Protein AF-0000000065917172 (afdb_homodimer)

Radius of gyration: 34.19 Å; Cα contacts (8 Å, |Δi|>4): 2302; chains: 2; bounding box: 91×102×73 Å

Secondary structure (DSSP, 8-state):
--SEEEEEEE----GGG-SSS-GGGSEETTEEHHHHHHHHHHTT-S-EEEEEBTBHHHHHHHHHHH-TT-EEEE--TTTS-SHHHHHHHT-TT---SEEEEEETT-TT--HHHHHHHHH--SSEEEEEEE-SS-TTSPEEEEETTEEEEEE-GGG--TTGGG--EEEEEEEEEEHHHHHHHGGG----STT----TTHHHHHHHHTT--EEEEE--TTTTPPP-SHHHHHHHHHHHHHHHHHHHHHTTEEESSGGG-EE-TT-EEESSEEE-TT-EEESS-EEES-EEPTT-EEES-EEES-EE-SS-EE-TT-EEES-EEEET-EEEEEEEES-EEEES-EEEEEEE-TT-EEPTT-EEE-B-SS-B--EEE-SS-EEPSS-EEESSEEE-TT-EE-TT-EE-S---TT-EEE-PPPP---TTHHHHHHTTT---/--SEEEEEEE----GGG-SSS-GGGSEETTEEHHHHHHHHHHTT-S-EEEEEBTBHHHHHHHHHHH-TT-EEEE--TTTS-SHHHHHHHT-TT---SEEEEEETT-TT--HHHHHHHHH--SSEEEEEEE-SS-TTSPEEEEETTEEEEEE-GGG--TTGGG--EEEEEEEEEEHHHHHHHGGG----STT----TTHHHHHHHHTT--EEEEE--TTTT----SHHHHHHHHHHHHHHHHHHHHHTT-EESSGGG-EE-TT-EEESS-EE-TT-EEESS-EEES-EEPTT-EEES-EEES-EE-SS-EE-TT-EEES-EEEET-EEEEEEEES-EEEES-EEEEEEE-TT-EEPTT-EEE-B-SS-B--EEE-SS-EEPSS-EEESSEEE-TT-EE-TT-EE-S---TT-EE--PPPPEEETTHHHHHHTTTTT-

Nearest PDB structures (foldseek):
  7kr9-assembly1_A  TM=8.505E-01  e=2.255E-40  Streptococcus pneumoniae D39
  4fce-assembly1_A  TM=8.562E-01  e=8.170E-40  Yersinia pestis CO92
  4e1k-assembly1_A  TM=8.279E-01  e=1.849E-40  Haemophilus influenzae Rd KW20
  4ac3-assembly1_A  TM=8.649E-01  e=4.623E-39  Streptococcus pneumoniae
  5vmk-assembly1_C  TM=8.063E-01  e=5.499E-34  Acinetobacter baumannii

Structure (mmCIF, N/CA/C/O backbone):
data_AF-0000000065917172-model_v1
#
loop_
_entity.id
_entity.type
_entity.pdbx_description
1 polymer 'Bifunctional protein GlmU'
#
loop_
_atom_site.group_PDB
_atom_site.id
_atom_site.type_symbol
_atom_site.label_atom_id
_atom_site.label_alt_id
_atom_site.label_comp_id
_atom_site.label_asym_id
_atom_site.label_entity_id
_atom_site.label_seq_id
_atom_site.pdbx_PDB_ins_code
_atom_site.Cartn_x
_atom_site.Cartn_y
_atom_site.Cartn_z
_atom_site.occupancy
_atom_site.B_iso_or_equiv
_atom_site.auth_seq_id
_atom_site.auth_comp_id
_atom_site.auth_asym_id
_atom_site.auth_atom_id
_atom_site.pdbx_PDB_model_num
ATOM 1 N N . MET A 1 1 ? -47.25 -6.488 9.602 1 44.72 1 MET A N 1
ATOM 2 C CA . MET A 1 1 ? -46.625 -5.176 9.523 1 44.72 1 MET A CA 1
ATOM 3 C C . MET A 1 1 ? -45.219 -5.219 10.109 1 44.72 1 MET A C 1
ATOM 5 O O . MET A 1 1 ? -45 -5.723 11.211 1 44.72 1 MET A O 1
ATOM 9 N N . ASN A 1 2 ? -44.188 -5.027 9.266 1 65.88 2 ASN A N 1
ATOM 10 C CA . ASN A 1 2 ? -42.844 -5.055 9.805 1 65.88 2 ASN A CA 1
ATOM 11 C C . ASN A 1 2 ? -42.594 -3.908 10.789 1 65.88 2 ASN A C 1
ATOM 13 O O . ASN A 1 2 ? -43.219 -2.848 10.672 1 65.88 2 ASN A O 1
ATOM 17 N N . GLU A 1 3 ? -41.938 -4.152 11.977 1 86.81 3 GLU A N 1
ATOM 18 C CA . GLU A 1 3 ? -41.719 -3.109 12.969 1 86.81 3 GLU A CA 1
ATOM 19 C C . GLU A 1 3 ? -40.812 -2.012 12.43 1 86.81 3 GLU A C 1
ATOM 21 O O . GLU A 1 3 ? -41.094 -0.824 12.578 1 86.81 3 GLU A O 1
ATOM 26 N N . ILE A 1 4 ? -39.875 -2.455 11.57 1 96.5 4 ILE A N 1
ATOM 27 C CA . ILE A 1 4 ? -38.906 -1.478 11.062 1 96.5 4 ILE A CA 1
ATOM 28 C C . ILE A 1 4 ? -38.594 -1.789 9.602 1 96.5 4 ILE A C 1
ATOM 30 O O . ILE A 1 4 ? -38.375 -2.947 9.242 1 96.5 4 ILE A O 1
ATOM 34 N N . SER A 1 5 ? -38.688 -0.858 8.695 1 97.94 5 SER A N 1
ATOM 35 C CA . SER A 1 5 ? -38.094 -0.914 7.355 1 97.94 5 SER A CA 1
ATOM 36 C C . SER A 1 5 ? -36.812 -0.098 7.27 1 97.94 5 SER A C 1
ATOM 38 O O . SER A 1 5 ? -36.656 0.889 7.988 1 97.94 5 SER A O 1
ATOM 40 N N . ILE A 1 6 ? -35.906 -0.576 6.41 1 98.38 6 ILE A N 1
ATOM 41 C CA . ILE A 1 6 ? -34.656 0.14 6.266 1 98.38 6 ILE A CA 1
ATOM 42 C C . ILE A 1 6 ? -34.5 0.611 4.824 1 98.38 6 ILE A C 1
ATOM 44 O O . ILE A 1 6 ? -34.688 -0.166 3.885 1 98.38 6 ILE A O 1
ATOM 48 N N . ILE A 1 7 ? -34.219 1.876 4.66 1 98.5 7 ILE A N 1
ATOM 49 C CA . ILE A 1 7 ? -33.875 2.451 3.361 1 98.5 7 ILE A CA 1
ATOM 50 C C . ILE A 1 7 ? -32.406 2.836 3.328 1 98.5 7 ILE A C 1
ATOM 52 O O . ILE A 1 7 ? -31.953 3.635 4.148 1 98.5 7 ILE A O 1
ATOM 56 N N . ILE A 1 8 ? -31.688 2.275 2.396 1 98.5 8 ILE A N 1
ATOM 57 C CA . ILE A 1 8 ? -30.281 2.59 2.197 1 98.5 8 ILE A CA 1
ATOM 58 C C . ILE A 1 8 ? -30.125 3.512 0.991 1 98.5 8 ILE A C 1
ATOM 60 O O . ILE A 1 8 ? -30.453 3.135 -0.136 1 98.5 8 ILE A O 1
ATOM 64 N N . LEU A 1 9 ? -29.594 4.68 1.26 1 97.69 9 LEU A N 1
ATOM 65 C CA . LEU A 1 9 ? -29.359 5.652 0.196 1 97.69 9 LEU A CA 1
ATOM 66 C C . LEU A 1 9 ? -28.016 5.414 -0.466 1 97.69 9 LEU A C 1
ATOM 68 O O . LEU A 1 9 ? -26.969 5.699 0.125 1 97.69 9 LEU A O 1
ATOM 72 N N . ALA A 1 10 ? -27.984 4.93 -1.704 1 96.62 10 ALA A N 1
ATOM 73 C CA . ALA A 1 10 ? -26.766 4.602 -2.426 1 96.62 10 ALA A CA 1
ATOM 74 C C . ALA A 1 10 ? -26.812 5.137 -3.854 1 96.62 10 ALA A C 1
ATOM 76 O O . ALA A 1 10 ? -26.328 4.484 -4.781 1 96.62 10 ALA A O 1
ATOM 77 N N . ALA A 1 11 ? -27.375 6.316 -4.023 1 91.94 11 ALA A N 1
ATOM 78 C CA . ALA A 1 11 ? -27.609 6.84 -5.371 1 91.94 11 ALA A CA 1
ATOM 79 C C . ALA A 1 11 ? -26.531 7.852 -5.754 1 91.94 11 ALA A C 1
ATOM 81 O O . ALA A 1 11 ? -26.5 8.328 -6.891 1 91.94 11 ALA A O 1
ATOM 82 N N . GLY A 1 12 ? -25.625 8.133 -4.91 1 86.19 12 GLY A N 1
ATOM 83 C CA . GLY A 1 12 ? -24.641 9.156 -5.188 1 86.19 12 GLY A CA 1
ATOM 84 C C . GLY A 1 12 ? -23.594 8.711 -6.195 1 86.19 12 GLY A C 1
ATOM 85 O O . GLY A 1 12 ? -23.25 7.531 -6.266 1 86.19 12 GLY A O 1
ATOM 86 N N . ASN A 1 13 ? -23 9.719 -6.945 1 82.31 13 ASN A N 1
ATOM 87 C CA . ASN A 1 13 ? -22 9.445 -7.973 1 82.31 13 ASN A CA 1
ATOM 88 C C . ASN A 1 13 ? -20.625 9.172 -7.363 1 82.31 13 ASN A C 1
ATOM 90 O O . ASN A 1 13 ? -19.859 8.359 -7.895 1 82.31 13 ASN A O 1
ATOM 94 N N . GLY A 1 14 ? -20.359 9.797 -6.352 1 87.5 14 GLY A N 1
ATOM 95 C CA . GLY A 1 14 ? -19.094 9.578 -5.691 1 87.5 14 GLY A CA 1
ATOM 96 C C . GLY A 1 14 ? -17.906 10.117 -6.48 1 87.5 14 GLY A C 1
ATOM 97 O O . GLY A 1 14 ? -16.891 9.438 -6.625 1 87.5 14 GLY A O 1
ATOM 98 N N . THR A 1 15 ? -17.938 11.352 -6.98 1 86.81 15 THR A N 1
ATOM 99 C CA . THR A 1 15 ? -16.922 11.945 -7.859 1 86.81 15 THR A CA 1
ATOM 100 C C . THR A 1 15 ? -15.594 12.109 -7.125 1 86.81 15 THR A C 1
ATOM 102 O O . THR A 1 15 ? -14.531 12.016 -7.738 1 86.81 15 THR A O 1
ATOM 105 N N . ARG A 1 16 ? -15.602 12.281 -5.863 1 87.25 16 ARG A N 1
ATOM 106 C CA . ARG A 1 16 ? -14.398 12.492 -5.066 1 87.25 16 ARG A CA 1
ATOM 107 C C . ARG A 1 16 ? -13.586 11.211 -4.945 1 87.25 16 ARG A C 1
ATOM 109 O O . ARG A 1 16 ? -12.422 11.242 -4.539 1 87.25 16 ARG A O 1
ATOM 116 N N . MET A 1 17 ? -14.148 10.117 -5.297 1 91.75 17 MET A N 1
ATOM 117 C CA . MET A 1 17 ? -13.43 8.844 -5.312 1 91.75 17 MET A CA 1
ATOM 118 C C . MET A 1 17 ? -12.461 8.781 -6.488 1 91.75 17 MET A C 1
ATOM 120 O O . MET A 1 17 ? -11.562 7.934 -6.512 1 91.75 17 MET A O 1
ATOM 124 N N . LYS A 1 18 ? -12.664 9.617 -7.48 1 92.25 18 LYS A N 1
ATOM 125 C CA . LYS A 1 18 ? -11.82 9.641 -8.672 1 92.25 18 LYS A CA 1
ATOM 126 C C . LYS A 1 18 ? -11.711 8.242 -9.289 1 92.25 18 LYS A C 1
ATOM 128 O O . LYS A 1 18 ? -10.602 7.762 -9.547 1 92.25 18 LYS A O 1
ATOM 133 N N . SER A 1 19 ? -12.773 7.656 -9.523 1 92.5 19 SER A N 1
ATOM 134 C CA . SER A 1 19 ? -12.867 6.293 -10.039 1 92.5 19 SER A CA 1
ATOM 135 C C . SER A 1 19 ? -14.031 6.152 -11.023 1 92.5 19 SER A C 1
ATOM 137 O O . SER A 1 19 ? -15.023 6.871 -10.922 1 92.5 19 SER A O 1
ATOM 139 N N . ASN A 1 20 ? -13.828 5.188 -11.898 1 89.12 20 ASN A N 1
ATOM 140 C CA . ASN A 1 20 ? -14.938 4.828 -12.781 1 89.12 20 ASN A CA 1
ATOM 141 C C . ASN A 1 20 ? -15.875 3.816 -12.125 1 89.12 20 ASN A C 1
ATOM 143 O O . ASN A 1 20 ? -16.922 3.492 -12.68 1 89.12 20 ASN A O 1
ATOM 147 N N . LYS A 1 21 ? -15.578 3.436 -11.047 1 92.44 21 LYS A N 1
ATOM 148 C CA . LYS A 1 21 ? -16.375 2.479 -10.281 1 92.44 21 LYS A CA 1
ATOM 149 C C . LYS A 1 21 ? -17.266 3.189 -9.273 1 92.44 21 LYS A C 1
ATOM 151 O O . LYS A 1 21 ? -16.844 4.141 -8.617 1 92.44 21 LYS A O 1
ATOM 156 N N . SER A 1 22 ? -18.5 2.701 -9.188 1 95.19 22 SER A N 1
ATOM 157 C CA . SER A 1 22 ? -19.406 3.264 -8.203 1 95.19 22 SER A CA 1
ATOM 158 C C . SER A 1 22 ? -18.797 3.23 -6.805 1 95.19 22 SER A C 1
ATOM 160 O O . SER A 1 22 ? -18.172 2.246 -6.422 1 95.19 22 SER A O 1
ATOM 162 N N . LYS A 1 23 ? -19.094 4.27 -6.066 1 94.94 23 LYS A N 1
ATOM 163 C CA . LYS A 1 23 ? -18.516 4.43 -4.73 1 94.94 23 LYS A CA 1
ATOM 164 C C . LYS A 1 23 ? -18.844 3.23 -3.848 1 94.94 23 LYS A C 1
ATOM 166 O O . LYS A 1 23 ? -17.969 2.711 -3.146 1 94.94 23 LYS A O 1
ATOM 171 N N . VAL A 1 24 ? -20.062 2.766 -3.904 1 96.75 24 VAL A N 1
ATOM 172 C CA . VAL A 1 24 ? -20.531 1.752 -2.973 1 96.75 24 VAL A CA 1
ATOM 173 C C . VAL A 1 24 ? -19.984 0.383 -3.369 1 96.75 24 VAL A C 1
ATOM 175 O O . VAL A 1 24 ? -20.094 -0.581 -2.609 1 96.75 24 VAL A O 1
ATOM 178 N N . LEU A 1 25 ? -19.328 0.312 -4.547 1 96.75 25 LEU A N 1
ATOM 179 C CA . LEU A 1 25 ? -18.75 -0.951 -4.996 1 96.75 25 LEU A CA 1
ATOM 180 C C . LEU A 1 25 ? -17.297 -1.066 -4.574 1 96.75 25 LEU A C 1
ATOM 182 O O . LEU A 1 25 ? -16.688 -2.133 -4.703 1 96.75 25 LEU A O 1
ATOM 186 N N . HIS A 1 26 ? -16.688 0.05 -4.141 1 96.75 26 HIS A N 1
ATOM 187 C CA . HIS A 1 26 ? -15.344 -0.065 -3.588 1 96.75 26 HIS A CA 1
ATOM 188 C C . HIS A 1 26 ? -15.32 -1.003 -2.385 1 96.75 26 HIS A C 1
ATOM 190 O O . HIS A 1 26 ? -16.281 -1.047 -1.608 1 96.75 26 HIS A O 1
ATOM 196 N N . THR A 1 27 ? -14.227 -1.708 -2.213 1 96.75 27 THR A N 1
ATOM 197 C CA . THR A 1 27 ? -14.219 -2.807 -1.254 1 96.75 27 THR A CA 1
ATOM 198 C C . THR A 1 27 ? -13.5 -2.398 0.03 1 96.75 27 THR A C 1
ATOM 200 O O . THR A 1 27 ? -12.594 -1.565 0.002 1 96.75 27 THR A O 1
ATOM 203 N N . LEU A 1 28 ? -13.961 -2.91 1.107 1 96.56 28 LEU A N 1
ATOM 204 C CA . LEU A 1 28 ? -13.344 -2.922 2.43 1 96.56 28 LEU A CA 1
ATOM 205 C C . LEU A 1 28 ? -13.188 -4.348 2.943 1 96.56 28 LEU A C 1
ATOM 207 O O . LEU A 1 28 ? -14.18 -5.074 3.088 1 96.56 28 LEU A O 1
ATOM 211 N N . CYS A 1 29 ? -11.938 -4.688 3.211 1 97.88 29 CYS A N 1
ATOM 212 C CA . CYS A 1 29 ? -11.641 -6.023 3.715 1 97.88 29 CYS A CA 1
ATOM 213 C C . CYS A 1 29 ? -12.242 -7.094 2.814 1 97.88 29 CYS A C 1
ATOM 215 O O . CYS A 1 29 ? -12.875 -8.031 3.297 1 97.88 29 CYS A O 1
ATOM 217 N N . GLY A 1 30 ? -12.195 -6.875 1.557 1 97.12 30 GLY A N 1
ATOM 218 C CA . GLY A 1 30 ? -12.5 -7.914 0.589 1 97.12 30 GLY A CA 1
ATOM 219 C C . GLY A 1 30 ? -13.914 -7.84 0.054 1 97.12 30 GLY A C 1
ATOM 220 O O . GLY A 1 30 ? -14.242 -8.469 -0.955 1 97.12 30 GLY A O 1
ATOM 221 N N . GLU A 1 31 ? -14.805 -7.051 0.643 1 97.38 31 GLU A N 1
ATOM 222 C CA . GLU A 1 31 ? -16.203 -6.969 0.222 1 97.38 31 GLU A CA 1
ATOM 223 C C . GLU A 1 31 ? -16.594 -5.531 -0.107 1 97.38 31 GLU A C 1
ATOM 225 O O . GLU A 1 31 ? -16.078 -4.586 0.495 1 97.38 31 GLU A O 1
ATOM 230 N N . PRO A 1 32 ? -17.562 -5.406 -1.047 1 97.31 32 PRO A N 1
ATOM 231 C CA . PRO A 1 32 ? -18.031 -4.055 -1.359 1 97.31 32 PRO A CA 1
ATOM 232 C C . PRO A 1 32 ? -18.641 -3.346 -0.148 1 97.31 32 PRO A C 1
ATOM 234 O O . PRO A 1 32 ? -19.234 -3.992 0.717 1 97.31 32 PRO A O 1
ATOM 237 N N . MET A 1 33 ? -18.516 -2.01 -0.142 1 97.19 33 MET A N 1
ATOM 238 C CA . MET A 1 33 ? -19.078 -1.184 0.928 1 97.19 33 MET A CA 1
ATOM 239 C C . MET A 1 33 ? -20.547 -1.497 1.156 1 97.19 33 MET A C 1
ATOM 241 O O . MET A 1 33 ? -20.984 -1.658 2.297 1 97.19 33 MET A O 1
ATOM 245 N N . ILE A 1 34 ? -21.266 -1.681 0.133 1 97.19 34 ILE A N 1
ATOM 246 C CA . ILE A 1 34 ? -22.719 -1.873 0.184 1 97.19 34 ILE A CA 1
ATOM 247 C C . ILE A 1 34 ? -23.031 -3.217 0.836 1 97.19 34 ILE A C 1
ATOM 249 O O . ILE A 1 34 ? -24.047 -3.354 1.527 1 97.19 34 ILE A O 1
ATOM 253 N N . SER A 1 35 ? -22.203 -4.195 0.638 1 97.75 35 SER A N 1
ATOM 254 C CA . SER A 1 35 ? -22.422 -5.504 1.243 1 97.75 35 SER A CA 1
ATOM 255 C C . SER A 1 35 ? -22.344 -5.43 2.764 1 97.75 35 SER A C 1
ATOM 257 O O . SER A 1 35 ? -23.141 -6.07 3.461 1 97.75 35 SER A O 1
ATOM 259 N N . HIS A 1 36 ? -21.453 -4.629 3.291 1 98 36 HIS A N 1
ATOM 260 C CA . HIS A 1 36 ? -21.297 -4.469 4.734 1 98 36 HIS A CA 1
ATOM 261 C C . HIS A 1 36 ? -22.547 -3.84 5.344 1 98 36 HIS A C 1
ATOM 263 O O . HIS A 1 36 ? -23.016 -4.281 6.398 1 98 36 HIS A O 1
ATOM 269 N N . ILE A 1 37 ? -23.078 -2.889 4.703 1 97.31 37 ILE A N 1
ATOM 270 C CA . ILE A 1 37 ? -24.25 -2.174 5.191 1 97.31 37 ILE A CA 1
ATOM 271 C C . ILE A 1 37 ? -25.484 -3.086 5.125 1 97.31 37 ILE A C 1
ATOM 273 O O . ILE A 1 37 ? -26.312 -3.092 6.039 1 97.31 37 ILE A O 1
ATOM 277 N N . LEU A 1 38 ? -25.562 -3.828 4.09 1 98 38 LEU A N 1
ATOM 278 C CA . LEU A 1 38 ? -26.688 -4.734 3.904 1 98 38 LEU A CA 1
ATOM 279 C C . LEU A 1 38 ? -26.688 -5.832 4.965 1 98 38 LEU A C 1
ATOM 281 O O . LEU A 1 38 ? -27.734 -6.152 5.539 1 98 38 LEU A O 1
ATOM 285 N N . LYS A 1 39 ? -25.531 -6.387 5.219 1 97.44 39 LYS A N 1
ATOM 286 C CA . LYS A 1 39 ? -25.422 -7.41 6.254 1 97.44 39 LYS A CA 1
ATOM 287 C C . LYS A 1 39 ? -25.938 -6.895 7.594 1 97.44 39 LYS A C 1
ATOM 289 O O . LYS A 1 39 ? -26.734 -7.566 8.258 1 97.44 39 LYS A O 1
ATOM 294 N N . LYS A 1 40 ? -25.578 -5.684 7.988 1 97.19 40 LYS A N 1
ATOM 295 C CA . LYS A 1 40 ? -26.016 -5.074 9.242 1 97.19 40 LYS A CA 1
ATOM 296 C C . LYS A 1 40 ? -27.516 -4.766 9.219 1 97.19 40 LYS A C 1
ATOM 298 O O . LYS A 1 40 ? -28.203 -4.945 10.219 1 97.19 40 LYS A O 1
ATOM 303 N N . SER A 1 41 ? -27.984 -4.336 8.125 1 97.81 41 SER A N 1
ATOM 304 C CA . SER A 1 41 ? -29.391 -4 7.969 1 97.81 41 SER A CA 1
ATOM 305 C C . SER A 1 41 ? -30.281 -5.23 8.141 1 97.81 41 SER A C 1
ATOM 307 O O . SER A 1 41 ? -31.297 -5.18 8.836 1 97.81 41 SER A O 1
ATOM 309 N N . TYR A 1 42 ? -29.844 -6.328 7.602 1 97.56 42 TYR A N 1
ATOM 310 C CA . TYR A 1 42 ? -30.641 -7.555 7.652 1 97.56 42 TYR A CA 1
ATOM 311 C C . TYR A 1 42 ? -30.625 -8.148 9.055 1 97.56 42 TYR A C 1
ATOM 313 O O . TYR A 1 42 ? -31.484 -8.977 9.383 1 97.56 42 TYR A O 1
ATOM 321 N N . GLU A 1 43 ? -29.703 -7.754 9.859 1 96.88 43 GLU A N 1
ATOM 322 C CA . GLU A 1 43 ? -29.75 -8.133 11.273 1 96.88 43 GLU A CA 1
ATOM 323 C C . GLU A 1 43 ? -30.859 -7.402 12.016 1 96.88 43 GLU A C 1
ATOM 325 O O . GLU A 1 43 ? -31.281 -7.832 13.086 1 96.88 43 GLU A O 1
ATOM 330 N N . ILE A 1 44 ? -31.312 -6.34 11.438 1 96.69 44 ILE A N 1
ATOM 331 C CA . ILE A 1 44 ? -32.312 -5.488 12.094 1 96.69 44 ILE A CA 1
ATOM 332 C C . ILE A 1 44 ? -33.688 -5.777 11.531 1 96.69 44 ILE A C 1
ATOM 334 O O . ILE A 1 44 ? -34.656 -5.867 12.281 1 96.69 44 ILE A O 1
ATOM 338 N N . SER A 1 45 ? -33.75 -5.938 10.203 1 96.81 45 SER A N 1
ATOM 339 C CA . SER A 1 45 ? -35.031 -6.094 9.547 1 96.81 45 SER A CA 1
ATOM 340 C C . SER A 1 45 ? -34.906 -6.93 8.273 1 96.81 45 SER A C 1
ATOM 342 O O . SER A 1 45 ? -33.844 -6.953 7.641 1 96.81 45 SER A O 1
ATOM 344 N N . ASN A 1 46 ? -36.031 -7.535 7.906 1 96.19 46 ASN A N 1
ATOM 345 C CA . ASN A 1 46 ? -36.094 -8.273 6.648 1 96.19 46 ASN A CA 1
ATOM 346 C C . ASN A 1 46 ? -36.594 -7.406 5.508 1 96.19 46 ASN A C 1
ATOM 348 O O . ASN A 1 46 ? -36.562 -7.805 4.344 1 96.19 46 ASN A O 1
ATOM 352 N N . ASP A 1 47 ? -37.094 -6.227 5.855 1 97.12 47 ASP A N 1
ATOM 353 C CA . ASP A 1 47 ? -37.5 -5.277 4.832 1 97.12 47 ASP A CA 1
ATOM 354 C C . ASP A 1 47 ? -36.438 -4.227 4.574 1 97.12 47 ASP A C 1
ATOM 356 O O . ASP A 1 47 ? -36.469 -3.135 5.148 1 97.12 47 ASP A O 1
ATOM 360 N N . VAL A 1 48 ? -35.562 -4.594 3.688 1 97.94 48 VAL A N 1
ATOM 361 C CA . VAL A 1 48 ? -34.438 -3.738 3.348 1 97.94 48 VAL A CA 1
ATOM 362 C C . VAL A 1 48 ? -34.562 -3.25 1.907 1 97.94 48 VAL A C 1
ATOM 364 O O . VAL A 1 48 ? -34.781 -4.051 0.99 1 97.94 48 VAL A O 1
ATOM 367 N N . ARG A 1 49 ? -34.469 -1.931 1.781 1 98 49 ARG A N 1
ATOM 368 C CA . ARG A 1 49 ? -34.594 -1.254 0.495 1 98 49 ARG A CA 1
ATOM 369 C C . ARG A 1 49 ? -33.344 -0.454 0.161 1 98 49 ARG A C 1
ATOM 371 O O . ARG A 1 49 ? -32.781 0.22 1.026 1 98 49 ARG A O 1
ATOM 378 N N . ILE A 1 50 ? -32.938 -0.593 -1.06 1 98.12 50 ILE A N 1
ATOM 379 C CA . ILE A 1 50 ? -31.766 0.173 -1.481 1 98.12 50 ILE A CA 1
ATOM 380 C C . ILE A 1 50 ? -32.125 1.044 -2.684 1 98.12 50 ILE A C 1
ATOM 382 O O . ILE A 1 50 ? -32.875 0.609 -3.574 1 98.12 50 ILE A O 1
ATOM 386 N N . VAL A 1 51 ? -31.656 2.268 -2.629 1 98.25 51 VAL A N 1
ATOM 387 C CA . VAL A 1 51 ? -31.891 3.201 -3.725 1 98.25 51 VAL A CA 1
ATOM 388 C C . VAL A 1 51 ? -30.578 3.457 -4.477 1 98.25 51 VAL A C 1
ATOM 390 O O . VAL A 1 51 ? -29.594 3.867 -3.877 1 98.25 51 VAL A O 1
ATOM 393 N N . LEU A 1 52 ? -30.625 3.205 -5.77 1 97.56 52 LEU A N 1
ATOM 394 C CA . LEU A 1 52 ? -29.453 3.322 -6.625 1 97.56 52 LEU A CA 1
ATOM 395 C C . LEU A 1 52 ? -29.672 4.352 -7.723 1 97.56 52 LEU A C 1
ATOM 397 O O . LEU A 1 52 ? -30.797 4.824 -7.918 1 97.56 52 LEU A O 1
ATOM 401 N N . SER A 1 53 ? -28.562 4.73 -8.398 1 95.81 53 SER A N 1
ATOM 402 C CA . SER A 1 53 ? -28.625 5.586 -9.578 1 95.81 53 SER A CA 1
ATOM 403 C C . SER A 1 53 ? -27.453 5.328 -10.516 1 95.81 53 SER A C 1
ATOM 405 O O . SER A 1 53 ? -27.531 4.465 -11.398 1 95.81 53 SER A O 1
ATOM 407 N N . TYR A 1 54 ? -26.312 5.871 -10.148 1 91.81 54 TYR A N 1
ATOM 408 C CA . TYR A 1 54 ? -25.094 5.73 -10.945 1 91.81 54 TYR A CA 1
ATOM 409 C C . TYR A 1 54 ? -24.703 4.266 -11.078 1 91.81 54 TYR A C 1
ATOM 411 O O . TYR A 1 54 ? -24.656 3.535 -10.086 1 91.81 54 TYR A O 1
ATOM 419 N N . GLN A 1 55 ? -24.516 3.762 -12.375 1 95.25 55 GLN A N 1
ATOM 420 C CA . GLN A 1 55 ? -24.141 2.381 -12.656 1 95.25 55 GLN A CA 1
ATOM 421 C C . GLN A 1 55 ? -25.141 1.404 -12.047 1 95.25 55 GLN A C 1
ATOM 423 O O . GLN A 1 55 ? -24.75 0.429 -11.398 1 95.25 55 GLN A O 1
ATOM 428 N N . PHE A 1 56 ? -26.375 1.751 -12.258 1 96.69 56 PHE A N 1
ATOM 429 C CA . PHE A 1 56 ? -27.516 1.061 -11.672 1 96.69 56 PHE A CA 1
ATOM 430 C C . PHE A 1 56 ? -27.391 -0.447 -11.859 1 96.69 56 PHE A C 1
ATOM 432 O O . PHE A 1 56 ? -27.453 -1.207 -10.891 1 96.69 56 PHE A O 1
ATOM 439 N N . GLU A 1 57 ? -27.094 -0.916 -13.023 1 97.44 57 GLU A N 1
ATOM 440 C CA . GLU A 1 57 ? -27.094 -2.346 -13.312 1 97.44 57 GLU A CA 1
ATOM 441 C C . GLU A 1 57 ? -25.922 -3.047 -12.633 1 97.44 57 GLU A C 1
ATOM 443 O O . GLU A 1 57 ? -26.078 -4.148 -12.102 1 97.44 57 GLU A O 1
ATOM 448 N N . GLU A 1 58 ? -24.844 -2.408 -12.68 1 96.56 58 GLU A N 1
ATOM 449 C CA . GLU A 1 58 ? -23.641 -2.994 -12.07 1 96.56 58 GLU A CA 1
ATOM 450 C C . GLU A 1 58 ? -23.828 -3.168 -10.562 1 96.56 58 GLU A C 1
ATOM 452 O O . GLU A 1 58 ? -23.531 -4.23 -10.016 1 96.56 58 GLU A O 1
ATOM 457 N N . VAL A 1 59 ? -24.297 -2.127 -9.906 1 97.31 59 VAL A N 1
ATOM 458 C CA . VAL A 1 59 ? -24.5 -2.189 -8.469 1 97.31 59 VAL A CA 1
ATOM 459 C C . VAL A 1 59 ? -25.594 -3.197 -8.141 1 97.31 59 VAL A C 1
ATOM 461 O O . VAL A 1 59 ? -25.453 -4.008 -7.219 1 97.31 59 VAL A O 1
ATOM 464 N N . LYS A 1 60 ? -26.625 -3.154 -8.883 1 97.75 60 LYS A N 1
ATOM 465 C CA . LYS A 1 60 ? -27.75 -4.082 -8.711 1 97.75 60 LYS A CA 1
ATOM 466 C C . LYS A 1 60 ? -27.266 -5.531 -8.789 1 97.75 60 LYS A C 1
ATOM 468 O O . LYS A 1 60 ? -27.594 -6.34 -7.914 1 97.75 60 LYS A O 1
ATOM 473 N N . ASN A 1 61 ? -26.484 -5.824 -9.766 1 97.56 61 ASN A N 1
ATOM 474 C CA . ASN A 1 61 ? -26 -7.184 -9.953 1 97.56 61 ASN A CA 1
ATOM 475 C C . ASN A 1 61 ? -25.109 -7.625 -8.789 1 97.56 61 ASN A C 1
ATOM 477 O O . ASN A 1 61 ? -25.203 -8.758 -8.328 1 97.56 61 ASN A O 1
ATOM 481 N N . SER A 1 62 ? -24.297 -6.738 -8.398 1 96.56 62 SER A N 1
ATOM 482 C CA . SER A 1 62 ? -23.438 -7.035 -7.266 1 96.56 62 SER A CA 1
ATOM 483 C C . SER A 1 62 ? -24.25 -7.324 -6.008 1 96.56 62 SER A C 1
ATOM 485 O O . SER A 1 62 ? -23.984 -8.297 -5.297 1 96.56 62 SER A O 1
ATOM 487 N N . VAL A 1 63 ? -25.266 -6.539 -5.762 1 97.88 63 VAL A N 1
ATOM 488 C CA . VAL A 1 63 ? -26.109 -6.668 -4.578 1 97.88 63 VAL A CA 1
ATOM 489 C C . VAL A 1 63 ? -26.891 -7.969 -4.648 1 97.88 63 VAL A C 1
ATOM 491 O O . VAL A 1 63 ? -26.906 -8.75 -3.693 1 97.88 63 VAL A O 1
ATOM 494 N N . LEU A 1 64 ? -27.438 -8.258 -5.75 1 97.5 64 LEU A N 1
ATOM 495 C CA . LEU A 1 64 ? -28.328 -9.406 -5.906 1 97.5 64 LEU A CA 1
ATOM 496 C C . LEU A 1 64 ? -27.531 -10.711 -5.871 1 97.5 64 LEU A C 1
ATOM 498 O O . LEU A 1 64 ? -28.109 -11.773 -5.598 1 97.5 64 LEU A O 1
ATOM 502 N N . SER A 1 65 ? -26.312 -10.625 -6.211 1 96.56 65 SER A N 1
ATOM 503 C CA . SER A 1 65 ? -25.484 -11.82 -6.141 1 96.56 65 SER A CA 1
ATOM 504 C C . SER A 1 65 ? -25.359 -12.328 -4.711 1 96.56 65 SER A C 1
ATOM 506 O O . SER A 1 65 ? -25.141 -13.523 -4.488 1 96.56 65 SER A O 1
ATOM 508 N N . GLU A 1 66 ? -25.578 -11.5 -3.777 1 96.06 66 GLU A N 1
ATOM 509 C CA . GLU A 1 66 ? -25.391 -11.867 -2.377 1 96.06 66 GLU A CA 1
ATOM 510 C C . GLU A 1 66 ? -26.703 -11.781 -1.605 1 96.06 66 GLU A C 1
ATOM 512 O O . GLU A 1 66 ? -26.938 -12.562 -0.683 1 96.06 66 GLU A O 1
ATOM 517 N N . PHE A 1 67 ? -27.531 -10.805 -1.968 1 97.31 67 PHE A N 1
ATOM 518 C CA . PHE A 1 67 ? -28.781 -10.539 -1.265 1 97.31 67 PHE A CA 1
ATOM 519 C C . PHE A 1 67 ? -29.969 -10.633 -2.217 1 97.31 67 PHE A C 1
ATOM 521 O O . PHE A 1 67 ? -30.344 -9.633 -2.832 1 97.31 67 PHE A O 1
ATOM 528 N N . LYS A 1 68 ? -30.672 -11.648 -2.164 1 95.75 68 LYS A N 1
ATOM 529 C CA . LYS A 1 68 ? -31.703 -11.922 -3.156 1 95.75 68 LYS A CA 1
ATOM 530 C C . LYS A 1 68 ? -33 -11.219 -2.791 1 95.75 68 LYS A C 1
ATOM 532 O O . LYS A 1 68 ? -33.812 -10.898 -3.67 1 95.75 68 LYS A O 1
ATOM 537 N N . ASP A 1 69 ? -33.219 -10.938 -1.549 1 95.31 69 ASP A N 1
ATOM 538 C CA . ASP A 1 69 ? -34.531 -10.469 -1.09 1 95.31 69 ASP A CA 1
ATOM 539 C C . ASP A 1 69 ? -34.562 -8.953 -0.96 1 95.31 69 ASP A C 1
ATOM 541 O O . ASP A 1 69 ? -35.562 -8.367 -0.578 1 95.31 69 ASP A O 1
ATOM 545 N N . VAL A 1 70 ? -33.469 -8.344 -1.276 1 97.5 70 VAL A N 1
ATOM 546 C CA . VAL A 1 70 ? -33.406 -6.898 -1.141 1 97.5 70 VAL A CA 1
ATOM 547 C C . VAL A 1 70 ? -34.281 -6.234 -2.201 1 97.5 70 VAL A C 1
ATOM 549 O O . VAL A 1 70 ? -34.344 -6.707 -3.338 1 97.5 70 VAL A O 1
ATOM 552 N N . LYS A 1 71 ? -35 -5.191 -1.833 1 97.5 71 LYS A N 1
ATOM 553 C CA . LYS A 1 71 ? -35.75 -4.391 -2.787 1 97.5 71 LYS A CA 1
ATOM 554 C C . LYS A 1 71 ? -34.906 -3.246 -3.342 1 97.5 71 LYS A C 1
ATOM 556 O O . LYS A 1 71 ? -34.375 -2.436 -2.582 1 97.5 71 LYS A O 1
ATOM 561 N N . ILE A 1 72 ? -34.812 -3.193 -4.66 1 97.94 72 ILE A N 1
ATOM 562 C CA . ILE A 1 72 ? -33.938 -2.223 -5.293 1 97.94 72 ILE A CA 1
ATOM 563 C C . ILE A 1 72 ? -34.75 -1.205 -6.078 1 97.94 72 ILE A C 1
ATOM 565 O O . ILE A 1 72 ? -35.625 -1.577 -6.855 1 97.94 72 ILE A O 1
ATOM 569 N N . TYR A 1 73 ? -34.438 0.02 -5.809 1 97.81 73 TYR A N 1
ATOM 570 C CA . TYR A 1 73 ? -35.125 1.125 -6.469 1 97.81 73 TYR A CA 1
ATOM 571 C C . TYR A 1 73 ? -34.156 2.029 -7.191 1 97.81 73 TYR A C 1
ATOM 573 O O . TYR A 1 73 ? -32.969 2.082 -6.832 1 97.81 73 TYR A O 1
ATOM 581 N N . LYS A 1 74 ? -34.656 2.715 -8.211 1 97.38 74 LYS A N 1
ATOM 582 C CA . LYS A 1 74 ? -33.844 3.688 -8.953 1 97.38 74 LYS A CA 1
ATOM 583 C C . LYS A 1 74 ? -34.344 5.109 -8.68 1 97.38 74 LYS A C 1
ATOM 585 O O . LYS A 1 74 ? -35.531 5.41 -8.82 1 97.38 74 LYS A O 1
ATOM 590 N N . GLN A 1 75 ? -33.438 5.914 -8.25 1 96.75 75 GLN A N 1
ATOM 591 C CA . GLN A 1 75 ? -33.781 7.312 -8 1 96.75 75 GLN A CA 1
ATOM 592 C C . GLN A 1 75 ? -34 8.07 -9.312 1 96.75 75 GLN A C 1
ATOM 594 O O . GLN A 1 75 ? -33.25 7.867 -10.273 1 96.75 75 GLN A O 1
ATOM 599 N N . ASP A 1 76 ? -34.938 9.031 -9.336 1 95 76 ASP A N 1
ATOM 600 C CA . ASP A 1 76 ? -35.062 10.016 -10.398 1 95 76 ASP A CA 1
ATOM 601 C C . ASP A 1 76 ? -34.156 11.219 -10.164 1 95 76 ASP A C 1
ATOM 603 O O . ASP A 1 76 ? -34.594 12.242 -9.641 1 95 76 ASP A O 1
ATOM 607 N N . THR A 1 77 ? -33.031 11.086 -10.617 1 92.56 77 THR A N 1
ATOM 608 C CA . THR A 1 77 ? -32.031 12.109 -10.328 1 92.56 77 THR A CA 1
ATOM 609 C C . THR A 1 77 ? -32.281 13.367 -11.141 1 92.56 77 THR A C 1
ATOM 611 O O . THR A 1 77 ? -31.766 14.438 -10.828 1 92.56 77 THR A O 1
ATOM 614 N N . ILE A 1 78 ? -32.969 13.32 -12.109 1 92.56 78 ILE A N 1
ATOM 615 C CA . ILE A 1 78 ? -33.25 14.469 -12.969 1 92.56 78 ILE A CA 1
ATOM 616 C C . ILE A 1 78 ? -34.281 15.383 -12.289 1 92.56 78 ILE A C 1
ATOM 618 O O . ILE A 1 78 ? -34.031 16.578 -12.125 1 92.56 78 ILE A O 1
ATOM 622 N N . ASN A 1 79 ? -35.344 14.82 -11.789 1 94.12 79 ASN A N 1
ATOM 623 C CA . ASN A 1 79 ? -36.438 15.625 -11.242 1 94.12 79 ASN A CA 1
ATOM 624 C C . ASN A 1 79 ? -36.375 15.734 -9.727 1 94.12 79 ASN A C 1
ATOM 626 O O . ASN A 1 79 ? -36.906 16.672 -9.133 1 94.12 79 ASN A O 1
ATOM 630 N N . ARG A 1 80 ? -35.781 14.742 -9.164 1 94.69 80 ARG A N 1
ATOM 631 C CA . ARG A 1 80 ? -35.719 14.703 -7.707 1 94.69 80 ARG A CA 1
ATOM 632 C C . ARG A 1 80 ? -34.312 14.391 -7.215 1 94.69 80 ARG A C 1
ATOM 634 O O . ARG A 1 80 ? -34.094 13.391 -6.531 1 94.69 80 ARG A O 1
ATOM 641 N N . PRO A 1 81 ? -33.406 15.258 -7.605 1 94.75 81 PRO A N 1
ATOM 642 C CA . PRO A 1 81 ? -32.031 15.039 -7.109 1 94.75 81 PRO A CA 1
ATOM 643 C C . PRO A 1 81 ? -31.922 15.242 -5.602 1 94.75 81 PRO A C 1
ATOM 645 O O . PRO A 1 81 ? -32.781 15.906 -4.996 1 94.75 81 PRO A O 1
ATOM 648 N N . GLY A 1 82 ? -30.922 14.586 -4.98 1 92.62 82 GLY A N 1
ATOM 649 C CA . GLY A 1 82 ? -30.672 14.742 -3.557 1 92.62 82 GLY A CA 1
ATOM 650 C C . GLY A 1 82 ? -31.156 13.57 -2.729 1 92.62 82 GLY A C 1
ATOM 651 O O . GLY A 1 82 ? -31.781 12.648 -3.252 1 92.62 82 GLY A O 1
ATOM 652 N N . THR A 1 83 ? -30.906 13.672 -1.438 1 93.38 83 THR A N 1
ATOM 653 C CA . THR A 1 83 ? -31.156 12.555 -0.535 1 93.38 83 THR A CA 1
ATOM 654 C C . THR A 1 83 ? -32.656 12.352 -0.298 1 93.38 83 THR A C 1
ATOM 656 O O . THR A 1 83 ? -33.094 11.227 -0.099 1 93.38 83 THR A O 1
ATOM 659 N N . ALA A 1 84 ? -33.375 13.43 -0.265 1 95.88 84 ALA A N 1
ATOM 660 C CA . ALA A 1 84 ? -34.812 13.297 -0.12 1 95.88 84 ALA A CA 1
ATOM 661 C C . ALA A 1 84 ? -35.438 12.633 -1.345 1 95.88 84 ALA A C 1
ATOM 663 O O . ALA A 1 84 ? -36.344 11.82 -1.22 1 95.88 84 ALA A O 1
ATOM 664 N N . GLY A 1 85 ? -34.938 13.062 -2.467 1 95.56 85 GLY A N 1
ATOM 665 C CA . GLY A 1 85 ? -35.375 12.406 -3.684 1 95.56 85 GLY A CA 1
ATOM 666 C C . GLY A 1 85 ? -35.094 10.922 -3.707 1 95.56 85 GLY A C 1
ATOM 667 O O . GLY A 1 85 ? -35.906 10.117 -4.172 1 95.56 85 GLY A O 1
ATOM 668 N N . ALA A 1 86 ? -33.938 10.555 -3.256 1 96.12 86 ALA A N 1
ATOM 669 C CA . ALA A 1 86 ? -33.562 9.148 -3.15 1 96.12 86 ALA A CA 1
ATOM 670 C C . ALA A 1 86 ? -34.531 8.398 -2.225 1 96.12 86 ALA A C 1
ATOM 672 O O . ALA A 1 86 ? -35.062 7.352 -2.594 1 96.12 86 ALA A O 1
ATOM 673 N N . ALA A 1 87 ? -34.781 8.922 -1.06 1 97.12 87 ALA A N 1
ATOM 674 C CA . ALA A 1 87 ? -35.656 8.289 -0.102 1 97.12 87 ALA A CA 1
ATOM 675 C C . ALA A 1 87 ? -37.062 8.141 -0.687 1 97.12 87 ALA A C 1
ATOM 677 O O . ALA A 1 87 ? -37.75 7.125 -0.463 1 97.12 87 ALA A O 1
ATOM 678 N N . GLU A 1 88 ? -37.5 9.094 -1.392 1 96.75 88 GLU A N 1
ATOM 679 C CA . GLU A 1 88 ? -38.812 9.109 -1.991 1 96.75 88 GLU A CA 1
ATOM 680 C C . GLU A 1 88 ? -39.031 7.902 -2.904 1 96.75 88 GLU A C 1
ATOM 682 O O . GLU A 1 88 ? -40.125 7.324 -2.938 1 96.75 88 GLU A O 1
ATOM 687 N N . ALA A 1 89 ? -38.031 7.582 -3.619 1 96.38 89 ALA A N 1
ATOM 688 C CA . ALA A 1 89 ? -38.094 6.48 -4.574 1 96.38 89 ALA A CA 1
ATOM 689 C C . ALA A 1 89 ? -38.438 5.164 -3.871 1 96.38 89 ALA A C 1
ATOM 691 O O . ALA A 1 89 ? -39 4.254 -4.477 1 96.38 89 ALA A O 1
ATOM 692 N N . ALA A 1 90 ? -38.156 5.051 -2.621 1 96.94 90 ALA A N 1
ATOM 693 C CA . ALA A 1 90 ? -38.281 3.785 -1.899 1 96.94 90 ALA A CA 1
ATOM 694 C C . ALA A 1 90 ? -39.531 3.768 -1.035 1 96.94 90 ALA A C 1
ATOM 696 O O . ALA A 1 90 ? -39.75 2.832 -0.261 1 96.94 90 ALA A O 1
ATOM 697 N N . LEU A 1 91 ? -40.406 4.711 -1.152 1 96.06 91 LEU A N 1
ATOM 698 C CA . LEU A 1 91 ? -41.562 4.824 -0.279 1 96.06 91 LEU A CA 1
ATOM 699 C C . LEU A 1 91 ? -42.688 3.924 -0.763 1 96.06 91 LEU A C 1
ATOM 701 O O . LEU A 1 91 ? -43.625 3.65 -0.017 1 96.06 91 LEU A O 1
ATOM 705 N N . GLU A 1 92 ? -42.5 3.475 -1.938 1 90.44 92 GLU A N 1
ATOM 706 C CA . GLU A 1 92 ? -43.562 2.656 -2.508 1 90.44 92 GLU A CA 1
ATOM 707 C C . GLU A 1 92 ? -43.812 1.402 -1.671 1 90.44 92 GLU A C 1
ATOM 709 O O . GLU A 1 92 ? -42.875 0.676 -1.348 1 90.44 92 GLU A O 1
ATOM 714 N N . ASN A 1 93 ? -45.062 1.12 -1.241 1 90.44 93 ASN A N 1
ATOM 715 C CA . ASN A 1 93 ? -45.469 -0.067 -0.51 1 90.44 93 ASN A CA 1
ATOM 716 C C . ASN A 1 93 ? -44.781 -0.179 0.84 1 90.44 93 ASN A C 1
ATOM 718 O O . ASN A 1 93 ? -44.562 -1.283 1.348 1 90.44 93 ASN A O 1
ATOM 722 N N . LEU A 1 94 ? -44.344 0.933 1.271 1 93.75 94 LEU A N 1
ATOM 723 C CA . LEU A 1 94 ? -43.75 0.965 2.607 1 93.75 94 LEU A CA 1
ATOM 724 C C . LEU A 1 94 ? -44.844 0.893 3.678 1 93.75 94 LEU A C 1
ATOM 726 O O . LEU A 1 94 ? -45.719 1.735 3.713 1 93.75 94 LEU A O 1
ATOM 730 N N . ASN A 1 95 ? -44.812 -0.144 4.578 1 90.31 95 ASN A N 1
ATOM 731 C CA . ASN A 1 95 ? -45.938 -0.35 5.508 1 90.31 95 ASN A CA 1
ATOM 732 C C . ASN A 1 95 ? -45.406 -0.658 6.914 1 90.31 95 ASN A C 1
ATOM 734 O O . ASN A 1 95 ? -46.156 -1.177 7.746 1 90.31 95 ASN A O 1
ATOM 738 N N . SER A 1 96 ? -44.25 -0.332 7.246 1 95.44 96 SER A N 1
ATOM 739 C CA . SER A 1 96 ? -43.688 -0.534 8.586 1 95.44 96 SER A CA 1
ATOM 740 C C . SER A 1 96 ? -44.125 0.585 9.531 1 95.44 96 SER A C 1
ATOM 742 O O . SER A 1 96 ? -44.594 1.633 9.086 1 95.44 96 SER A O 1
ATOM 744 N N . LYS A 1 97 ? -44 0.351 10.82 1 95.88 97 LYS A N 1
ATOM 745 C CA . LYS A 1 97 ? -44.25 1.386 11.82 1 95.88 97 LYS A CA 1
ATOM 746 C C . LYS A 1 97 ? -43.188 2.473 11.773 1 95.88 97 LYS A C 1
ATOM 748 O O . LYS A 1 97 ? -43.5 3.664 11.773 1 95.88 97 LYS A O 1
ATOM 753 N N . LYS A 1 98 ? -41.969 2.037 11.711 1 97.31 98 LYS A N 1
ATOM 754 C CA . LYS A 1 98 ? -40.812 2.943 11.633 1 97.31 98 LYS A CA 1
ATOM 755 C C . LYS A 1 98 ? -39.969 2.656 10.391 1 97.31 98 LYS A C 1
ATOM 757 O O . LYS A 1 98 ? -39.969 1.534 9.883 1 97.31 98 LYS A O 1
ATOM 762 N N . THR A 1 99 ? -39.344 3.701 9.961 1 98 99 THR A N 1
ATOM 763 C CA . THR A 1 99 ? -38.406 3.578 8.828 1 98 99 THR A CA 1
ATOM 764 C C . THR A 1 99 ? -37.031 4.145 9.18 1 98 99 THR A C 1
ATOM 766 O O . THR A 1 99 ? -36.906 5.324 9.516 1 98 99 THR A O 1
ATOM 769 N N . LEU A 1 100 ? -36.062 3.266 9.148 1 98.19 100 LEU A N 1
ATOM 770 C CA . LEU A 1 100 ? -34.688 3.668 9.336 1 98.19 100 LEU A CA 1
ATOM 771 C C . LEU A 1 100 ? -34.031 4.023 8 1 98.19 100 LEU A C 1
ATOM 773 O O . LEU A 1 100 ? -34.031 3.215 7.074 1 98.19 100 LEU A O 1
ATOM 777 N N . VAL A 1 101 ? -33.531 5.27 7.891 1 98.31 101 VAL A N 1
ATOM 778 C CA . VAL A 1 101 ? -32.844 5.723 6.688 1 98.31 101 VAL A CA 1
ATOM 779 C C . VAL A 1 101 ? -31.359 5.852 6.961 1 98.31 101 VAL A C 1
ATOM 781 O O . VAL A 1 101 ? -30.938 6.578 7.871 1 98.31 101 VAL A O 1
ATOM 784 N N . ILE A 1 102 ? -30.531 5.141 6.195 1 97.88 102 ILE A N 1
ATOM 785 C CA . ILE A 1 102 ? -29.078 5.188 6.367 1 97.88 102 ILE A CA 1
ATOM 786 C C . ILE A 1 102 ? -28.406 5.383 5.008 1 97.88 102 ILE A C 1
ATOM 788 O O . ILE A 1 102 ? -29.047 5.223 3.965 1 97.88 102 ILE A O 1
ATOM 792 N N . CYS A 1 103 ? -27.172 5.75 5.082 1 96 103 CYS A N 1
ATOM 793 C CA . CYS A 1 103 ? -26.406 6.008 3.861 1 96 103 CYS A CA 1
ATOM 794 C C . CYS A 1 103 ? -25.594 4.785 3.453 1 96 103 CYS A C 1
ATOM 796 O O . CYS A 1 103 ? -25.094 4.055 4.309 1 96 103 CYS A O 1
ATOM 798 N N . GLY A 1 104 ? -25.422 4.598 2.129 1 96.25 104 GLY A N 1
ATOM 799 C CA . GLY A 1 104 ? -24.719 3.443 1.592 1 96.25 104 GLY A CA 1
ATOM 800 C C . GLY A 1 104 ? -23.203 3.537 1.749 1 96.25 104 GLY A C 1
ATOM 801 O O . GLY A 1 104 ? -22.5 2.551 1.554 1 96.25 104 GLY A O 1
ATOM 802 N N . ASP A 1 105 ? -22.688 4.699 2.127 1 94.81 105 ASP A N 1
ATOM 803 C CA . ASP A 1 105 ? -21.234 4.879 2.205 1 94.81 105 ASP A CA 1
ATOM 804 C C . ASP A 1 105 ? -20.766 4.852 3.654 1 94.81 105 ASP A C 1
ATOM 806 O O . ASP A 1 105 ? -19.703 5.406 3.977 1 94.81 105 ASP A O 1
ATOM 810 N N . MET A 1 106 ? -21.531 4.254 4.59 1 96.31 106 MET A N 1
ATOM 811 C CA . MET A 1 106 ? -21.172 4.125 6 1 96.31 106 MET A CA 1
ATOM 812 C C . MET A 1 106 ? -21.047 2.66 6.402 1 96.31 106 MET A C 1
ATOM 814 O O . MET A 1 106 ? -21.812 2.182 7.25 1 96.31 106 MET A O 1
ATOM 818 N N . PRO A 1 107 ? -20.047 2.021 5.957 1 97.25 107 PRO A N 1
ATOM 819 C CA . PRO A 1 107 ? -19.953 0.573 6.156 1 97.25 107 PRO A CA 1
ATOM 820 C C . PRO A 1 107 ? -19.594 0.199 7.594 1 97.25 107 PRO A C 1
ATOM 822 O O . PRO A 1 107 ? -19.719 -0.967 7.98 1 97.25 107 PRO A O 1
ATOM 825 N N . LEU A 1 108 ? -19.234 1.14 8.477 1 97.88 108 LEU A N 1
ATOM 826 C CA . LEU A 1 108 ? -18.719 0.827 9.812 1 97.88 108 LEU A CA 1
ATOM 827 C C . LEU A 1 108 ? -19.844 0.91 10.852 1 97.88 108 LEU A C 1
ATOM 829 O O . LEU A 1 108 ? -19.609 0.618 12.031 1 97.88 108 LEU A O 1
ATOM 833 N N . VAL A 1 109 ? -21.047 1.192 10.492 1 97.5 109 VAL A N 1
ATOM 834 C CA . VAL A 1 109 ? -22.156 1.343 11.445 1 97.5 109 VAL A CA 1
ATOM 835 C C . VAL A 1 109 ? -22.328 0.052 12.242 1 97.5 109 VAL A C 1
ATOM 837 O O . VAL A 1 109 ? -22.047 -1.039 11.734 1 97.5 109 VAL A O 1
ATOM 840 N N . GLU A 1 110 ? -22.797 0.234 13.398 1 97.12 110 GLU A N 1
ATOM 841 C CA . GLU A 1 110 ? -23.047 -0.912 14.273 1 97.12 110 GLU A CA 1
ATOM 842 C C . GLU A 1 110 ? -24.531 -1.122 14.516 1 97.12 110 GLU A C 1
ATOM 844 O O . GLU A 1 110 ? -25.281 -0.157 14.672 1 97.12 110 GLU A O 1
ATOM 849 N N . VAL A 1 111 ? -24.875 -2.322 14.609 1 97.44 111 VAL A N 1
ATOM 850 C CA . VAL A 1 111 ? -26.266 -2.719 14.727 1 97.44 111 VAL A CA 1
ATOM 851 C C . VAL A 1 111 ? -26.875 -2.125 16 1 97.44 111 VAL A C 1
ATOM 853 O O . VAL A 1 111 ? -27.984 -1.591 15.984 1 97.44 111 VAL A O 1
ATOM 856 N N . ASN A 1 112 ? -26.125 -2.195 17.062 1 96.88 112 ASN A N 1
ATOM 857 C CA . ASN A 1 112 ? -26.625 -1.706 18.344 1 96.88 112 ASN A CA 1
ATOM 858 C C . ASN A 1 112 ? -26.953 -0.215 18.281 1 96.88 112 ASN A C 1
ATOM 860 O O . ASN A 1 112 ? -27.953 0.232 18.844 1 96.88 112 ASN A O 1
ATOM 864 N N . GLU A 1 113 ? -26.156 0.531 17.578 1 96.69 113 GLU A N 1
ATOM 865 C CA . GLU A 1 113 ? -26.391 1.967 17.453 1 96.69 113 GLU A CA 1
ATOM 866 C C . GLU A 1 113 ? -27.578 2.262 16.547 1 96.69 113 GLU A C 1
ATOM 868 O O . GLU A 1 113 ? -28.375 3.162 16.828 1 96.69 113 GLU A O 1
ATOM 873 N N . LEU A 1 114 ? -27.734 1.496 15.539 1 97.06 114 LEU A N 1
ATOM 874 C CA . LEU A 1 114 ? -28.875 1.663 14.641 1 97.06 114 LEU A CA 1
ATOM 875 C C . LEU A 1 114 ? -30.188 1.311 15.336 1 97.06 114 LEU A C 1
ATOM 877 O O . LEU A 1 114 ? -31.188 2.006 15.18 1 97.06 114 LEU A O 1
ATOM 881 N N . LYS A 1 115 ? -30.125 0.287 16.125 1 96.44 115 LYS A N 1
ATOM 882 C CA . LYS A 1 115 ? -31.312 -0.111 16.891 1 96.44 115 LYS A CA 1
ATOM 883 C C . LYS A 1 115 ? -31.703 0.964 17.891 1 96.44 115 LYS A C 1
ATOM 885 O O . LYS A 1 115 ? -32.875 1.202 18.141 1 96.44 115 LYS A O 1
ATOM 890 N N . SER A 1 116 ? -30.719 1.564 18.453 1 95.56 116 SER A N 1
ATOM 891 C CA . SER A 1 116 ? -30.969 2.623 19.422 1 95.56 116 SER A CA 1
ATOM 892 C C . SER A 1 116 ? -31.734 3.783 18.797 1 95.56 116 SER A C 1
ATOM 894 O O . SER A 1 116 ? -32.562 4.43 19.438 1 95.56 116 SER A O 1
ATOM 896 N N . LEU A 1 117 ? -31.484 4.027 17.578 1 95.56 117 LEU A N 1
ATOM 897 C CA . LEU A 1 117 ? -32.219 5.055 16.844 1 95.56 117 LEU A CA 1
ATOM 898 C C . LEU A 1 117 ? -33.688 4.684 16.703 1 95.56 117 LEU A C 1
ATOM 900 O O . LEU A 1 117 ? -34.562 5.551 16.781 1 95.56 117 LEU A O 1
ATOM 904 N N . CYS A 1 118 ? -33.938 3.439 16.547 1 94.94 118 CYS A N 1
ATOM 905 C CA . CYS A 1 118 ? -35.281 2.949 16.281 1 94.94 118 CYS A CA 1
ATOM 906 C C . CYS A 1 118 ? -36.062 2.811 17.578 1 94.94 118 CYS A C 1
ATOM 908 O O . CYS A 1 118 ? -37.312 2.857 17.562 1 94.94 118 CYS A O 1
ATOM 910 N N . ASP A 1 119 ? -35.375 2.625 18.688 1 92.44 119 ASP A N 1
ATOM 911 C CA . ASP A 1 119 ? -36.031 2.398 19.969 1 92.44 119 ASP A CA 1
ATOM 912 C C . ASP A 1 119 ? -36.531 3.711 20.578 1 92.44 119 ASP A C 1
ATOM 914 O O . ASP A 1 119 ? -37.312 3.709 21.516 1 92.44 119 ASP A O 1
ATOM 918 N N . ASN A 1 120 ? -36.156 4.734 20.016 1 85 120 ASN A N 1
ATOM 919 C CA . ASN A 1 120 ? -36.562 6.035 20.547 1 85 120 ASN A CA 1
ATOM 920 C C . ASN A 1 120 ? -38.062 6.305 20.312 1 85 120 ASN A C 1
ATOM 922 O O . ASN A 1 120 ? -38.625 5.848 19.328 1 85 120 ASN A O 1
ATOM 926 N N . THR A 1 121 ? -38.656 7.09 21.188 1 87.81 121 THR A N 1
ATOM 927 C CA . THR A 1 121 ? -40.094 7.312 21.156 1 87.81 121 THR A CA 1
ATOM 928 C C . THR A 1 121 ? -40.438 8.562 20.359 1 87.81 121 THR A C 1
ATOM 930 O O . THR A 1 121 ? -41.625 8.836 20.078 1 87.81 121 THR A O 1
ATOM 933 N N . ALA A 1 122 ? -39.469 9.219 19.906 1 91.62 122 ALA A N 1
ATOM 934 C CA . ALA A 1 122 ? -39.719 10.43 19.125 1 91.62 122 ALA A CA 1
ATOM 935 C C . ALA A 1 122 ? -40.281 10.102 17.75 1 91.62 122 ALA A C 1
ATOM 937 O O . ALA A 1 122 ? -40.219 8.945 17.312 1 91.62 122 ALA A O 1
ATOM 938 N N . ASP A 1 123 ? -40.875 11.133 17.172 1 95.25 123 ASP A N 1
ATOM 939 C CA . ASP A 1 123 ? -41.406 10.969 15.812 1 95.25 123 ASP A CA 1
ATOM 940 C C . ASP A 1 123 ? -40.25 10.82 14.805 1 95.25 123 ASP A C 1
ATOM 942 O O . ASP A 1 123 ? -40.406 10.133 13.789 1 95.25 123 ASP A O 1
ATOM 946 N N . ILE A 1 124 ? -39.219 11.516 15.102 1 96.19 124 ILE A N 1
ATOM 947 C CA . ILE A 1 124 ? -37.969 11.406 14.352 1 96.19 124 ILE A CA 1
ATOM 948 C C . ILE A 1 124 ? -36.812 11.32 15.328 1 96.19 124 ILE A C 1
ATOM 950 O O . ILE A 1 124 ? -36.719 12.102 16.266 1 96.19 124 ILE A O 1
ATOM 954 N N . SER A 1 125 ? -35.969 10.344 15.133 1 95.81 125 SER A N 1
ATOM 955 C CA . SER A 1 125 ? -34.688 10.25 15.82 1 95.81 125 SER A CA 1
ATOM 956 C C . SER A 1 125 ? -33.531 10.422 14.852 1 95.81 125 SER A C 1
ATOM 958 O O . SER A 1 125 ? -33.438 9.703 13.852 1 95.81 125 SER A O 1
ATOM 960 N N . LEU A 1 126 ? -32.781 11.414 15.125 1 95.94 126 LEU A N 1
ATOM 961 C CA . LEU A 1 126 ? -31.609 11.586 14.258 1 95.94 126 LEU A CA 1
ATOM 962 C C . LEU A 1 126 ? -30.328 11.195 14.977 1 95.94 126 LEU A C 1
ATOM 964 O O . LEU A 1 126 ? -30.203 11.391 16.188 1 95.94 126 LEU A O 1
ATOM 968 N N . SER A 1 127 ? -29.359 10.625 14.219 1 96.69 127 SER A N 1
ATOM 969 C CA . SER A 1 127 ? -28.047 10.281 14.75 1 96.69 127 SER A CA 1
ATOM 970 C C . SER A 1 127 ? -27.125 11.492 14.742 1 96.69 127 SER A C 1
ATOM 972 O O . SER A 1 127 ? -27.109 12.266 13.781 1 96.69 127 SER A O 1
ATOM 974 N N . ALA A 1 128 ? -26.422 11.656 15.859 1 96.44 128 ALA A N 1
ATOM 975 C CA . ALA A 1 128 ? -25.453 12.742 15.977 1 96.44 128 ALA A CA 1
ATOM 976 C C . ALA A 1 128 ? -24.203 12.273 16.703 1 96.44 128 ALA A C 1
ATOM 978 O O . ALA A 1 128 ? -24.266 11.367 17.547 1 96.44 128 ALA A O 1
ATOM 979 N N . PHE A 1 129 ? -23.078 12.852 16.297 1 96.44 129 PHE A N 1
ATOM 980 C CA . PHE A 1 129 ? -21.844 12.57 17.016 1 96.44 129 PHE A CA 1
ATOM 981 C C . PHE A 1 129 ? -21.047 13.844 17.266 1 96.44 129 PHE A C 1
ATOM 983 O O . PHE A 1 129 ? -21.234 14.844 16.562 1 96.44 129 PHE A O 1
ATOM 990 N N . ARG A 1 130 ? -20.203 13.844 18.281 1 95.31 130 ARG A N 1
ATOM 991 C CA . ARG A 1 130 ? -19.266 14.93 18.531 1 95.31 130 ARG A CA 1
ATOM 992 C C . ARG A 1 130 ? -18 14.766 17.688 1 95.31 130 ARG A C 1
ATOM 994 O O . ARG A 1 130 ? -17.234 13.828 17.906 1 95.31 130 ARG A O 1
ATOM 1001 N N . ALA A 1 131 ? -17.844 15.75 16.844 1 93.38 131 ALA A N 1
ATOM 1002 C CA . ALA A 1 131 ? -16.719 15.633 15.914 1 93.38 131 ALA A CA 1
ATOM 1003 C C . ALA A 1 131 ? -15.477 16.328 16.453 1 93.38 131 ALA A C 1
ATOM 1005 O O . ALA A 1 131 ? -15.57 17.422 17.016 1 93.38 131 ALA A O 1
ATOM 1006 N N . LYS A 1 132 ? -14.305 15.688 16.297 1 89.38 132 LYS A N 1
ATOM 1007 C CA . LYS A 1 132 ? -13.039 16.344 16.578 1 89.38 132 LYS A CA 1
ATOM 1008 C C . LYS A 1 132 ? -12.805 17.531 15.641 1 89.38 132 LYS A C 1
ATOM 1010 O O . LYS A 1 132 ? -12.391 18.609 16.078 1 89.38 132 LYS A O 1
ATOM 1015 N N . ASN A 1 133 ? -13.102 17.312 14.375 1 87.62 133 ASN A N 1
ATOM 1016 C CA . ASN A 1 133 ? -13.109 18.344 13.344 1 87.62 133 ASN A CA 1
ATOM 1017 C C . ASN A 1 133 ? -14.461 18.422 12.641 1 87.62 133 ASN A C 1
ATOM 1019 O O . ASN A 1 133 ? -14.719 17.672 11.703 1 87.62 133 ASN A O 1
ATOM 1023 N N . PRO A 1 134 ? -15.195 19.359 12.977 1 91.44 134 PRO A N 1
ATOM 1024 C CA . PRO A 1 134 ? -16.578 19.422 12.477 1 91.44 134 PRO A CA 1
ATOM 1025 C C . PRO A 1 134 ? -16.656 19.922 11.039 1 91.44 134 PRO A C 1
ATOM 1027 O O . PRO A 1 134 ? -17.719 19.859 10.43 1 91.44 134 PRO A O 1
ATOM 1030 N N . PHE A 1 135 ? -15.547 20.297 10.484 1 85 135 PHE A N 1
ATOM 1031 C CA . PHE A 1 135 ? -15.57 20.875 9.148 1 85 135 PHE A CA 1
ATOM 1032 C C . PHE A 1 135 ? -16.109 19.875 8.133 1 85 135 PHE A C 1
ATOM 1034 O O . PHE A 1 135 ? -15.695 18.719 8.117 1 85 135 PHE A O 1
ATOM 1041 N N . GLY A 1 136 ? -17.125 20.297 7.434 1 82.62 136 GLY A N 1
ATOM 1042 C CA . GLY A 1 136 ? -17.688 19.469 6.371 1 82.62 136 GLY A CA 1
ATOM 1043 C C . GLY A 1 136 ? -18.969 18.766 6.773 1 82.62 136 GLY A C 1
ATOM 1044 O O . GLY A 1 136 ? -19.703 18.281 5.922 1 82.62 136 GLY A O 1
ATOM 1045 N N . TYR A 1 137 ? -19.203 18.797 8.055 1 88.25 137 TYR A N 1
ATOM 1046 C CA . TYR A 1 137 ? -20.406 18.125 8.539 1 88.25 137 TYR A CA 1
ATOM 1047 C C . TYR A 1 137 ? -21.531 19.125 8.742 1 88.25 137 TYR A C 1
ATOM 1049 O O . TYR A 1 137 ? -21.297 20.312 8.992 1 88.25 137 TYR A O 1
ATOM 1057 N N . GLY A 1 138 ? -22.75 18.578 8.617 1 89.69 138 GLY A N 1
ATOM 1058 C CA . GLY A 1 138 ? -23.875 19.344 9.094 1 89.69 138 GLY A CA 1
ATOM 1059 C C . GLY A 1 138 ? -23.938 19.453 10.609 1 89.69 138 GLY A C 1
ATOM 1060 O O . GLY A 1 138 ? -23.672 18.484 11.312 1 89.69 138 GLY A O 1
ATOM 1061 N N . ARG A 1 139 ? -24.266 20.672 11.039 1 93.69 139 ARG A N 1
ATOM 1062 C CA . ARG A 1 139 ? -24.297 20.922 12.477 1 93.69 139 ARG A CA 1
ATOM 1063 C C . ARG A 1 139 ? -25.703 20.703 13.047 1 93.69 139 ARG A C 1
ATOM 1065 O O . ARG A 1 139 ? -26.688 21.125 12.438 1 93.69 139 ARG A O 1
ATOM 1072 N N . VAL A 1 140 ? -25.719 19.984 14.156 1 94.31 140 VAL A N 1
ATOM 1073 C CA . VAL A 1 140 ? -26.969 19.797 14.867 1 94.31 140 VAL A CA 1
ATOM 1074 C C . VAL A 1 140 ? -27.125 20.875 15.945 1 94.31 140 VAL A C 1
ATOM 1076 O O . VAL A 1 140 ? -26.391 20.875 16.938 1 94.31 140 VAL A O 1
ATOM 1079 N N . VAL A 1 141 ? -28.062 21.734 15.742 1 91.12 141 VAL A N 1
ATOM 1080 C CA . VAL A 1 141 ? -28.312 22.812 16.688 1 91.12 141 VAL A CA 1
ATOM 1081 C C . VAL A 1 141 ? -29.359 22.391 17.703 1 91.12 141 VAL A C 1
ATOM 1083 O O . VAL A 1 141 ? -30.453 21.953 17.344 1 91.12 141 VAL A O 1
ATOM 1086 N N . LEU A 1 142 ? -28.969 22.516 18.938 1 90.38 142 LEU A N 1
ATOM 1087 C CA . LEU A 1 142 ? -29.859 22.109 20.016 1 90.38 142 LEU A CA 1
ATOM 1088 C C . LEU A 1 142 ? -30.328 23.312 20.828 1 90.38 142 LEU A C 1
ATOM 1090 O O . LEU A 1 142 ? -29.594 24.312 20.922 1 90.38 142 LEU A O 1
ATOM 1094 N N . ASN A 1 143 ? -31.516 23.25 21.203 1 85.12 143 ASN A N 1
ATOM 1095 C CA . ASN A 1 143 ? -32.031 24.047 22.312 1 85.12 143 ASN A CA 1
ATOM 1096 C C . ASN A 1 143 ? -32.344 23.188 23.531 1 85.12 143 ASN A C 1
ATOM 1098 O O . ASN A 1 143 ? -33.344 22.484 23.547 1 85.12 143 ASN A O 1
ATOM 1102 N N . GLN A 1 144 ? -31.438 23.266 24.469 1 81.75 144 GLN A N 1
ATOM 1103 C CA . GLN A 1 144 ? -31.469 22.312 25.562 1 81.75 144 GLN A CA 1
ATOM 1104 C C . GLN A 1 144 ? -31.359 20.875 25.062 1 81.75 144 GLN A C 1
ATOM 1106 O O . GLN A 1 144 ? -30.359 20.516 24.438 1 81.75 144 GLN A O 1
ATOM 1111 N N . GLN A 1 145 ? -32.281 20.125 25.047 1 79.25 145 GLN A N 1
ATOM 1112 C CA . GLN A 1 145 ? -32.188 18.734 24.641 1 79.25 145 GLN A CA 1
ATOM 1113 C C . GLN A 1 145 ? -32.969 18.469 23.359 1 79.25 145 GLN A C 1
ATOM 1115 O O . GLN A 1 145 ? -32.969 17.359 22.812 1 79.25 145 GLN A O 1
ATOM 1120 N N . ASN A 1 146 ? -33.406 19.594 22.875 1 83.31 146 ASN A N 1
ATOM 1121 C CA . ASN A 1 146 ? -34.281 19.422 21.703 1 83.31 146 ASN A CA 1
ATOM 1122 C C . ASN A 1 146 ? -33.562 19.922 20.422 1 83.31 146 ASN A C 1
ATOM 1124 O O . ASN A 1 146 ? -32.938 20.969 20.438 1 83.31 146 ASN A O 1
ATOM 1128 N N . VAL A 1 147 ? -33.719 19.188 19.406 1 91.81 147 VAL A N 1
ATOM 1129 C CA . VAL A 1 147 ? -33.188 19.594 18.109 1 91.81 147 VAL A CA 1
ATOM 1130 C C . VAL A 1 147 ? -33.969 20.75 17.547 1 91.81 147 VAL A C 1
ATOM 1132 O O . VAL A 1 147 ? -35.219 20.734 17.547 1 91.81 147 VAL A O 1
ATOM 1135 N N . ILE A 1 148 ? -33.25 21.719 17.031 1 87.25 148 ILE A N 1
ATOM 1136 C CA . ILE A 1 148 ? -33.906 22.891 16.438 1 87.25 148 ILE A CA 1
ATOM 1137 C C . ILE A 1 148 ? -33.75 22.828 14.914 1 87.25 148 ILE A C 1
ATOM 1139 O O . ILE A 1 148 ? -34.719 23.109 14.188 1 87.25 148 ILE A O 1
ATOM 1143 N N . LYS A 1 149 ? -32.594 22.547 14.555 1 86.12 149 LYS A N 1
ATOM 1144 C CA . LYS A 1 149 ? -32.344 22.438 13.125 1 86.12 149 LYS A CA 1
ATOM 1145 C C . LYS A 1 149 ? -30.984 21.766 12.859 1 86.12 149 LYS A C 1
ATOM 1147 O O . LYS A 1 149 ? -30.188 21.578 13.781 1 86.12 149 LYS A O 1
ATOM 1152 N N . ILE A 1 150 ? -30.844 21.391 11.617 1 89.38 150 ILE A N 1
ATOM 1153 C CA . ILE A 1 150 ? -29.562 20.969 11.078 1 89.38 150 ILE A CA 1
ATOM 1154 C C . ILE A 1 150 ? -29.094 21.969 10.031 1 89.38 150 ILE A C 1
ATOM 1156 O O . ILE A 1 150 ? -29.844 22.344 9.133 1 89.38 150 ILE A O 1
ATOM 1160 N N . VAL A 1 151 ? -27.844 22.422 10.211 1 87.06 151 VAL A N 1
ATOM 1161 C CA . VAL A 1 151 ? -27.328 23.406 9.266 1 87.06 151 VAL A CA 1
ATOM 1162 C C . VAL A 1 151 ? -26.094 22.828 8.562 1 87.06 151 VAL A C 1
ATOM 1164 O O . VAL A 1 151 ? -25.125 22.438 9.211 1 87.06 151 VAL A O 1
ATOM 1167 N N . GLU A 1 152 ? -26.234 22.766 7.215 1 85 152 GLU A N 1
ATOM 1168 C CA . GLU A 1 152 ? -25.109 22.266 6.43 1 85 152 GLU A CA 1
ATOM 1169 C C . GLU A 1 152 ? -23.922 23.219 6.492 1 85 152 GLU A C 1
ATOM 1171 O O . GLU A 1 152 ? -24.094 24.422 6.668 1 85 152 GLU A O 1
ATOM 1176 N N . GLN A 1 153 ? -22.734 22.656 6.316 1 84.19 153 GLN A N 1
ATOM 1177 C CA . GLN A 1 153 ? -21.484 23.406 6.441 1 84.19 153 GLN A CA 1
ATOM 1178 C C . GLN A 1 153 ? -21.5 24.656 5.57 1 84.19 153 GLN A C 1
ATOM 1180 O O . GLN A 1 153 ? -21.141 25.734 6.031 1 84.19 153 GLN A O 1
ATOM 1185 N N . LYS A 1 154 ? -21.984 24.516 4.336 1 81.31 154 LYS A N 1
ATOM 1186 C CA . LYS A 1 154 ? -21.953 25.609 3.363 1 81.31 154 LYS A CA 1
ATOM 1187 C C . LYS A 1 154 ? -22.938 26.703 3.748 1 81.31 154 LYS A C 1
ATOM 1189 O O . LYS A 1 154 ? -22.766 27.859 3.34 1 81.31 154 LYS A O 1
ATOM 1194 N N . ASP A 1 155 ? -23.906 26.359 4.617 1 83.06 155 ASP A N 1
ATOM 1195 C CA . ASP A 1 155 ? -24.984 27.281 4.945 1 83.06 155 ASP A CA 1
ATOM 1196 C C . ASP A 1 155 ? -24.859 27.781 6.387 1 83.06 155 ASP A C 1
ATOM 1198 O O . ASP A 1 155 ? -25.625 28.641 6.824 1 83.06 155 ASP A O 1
ATOM 1202 N N . ALA A 1 156 ? -23.875 27.281 7.086 1 87.5 156 ALA A N 1
ATOM 1203 C CA . ALA A 1 156 ? -23.703 27.594 8.5 1 87.5 156 ALA A CA 1
ATOM 1204 C C . ALA A 1 156 ? -23.031 28.953 8.68 1 87.5 156 ALA A C 1
ATOM 1206 O O . ALA A 1 156 ? -22.125 29.312 7.926 1 87.5 156 ALA A O 1
ATOM 1207 N N . ASN A 1 157 ? -23.531 29.703 9.57 1 90.75 157 ASN A N 1
ATOM 1208 C CA . ASN A 1 157 ? -22.844 30.938 9.953 1 90.75 157 ASN A CA 1
ATOM 1209 C C . ASN A 1 157 ? -21.656 30.656 10.859 1 90.75 157 ASN A C 1
ATOM 1211 O O . ASN A 1 157 ? -21.391 29.5 11.211 1 90.75 157 ASN A O 1
ATOM 1215 N N . ASP A 1 158 ? -20.953 31.672 11.188 1 91.56 158 ASP A N 1
ATOM 1216 C CA . ASP A 1 158 ? -19.688 31.531 11.906 1 91.56 158 ASP A CA 1
ATOM 1217 C C . ASP A 1 158 ? -19.922 30.891 13.281 1 91.56 158 ASP A C 1
ATOM 1219 O O . ASP A 1 158 ? -19.109 30.078 13.727 1 91.56 158 ASP A O 1
ATOM 1223 N N . ASP A 1 159 ? -20.969 31.188 13.914 1 92 159 ASP A N 1
ATOM 1224 C CA . ASP A 1 159 ? -21.281 30.625 15.227 1 92 159 ASP A CA 1
ATOM 1225 C C . ASP A 1 159 ? -21.688 29.156 15.109 1 92 159 ASP A C 1
ATOM 1227 O O . ASP A 1 159 ? -21.281 28.328 15.93 1 92 159 ASP A O 1
ATOM 1231 N N . GLU A 1 160 ? -22.422 28.891 14.117 1 90.69 160 GLU A N 1
ATOM 1232 C CA . GLU A 1 160 ? -22.875 27.531 13.883 1 90.69 160 GLU A CA 1
ATOM 1233 C C . GLU A 1 160 ? -21.703 26.609 13.508 1 90.69 160 GLU A C 1
ATOM 1235 O O . GLU A 1 160 ? -21.688 25.438 13.867 1 90.69 160 GLU A O 1
ATOM 1240 N N . LYS A 1 161 ? -20.766 27.219 12.859 1 91.5 161 LYS A N 1
ATOM 1241 C CA . LYS A 1 161 ? -19.594 26.453 12.43 1 91.5 161 LYS A CA 1
ATOM 1242 C C . LYS A 1 161 ? -18.766 25.984 13.625 1 91.5 161 LYS A C 1
ATOM 1244 O O . LYS A 1 161 ? -17.984 25.047 13.516 1 91.5 161 LYS A O 1
ATOM 1249 N N . LYS A 1 162 ? -18.938 26.531 14.773 1 91.25 162 LYS A N 1
ATOM 1250 C CA . LYS A 1 162 ? -18.188 26.188 15.984 1 91.25 162 LYS A CA 1
ATOM 1251 C C . LYS A 1 162 ? -18.812 24.984 16.703 1 91.25 162 LYS A C 1
ATOM 1253 O O . LYS A 1 162 ? -18.188 24.391 17.578 1 91.25 162 LYS A O 1
ATOM 1258 N N . ILE A 1 163 ? -20.062 24.688 16.344 1 92.88 163 ILE A N 1
ATOM 1259 C CA . ILE A 1 163 ? -20.75 23.562 16.953 1 92.88 163 ILE A CA 1
ATOM 1260 C C . ILE A 1 163 ? -20.062 22.25 16.562 1 92.88 163 ILE A C 1
ATOM 1262 O O . ILE A 1 163 ? -19.75 22.047 15.398 1 92.88 163 ILE A O 1
ATOM 1266 N N . ASP A 1 164 ? -19.859 21.391 17.594 1 94.19 164 ASP A N 1
ATOM 1267 C CA . ASP A 1 164 ? -19.125 20.156 17.312 1 94.19 164 ASP A CA 1
ATOM 1268 C C . ASP A 1 164 ? -20.078 18.969 17.203 1 94.19 164 ASP A C 1
ATOM 1270 O O . ASP A 1 164 ? -19.656 17.859 16.891 1 94.19 164 ASP A O 1
ATOM 1274 N N . LEU A 1 165 ? -21.375 19.281 17.516 1 95.69 165 LEU A N 1
ATOM 1275 C CA . LEU A 1 165 ? -22.375 18.25 17.312 1 95.69 165 LEU A CA 1
ATOM 1276 C C . LEU A 1 165 ? -22.797 18.172 15.852 1 95.69 165 LEU A C 1
ATOM 1278 O O . LEU A 1 165 ? -23.422 19.094 15.328 1 95.69 165 LEU A O 1
ATOM 1282 N N . CYS A 1 166 ? -22.453 17.031 15.273 1 95.31 166 CYS A N 1
ATOM 1283 C CA . CYS A 1 166 ? -22.609 16.922 13.828 1 95.31 166 CYS A CA 1
ATOM 1284 C C . CYS A 1 166 ? -23.641 15.859 13.469 1 95.31 166 CYS A C 1
ATOM 1286 O O . CYS A 1 166 ? -23.812 14.883 14.211 1 95.31 166 CYS A O 1
ATOM 1288 N N . ASN A 1 167 ? -24.312 16.094 12.375 1 94.75 167 ASN A N 1
ATOM 1289 C CA . ASN A 1 167 ? -25.25 15.125 11.812 1 94.75 167 ASN A CA 1
ATOM 1290 C C . ASN A 1 167 ? -24.531 13.883 11.297 1 94.75 167 ASN A C 1
ATOM 1292 O O . ASN A 1 167 ? -23.609 13.984 10.484 1 94.75 167 ASN A O 1
ATOM 1296 N N . ALA A 1 168 ? -25.016 12.75 11.789 1 95.5 168 ALA A N 1
ATOM 1297 C CA . ALA A 1 168 ? -24.328 11.516 11.445 1 95.5 168 ALA A CA 1
ATOM 1298 C C . ALA A 1 168 ? -24.922 10.867 10.203 1 95.5 168 ALA A C 1
ATOM 1300 O O . ALA A 1 168 ? -24.406 9.875 9.695 1 95.5 168 ALA A O 1
ATOM 1301 N N . GLY A 1 169 ? -26.078 11.297 9.773 1 94.12 169 GLY A N 1
ATOM 1302 C CA . GLY A 1 169 ? -26.578 10.906 8.469 1 94.12 169 GLY A CA 1
ATOM 1303 C C . GLY A 1 169 ? -27.516 9.719 8.523 1 94.12 169 GLY A C 1
ATOM 1304 O O . GLY A 1 169 ? -27.859 9.141 7.488 1 94.12 169 GLY A O 1
ATOM 1305 N N . ALA A 1 170 ? -27.922 9.273 9.688 1 97 170 ALA A N 1
ATOM 1306 C CA . ALA A 1 170 ? -28.922 8.227 9.867 1 97 170 ALA A CA 1
ATOM 1307 C C . ALA A 1 170 ? -30.141 8.75 10.633 1 97 170 ALA A C 1
ATOM 1309 O O . ALA A 1 170 ? -29.984 9.516 11.586 1 97 170 ALA A O 1
ATOM 1310 N N . TYR A 1 171 ? -31.344 8.258 10.203 1 97.19 171 TYR A N 1
ATOM 1311 C CA . TYR A 1 171 ? -32.594 8.758 10.766 1 97.19 171 TYR A CA 1
ATOM 1312 C C . TYR A 1 171 ? -33.594 7.629 10.93 1 97.19 171 TYR A C 1
ATOM 1314 O O . TYR A 1 171 ? -33.719 6.75 10.07 1 97.19 171 TYR A O 1
ATOM 1322 N N . CYS A 1 172 ? -34.281 7.723 11.969 1 97.81 172 CYS A N 1
ATOM 1323 C CA . CYS A 1 172 ? -35.469 6.863 12.133 1 97.81 172 CYS A CA 1
ATOM 1324 C C . CYS A 1 172 ? -36.75 7.688 12.211 1 97.81 172 CYS A C 1
ATOM 1326 O O . CYS A 1 172 ? -36.906 8.5 13.125 1 97.81 172 CYS A O 1
ATOM 1328 N N . PHE A 1 173 ? -37.625 7.43 11.305 1 97.44 173 PHE A N 1
ATOM 1329 C CA . PHE A 1 173 ? -38.875 8.172 11.188 1 97.44 173 PHE A CA 1
ATOM 1330 C C . PHE A 1 173 ? -40.062 7.297 11.562 1 97.44 173 PHE A C 1
ATOM 1332 O O . PHE A 1 173 ? -40.062 6.09 11.305 1 97.44 173 PHE A O 1
ATOM 1339 N N . ASP A 1 174 ? -41 8.016 12.141 1 96.56 174 ASP A N 1
ATOM 1340 C CA . ASP A 1 174 ? -42.312 7.449 11.938 1 96.56 174 ASP A CA 1
ATOM 1341 C C . ASP A 1 174 ? -42.656 7.344 10.445 1 96.56 174 ASP A C 1
ATOM 1343 O O . ASP A 1 174 ? -42.5 8.32 9.703 1 96.56 174 ASP A O 1
ATOM 1347 N N . THR A 1 175 ? -43.125 6.176 10.023 1 97.06 175 THR A N 1
ATOM 1348 C CA . THR A 1 175 ? -43.281 5.914 8.594 1 97.06 175 THR A CA 1
ATOM 1349 C C . THR A 1 175 ? -44.312 6.84 7.973 1 97.06 175 THR A C 1
ATOM 1351 O O . THR A 1 175 ? -44.094 7.379 6.883 1 97.06 175 THR A O 1
ATOM 1354 N N . ASN A 1 176 ? -45.344 7.008 8.625 1 96.31 176 ASN A N 1
ATOM 1355 C CA . ASN A 1 176 ? -46.375 7.887 8.102 1 96.31 176 ASN A CA 1
ATOM 1356 C C . ASN A 1 176 ? -45.906 9.336 8.016 1 96.31 176 ASN A C 1
ATOM 1358 O O . ASN A 1 176 ? -46.188 10.031 7.043 1 96.31 176 ASN A O 1
ATOM 1362 N N . LEU A 1 177 ? -45.25 9.688 9 1 96.94 177 LEU A N 1
ATOM 1363 C CA . LEU A 1 177 ? -44.688 11.023 8.977 1 96.94 177 LEU A CA 1
ATOM 1364 C C . LEU A 1 177 ? -43.719 11.188 7.809 1 96.94 177 LEU A C 1
ATOM 1366 O O . LEU A 1 177 ? -43.75 12.203 7.105 1 96.94 177 LEU A O 1
ATOM 1370 N N . LEU A 1 178 ? -42.906 10.234 7.574 1 97.38 178 LEU A N 1
ATOM 1371 C CA . LEU A 1 178 ? -41.938 10.266 6.473 1 97.38 178 LEU A CA 1
ATOM 1372 C C . LEU A 1 178 ? -42.656 10.422 5.137 1 97.38 178 LEU A C 1
ATOM 1374 O O . LEU A 1 178 ? -42.312 11.289 4.332 1 97.38 178 LEU A O 1
ATOM 1378 N N . LYS A 1 179 ? -43.688 9.688 4.926 1 96.75 179 LYS A N 1
ATOM 1379 C CA . LYS A 1 179 ? -44.438 9.695 3.684 1 96.75 179 LYS A CA 1
ATOM 1380 C C . LYS A 1 179 ? -45.094 11.062 3.443 1 96.75 179 LYS A C 1
ATOM 1382 O O . LYS A 1 179 ? -45.156 11.523 2.301 1 96.75 179 LYS A O 1
ATOM 1387 N N . ASN A 1 180 ? -45.406 11.688 4.52 1 96.44 180 ASN A N 1
ATOM 1388 C CA . ASN A 1 180 ? -46.125 12.945 4.406 1 96.44 180 ASN A CA 1
ATOM 1389 C C . ASN A 1 180 ? -45.188 14.133 4.273 1 96.44 180 ASN A C 1
ATOM 1391 O O . ASN A 1 180 ? -45.531 15.148 3.664 1 96.44 180 ASN A O 1
ATOM 1395 N N . ILE A 1 181 ? -44.062 14 4.762 1 96.69 181 ILE A N 1
ATOM 1396 C CA . ILE A 1 181 ? -43.156 15.148 4.867 1 96.69 181 ILE A CA 1
ATOM 1397 C C . ILE A 1 181 ? -42.281 15.234 3.623 1 96.69 181 ILE A C 1
ATOM 1399 O O . ILE A 1 181 ? -41.938 16.328 3.178 1 96.69 181 ILE A O 1
ATOM 1403 N N . ILE A 1 182 ? -41.844 14.195 3.012 1 96.5 182 ILE A N 1
ATOM 1404 C CA . ILE A 1 182 ? -40.875 14.148 1.934 1 96.5 182 ILE A CA 1
ATOM 1405 C C . ILE A 1 182 ? -41.375 14.977 0.751 1 96.5 182 ILE A C 1
ATOM 1407 O O . ILE A 1 182 ? -40.625 15.805 0.215 1 96.5 182 ILE A O 1
ATOM 1411 N N . PRO A 1 183 ? -42.656 14.875 0.375 1 94.06 183 PRO A N 1
ATOM 1412 C CA . PRO A 1 183 ? -43.156 15.648 -0.768 1 94.06 183 PRO A CA 1
ATOM 1413 C C . PRO A 1 183 ? -43.125 17.156 -0.518 1 94.06 183 PRO A C 1
ATOM 1415 O O . PRO A 1 183 ? -43.188 17.938 -1.464 1 94.06 183 PRO A O 1
ATOM 1418 N N . LEU A 1 184 ? -42.969 17.531 0.719 1 95.81 184 LEU A N 1
ATOM 1419 C CA . LEU A 1 184 ? -43 18.938 1.075 1 95.81 184 LEU A CA 1
ATOM 1420 C C . LEU A 1 184 ? -41.625 19.578 1.003 1 95.81 184 LEU A C 1
ATOM 1422 O O . LEU A 1 184 ? -41.5 20.797 1.057 1 95.81 184 LEU A O 1
ATOM 1426 N N . ILE A 1 185 ? -40.625 18.75 0.869 1 95.44 185 ILE A N 1
ATOM 1427 C CA . ILE A 1 185 ? -39.25 19.234 0.852 1 95.44 185 ILE A CA 1
ATOM 1428 C C . ILE A 1 185 ? -39 19.969 -0.461 1 95.44 185 ILE A C 1
ATOM 1430 O O . ILE A 1 185 ? -39.344 19.484 -1.535 1 95.44 185 ILE A O 1
ATOM 1434 N N . LYS A 1 186 ? -38.344 21.141 -0.353 1 93.81 186 LYS A N 1
ATOM 1435 C CA . LYS A 1 186 ? -38 21.953 -1.519 1 93.81 186 LYS A CA 1
ATOM 1436 C C . LYS A 1 186 ? -36.531 21.891 -1.817 1 93.81 186 LYS A C 1
ATOM 1438 O O . LYS A 1 186 ? -35.75 21.344 -1.028 1 93.81 186 LYS A O 1
ATOM 1443 N N . ASN A 1 187 ? -36.188 22.359 -3.018 1 92.44 187 ASN A N 1
ATOM 1444 C CA . ASN A 1 187 ? -34.781 22.328 -3.43 1 92.44 187 ASN A CA 1
ATOM 1445 C C . ASN A 1 187 ? -34.219 23.734 -3.582 1 92.44 187 ASN A C 1
ATOM 1447 O O . ASN A 1 187 ? -33.438 24 -4.492 1 92.44 187 ASN A O 1
ATOM 1451 N N . GLU A 1 188 ? -34.656 24.609 -2.682 1 88 188 GLU A N 1
ATOM 1452 C CA . GLU A 1 188 ? -34.188 25.984 -2.719 1 88 188 GLU A CA 1
ATOM 1453 C C . GLU A 1 188 ? -32.875 26.156 -1.959 1 88 188 GLU A C 1
ATOM 1455 O O . GLU A 1 188 ? -32.875 26.734 -0.874 1 88 188 GLU A O 1
ATOM 1460 N N . ASN A 1 189 ? -31.891 25.703 -2.406 1 83.81 189 ASN A N 1
ATOM 1461 C CA . ASN A 1 189 ? -30.547 25.797 -1.849 1 83.81 189 ASN A CA 1
ATOM 1462 C C . ASN A 1 189 ? -29.484 25.891 -2.945 1 83.81 189 ASN A C 1
ATOM 1464 O O . ASN A 1 189 ? -29.828 25.938 -4.129 1 83.81 189 ASN A O 1
ATOM 1468 N N . ALA A 1 190 ? -28.203 26.062 -2.611 1 79.38 190 ALA A N 1
ATOM 1469 C CA . ALA A 1 190 ? -27.094 26.312 -3.533 1 79.38 190 ALA A CA 1
ATOM 1470 C C . ALA A 1 190 ? -26.938 25.156 -4.527 1 79.38 190 ALA A C 1
ATOM 1472 O O . ALA A 1 190 ? -26.562 25.375 -5.68 1 79.38 190 ALA A O 1
ATOM 1473 N N . SER A 1 191 ? -27.359 23.922 -4.168 1 81.06 191 SER A N 1
ATOM 1474 C CA . SER A 1 191 ? -27.141 22.75 -4.992 1 81.06 191 SER A CA 1
ATOM 1475 C C . SER A 1 191 ? -28.406 22.359 -5.75 1 81.06 191 SER A C 1
ATOM 1477 O O . SER A 1 191 ? -28.375 21.453 -6.594 1 81.06 191 SER A O 1
ATOM 1479 N N . ARG A 1 192 ? -29.484 22.969 -5.445 1 89.88 192 ARG A N 1
ATOM 1480 C CA . ARG A 1 192 ? -30.781 22.672 -6.062 1 89.88 192 ARG A CA 1
ATOM 1481 C C . ARG A 1 192 ? -31.156 21.219 -5.875 1 89.88 192 ARG A C 1
ATOM 1483 O O . ARG A 1 192 ? -31.594 20.547 -6.82 1 89.88 192 ARG A O 1
ATOM 1490 N N . GLU A 1 193 ? -30.875 20.734 -4.68 1 90.44 193 GLU A N 1
ATOM 1491 C CA . GLU A 1 193 ? -31.172 19.344 -4.328 1 90.44 193 GLU A CA 1
ATOM 1492 C C . GLU A 1 193 ? -32.219 19.281 -3.219 1 90.44 193 GLU A C 1
ATOM 1494 O O . GLU A 1 193 ? -32.375 20.234 -2.445 1 90.44 193 GLU A O 1
ATOM 1499 N N . PHE A 1 194 ? -32.969 18.188 -3.211 1 93.75 194 PHE A N 1
ATOM 1500 C CA . PHE A 1 194 ? -33.875 17.891 -2.119 1 93.75 194 PHE A CA 1
ATOM 1501 C C . PHE A 1 194 ? -33.156 17.172 -0.984 1 93.75 194 PHE A C 1
ATOM 1503 O O . PHE A 1 194 ? -32.812 16 -1.103 1 93.75 194 PHE A O 1
ATOM 1510 N N . TYR A 1 195 ? -33 17.906 0.12 1 90.44 195 TYR A N 1
ATOM 1511 C CA . TYR A 1 195 ? -32.219 17.344 1.224 1 90.44 195 TYR A CA 1
ATOM 1512 C C . TYR A 1 195 ? -33.156 16.688 2.248 1 90.44 195 TYR A C 1
ATOM 1514 O O . TYR A 1 195 ? -34.125 17.312 2.715 1 90.44 195 TYR A O 1
ATOM 1522 N N . LEU A 1 196 ? -32.75 15.523 2.641 1 92.56 196 LEU A N 1
ATOM 1523 C CA . LEU A 1 196 ? -33.531 14.82 3.656 1 92.56 196 LEU A CA 1
ATOM 1524 C C . LEU A 1 196 ? -33.469 15.555 4.992 1 92.56 196 LEU A C 1
ATOM 1526 O O . LEU A 1 196 ? -34.406 15.492 5.777 1 92.56 196 LEU A O 1
ATOM 1530 N N . THR A 1 197 ? -32.406 16.297 5.227 1 89.62 197 THR A N 1
ATOM 1531 C CA . THR A 1 197 ? -32.219 17.031 6.473 1 89.62 197 THR A CA 1
ATOM 1532 C C . THR A 1 197 ? -33.312 18.094 6.641 1 89.62 197 THR A C 1
ATOM 1534 O O . THR A 1 197 ? -33.688 18.453 7.766 1 89.62 197 THR A O 1
ATOM 1537 N N . ASP A 1 198 ? -33.938 18.531 5.551 1 90.31 198 ASP A N 1
ATOM 1538 C CA . ASP A 1 198 ? -35 19.516 5.605 1 90.31 198 ASP A CA 1
ATOM 1539 C C . ASP A 1 198 ? -36.25 18.922 6.211 1 90.31 198 ASP A C 1
ATOM 1541 O O . ASP A 1 198 ? -37.125 19.672 6.668 1 90.31 198 ASP A O 1
ATOM 1545 N N . ALA A 1 199 ? -36.344 17.625 6.141 1 93.12 199 ALA A N 1
ATOM 1546 C CA . ALA A 1 199 ? -37.469 16.953 6.758 1 93.12 199 ALA A CA 1
ATOM 1547 C C . ALA A 1 199 ? -37.531 17.25 8.258 1 93.12 199 ALA A C 1
ATOM 1549 O O . ALA A 1 199 ? -38.625 17.312 8.836 1 93.12 199 ALA A O 1
ATOM 1550 N N . ILE A 1 200 ? -36.438 17.391 8.844 1 91.69 200 ILE A N 1
ATOM 1551 C CA . ILE A 1 200 ? -36.344 17.625 10.281 1 91.69 200 ILE A CA 1
ATOM 1552 C C . ILE A 1 200 ? -36.969 18.984 10.633 1 91.69 200 ILE A C 1
ATOM 1554 O O . ILE A 1 200 ? -37.781 19.078 11.531 1 91.69 200 ILE A O 1
ATOM 1558 N N . GLU A 1 201 ? -36.562 19.953 9.906 1 88.75 201 GLU A N 1
ATOM 1559 C CA . GLU A 1 201 ? -37.094 21.297 10.133 1 88.75 201 GLU A CA 1
ATOM 1560 C C . GLU A 1 201 ? -38.594 21.344 9.906 1 88.75 201 GLU A C 1
ATOM 1562 O O . GLU A 1 201 ? -39.344 21.969 10.672 1 88.75 201 GLU A O 1
ATOM 1567 N N . LEU A 1 202 ? -39.031 20.75 8.891 1 93.81 202 LEU A N 1
ATOM 1568 C CA . LEU A 1 202 ? -40.438 20.703 8.562 1 93.81 202 LEU A CA 1
ATOM 1569 C C . LEU A 1 202 ? -41.25 20.016 9.656 1 93.81 202 LEU A C 1
ATOM 1571 O O . LEU A 1 202 ? -42.312 20.469 10.039 1 93.81 202 LEU A O 1
ATOM 1575 N N . ALA A 1 203 ? -40.75 18.922 10.141 1 95.38 203 ALA A N 1
ATOM 1576 C CA . ALA A 1 203 ? -41.406 18.172 11.211 1 95.38 203 ALA A CA 1
ATOM 1577 C C . ALA A 1 203 ? -41.5 19.016 12.477 1 95.38 203 ALA A C 1
ATOM 1579 O O . ALA A 1 203 ? -42.562 19.047 13.125 1 95.38 203 ALA A O 1
ATOM 1580 N N . LEU A 1 204 ? -40.5 19.672 12.75 1 92.75 204 LEU A N 1
ATOM 1581 C CA . LEU A 1 204 ? -40.5 20.531 13.93 1 92.75 204 LEU A CA 1
ATOM 1582 C C . LEU A 1 204 ? -41.531 21.641 13.797 1 92.75 204 LEU A C 1
ATOM 1584 O O . LEU A 1 204 ? -42.25 21.938 14.75 1 92.75 204 LEU A O 1
ATOM 1588 N N . LYS A 1 205 ? -41.594 22.219 12.688 1 92.25 205 LYS A N 1
ATOM 1589 C CA . LYS A 1 205 ? -42.562 23.266 12.422 1 92.25 205 LYS A CA 1
ATOM 1590 C C . LYS A 1 205 ? -44 22.75 12.57 1 92.25 205 LYS A C 1
ATOM 1592 O O . LYS A 1 205 ? -44.906 23.5 12.93 1 92.25 205 LYS A O 1
ATOM 1597 N N . GLN A 1 206 ? -44.125 21.484 12.328 1 94.62 206 GLN A N 1
ATOM 1598 C CA . GLN A 1 206 ? -45.438 20.859 12.406 1 94.62 206 GLN A CA 1
ATOM 1599 C C . GLN A 1 206 ? -45.719 20.344 13.812 1 94.62 206 GLN A C 1
ATOM 1601 O O . GLN A 1 206 ? -46.781 19.734 14.055 1 94.62 206 GLN A O 1
ATOM 1606 N N . GLY A 1 207 ? -44.812 20.406 14.688 1 92.62 207 GLY A N 1
ATOM 1607 C CA . GLY A 1 207 ? -45.031 20.094 16.078 1 92.62 207 GLY A CA 1
ATOM 1608 C C . GLY A 1 207 ? -44.625 18.672 16.438 1 92.62 207 GLY A C 1
ATOM 1609 O O . GLY A 1 207 ? -44.938 18.188 17.531 1 92.62 207 GLY A O 1
ATOM 1610 N N . PHE A 1 208 ? -44 18.047 15.586 1 94.44 208 PHE A N 1
ATOM 1611 C CA . PHE A 1 208 ? -43.562 16.688 15.867 1 94.44 208 PHE A CA 1
ATOM 1612 C C . PHE A 1 208 ? -42.344 16.688 16.75 1 94.44 208 PHE A C 1
ATOM 1614 O O . PHE A 1 208 ? -41.594 17.672 16.797 1 94.44 208 PHE A O 1
ATOM 1621 N N . MET A 1 209 ? -42.094 15.633 17.438 1 92.25 209 MET A N 1
ATOM 1622 C CA . MET A 1 209 ? -40.969 15.5 18.344 1 92.25 209 MET A CA 1
ATOM 1623 C C . MET A 1 209 ? -39.75 14.93 17.625 1 92.25 209 MET A C 1
ATOM 1625 O O . MET A 1 209 ? -39.844 13.867 17 1 92.25 209 MET A O 1
ATOM 1629 N N . VAL A 1 210 ? -38.719 15.711 17.703 1 94.5 210 VAL A N 1
ATOM 1630 C CA . VAL A 1 210 ? -37.469 15.266 17.125 1 94.5 210 VAL A CA 1
ATOM 1631 C C . VAL A 1 210 ? -36.406 15.148 18.219 1 94.5 210 VAL A C 1
ATOM 1633 O O . VAL A 1 210 ? -36.219 16.062 19.031 1 94.5 210 VAL A O 1
ATOM 1636 N N . LYS A 1 211 ? -35.688 14.008 18.281 1 92.81 211 LYS A N 1
ATOM 1637 C CA . LYS A 1 211 ? -34.625 13.789 19.25 1 92.81 211 LYS A CA 1
ATOM 1638 C C . LYS A 1 211 ? -33.344 13.359 18.562 1 92.81 211 LYS A C 1
ATOM 1640 O O . LYS A 1 211 ? -33.375 12.789 17.469 1 92.81 211 LYS A O 1
ATOM 1645 N N . SER A 1 212 ? -32.281 13.703 19.188 1 94.19 212 SER A N 1
ATOM 1646 C CA . SER A 1 212 ? -31 13.242 18.688 1 94.19 212 SER A CA 1
ATOM 1647 C C . SER A 1 212 ? -30.453 12.102 19.547 1 94.19 212 SER A C 1
ATOM 1649 O O . SER A 1 212 ? -30.656 12.078 20.766 1 94.19 212 SER A O 1
ATOM 1651 N N . VAL A 1 213 ? -29.891 11.148 18.906 1 94.62 213 VAL A N 1
ATOM 1652 C CA . VAL A 1 213 ? -29.219 10.031 19.578 1 94.62 213 VAL A CA 1
ATOM 1653 C C . VAL A 1 213 ? -27.719 10.102 19.312 1 94.62 213 VAL A C 1
ATOM 1655 O O . VAL A 1 213 ? -27.281 10.211 18.172 1 94.62 213 VAL A O 1
ATOM 1658 N N . LEU A 1 214 ? -26.969 10.094 20.438 1 95.12 214 LEU A N 1
ATOM 1659 C CA . LEU A 1 214 ? -25.516 10.156 20.312 1 95.12 214 LEU A CA 1
ATOM 1660 C C . LEU A 1 214 ? -24.953 8.82 19.812 1 95.12 214 LEU A C 1
ATOM 1662 O O . LEU A 1 214 ? -25.297 7.77 20.359 1 95.12 214 LEU A O 1
ATOM 1666 N N . VAL A 1 215 ? -24.156 8.922 18.75 1 96.56 215 VAL A N 1
ATOM 1667 C CA . VAL A 1 215 ? -23.531 7.734 18.172 1 96.56 215 VAL A CA 1
ATOM 1668 C C . VAL A 1 215 ? -22.031 7.949 18.062 1 96.56 215 VAL A C 1
ATOM 1670 O O . VAL A 1 215 ? -21.516 9.031 18.375 1 96.56 215 VAL A O 1
ATOM 1673 N N . ASP A 1 216 ? -21.297 6.906 17.734 1 96.62 216 ASP A N 1
ATOM 1674 C CA . ASP A 1 216 ? -19.844 6.949 17.641 1 96.62 216 ASP A CA 1
ATOM 1675 C C . ASP A 1 216 ? -19.391 7.57 16.328 1 96.62 216 ASP A C 1
ATOM 1677 O O . ASP A 1 216 ? -19.859 7.172 15.258 1 96.62 216 ASP A O 1
ATOM 1681 N N . GLU A 1 217 ? -18.531 8.555 16.391 1 95.88 217 GLU A N 1
ATOM 1682 C CA . GLU A 1 217 ? -18.047 9.266 15.203 1 95.88 217 GLU A CA 1
ATOM 1683 C C . GLU A 1 217 ? -17.391 8.297 14.211 1 95.88 217 GLU A C 1
ATOM 1685 O O . GLU A 1 217 ? -17.625 8.398 13.008 1 95.88 217 GLU A O 1
ATOM 1690 N N . THR A 1 218 ? -16.641 7.352 14.734 1 95.75 218 THR A N 1
ATOM 1691 C CA . THR A 1 218 ? -15.922 6.395 13.898 1 95.75 218 THR A CA 1
ATOM 1692 C C . THR A 1 218 ? -16.891 5.469 13.18 1 95.75 218 THR A C 1
ATOM 1694 O O . THR A 1 218 ? -16.734 5.203 11.984 1 95.75 218 THR A O 1
ATOM 1697 N N . ASN A 1 219 ? -17.938 5.047 13.828 1 97.25 219 ASN A N 1
ATOM 1698 C CA . ASN A 1 219 ? -18.922 4.113 13.273 1 97.25 219 ASN A CA 1
ATOM 1699 C C . ASN A 1 219 ? -19.734 4.75 12.148 1 97.25 219 ASN A C 1
ATOM 1701 O O . ASN A 1 219 ? -20.156 4.062 11.219 1 97.25 219 ASN A O 1
ATOM 1705 N N . PHE A 1 220 ? -19.906 6.004 12.242 1 96.56 220 PHE A N 1
ATOM 1706 C CA . PHE A 1 220 ? -20.781 6.672 11.297 1 96.56 220 PHE A CA 1
ATOM 1707 C C . PHE A 1 220 ? -19.984 7.512 10.312 1 96.56 220 PHE A C 1
ATOM 1709 O O . PHE A 1 220 ? -20.547 8.383 9.633 1 96.56 220 PHE A O 1
ATOM 1716 N N . MET A 1 221 ? -18.688 7.184 10.242 1 92.81 221 MET A N 1
ATOM 1717 C CA . MET A 1 221 ? -17.828 7.898 9.305 1 92.81 221 MET A CA 1
ATOM 1718 C C . MET A 1 221 ? -18.219 7.605 7.863 1 92.81 221 MET A C 1
ATOM 1720 O O . MET A 1 221 ? -18.328 6.441 7.469 1 92.81 221 MET A O 1
ATOM 1724 N N . GLY A 1 222 ? -18.5 8.641 7.137 1 92 222 GLY A N 1
ATOM 1725 C CA . GLY A 1 222 ? -18.719 8.477 5.707 1 92 222 GLY A CA 1
ATOM 1726 C C . GLY A 1 222 ? -17.438 8.359 4.91 1 92 222 GLY A C 1
ATOM 1727 O O . GLY A 1 222 ? -16.422 8.969 5.27 1 92 222 GLY A O 1
ATOM 1728 N N . ILE A 1 223 ? -17.484 7.605 3.848 1 94.38 223 ILE A N 1
ATOM 1729 C CA . ILE A 1 223 ? -16.312 7.438 2.98 1 94.38 223 ILE A CA 1
ATOM 1730 C C . ILE A 1 223 ? -16.5 8.273 1.713 1 94.38 223 ILE A C 1
ATOM 1732 O O . ILE A 1 223 ? -17.359 7.969 0.879 1 94.38 223 ILE A O 1
ATOM 1736 N N . ASN A 1 224 ? -15.633 9.25 1.529 1 90.62 224 ASN A N 1
ATOM 1737 C CA . ASN A 1 224 ? -15.836 10.18 0.426 1 90.62 224 ASN A CA 1
ATOM 1738 C C . ASN A 1 224 ? -14.664 10.148 -0.557 1 90.62 224 ASN A C 1
ATOM 1740 O O . ASN A 1 224 ? -14.773 10.664 -1.671 1 90.62 224 ASN A O 1
ATOM 1744 N N . ASP A 1 225 ? -13.57 9.648 -0.153 1 93.06 225 ASP A N 1
ATOM 1745 C CA . ASP A 1 225 ? -12.406 9.477 -1.021 1 93.06 225 ASP A CA 1
ATOM 1746 C C . ASP A 1 225 ? -11.609 8.234 -0.632 1 93.06 225 ASP A C 1
ATOM 1748 O O . ASP A 1 225 ? -12.008 7.496 0.275 1 93.06 225 ASP A O 1
ATOM 1752 N N . LYS A 1 226 ? -10.523 8.07 -1.367 1 95.5 226 LYS A N 1
ATOM 1753 C CA . LYS A 1 226 ? -9.766 6.836 -1.17 1 95.5 226 LYS A CA 1
ATOM 1754 C C . LYS A 1 226 ? -8.977 6.875 0.138 1 95.5 226 LYS A C 1
ATOM 1756 O O . LYS A 1 226 ? -8.617 5.832 0.682 1 95.5 226 LYS A O 1
ATOM 1761 N N . PHE A 1 227 ? -8.68 8 0.652 1 96.69 227 PHE A N 1
ATOM 1762 C CA . PHE A 1 227 ? -8.062 8.109 1.967 1 96.69 227 PHE A CA 1
ATOM 1763 C C . PHE A 1 227 ? -9.031 7.68 3.062 1 96.69 227 PHE A C 1
ATOM 1765 O O . PHE A 1 227 ? -8.68 6.875 3.926 1 96.69 227 PHE A O 1
ATOM 1772 N N . ALA A 1 228 ? -10.203 8.219 2.99 1 95.56 228 ALA A N 1
ATOM 1773 C CA . ALA A 1 228 ? -11.242 7.805 3.928 1 95.56 228 ALA A CA 1
ATOM 1774 C C . ALA A 1 228 ? -11.484 6.297 3.846 1 95.56 228 ALA A C 1
ATOM 1776 O O . ALA A 1 228 ? -11.703 5.645 4.867 1 95.56 228 ALA A O 1
ATOM 1777 N N . LEU A 1 229 ? -11.453 5.793 2.648 1 96.94 229 LEU A N 1
ATOM 1778 C CA . LEU A 1 229 ? -11.609 4.359 2.43 1 96.94 229 LEU A CA 1
ATOM 1779 C C . LEU A 1 229 ? -10.555 3.572 3.195 1 96.94 229 LEU A C 1
ATOM 1781 O O . LEU A 1 229 ? -10.875 2.588 3.867 1 96.94 229 LEU A O 1
ATOM 1785 N N . SER A 1 230 ? -9.352 3.977 3.125 1 97.56 230 SER A N 1
ATOM 1786 C CA . SER A 1 230 ? -8.25 3.289 3.799 1 97.56 230 SER A CA 1
ATOM 1787 C C . SER A 1 230 ? -8.414 3.346 5.316 1 97.56 230 SER A C 1
ATOM 1789 O O . SER A 1 230 ? -8.102 2.379 6.016 1 97.56 230 SER A O 1
ATOM 1791 N N . ILE A 1 231 ? -8.844 4.477 5.828 1 97.19 231 ILE A N 1
ATOM 1792 C CA . ILE A 1 231 ? -9.078 4.629 7.262 1 97.19 231 ILE A CA 1
ATOM 1793 C C . ILE A 1 231 ? -10.164 3.656 7.715 1 97.19 231 ILE A C 1
ATOM 1795 O O . ILE A 1 231 ? -10 2.957 8.719 1 97.19 231 ILE A O 1
ATOM 1799 N N . ALA A 1 232 ? -11.227 3.621 6.953 1 97.75 232 ALA A N 1
ATOM 1800 C CA . ALA A 1 232 ? -12.328 2.715 7.273 1 97.75 232 ALA A CA 1
ATOM 1801 C C . ALA A 1 232 ? -11.867 1.261 7.254 1 97.75 232 ALA A C 1
ATOM 1803 O O . ALA A 1 232 ? -12.234 0.475 8.133 1 97.75 232 ALA A O 1
ATOM 1804 N N . GLU A 1 233 ? -11.117 0.944 6.324 1 98 233 GLU A N 1
ATOM 1805 C CA . GLU A 1 233 ? -10.625 -0.426 6.219 1 98 233 GLU A CA 1
ATOM 1806 C C . GLU A 1 233 ? -9.75 -0.787 7.414 1 98 233 GLU A C 1
ATOM 1808 O O . GLU A 1 233 ? -9.828 -1.899 7.938 1 98 233 GLU A O 1
ATOM 1813 N N . GLU A 1 234 ? -8.93 0.119 7.797 1 97.94 234 GLU A N 1
ATOM 1814 C CA . GLU A 1 234 ? -8.086 -0.112 8.961 1 97.94 234 GLU A CA 1
ATOM 1815 C C . GLU A 1 234 ? -8.922 -0.365 10.211 1 97.94 234 GLU A C 1
ATOM 1817 O O . GLU A 1 234 ? -8.617 -1.264 11 1 97.94 234 GLU A O 1
ATOM 1822 N N . ILE A 1 235 ? -9.906 0.415 10.398 1 97.94 235 ILE A N 1
ATOM 1823 C CA . ILE A 1 235 ? -10.797 0.248 11.539 1 97.94 235 ILE A CA 1
ATOM 1824 C C . ILE A 1 235 ? -11.453 -1.132 11.492 1 97.94 235 ILE A C 1
ATOM 1826 O O . ILE A 1 235 ? -11.477 -1.853 12.492 1 97.94 235 ILE A O 1
ATOM 1830 N N . MET A 1 236 ? -11.961 -1.49 10.375 1 98.12 236 MET A N 1
ATOM 1831 C CA . MET A 1 236 ? -12.594 -2.793 10.211 1 98.12 236 MET A CA 1
ATOM 1832 C C . MET A 1 236 ? -11.594 -3.922 10.43 1 98.12 236 MET A C 1
ATOM 1834 O O . MET A 1 236 ? -11.906 -4.922 11.07 1 98.12 236 MET A O 1
ATOM 1838 N N . GLN A 1 237 ? -10.406 -3.783 9.891 1 98.38 237 GLN A N 1
ATOM 1839 C CA . GLN A 1 237 ? -9.336 -4.754 10.102 1 98.38 237 GLN A CA 1
ATOM 1840 C C . GLN A 1 237 ? -9.078 -4.969 11.586 1 98.38 237 GLN A C 1
ATOM 1842 O O . GLN A 1 237 ? -8.961 -6.109 12.047 1 98.38 237 GLN A O 1
ATOM 1847 N N . ASN A 1 238 ? -8.977 -3.887 12.281 1 98.25 238 ASN A N 1
ATOM 1848 C CA . ASN A 1 238 ? -8.727 -3.971 13.719 1 98.25 238 ASN A CA 1
ATOM 1849 C C . ASN A 1 238 ? -9.844 -4.73 14.438 1 98.25 238 ASN A C 1
ATOM 1851 O O . ASN A 1 238 ? -9.57 -5.555 15.312 1 98.25 238 ASN A O 1
ATOM 1855 N N . ARG A 1 239 ? -11.094 -4.48 14.047 1 97.75 239 ARG A N 1
ATOM 1856 C CA . ARG A 1 239 ? -12.227 -5.191 14.633 1 97.75 239 ARG A CA 1
ATOM 1857 C C . ARG A 1 239 ? -12.141 -6.688 14.344 1 97.75 239 ARG A C 1
ATOM 1859 O O . ARG A 1 239 ? -12.328 -7.508 15.242 1 97.75 239 ARG A O 1
ATOM 1866 N N . ILE A 1 240 ? -11.852 -7.016 13.133 1 98.06 240 ILE A N 1
ATOM 1867 C CA . ILE A 1 240 ? -11.758 -8.406 12.703 1 98.06 240 ILE A CA 1
ATOM 1868 C C . ILE A 1 240 ? -10.656 -9.109 13.492 1 98.06 240 ILE A C 1
ATOM 1870 O O . ILE A 1 240 ? -10.883 -10.172 14.078 1 98.06 240 ILE A O 1
ATOM 1874 N N . LYS A 1 241 ? -9.523 -8.531 13.539 1 98.62 241 LYS A N 1
ATOM 1875 C CA . LYS A 1 241 ? -8.367 -9.148 14.18 1 98.62 241 LYS A CA 1
ATOM 1876 C C . LYS A 1 241 ? -8.57 -9.281 15.688 1 98.62 241 LYS A C 1
ATOM 1878 O O . LYS A 1 241 ? -8.234 -10.305 16.281 1 98.62 241 LYS A O 1
ATOM 1883 N N . GLU A 1 242 ? -9.086 -8.258 16.281 1 98.38 242 GLU A N 1
ATOM 1884 C CA . GLU A 1 242 ? -9.383 -8.328 17.719 1 98.38 242 GLU A CA 1
ATOM 1885 C C . GLU A 1 242 ? -10.312 -9.492 18.031 1 98.38 242 GLU A C 1
ATOM 1887 O O . GLU A 1 242 ? -10.047 -10.273 18.953 1 98.38 242 GLU A O 1
ATOM 1892 N N . ASN A 1 243 ? -11.375 -9.586 17.297 1 97.75 243 ASN A N 1
ATOM 1893 C CA . ASN A 1 243 ? -12.336 -10.672 17.5 1 97.75 243 ASN A CA 1
ATOM 1894 C C . ASN A 1 243 ? -11.672 -12.039 17.328 1 97.75 243 ASN A C 1
ATOM 1896 O O . ASN A 1 243 ? -11.891 -12.938 18.141 1 97.75 243 ASN A O 1
ATOM 1900 N N . LEU A 1 244 ? -10.891 -12.188 16.328 1 98.31 244 LEU A N 1
ATOM 1901 C CA . LEU A 1 244 ? -10.227 -13.453 16.047 1 98.31 244 LEU A CA 1
ATOM 1902 C C . LEU A 1 244 ? -9.242 -13.805 17.172 1 98.31 244 LEU A C 1
ATOM 1904 O O . LEU A 1 244 ? -9.172 -14.953 17.609 1 98.31 244 LEU A O 1
ATOM 1908 N N . MET A 1 245 ? -8.477 -12.82 17.594 1 98.25 245 MET A N 1
ATOM 1909 C CA . MET A 1 245 ? -7.516 -13.062 18.672 1 98.25 245 MET A CA 1
ATOM 1910 C C . MET A 1 245 ? -8.227 -13.414 19.969 1 98.25 245 MET A C 1
ATOM 1912 O O . MET A 1 245 ? -7.758 -14.266 20.734 1 98.25 245 MET A O 1
ATOM 1916 N N . LYS A 1 246 ? -9.359 -12.797 20.25 1 97.44 246 LYS A N 1
ATOM 1917 C CA . LYS A 1 246 ? -10.164 -13.125 21.422 1 97.44 246 LYS A CA 1
ATOM 1918 C C . LYS A 1 246 ? -10.742 -14.531 21.312 1 97.44 246 LYS A C 1
ATOM 1920 O O . LYS A 1 246 ? -11.117 -15.133 22.328 1 97.44 246 LYS A O 1
ATOM 1925 N N . ASN A 1 247 ? -10.773 -15.055 20.094 1 96.56 247 ASN A N 1
ATOM 1926 C CA . ASN A 1 247 ? -11.359 -16.375 19.875 1 96.56 247 ASN A CA 1
ATOM 1927 C C . ASN A 1 247 ? -10.289 -17.406 19.516 1 96.56 247 ASN A C 1
ATOM 1929 O O . ASN A 1 247 ? -10.57 -18.375 18.812 1 96.56 247 ASN A O 1
ATOM 1933 N N . GLY A 1 248 ? -9.062 -17.156 19.828 1 95 248 GLY A N 1
ATOM 1934 C CA . GLY A 1 248 ? -8.086 -18.234 19.859 1 95 248 GLY A CA 1
ATOM 1935 C C . GLY A 1 248 ? -7.039 -18.125 18.766 1 95 248 GLY A C 1
ATOM 1936 O O . GLY A 1 248 ? -6.145 -18.969 18.672 1 95 248 GLY A O 1
ATOM 1937 N N . VAL A 1 249 ? -7.066 -17.141 17.922 1 98.44 249 VAL A N 1
ATOM 1938 C CA . VAL A 1 249 ? -6.07 -16.984 16.875 1 98.44 249 VAL A CA 1
ATOM 1939 C C . VAL A 1 249 ? -4.898 -16.156 17.391 1 98.44 249 VAL A C 1
ATOM 1941 O O . VAL A 1 249 ? -5.098 -15.047 17.906 1 98.44 249 VAL A O 1
ATOM 1944 N N . ILE A 1 250 ? -3.721 -16.656 17.25 1 98.62 250 ILE A N 1
ATOM 1945 C CA . ILE A 1 250 ? -2.51 -15.953 17.641 1 98.62 250 ILE A CA 1
ATOM 1946 C C . ILE A 1 250 ? -1.993 -15.117 16.484 1 98.62 250 ILE A C 1
ATOM 1948 O O . ILE A 1 250 ? -1.892 -15.602 15.352 1 98.62 250 ILE A O 1
ATOM 1952 N N . MET A 1 251 ? -1.723 -13.852 16.797 1 98.56 251 MET A N 1
ATOM 1953 C CA . MET A 1 251 ? -1.165 -12.984 15.758 1 98.56 251 MET A CA 1
ATOM 1954 C C . MET A 1 251 ? 0.07 -12.25 16.266 1 98.56 251 MET A C 1
ATOM 1956 O O . MET A 1 251 ? 0.046 -11.672 17.359 1 98.56 251 MET A O 1
ATOM 1960 N N . SER A 1 252 ? 1.146 -12.312 15.531 1 98.12 252 SER A N 1
ATOM 1961 C CA . SER A 1 252 ? 2.318 -11.484 15.781 1 98.12 252 SER A CA 1
ATOM 1962 C C . SER A 1 252 ? 2.324 -10.25 14.883 1 98.12 252 SER A C 1
ATOM 1964 O O . SER A 1 252 ? 2.264 -10.359 13.664 1 98.12 252 SER A O 1
ATOM 1966 N N . LEU A 1 253 ? 2.408 -8.969 15.492 1 97.69 253 LEU A N 1
ATOM 1967 C CA . LEU A 1 253 ? 2.35 -7.695 14.781 1 97.69 253 LEU A CA 1
ATOM 1968 C C . LEU A 1 253 ? 1.084 -7.602 13.938 1 97.69 253 LEU A C 1
ATOM 1970 O O . LEU A 1 253 ? 1.157 -7.445 12.719 1 97.69 253 LEU A O 1
ATOM 1974 N N . PRO A 1 254 ? -0.029 -7.637 14.617 1 98.38 254 PRO A N 1
ATOM 1975 C CA . PRO A 1 254 ? -1.316 -7.723 13.922 1 98.38 254 PRO A CA 1
ATOM 1976 C C . PRO A 1 254 ? -1.515 -6.598 12.914 1 98.38 254 PRO A C 1
ATOM 1978 O O . PRO A 1 254 ? -2.195 -6.785 11.898 1 98.38 254 PRO A O 1
ATOM 1981 N N . ASP A 1 255 ? -0.84 -5.488 13.094 1 97.31 255 ASP A N 1
ATOM 1982 C CA . ASP A 1 255 ? -1.016 -4.324 12.227 1 97.31 255 ASP A CA 1
ATOM 1983 C C . ASP A 1 255 ? -0.478 -4.59 10.828 1 97.31 255 ASP A C 1
ATOM 1985 O O . ASP A 1 255 ? -0.764 -3.838 9.891 1 97.31 255 ASP A O 1
ATOM 1989 N N . THR A 1 256 ? 0.298 -5.68 10.664 1 97.88 256 THR A N 1
ATOM 1990 C CA . THR A 1 256 ? 0.882 -5.996 9.367 1 97.88 256 THR A CA 1
ATOM 1991 C C . THR A 1 256 ? 0.089 -7.098 8.672 1 97.88 256 THR A C 1
ATOM 1993 O O . THR A 1 256 ? 0.424 -7.5 7.555 1 97.88 256 THR A O 1
ATOM 1996 N N . ILE A 1 257 ? -0.879 -7.605 9.344 1 98.69 257 ILE A N 1
ATOM 1997 C CA . ILE A 1 257 ? -1.657 -8.734 8.852 1 98.69 257 ILE A CA 1
ATOM 1998 C C . ILE A 1 257 ? -2.971 -8.242 8.25 1 98.69 257 ILE A C 1
ATOM 2000 O O . ILE A 1 257 ? -3.625 -7.359 8.812 1 98.69 257 ILE A O 1
ATOM 2004 N N . PHE A 1 258 ? -3.287 -8.711 7.051 1 98.75 258 PHE A N 1
ATOM 2005 C CA . PHE A 1 258 ? -4.562 -8.383 6.422 1 98.75 258 PHE A CA 1
ATOM 2006 C C . PHE A 1 258 ? -5.473 -9.602 6.375 1 98.75 258 PHE A C 1
ATOM 2008 O O . PHE A 1 258 ? -5.059 -10.672 5.93 1 98.75 258 PHE A O 1
ATOM 2015 N N . ILE A 1 259 ? -6.746 -9.461 6.781 1 98.81 259 ILE A N 1
ATOM 2016 C CA . ILE A 1 259 ? -7.684 -10.578 6.809 1 98.81 259 ILE A CA 1
ATOM 2017 C C . ILE A 1 259 ? -9 -10.164 6.164 1 98.81 259 ILE A C 1
ATOM 2019 O O . ILE A 1 259 ? -9.641 -9.211 6.598 1 98.81 259 ILE A O 1
ATOM 2023 N N . ASP A 1 260 ? -9.375 -10.938 5.148 1 98.62 260 ASP A N 1
ATOM 2024 C CA . ASP A 1 260 ? -10.68 -10.766 4.508 1 98.62 260 ASP A CA 1
ATOM 2025 C C . ASP A 1 260 ? -11.812 -10.953 5.508 1 98.62 260 ASP A C 1
ATOM 2027 O O . ASP A 1 260 ? -11.75 -11.82 6.379 1 98.62 260 ASP A O 1
ATOM 2031 N N . SER A 1 261 ? -12.898 -10.141 5.359 1 98.12 261 SER A N 1
ATOM 2032 C CA . SER A 1 261 ? -14.031 -10.219 6.273 1 98.12 261 SER A CA 1
ATOM 2033 C C . SER A 1 261 ? -14.727 -11.57 6.176 1 98.12 261 SER A C 1
ATOM 2035 O O . SER A 1 261 ? -15.43 -11.984 7.102 1 98.12 261 SER A O 1
ATOM 2037 N N . ARG A 1 262 ? -14.586 -12.336 5.148 1 97.69 262 ARG A N 1
ATOM 2038 C CA . ARG A 1 262 ? -15.25 -13.609 4.887 1 97.69 262 ARG A CA 1
ATOM 2039 C C . ARG A 1 262 ? -14.43 -14.781 5.406 1 97.69 262 ARG A C 1
ATOM 2041 O O . ARG A 1 262 ? -14.898 -15.914 5.434 1 97.69 262 ARG A O 1
ATOM 2048 N N . ALA A 1 263 ? -13.133 -14.547 5.691 1 98.69 263 ALA A N 1
ATOM 2049 C CA . ALA A 1 263 ? -12.25 -15.617 6.137 1 98.69 263 ALA A CA 1
ATOM 2050 C C . ALA A 1 263 ? -12.742 -16.234 7.441 1 98.69 263 ALA A C 1
ATOM 2052 O O . ALA A 1 263 ? -13.289 -15.531 8.297 1 98.69 263 ALA A O 1
ATOM 2053 N N . GLU A 1 264 ? -12.523 -17.5 7.547 1 98.56 264 GLU A N 1
ATOM 2054 C CA . GLU A 1 264 ? -12.945 -18.219 8.742 1 98.56 264 GLU A CA 1
ATOM 2055 C C . GLU A 1 264 ? -11.781 -19 9.352 1 98.56 264 GLU A C 1
ATOM 2057 O O . GLU A 1 264 ? -10.938 -19.547 8.633 1 98.56 264 GLU A O 1
ATOM 2062 N N . PHE A 1 265 ? -11.836 -19.031 10.68 1 98.69 265 PHE A N 1
ATOM 2063 C CA . PHE A 1 265 ? -10.805 -19.719 11.438 1 98.69 265 PHE A CA 1
ATOM 2064 C C . PHE A 1 265 ? -11.438 -20.672 12.453 1 98.69 265 PHE A C 1
ATOM 2066 O O . PHE A 1 265 ? -12.477 -20.359 13.039 1 98.69 265 PHE A O 1
ATOM 2073 N N . GLU A 1 266 ? -10.906 -21.828 12.609 1 98 266 GLU A N 1
ATOM 2074 C CA . GLU A 1 266 ? -11.328 -22.812 13.602 1 98 266 GLU A CA 1
ATOM 2075 C C . GLU A 1 266 ? -10.133 -23.391 14.344 1 98 266 GLU A C 1
ATOM 2077 O O . GLU A 1 266 ? -9.102 -23.703 13.742 1 98 266 GLU A O 1
ATOM 2082 N N . GLY A 1 267 ? -10.289 -23.5 15.602 1 96.56 267 GLY A N 1
ATOM 2083 C CA . GLY A 1 267 ? -9.211 -24.047 16.406 1 96.56 267 GLY A CA 1
ATOM 2084 C C . GLY A 1 267 ? -8.086 -23.062 16.656 1 96.56 267 GLY A C 1
ATOM 2085 O O . GLY A 1 267 ? -8.297 -21.844 16.625 1 96.56 267 GLY A O 1
ATOM 2086 N N . GLU A 1 268 ? -6.906 -23.562 17.047 1 96.44 268 GLU A N 1
ATOM 2087 C CA . GLU A 1 268 ? -5.77 -22.688 17.328 1 96.44 268 GLU A CA 1
ATOM 2088 C C . GLU A 1 268 ? -4.934 -22.453 16.078 1 96.44 268 GLU A C 1
ATOM 2090 O O . GLU A 1 268 ? -4.297 -23.375 15.562 1 96.44 268 GLU A O 1
ATOM 2095 N N . CYS A 1 269 ? -4.98 -21.328 15.641 1 98.44 269 CYS A N 1
ATOM 2096 C CA . CYS A 1 269 ? -4.219 -20.906 14.469 1 98.44 269 CYS A CA 1
ATOM 2097 C C . CYS A 1 269 ? -3.199 -19.828 14.844 1 98.44 269 CYS A C 1
ATOM 2099 O O . CYS A 1 269 ? -3.389 -19.094 15.812 1 98.44 269 CYS A O 1
ATOM 2101 N N . LYS A 1 270 ? -2.113 -19.828 14.133 1 98.88 270 LYS A N 1
ATOM 2102 C CA . LYS A 1 270 ? -1.073 -18.828 14.32 1 98.88 270 LYS A CA 1
ATOM 2103 C C . LYS A 1 270 ? -0.764 -18.109 13.016 1 98.88 270 LYS A C 1
ATOM 2105 O O . LYS A 1 270 ? -0.521 -18.75 11.992 1 98.88 270 LYS A O 1
ATOM 2110 N N . LEU A 1 271 ? -0.827 -16.766 13.07 1 98.88 271 LEU A N 1
ATOM 2111 C CA . LEU A 1 271 ? -0.479 -15.93 11.938 1 98.88 271 LEU A CA 1
ATOM 2112 C C . LEU A 1 271 ? 0.753 -15.078 12.242 1 98.88 271 LEU A C 1
ATOM 2114 O O . LEU A 1 271 ? 0.76 -14.312 13.203 1 98.88 271 LEU A O 1
ATOM 2118 N N . GLU A 1 272 ? 1.762 -15.219 11.414 1 98.75 272 GLU A N 1
ATOM 2119 C CA . GLU A 1 272 ? 2.967 -14.406 11.523 1 98.75 272 GLU A CA 1
ATOM 2120 C C . GLU A 1 272 ? 2.811 -13.086 10.773 1 98.75 272 GLU A C 1
ATOM 2122 O O . GLU A 1 272 ? 1.798 -12.859 10.109 1 98.75 272 GLU A O 1
ATOM 2127 N N . PRO A 1 273 ? 3.771 -12.141 10.93 1 98.5 273 PRO A N 1
ATOM 2128 C CA . PRO A 1 273 ? 3.66 -10.812 10.32 1 98.5 273 PRO A CA 1
ATOM 2129 C C . PRO A 1 273 ? 3.539 -10.859 8.805 1 98.5 273 PRO A C 1
ATOM 2131 O O . PRO A 1 273 ? 4.078 -11.773 8.164 1 98.5 273 PRO A O 1
ATOM 2134 N N . ASN A 1 274 ? 2.83 -9.875 8.227 1 98.06 274 ASN A N 1
ATOM 2135 C CA . ASN A 1 274 ? 2.734 -9.602 6.797 1 98.06 274 ASN A CA 1
ATOM 2136 C C . ASN A 1 274 ? 1.942 -10.688 6.074 1 98.06 274 ASN A C 1
ATOM 2138 O O . ASN A 1 274 ? 2.076 -10.859 4.859 1 98.06 274 ASN A O 1
ATOM 2142 N N . VAL A 1 275 ? 1.176 -11.438 6.828 1 98.62 275 VAL A N 1
ATOM 2143 C CA . VAL A 1 275 ? 0.293 -12.438 6.242 1 98.62 275 VAL A CA 1
ATOM 2144 C C . VAL A 1 275 ? -0.939 -11.758 5.648 1 98.62 275 VAL A C 1
ATOM 2146 O O . VAL A 1 275 ? -1.444 -10.781 6.207 1 98.62 275 VAL A O 1
ATOM 2149 N N . VAL A 1 276 ? -1.361 -12.266 4.492 1 98.75 276 VAL A N 1
ATOM 2150 C CA . VAL A 1 276 ? -2.574 -11.781 3.844 1 98.75 276 VAL A CA 1
ATOM 2151 C C . VAL A 1 276 ? -3.533 -12.945 3.6 1 98.75 276 VAL A C 1
ATOM 2153 O O . VAL A 1 276 ? -3.186 -13.914 2.916 1 98.75 276 VAL A O 1
ATOM 2156 N N . ILE A 1 277 ? -4.703 -12.898 4.145 1 98.88 277 ILE A N 1
ATOM 2157 C CA . ILE A 1 277 ? -5.75 -13.898 3.949 1 98.88 277 ILE A CA 1
ATOM 2158 C C . ILE A 1 277 ? -6.918 -13.281 3.186 1 98.88 277 ILE A C 1
ATOM 2160 O O . ILE A 1 277 ? -7.566 -12.352 3.676 1 98.88 277 ILE A O 1
ATOM 2164 N N . LEU A 1 278 ? -7.207 -13.812 2.01 1 98.44 278 LEU A N 1
ATOM 2165 C CA . LEU A 1 278 ? -8.203 -13.211 1.135 1 98.44 278 LEU A CA 1
ATOM 2166 C C . LEU A 1 278 ? -9.359 -14.18 0.879 1 98.44 278 LEU A C 1
ATOM 2168 O O . LEU A 1 278 ? -9.164 -15.398 0.897 1 98.44 278 LEU A O 1
ATOM 2172 N N . GLY A 1 279 ? -10.484 -13.641 0.592 1 97.69 279 GLY A N 1
ATOM 2173 C CA . GLY A 1 279 ? -11.672 -14.406 0.236 1 97.69 279 GLY A CA 1
ATOM 2174 C C . GLY A 1 279 ? -12.227 -15.219 1.391 1 97.69 279 GLY A C 1
ATOM 2175 O O . GLY A 1 279 ? -11.992 -14.891 2.557 1 97.69 279 GLY A O 1
ATOM 2176 N N . ASN A 1 280 ? -13.102 -16.234 1.074 1 97.88 280 ASN A N 1
ATOM 2177 C CA . ASN A 1 280 ? -13.68 -17.109 2.08 1 97.88 280 ASN A CA 1
ATOM 2178 C C . ASN A 1 280 ? -12.742 -18.266 2.424 1 97.88 280 ASN A C 1
ATOM 2180 O O . ASN A 1 280 ? -13.164 -19.422 2.463 1 97.88 280 ASN A O 1
ATOM 2184 N N . SER A 1 281 ? -11.5 -17.875 2.609 1 98.75 281 SER A N 1
ATOM 2185 C CA . SER A 1 281 ? -10.516 -18.875 3.021 1 98.75 281 SER A CA 1
ATOM 2186 C C . SER A 1 281 ? -10.859 -19.453 4.387 1 98.75 281 SER A C 1
ATOM 2188 O O . SER A 1 281 ? -11.414 -18.766 5.242 1 98.75 281 SER A O 1
ATOM 2190 N N . PHE A 1 282 ? -10.57 -20.719 4.551 1 98.81 282 PHE A N 1
ATOM 2191 C CA . PHE A 1 282 ? -10.812 -21.438 5.797 1 98.81 282 PHE A CA 1
ATOM 2192 C C . PHE A 1 282 ? -9.516 -21.984 6.363 1 98.81 282 PHE A C 1
ATOM 2194 O O . PHE A 1 282 ? -8.828 -22.766 5.699 1 98.81 282 PHE A O 1
ATOM 2201 N N . ILE A 1 283 ? -9.125 -21.594 7.57 1 98.88 283 ILE A N 1
ATOM 2202 C CA . ILE A 1 283 ? -7.895 -22.016 8.219 1 98.88 283 ILE A CA 1
ATOM 2203 C C . ILE A 1 283 ? -8.227 -22.719 9.539 1 98.88 283 ILE A C 1
ATOM 2205 O O . ILE A 1 283 ? -8.898 -22.141 10.398 1 98.88 283 ILE A O 1
ATOM 2209 N N . LYS A 1 284 ? -7.82 -23.906 9.656 1 98.69 284 LYS A N 1
ATOM 2210 C CA . LYS A 1 284 ? -8.086 -24.688 10.859 1 98.69 284 LYS A CA 1
ATOM 2211 C C . LYS A 1 284 ? -6.797 -25.25 11.445 1 98.69 284 LYS A C 1
ATOM 2213 O O . LYS A 1 284 ? -6.031 -25.906 10.742 1 98.69 284 LYS A O 1
ATOM 2218 N N . ASN A 1 285 ? -6.531 -25.016 12.648 1 98.5 285 ASN A N 1
ATOM 2219 C CA . ASN A 1 285 ? -5.406 -25.594 13.367 1 98.5 285 ASN A CA 1
ATOM 2220 C C . ASN A 1 285 ? -4.121 -25.531 12.547 1 98.5 285 ASN A C 1
ATOM 2222 O O . ASN A 1 285 ? -3.441 -26.547 12.367 1 98.5 285 ASN A O 1
ATOM 2226 N N . SER A 1 286 ? -3.789 -24.312 12.07 1 98.81 286 SER A N 1
ATOM 2227 C CA . SER A 1 286 ? -2.668 -24.219 11.141 1 98.81 286 SER A CA 1
ATOM 2228 C C . SER A 1 286 ? -1.795 -23 11.469 1 98.81 286 SER A C 1
ATOM 2230 O O . SER A 1 286 ? -2.213 -22.109 12.203 1 98.81 286 SER A O 1
ATOM 2232 N N . HIS A 1 287 ? -0.602 -23.094 11.031 1 98.88 287 HIS A N 1
ATOM 2233 C CA . HIS A 1 287 ? 0.395 -22.047 11.203 1 98.88 287 HIS A CA 1
ATOM 2234 C C . HIS A 1 287 ? 0.742 -21.391 9.867 1 98.88 287 HIS A C 1
ATOM 2236 O O . HIS A 1 287 ? 1.343 -22.031 9 1 98.88 287 HIS A O 1
ATOM 2242 N N . ILE A 1 288 ? 0.299 -20.125 9.742 1 98.88 288 ILE A N 1
ATOM 2243 C CA . ILE A 1 288 ? 0.612 -19.375 8.531 1 98.88 288 ILE A CA 1
ATOM 2244 C C . ILE A 1 288 ? 1.792 -18.438 8.797 1 98.88 288 ILE A C 1
ATOM 2246 O O . ILE A 1 288 ? 1.679 -17.5 9.57 1 98.88 288 ILE A O 1
ATOM 2250 N N . LYS A 1 289 ? 2.883 -18.656 8.07 1 98.75 289 LYS A N 1
ATOM 2251 C CA . LYS A 1 289 ? 4.145 -17.984 8.359 1 98.75 289 LYS A CA 1
ATOM 2252 C C . LYS A 1 289 ? 4.281 -16.703 7.531 1 98.75 289 LYS A C 1
ATOM 2254 O O . LYS A 1 289 ? 3.488 -16.469 6.617 1 98.75 289 LYS A O 1
ATOM 2259 N N . SER A 1 290 ? 5.285 -15.961 7.859 1 98.38 290 SER A N 1
ATOM 2260 C CA . SER A 1 290 ? 5.43 -14.562 7.461 1 98.38 290 SER A CA 1
ATOM 2261 C C . SER A 1 290 ? 5.41 -14.414 5.941 1 98.38 290 SER A C 1
ATOM 2263 O O . SER A 1 290 ? 6.051 -15.195 5.23 1 98.38 290 SER A O 1
ATOM 2265 N N . GLY A 1 291 ? 4.645 -13.422 5.531 1 97.38 291 GLY A N 1
ATOM 2266 C CA . GLY A 1 291 ? 4.672 -13.008 4.137 1 97.38 291 GLY A CA 1
ATOM 2267 C C . GLY A 1 291 ? 3.844 -13.898 3.234 1 97.38 291 GLY A C 1
ATOM 2268 O O . GLY A 1 291 ? 3.781 -13.68 2.023 1 97.38 291 GLY A O 1
ATOM 2269 N N . SER A 1 292 ? 3.166 -14.875 3.797 1 98.44 292 SER A N 1
ATOM 2270 C CA . SER A 1 292 ? 2.365 -15.781 2.98 1 98.44 292 SER A CA 1
ATOM 2271 C C . SER A 1 292 ? 1.023 -15.156 2.613 1 98.44 292 SER A C 1
ATOM 2273 O O . SER A 1 292 ? 0.499 -14.32 3.354 1 98.44 292 SER A O 1
ATOM 2275 N N . VAL A 1 293 ? 0.555 -15.523 1.438 1 98.62 293 VAL A N 1
ATOM 2276 C CA . VAL A 1 293 ? -0.738 -15.07 0.939 1 98.62 293 VAL A CA 1
ATOM 2277 C C . VAL A 1 293 ? -1.644 -16.266 0.67 1 98.62 293 VAL A C 1
ATOM 2279 O O . VAL A 1 293 ? -1.275 -17.172 -0.081 1 98.62 293 VAL A O 1
ATOM 2282 N N . ILE A 1 294 ? -2.803 -16.312 1.249 1 98.81 294 ILE A N 1
ATOM 2283 C CA . ILE A 1 294 ? -3.787 -17.375 1.044 1 98.81 294 ILE A CA 1
ATOM 2284 C C . ILE A 1 294 ? -5.062 -16.781 0.452 1 98.81 294 ILE A C 1
ATOM 2286 O O . ILE A 1 294 ? -5.66 -15.875 1.033 1 98.81 294 ILE A O 1
ATOM 2290 N N . GLU A 1 295 ? -5.422 -17.297 -0.686 1 98.44 295 GLU A N 1
ATOM 2291 C CA . GLU A 1 295 ? -6.613 -16.797 -1.367 1 98.44 295 GLU A CA 1
ATOM 2292 C C . GLU A 1 295 ? -7.637 -17.906 -1.579 1 98.44 295 GLU A C 1
ATOM 2294 O O . GLU A 1 295 ? -7.344 -18.906 -2.234 1 98.44 295 GLU A O 1
ATOM 2299 N N . PHE A 1 296 ? -8.852 -17.766 -1.108 1 98.38 296 PHE A N 1
ATOM 2300 C CA . PHE A 1 296 ? -9.969 -18.656 -1.412 1 98.38 296 PHE A CA 1
ATOM 2301 C C . PHE A 1 296 ? -9.531 -20.109 -1.313 1 98.38 296 PHE A C 1
ATOM 2303 O O . PHE A 1 296 ? -9.75 -20.891 -2.242 1 98.38 296 PHE A O 1
ATOM 2310 N N . SER A 1 297 ? -8.906 -20.453 -0.247 1 98.75 297 SER A N 1
ATOM 2311 C CA . SER A 1 297 ? -8.359 -21.797 -0.082 1 98.75 297 SER A CA 1
ATOM 2312 C C . SER A 1 297 ? -8.594 -22.328 1.329 1 98.75 297 SER A C 1
ATOM 2314 O O . SER A 1 297 ? -9.016 -21.578 2.215 1 98.75 297 SER A O 1
ATOM 2316 N N . GLU A 1 298 ? -8.453 -23.594 1.461 1 98.88 298 GLU A N 1
ATOM 2317 C CA . GLU A 1 298 ? -8.633 -24.281 2.738 1 98.88 298 GLU A CA 1
ATOM 2318 C C . GLU A 1 298 ? -7.312 -24.859 3.242 1 98.88 298 GLU A C 1
ATOM 2320 O O . GLU A 1 298 ? -6.605 -25.547 2.5 1 98.88 298 GLU A O 1
ATOM 2325 N N . VAL A 1 299 ? -6.992 -24.547 4.488 1 98.88 299 VAL A N 1
ATOM 2326 C CA . VAL A 1 299 ? -5.773 -25.031 5.121 1 98.88 299 VAL A CA 1
ATOM 2327 C C . VAL A 1 299 ? -6.117 -25.688 6.461 1 98.88 299 VAL A C 1
ATOM 2329 O O . VAL A 1 299 ? -6.609 -25.016 7.375 1 98.88 299 VAL A O 1
ATOM 2332 N N . CYS A 1 300 ? -5.895 -26.984 6.562 1 98.81 300 CYS A N 1
ATOM 2333 C CA . CYS A 1 300 ? -6.219 -27.703 7.785 1 98.81 300 CYS A CA 1
ATOM 2334 C C . CYS A 1 300 ? -5.004 -28.469 8.312 1 98.81 300 CYS A C 1
ATOM 2336 O O . CYS A 1 300 ? -4.359 -29.203 7.562 1 98.81 300 CYS A O 1
ATOM 2338 N N . ASP A 1 301 ? -4.695 -28.297 9.57 1 98.75 301 ASP A N 1
ATOM 2339 C CA . ASP A 1 301 ? -3.654 -29.031 10.273 1 98.75 301 ASP A CA 1
ATOM 2340 C C . ASP A 1 301 ? -2.33 -28.969 9.516 1 98.75 301 ASP A C 1
ATOM 2342 O O . ASP A 1 301 ? -1.672 -30 9.32 1 98.75 301 ASP A O 1
ATOM 2346 N N . SER A 1 302 ? -1.964 -27.766 9.07 1 98.81 302 SER A N 1
ATOM 2347 C CA . SER A 1 302 ? -0.824 -27.609 8.172 1 98.81 302 SER A CA 1
ATOM 2348 C C . SER A 1 302 ? -0.006 -26.375 8.539 1 98.81 302 SER A C 1
ATOM 2350 O O . SER A 1 302 ? -0.418 -25.578 9.383 1 98.81 302 SER A O 1
ATOM 2352 N N . ASP A 1 303 ? 1.184 -26.281 8.016 1 98.75 303 ASP A N 1
ATOM 2353 C CA . ASP A 1 303 ? 1.992 -25.078 8.094 1 98.75 303 ASP A CA 1
ATOM 2354 C C . ASP A 1 303 ? 2.354 -24.562 6.703 1 98.75 303 ASP A C 1
ATOM 2356 O O . ASP A 1 303 ? 2.748 -25.328 5.832 1 98.75 303 ASP A O 1
ATOM 2360 N N . ILE A 1 304 ? 2.18 -23.281 6.574 1 98.75 304 ILE A N 1
ATOM 2361 C CA . ILE A 1 304 ? 2.344 -22.641 5.27 1 98.75 304 ILE A CA 1
ATOM 2362 C C . ILE A 1 304 ? 3.416 -21.562 5.352 1 98.75 304 ILE A C 1
ATOM 2364 O O . ILE A 1 304 ? 3.322 -20.656 6.18 1 98.75 304 ILE A O 1
ATOM 2368 N N . GLY A 1 305 ? 4.352 -21.578 4.391 1 97.44 305 GLY A N 1
ATOM 2369 C CA . GLY A 1 305 ? 5.328 -20.516 4.25 1 97.44 305 GLY A CA 1
ATOM 2370 C C . GLY A 1 305 ? 6.641 -20.812 4.957 1 97.44 305 GLY A C 1
ATOM 2371 O O . GLY A 1 305 ? 6.898 -21.953 5.348 1 97.44 305 GLY A O 1
ATOM 2372 N N . PRO A 1 306 ? 7.434 -19.672 5.164 1 97.88 306 PRO A N 1
ATOM 2373 C CA . PRO A 1 306 ? 7.113 -18.281 4.844 1 97.88 306 PRO A CA 1
ATOM 2374 C C . PRO A 1 306 ? 7.07 -18.016 3.342 1 97.88 306 PRO A C 1
ATOM 2376 O O . PRO A 1 306 ? 7.539 -18.844 2.551 1 97.88 306 PRO A O 1
ATOM 2379 N N . MET A 1 307 ? 6.461 -16.875 2.855 1 97.44 307 MET A N 1
ATOM 2380 C CA . MET A 1 307 ? 6.422 -16.375 1.482 1 97.44 307 MET A CA 1
ATOM 2381 C C . MET A 1 307 ? 5.875 -17.438 0.535 1 97.44 307 MET A C 1
ATOM 2383 O O . MET A 1 307 ? 6.465 -17.703 -0.514 1 97.44 307 MET A O 1
ATOM 2387 N N . ALA A 1 308 ? 4.887 -18.125 0.984 1 98.31 308 ALA A N 1
ATOM 2388 C CA . ALA A 1 308 ? 4.129 -19.016 0.119 1 98.31 308 ALA A CA 1
ATOM 2389 C C . ALA A 1 308 ? 2.857 -18.344 -0.393 1 98.31 308 ALA A C 1
ATOM 2391 O O . ALA A 1 308 ? 2.398 -17.359 0.178 1 98.31 308 ALA A O 1
ATOM 2392 N N . HIS A 1 309 ? 2.365 -18.828 -1.496 1 98.56 309 HIS A N 1
ATOM 2393 C CA . HIS A 1 309 ? 1.153 -18.266 -2.086 1 98.56 309 HIS A CA 1
ATOM 2394 C C . HIS A 1 309 ? 0.169 -19.375 -2.467 1 98.56 309 HIS A C 1
ATOM 2396 O O . HIS A 1 309 ? 0.411 -20.125 -3.41 1 98.56 309 HIS A O 1
ATOM 2402 N N . LEU A 1 310 ? -0.89 -19.484 -1.715 1 98.69 310 LEU A N 1
ATOM 2403 C CA . LEU A 1 310 ? -1.989 -20.375 -2.074 1 98.69 310 LEU A CA 1
ATOM 2404 C C . LEU A 1 310 ? -3.059 -19.625 -2.859 1 98.69 310 LEU A C 1
ATOM 2406 O O . LEU A 1 310 ? -3.812 -18.828 -2.291 1 98.69 310 LEU A O 1
ATOM 2410 N N . ARG A 1 311 ? -3.082 -19.859 -4.082 1 98.25 311 ARG A N 1
ATOM 2411 C CA . ARG A 1 311 ? -4.102 -19.281 -4.949 1 98.25 311 ARG A CA 1
ATOM 2412 C C . ARG A 1 311 ? -5.414 -20.047 -4.836 1 98.25 311 ARG A C 1
ATOM 2414 O O . ARG A 1 311 ? -5.508 -21.016 -4.082 1 98.25 311 ARG A O 1
ATOM 2421 N N . PRO A 1 312 ? -6.48 -19.578 -5.5 1 98.25 312 PRO A N 1
ATOM 2422 C CA . PRO A 1 312 ? -7.832 -20.094 -5.258 1 98.25 312 PRO A CA 1
ATOM 2423 C C . PRO A 1 312 ? -7.949 -21.594 -5.516 1 98.25 312 PRO A C 1
ATOM 2425 O O . PRO A 1 312 ? -7.301 -22.125 -6.422 1 98.25 312 PRO A O 1
ATOM 2428 N N . ASN A 1 313 ? -8.789 -22.203 -4.789 1 98.31 313 ASN A N 1
ATOM 2429 C CA . ASN A 1 313 ? -9.219 -23.594 -4.926 1 98.31 313 ASN A CA 1
ATOM 2430 C C . ASN A 1 313 ? -8.117 -24.562 -4.516 1 98.31 313 ASN A C 1
ATOM 2432 O O . ASN A 1 313 ? -7.969 -25.625 -5.125 1 98.31 313 ASN A O 1
ATOM 2436 N N . SER A 1 314 ? -7.344 -24.172 -3.578 1 98.62 314 SER A N 1
ATOM 2437 C CA . SER A 1 314 ? -6.359 -25.078 -2.99 1 98.62 314 SER A CA 1
ATOM 2438 C C . SER A 1 314 ? -6.867 -25.672 -1.684 1 98.62 314 SER A C 1
ATOM 2440 O O . SER A 1 314 ? -7.48 -24.969 -0.873 1 98.62 314 SER A O 1
ATOM 2442 N N . LYS A 1 315 ? -6.758 -26.938 -1.569 1 98.75 315 LYS A N 1
ATOM 2443 C CA . LYS A 1 315 ? -7.129 -27.672 -0.363 1 98.75 315 LYS A CA 1
ATOM 2444 C C . LYS A 1 315 ? -5.922 -28.391 0.229 1 98.75 315 LYS A C 1
ATOM 2446 O O . LYS A 1 315 ? -5.43 -29.359 -0.354 1 98.75 315 LYS A O 1
ATOM 2451 N N . ILE A 1 316 ? -5.543 -27.969 1.41 1 98.69 316 ILE A N 1
ATOM 2452 C CA . ILE A 1 316 ? -4.316 -28.453 2.029 1 98.69 316 ILE A CA 1
ATOM 2453 C C . ILE A 1 316 ? -4.641 -29.125 3.363 1 98.69 316 ILE A C 1
ATOM 2455 O O . ILE A 1 316 ? -5.238 -28.5 4.246 1 98.69 316 ILE A O 1
ATOM 2459 N N . TYR A 1 317 ? -4.316 -30.375 3.486 1 98.69 317 TYR A N 1
ATOM 2460 C CA . TYR A 1 317 ? -4.582 -31.141 4.707 1 98.69 317 TYR A CA 1
ATOM 2461 C C . TYR A 1 317 ? -3.32 -31.812 5.211 1 98.69 317 TYR A C 1
ATOM 2463 O O . TYR A 1 317 ? -2.682 -32.562 4.477 1 98.69 317 TYR A O 1
ATOM 2471 N N . LYS A 1 318 ? -2.924 -31.578 6.43 1 98.62 318 LYS A N 1
ATOM 2472 C CA . LYS A 1 318 ? -1.768 -32.188 7.074 1 98.62 318 LYS A CA 1
ATOM 2473 C C . LYS A 1 318 ? -0.537 -32.125 6.172 1 98.62 318 LYS A C 1
ATOM 2475 O O . LYS A 1 318 ? 0.122 -33.156 5.945 1 98.62 318 LYS A O 1
ATOM 2480 N N . THR A 1 319 ? -0.268 -30.969 5.703 1 98.69 319 THR A N 1
ATOM 2481 C CA . THR A 1 319 ? 0.734 -30.766 4.664 1 98.69 319 THR A CA 1
ATOM 2482 C C . THR A 1 319 ? 1.658 -29.594 5.023 1 98.69 319 THR A C 1
ATOM 2484 O O . THR A 1 319 ? 1.221 -28.609 5.617 1 98.69 319 THR A O 1
ATOM 2487 N N . HIS A 1 320 ? 2.947 -29.75 4.684 1 98.69 320 HIS A N 1
ATOM 2488 C CA . HIS A 1 320 ? 3.924 -28.688 4.832 1 98.69 320 HIS A CA 1
ATOM 2489 C C . HIS A 1 320 ? 4.184 -27.984 3.502 1 98.69 320 HIS A C 1
ATOM 2491 O O . HIS A 1 320 ? 4.594 -28.625 2.531 1 98.69 320 HIS A O 1
ATOM 2497 N N . ILE A 1 321 ? 3.877 -26.734 3.455 1 98.62 321 ILE A N 1
ATOM 2498 C CA . ILE A 1 321 ? 4.203 -25.891 2.32 1 98.62 321 ILE A CA 1
ATOM 2499 C C . ILE A 1 321 ? 5.273 -24.875 2.727 1 98.62 321 ILE A C 1
ATOM 2501 O O . ILE A 1 321 ? 5.074 -24.094 3.656 1 98.62 321 ILE A O 1
ATOM 2505 N N . GLY A 1 322 ? 6.359 -24.875 1.97 1 97.31 322 GLY A N 1
ATOM 2506 C CA . GLY A 1 322 ? 7.477 -24.047 2.393 1 97.31 322 GLY A CA 1
ATOM 2507 C C . GLY A 1 322 ? 7.641 -22.797 1.548 1 97.31 322 GLY A C 1
ATOM 2508 O O . GLY A 1 322 ? 6.664 -22.266 1.018 1 97.31 322 GLY A O 1
ATOM 2509 N N . ASN A 1 323 ? 8.93 -22.266 1.498 1 95 323 ASN A N 1
ATOM 2510 C CA . ASN A 1 323 ? 9.234 -20.953 0.919 1 95 323 ASN A CA 1
ATOM 2511 C C . ASN A 1 323 ? 9.07 -20.953 -0.598 1 95 323 ASN A C 1
ATOM 2513 O O . ASN A 1 323 ? 9.523 -21.891 -1.272 1 95 323 ASN A O 1
ATOM 2517 N N . PHE A 1 324 ? 8.398 -19.906 -1.074 1 95.75 324 PHE A N 1
ATOM 2518 C CA . PHE A 1 324 ? 8.266 -19.625 -2.496 1 95.75 324 PHE A CA 1
ATOM 2519 C C . PHE A 1 324 ? 7.539 -20.75 -3.213 1 95.75 324 PHE A C 1
ATOM 2521 O O . PHE A 1 324 ? 7.883 -21.109 -4.344 1 95.75 324 PHE A O 1
ATOM 2528 N N . VAL A 1 325 ? 6.699 -21.406 -2.477 1 98.12 325 VAL A N 1
ATOM 2529 C CA . VAL A 1 325 ? 5.836 -22.406 -3.096 1 98.12 325 VAL A CA 1
ATOM 2530 C C . VAL A 1 325 ? 4.496 -21.766 -3.461 1 98.12 325 VAL A C 1
ATOM 2532 O O . VAL A 1 325 ? 3.92 -21.016 -2.67 1 98.12 325 VAL A O 1
ATOM 2535 N N . GLU A 1 326 ? 4.086 -22.047 -4.66 1 98.25 326 GLU A N 1
ATOM 2536 C CA . GLU A 1 326 ? 2.805 -21.562 -5.164 1 98.25 326 GLU A CA 1
ATOM 2537 C C . GLU A 1 326 ? 1.872 -22.719 -5.516 1 98.25 326 GLU A C 1
ATOM 2539 O O . GLU A 1 326 ? 2.271 -23.656 -6.207 1 98.25 326 GLU A O 1
ATOM 2544 N N . LEU A 1 327 ? 0.636 -22.625 -5.02 1 98.38 327 LEU A N 1
ATOM 2545 C CA . LEU A 1 327 ? -0.408 -23.594 -5.352 1 98.38 327 LEU A CA 1
ATOM 2546 C C . LEU A 1 327 ? -1.58 -22.906 -6.043 1 98.38 327 LEU A C 1
ATOM 2548 O O . LEU A 1 327 ? -1.913 -21.766 -5.723 1 98.38 327 LEU A O 1
ATOM 2552 N N . LYS A 1 328 ? -2.137 -23.562 -6.906 1 97.62 328 LYS A N 1
ATOM 2553 C CA . LYS A 1 328 ? -3.377 -23.141 -7.547 1 97.62 328 LYS A CA 1
ATOM 2554 C C . LYS A 1 328 ? -4.23 -24.328 -7.953 1 97.62 328 LYS A C 1
ATOM 2556 O O . LYS A 1 328 ? -3.771 -25.203 -8.688 1 97.62 328 LYS A O 1
ATOM 2561 N N . ASN A 1 329 ? -5.5 -24.312 -7.57 1 98.12 329 ASN A N 1
ATOM 2562 C CA . ASN A 1 329 ? -6.363 -25.453 -7.887 1 98.12 329 ASN A CA 1
ATOM 2563 C C . ASN A 1 329 ? -5.68 -26.781 -7.57 1 98.12 329 ASN A C 1
ATOM 2565 O O . ASN A 1 329 ? -5.57 -27.641 -8.438 1 98.12 329 ASN A O 1
ATOM 2569 N N . ALA A 1 330 ? -5.242 -26.906 -6.344 1 98.69 330 ALA A N 1
ATOM 2570 C CA . ALA A 1 330 ? -4.414 -28.047 -5.953 1 98.69 330 ALA A CA 1
ATOM 2571 C C . ALA A 1 330 ? -4.93 -28.688 -4.668 1 98.69 330 ALA A C 1
ATOM 2573 O O . ALA A 1 330 ? -5.348 -27.984 -3.742 1 98.69 330 ALA A O 1
ATOM 2574 N N . SER A 1 331 ? -4.945 -29.953 -4.629 1 98.75 331 SER A N 1
ATOM 2575 C CA . SER A 1 331 ? -5.297 -30.719 -3.439 1 98.75 331 SER A CA 1
ATOM 2576 C C . SER A 1 331 ? -4.102 -31.531 -2.93 1 98.75 331 SER A C 1
ATOM 2578 O O . SER A 1 331 ? -3.613 -32.438 -3.617 1 98.75 331 SER A O 1
ATOM 2580 N N . LEU A 1 332 ? -3.621 -31.203 -1.8 1 98.75 332 LEU A N 1
ATOM 2581 C CA . LEU A 1 332 ? -2.48 -31.875 -1.191 1 98.75 332 LEU A CA 1
ATOM 2582 C C . LEU A 1 332 ? -2.867 -32.5 0.148 1 98.75 332 LEU A C 1
ATOM 2584 O O . LEU A 1 332 ? -3.35 -31.797 1.043 1 98.75 332 LEU A O 1
ATOM 2588 N N . ASN A 1 333 ? -2.695 -33.781 0.272 1 98.56 333 ASN A N 1
ATOM 2589 C CA . ASN A 1 333 ? -3.02 -34.531 1.477 1 98.56 333 ASN A CA 1
ATOM 2590 C C . ASN A 1 333 ? -1.785 -35.219 2.064 1 98.56 333 ASN A C 1
ATOM 2592 O O . ASN A 1 333 ? -1.353 -36.25 1.577 1 98.56 333 ASN A O 1
ATOM 2596 N N . GLU A 1 334 ? -1.251 -34.75 3.199 1 98.31 334 GLU A N 1
ATOM 2597 C CA . GLU A 1 334 ? -0.078 -35.281 3.873 1 98.31 334 GLU A CA 1
ATOM 2598 C C . GLU A 1 334 ? 1.141 -35.281 2.953 1 98.31 334 GLU A C 1
ATOM 2600 O O . GLU A 1 334 ? 1.778 -36.312 2.754 1 98.31 334 GLU A O 1
ATOM 2605 N N . VAL A 1 335 ? 1.426 -34.156 2.455 1 98.38 335 VAL A N 1
ATOM 2606 C CA . VAL A 1 335 ? 2.486 -33.938 1.478 1 98.38 335 VAL A CA 1
ATOM 2607 C C . VAL A 1 335 ? 3.531 -32.969 2.055 1 98.38 335 VAL A C 1
ATOM 2609 O O . VAL A 1 335 ? 3.236 -32.188 2.965 1 98.38 335 VAL A O 1
ATOM 2612 N N . LYS A 1 336 ? 4.738 -33.094 1.622 1 98.19 336 LYS A N 1
ATOM 2613 C CA . LYS A 1 336 ? 5.793 -32.125 1.901 1 98.19 336 LYS A CA 1
ATOM 2614 C C . LYS A 1 336 ? 6.27 -31.438 0.621 1 98.19 336 LYS A C 1
ATOM 2616 O O . LYS A 1 336 ? 6.812 -32.094 -0.272 1 98.19 336 LYS A O 1
ATOM 2621 N N . ALA A 1 337 ? 6.008 -30.219 0.481 1 98.06 337 ALA A N 1
ATOM 2622 C CA . ALA A 1 337 ? 6.496 -29.344 -0.582 1 98.06 337 ALA A CA 1
ATOM 2623 C C . ALA A 1 337 ? 7.184 -28.109 -0.006 1 98.06 337 ALA A C 1
ATOM 2625 O O . ALA A 1 337 ? 6.551 -27.062 0.18 1 98.06 337 ALA A O 1
ATOM 2626 N N . GLY A 1 338 ? 8.461 -28.172 0.115 1 95.69 338 GLY A N 1
ATOM 2627 C CA . GLY A 1 338 ? 9.102 -27.219 1.012 1 95.69 338 GLY A CA 1
ATOM 2628 C C . GLY A 1 338 ? 9.703 -26.031 0.288 1 95.69 338 GLY A C 1
ATOM 2629 O O . GLY A 1 338 ? 10.031 -25.016 0.911 1 95.69 338 GLY A O 1
ATOM 2630 N N . HIS A 1 339 ? 9.906 -26.203 -1.114 1 94.31 339 HIS A N 1
ATOM 2631 C CA . HIS A 1 339 ? 10.75 -25.141 -1.646 1 94.31 339 HIS A CA 1
ATOM 2632 C C . HIS A 1 339 ? 10.461 -24.891 -3.123 1 94.31 339 HIS A C 1
ATOM 2634 O O . HIS A 1 339 ? 10.32 -25.844 -3.898 1 94.31 339 HIS A O 1
ATOM 2640 N N . LEU A 1 340 ? 10.391 -23.609 -3.496 1 95.12 340 LEU A N 1
ATOM 2641 C CA . LEU A 1 340 ? 10.562 -23.094 -4.852 1 95.12 340 LEU A CA 1
ATOM 2642 C C . LEU A 1 340 ? 9.727 -23.891 -5.844 1 95.12 340 LEU A C 1
ATOM 2644 O O . LEU A 1 340 ? 10.211 -24.25 -6.918 1 95.12 340 LEU A O 1
ATOM 2648 N N . SER A 1 341 ? 8.539 -24.219 -5.602 1 97.25 341 SER A N 1
ATOM 2649 C CA . SER A 1 341 ? 7.754 -25.094 -6.473 1 97.25 341 SER A CA 1
ATOM 2650 C C . SER A 1 341 ? 6.441 -24.438 -6.879 1 97.25 341 SER A C 1
ATOM 2652 O O . SER A 1 341 ? 5.902 -23.609 -6.145 1 97.25 341 SER A O 1
ATOM 2654 N N . TYR A 1 342 ? 6.062 -24.734 -8.047 1 97.94 342 TYR A N 1
ATOM 2655 C CA . TYR A 1 342 ? 4.719 -24.406 -8.516 1 97.94 342 TYR A CA 1
ATOM 2656 C C . TYR A 1 342 ? 3.893 -25.672 -8.734 1 97.94 342 TYR A C 1
ATOM 2658 O O . TYR A 1 342 ? 4.246 -26.516 -9.555 1 97.94 342 TYR A O 1
ATOM 2666 N N . LEU A 1 343 ? 2.801 -25.766 -8.039 1 98.38 343 LEU A N 1
ATOM 2667 C CA . LEU A 1 343 ? 1.899 -26.906 -8.109 1 98.38 343 LEU A CA 1
ATOM 2668 C C . LEU A 1 343 ? 0.486 -26.453 -8.477 1 98.38 343 LEU A C 1
ATOM 2670 O O . LEU A 1 343 ? -0.3 -26.094 -7.598 1 98.38 343 LEU A O 1
ATOM 2674 N N . GLY A 1 344 ? 0.231 -26.516 -9.719 1 97.81 344 GLY A N 1
ATOM 2675 C CA . GLY A 1 344 ? -1.067 -26.109 -10.234 1 97.81 344 GLY A CA 1
ATOM 2676 C C . GLY A 1 344 ? -1.851 -27.25 -10.852 1 97.81 344 GLY A C 1
ATOM 2677 O O . GLY A 1 344 ? -1.275 -28.125 -11.5 1 97.81 344 GLY A O 1
ATOM 2678 N N . ASP A 1 345 ? -3.166 -27.266 -10.641 1 98.12 345 ASP A N 1
ATOM 2679 C CA . ASP A 1 345 ? -4.066 -28.266 -11.203 1 98.12 345 ASP A CA 1
ATOM 2680 C C . ASP A 1 345 ? -3.562 -29.688 -10.922 1 98.12 345 ASP A C 1
ATOM 2682 O O . ASP A 1 345 ? -3.4 -30.484 -11.844 1 98.12 345 ASP A O 1
ATOM 2686 N N . CYS A 1 346 ? -3.422 -29.953 -9.641 1 98.56 346 CYS A N 1
ATOM 2687 C CA . CYS A 1 346 ? -2.84 -31.234 -9.305 1 98.56 346 CYS A CA 1
ATOM 2688 C C . CYS A 1 346 ? -3.49 -31.828 -8.055 1 98.56 346 CYS A C 1
ATOM 2690 O O . CYS A 1 346 ? -4.168 -31.109 -7.312 1 98.56 346 CYS A O 1
ATOM 2692 N N . GLU A 1 347 ? -3.436 -33.062 -7.934 1 98.75 347 GLU A N 1
ATOM 2693 C CA . GLU A 1 347 ? -3.76 -33.844 -6.742 1 98.75 347 GLU A CA 1
ATOM 2694 C C . GLU A 1 347 ? -2.564 -34.688 -6.285 1 98.75 347 GLU A C 1
ATOM 2696 O O . GLU A 1 347 ? -2.008 -35.438 -7.062 1 98.75 347 GLU A O 1
ATOM 2701 N N . ILE A 1 348 ? -2.174 -34.5 -5.086 1 98.81 348 ILE A N 1
ATOM 2702 C CA . ILE A 1 348 ? -0.999 -35.188 -4.559 1 98.81 348 ILE A CA 1
ATOM 2703 C C . ILE A 1 348 ? -1.367 -35.938 -3.277 1 98.81 348 ILE A C 1
ATOM 2705 O O . ILE A 1 348 ? -1.912 -35.344 -2.344 1 98.81 348 ILE A O 1
ATOM 2709 N N . ASN A 1 349 ? -1.047 -37.156 -3.238 1 98.12 349 ASN A N 1
ATOM 2710 C CA . ASN A 1 349 ? -1.517 -38.031 -2.166 1 98.12 349 ASN A CA 1
ATOM 2711 C C . ASN A 1 349 ? -0.445 -38.25 -1.098 1 98.12 349 ASN A C 1
ATOM 2713 O O . ASN A 1 349 ? 0.684 -37.781 -1.249 1 98.12 349 ASN A O 1
ATOM 2717 N N . SER A 1 350 ? -0.81 -39.031 -0.081 1 98.25 350 SER A N 1
ATOM 2718 C CA . SER A 1 350 ? -0.108 -39.094 1.197 1 98.25 350 SER A CA 1
ATOM 2719 C C . SER A 1 350 ? 1.282 -39.688 1.036 1 98.25 350 SER A C 1
ATOM 2721 O O . SER A 1 350 ? 1.471 -40.625 0.251 1 98.25 350 SER A O 1
ATOM 2723 N N . GLY A 1 351 ? 2.197 -39.125 1.845 1 97.12 351 GLY A N 1
ATOM 2724 C CA . GLY A 1 351 ? 3.543 -39.656 1.922 1 97.12 351 GLY A CA 1
ATOM 2725 C C . GLY A 1 351 ? 4.457 -39.156 0.827 1 97.12 351 GLY A C 1
ATOM 2726 O O . GLY A 1 351 ? 5.648 -39.469 0.805 1 97.12 351 GLY A O 1
ATOM 2727 N N . THR A 1 352 ? 3.979 -38.406 -0.031 1 97.56 352 THR A N 1
ATOM 2728 C CA . THR A 1 352 ? 4.723 -37.906 -1.186 1 97.56 352 THR A CA 1
ATOM 2729 C C . THR A 1 352 ? 5.578 -36.719 -0.806 1 97.56 352 THR A C 1
ATOM 2731 O O . THR A 1 352 ? 5.137 -35.844 -0.049 1 97.56 352 THR A O 1
ATOM 2734 N N . ASN A 1 353 ? 6.832 -36.688 -1.285 1 98.06 353 ASN A N 1
ATOM 2735 C CA . ASN A 1 353 ? 7.781 -35.594 -1.104 1 98.06 353 ASN A CA 1
ATOM 2736 C C . ASN A 1 353 ? 8.086 -34.906 -2.422 1 98.06 353 ASN A C 1
ATOM 2738 O O . ASN A 1 353 ? 8.594 -35.5 -3.359 1 98.06 353 ASN A O 1
ATOM 2742 N N . ILE A 1 354 ? 7.832 -33.625 -2.426 1 98.31 354 ILE A N 1
ATOM 2743 C CA . ILE A 1 354 ? 8.055 -32.781 -3.611 1 98.31 354 ILE A CA 1
ATOM 2744 C C . ILE A 1 354 ? 9.43 -32.125 -3.527 1 98.31 354 ILE A C 1
ATOM 2746 O O . ILE A 1 354 ? 9.68 -31.312 -2.639 1 98.31 354 ILE A O 1
ATOM 2750 N N . GLY A 1 355 ? 10.258 -32.406 -4.449 1 97.25 355 GLY A N 1
ATOM 2751 C CA . GLY A 1 355 ? 11.586 -31.797 -4.473 1 97.25 355 GLY A CA 1
ATOM 2752 C C . GLY A 1 355 ? 11.57 -30.328 -4.828 1 97.25 355 GLY A C 1
ATOM 2753 O O . GLY A 1 355 ? 10.617 -29.844 -5.445 1 97.25 355 GLY A O 1
ATOM 2754 N N . CYS A 1 356 ? 12.711 -29.688 -4.48 1 95.94 356 CYS A N 1
ATOM 2755 C CA . CYS A 1 356 ? 12.867 -28.25 -4.754 1 95.94 356 CYS A CA 1
ATOM 2756 C C . CYS A 1 356 ? 12.828 -27.984 -6.25 1 95.94 356 CYS A C 1
ATOM 2758 O O . CYS A 1 356 ? 13.5 -28.656 -7.027 1 95.94 356 CYS A O 1
ATOM 2760 N N . GLY A 1 357 ? 11.953 -27 -6.613 1 96.62 357 GLY A N 1
ATOM 2761 C CA . GLY A 1 357 ? 11.953 -26.578 -8.008 1 96.62 357 GLY A CA 1
ATOM 2762 C C . GLY A 1 357 ? 11.016 -27.391 -8.875 1 96.62 357 GLY A C 1
ATOM 2763 O O . GLY A 1 357 ? 11.031 -27.281 -10.102 1 96.62 357 GLY A O 1
ATOM 2764 N N . THR A 1 358 ? 10.227 -28.219 -8.25 1 97.81 358 THR A N 1
ATOM 2765 C CA . THR A 1 358 ? 9.281 -29.031 -9.008 1 97.81 358 THR A CA 1
ATOM 2766 C C . THR A 1 358 ? 8.164 -28.172 -9.586 1 97.81 358 THR A C 1
ATOM 2768 O O . THR A 1 358 ? 7.641 -27.281 -8.898 1 97.81 358 THR A O 1
ATOM 2771 N N . ILE A 1 359 ? 7.832 -28.406 -10.867 1 98.12 359 ILE A N 1
ATOM 2772 C CA . ILE A 1 359 ? 6.789 -27.625 -11.539 1 98.12 359 ILE A CA 1
ATOM 2773 C C . ILE A 1 359 ? 5.781 -28.578 -12.18 1 98.12 359 ILE A C 1
ATOM 2775 O O . ILE A 1 359 ? 6.156 -29.469 -12.945 1 98.12 359 ILE A O 1
ATOM 2779 N N . THR A 1 360 ? 4.52 -28.453 -11.828 1 98.12 360 THR A N 1
ATOM 2780 C CA . THR A 1 360 ? 3.475 -29.062 -12.648 1 98.12 360 THR A CA 1
ATOM 2781 C C . THR A 1 360 ? 3.168 -28.188 -13.867 1 98.12 360 THR A C 1
ATOM 2783 O O . THR A 1 360 ? 2.549 -27.141 -13.734 1 98.12 360 THR A O 1
ATOM 2786 N N . CYS A 1 361 ? 3.596 -28.672 -14.992 1 96.38 361 CYS A N 1
ATOM 2787 C CA . CYS A 1 361 ? 3.34 -27.953 -16.234 1 96.38 361 CYS A CA 1
ATOM 2788 C C . CYS A 1 361 ? 1.912 -28.188 -16.719 1 96.38 361 CYS A C 1
ATOM 2790 O O . CYS A 1 361 ? 1.668 -29.047 -17.562 1 96.38 361 CYS A O 1
ATOM 2792 N N . ASN A 1 362 ? 1.031 -27.281 -16.359 1 94.88 362 ASN A N 1
ATOM 2793 C CA . ASN A 1 362 ? -0.387 -27.609 -16.484 1 94.88 362 ASN A CA 1
ATOM 2794 C C . ASN A 1 362 ? -1.011 -26.969 -17.719 1 94.88 362 ASN A C 1
ATOM 2796 O O . ASN A 1 362 ? -2.174 -27.219 -18.031 1 94.88 362 ASN A O 1
ATOM 2800 N N . TYR A 1 363 ? -0.322 -26.156 -18.391 1 90.69 363 TYR A N 1
ATOM 2801 C CA . TYR A 1 363 ? -0.863 -25.422 -19.531 1 90.69 363 TYR A CA 1
ATOM 2802 C C . TYR A 1 363 ? -0.072 -25.719 -20.797 1 90.69 363 TYR A C 1
ATOM 2804 O O . TYR A 1 363 ? 1.152 -25.562 -20.828 1 90.69 363 TYR A O 1
ATOM 2812 N N . ASP A 1 364 ? -0.79 -26.109 -21.875 1 87.31 364 ASP A N 1
ATOM 2813 C CA . ASP A 1 364 ? -0.084 -26.516 -23.094 1 87.31 364 ASP A CA 1
ATOM 2814 C C . ASP A 1 364 ? -0.182 -25.438 -24.172 1 87.31 364 ASP A C 1
ATOM 2816 O O . ASP A 1 364 ? 0.141 -25.688 -25.344 1 87.31 364 ASP A O 1
ATOM 2820 N N . GLY A 1 365 ? -0.633 -24.203 -23.719 1 84.44 365 GLY A N 1
ATOM 2821 C CA . GLY A 1 365 ? -0.812 -23.125 -24.688 1 84.44 365 GLY A CA 1
ATOM 2822 C C . GLY A 1 365 ? -2.244 -23 -25.172 1 84.44 365 GLY A C 1
ATOM 2823 O O . GLY A 1 365 ? -2.613 -21.969 -25.75 1 84.44 365 GLY A O 1
ATOM 2824 N N . LYS A 1 366 ? -3.053 -24.031 -24.875 1 88.94 366 LYS A N 1
ATOM 2825 C CA . LYS A 1 366 ? -4.457 -24.047 -25.297 1 88.94 366 LYS A CA 1
ATOM 2826 C C . LYS A 1 366 ? -5.375 -24.297 -24.094 1 88.94 366 LYS A C 1
ATOM 2828 O O . LYS A 1 366 ? -6.34 -23.562 -23.891 1 88.94 366 LYS A O 1
ATOM 2833 N N . LYS A 1 367 ? -5 -25.328 -23.391 1 92.56 367 LYS A N 1
ATOM 2834 C CA . LYS A 1 367 ? -5.836 -25.719 -22.266 1 92.56 367 LYS A CA 1
ATOM 2835 C C . LYS A 1 367 ? -4.98 -26.172 -21.078 1 92.56 367 LYS A C 1
ATOM 2837 O O . LYS A 1 367 ? -3.791 -26.438 -21.234 1 92.56 367 LYS A O 1
ATOM 2842 N N . LYS A 1 368 ? -5.684 -26.234 -19.984 1 95.19 368 LYS A N 1
ATOM 2843 C CA . LYS A 1 368 ? -5.031 -26.734 -18.781 1 95.19 368 LYS A CA 1
ATOM 2844 C C . LYS A 1 368 ? -5.355 -28.203 -18.547 1 95.19 368 LYS A C 1
ATOM 2846 O O . LYS A 1 368 ? -6.449 -28.656 -18.891 1 95.19 368 LYS A O 1
ATOM 2851 N N . HIS A 1 369 ? -4.344 -28.875 -18.031 1 96.06 369 HIS A N 1
ATOM 2852 C CA . HIS A 1 369 ? -4.48 -30.297 -17.75 1 96.06 369 HIS A CA 1
ATOM 2853 C C . HIS A 1 369 ? -4.035 -30.625 -16.328 1 96.06 369 HIS A C 1
ATOM 2855 O O . HIS A 1 369 ? -3.322 -29.844 -15.703 1 96.06 369 HIS A O 1
ATOM 2861 N N . LYS A 1 370 ? -4.461 -31.828 -15.891 1 97.62 370 LYS A N 1
ATOM 2862 C CA . LYS A 1 370 ? -4.234 -32.188 -14.492 1 97.62 370 LYS A CA 1
ATOM 2863 C C . LYS A 1 370 ? -3.023 -33.125 -14.352 1 97.62 370 LYS A C 1
ATOM 2865 O O . LYS A 1 370 ? -2.744 -33.938 -15.234 1 97.62 370 LYS A O 1
ATOM 2870 N N . THR A 1 371 ? -2.307 -32.969 -13.258 1 98.44 371 THR A N 1
ATOM 2871 C CA . THR A 1 371 ? -1.278 -33.875 -12.797 1 98.44 371 THR A CA 1
ATOM 2872 C C . THR A 1 371 ? -1.745 -34.625 -11.555 1 98.44 371 THR A C 1
ATOM 2874 O O . THR A 1 371 ? -2.158 -34.031 -10.57 1 98.44 371 THR A O 1
ATOM 2877 N N . ILE A 1 372 ? -1.728 -35.938 -11.641 1 98.69 372 ILE A N 1
ATOM 2878 C CA . ILE A 1 372 ? -2.084 -36.75 -10.484 1 98.69 372 ILE A CA 1
ATOM 2879 C C . ILE A 1 372 ? -0.841 -37.469 -9.953 1 98.69 372 ILE A C 1
ATOM 2881 O O . ILE A 1 372 ? -0.17 -38.188 -10.688 1 98.69 372 ILE A O 1
ATOM 2885 N N . ILE A 1 373 ? -0.552 -37.281 -8.68 1 98.75 373 ILE A N 1
ATOM 2886 C CA . ILE A 1 373 ? 0.615 -37.875 -8.047 1 98.75 373 ILE A CA 1
ATOM 2887 C C . ILE A 1 373 ? 0.167 -38.812 -6.914 1 98.75 373 ILE A C 1
ATOM 2889 O O . ILE A 1 373 ? -0.525 -38.375 -5.988 1 98.75 373 ILE A O 1
ATOM 2893 N N . GLY A 1 374 ? 0.586 -40 -6.98 1 98.12 374 GLY A N 1
ATOM 2894 C CA . GLY A 1 374 ? 0.152 -41.031 -6.047 1 98.12 374 GLY A CA 1
ATOM 2895 C C . GLY A 1 374 ? 0.817 -40.906 -4.688 1 98.12 374 GLY A C 1
ATOM 2896 O O . GLY A 1 374 ? 1.306 -39.844 -4.316 1 98.12 374 GLY A O 1
ATOM 2897 N N . LYS A 1 375 ? 0.751 -42.094 -3.928 1 97.94 375 LYS A N 1
ATOM 2898 C CA . LYS A 1 375 ? 1.279 -42.188 -2.57 1 97.94 375 LYS A CA 1
ATOM 2899 C C . LYS A 1 375 ? 2.766 -42.531 -2.576 1 97.94 375 LYS A C 1
ATOM 2901 O O . LYS A 1 375 ? 3.227 -43.312 -3.414 1 97.94 375 LYS A O 1
ATOM 2906 N N . ASN A 1 376 ? 3.455 -41.969 -1.639 1 96.75 376 ASN A N 1
ATOM 2907 C CA . ASN A 1 376 ? 4.852 -42.281 -1.376 1 96.75 376 ASN A CA 1
ATOM 2908 C C . ASN A 1 376 ? 5.723 -42.062 -2.609 1 96.75 376 ASN A C 1
ATOM 2910 O O . ASN A 1 376 ? 6.566 -42.906 -2.939 1 96.75 376 ASN A O 1
ATOM 2914 N N . VAL A 1 377 ? 5.449 -41.062 -3.285 1 97 377 VAL A N 1
ATOM 2915 C CA . VAL A 1 377 ? 6.266 -40.688 -4.434 1 97 377 VAL A CA 1
ATOM 2916 C C . VAL A 1 377 ? 7.398 -39.781 -3.986 1 97 377 VAL A C 1
ATOM 2918 O O . VAL A 1 377 ? 7.191 -38.875 -3.166 1 97 377 VAL A O 1
ATOM 2921 N N . PHE A 1 378 ? 8.617 -40 -4.453 1 97.31 378 PHE A N 1
ATOM 2922 C CA . PHE A 1 378 ? 9.758 -39.125 -4.25 1 97.31 378 PHE A CA 1
ATOM 2923 C C . PHE A 1 378 ? 10.109 -38.375 -5.535 1 97.31 378 PHE A C 1
ATOM 2925 O O . PHE A 1 378 ? 10.633 -39 -6.477 1 97.31 378 PHE A O 1
ATOM 2932 N N . ILE A 1 379 ? 9.867 -37.156 -5.523 1 97.38 379 ILE A N 1
ATOM 2933 C CA . ILE A 1 379 ? 10.148 -36.344 -6.699 1 97.38 379 ILE A CA 1
ATOM 2934 C C . ILE A 1 379 ? 11.461 -35.594 -6.508 1 97.38 379 ILE A C 1
ATOM 2936 O O . ILE A 1 379 ? 11.578 -34.75 -5.625 1 97.38 379 ILE A O 1
ATOM 2940 N N . GLY A 1 380 ? 12.43 -35.844 -7.328 1 95.94 380 GLY A N 1
ATOM 2941 C CA . GLY A 1 380 ? 13.711 -35.156 -7.27 1 95.94 380 GLY A CA 1
ATOM 2942 C C . GLY A 1 380 ? 13.609 -33.688 -7.602 1 95.94 380 GLY A C 1
ATOM 2943 O O . GLY A 1 380 ? 12.578 -33.219 -8.102 1 95.94 380 GLY A O 1
ATOM 2944 N N . SER A 1 381 ? 14.727 -32.969 -7.312 1 95.31 381 SER A N 1
ATOM 2945 C CA . SER A 1 381 ? 14.727 -31.531 -7.477 1 95.31 381 SER A CA 1
ATOM 2946 C C . SER A 1 381 ? 14.727 -31.141 -8.945 1 95.31 381 SER A C 1
ATOM 2948 O O . SER A 1 381 ? 15.242 -31.875 -9.789 1 95.31 381 SER A O 1
ATOM 2950 N N . ASP A 1 382 ? 14.102 -29.938 -9.148 1 95.94 382 ASP A N 1
ATOM 2951 C CA . ASP A 1 382 ? 14.102 -29.312 -10.461 1 95.94 382 ASP A CA 1
ATOM 2952 C C . ASP A 1 382 ? 13.492 -30.234 -11.516 1 95.94 382 ASP A C 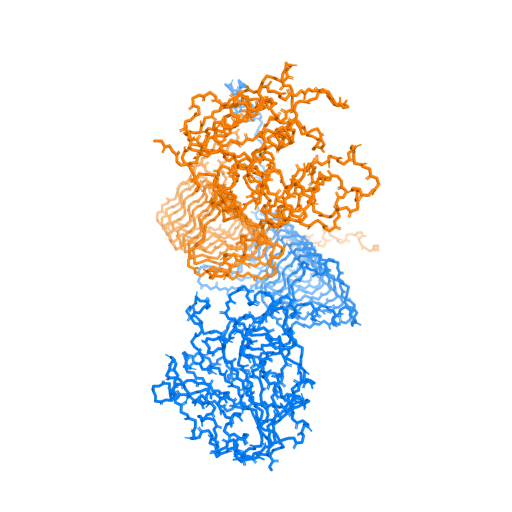1
ATOM 2954 O O . ASP A 1 382 ? 14.102 -30.5 -12.555 1 95.94 382 ASP A O 1
ATOM 2958 N N . THR A 1 383 ? 12.32 -30.812 -11.18 1 96.69 383 THR A N 1
ATOM 2959 C CA . THR A 1 383 ? 11.594 -31.719 -12.07 1 96.69 383 THR A CA 1
ATOM 2960 C C . THR A 1 383 ? 10.391 -31.016 -12.688 1 96.69 383 THR A C 1
ATOM 2962 O O . THR A 1 383 ? 9.812 -30.109 -12.078 1 96.69 383 THR A O 1
ATOM 2965 N N . GLN A 1 384 ? 10.062 -31.344 -13.953 1 97.44 384 GLN A N 1
ATOM 2966 C CA . GLN A 1 384 ? 8.867 -30.875 -14.648 1 97.44 384 GLN A CA 1
ATOM 2967 C C . GLN A 1 384 ? 7.902 -32 -14.922 1 97.44 384 GLN A C 1
ATOM 2969 O O . GLN A 1 384 ? 8.266 -33 -15.578 1 97.44 384 GLN A O 1
ATOM 2974 N N . LEU A 1 385 ? 6.738 -31.906 -14.414 1 97.88 385 LEU A N 1
ATOM 2975 C CA . LEU A 1 385 ? 5.68 -32.875 -14.703 1 97.88 385 LEU A CA 1
ATOM 2976 C C . LEU A 1 385 ? 4.707 -32.312 -15.734 1 97.88 385 LEU A C 1
ATOM 2978 O O . LEU A 1 385 ? 3.814 -31.531 -15.398 1 97.88 385 LEU A O 1
ATOM 2982 N N . VAL A 1 386 ? 4.848 -32.781 -16.938 1 97.19 386 VAL A N 1
ATOM 2983 C CA . VAL A 1 386 ? 4.066 -32.219 -18.047 1 97.19 386 VAL A CA 1
ATOM 2984 C C . VAL A 1 386 ? 2.691 -32.875 -18.094 1 97.19 386 VAL A C 1
ATOM 2986 O O . VAL A 1 386 ? 2.568 -34.031 -18.469 1 97.19 386 VAL A O 1
ATOM 2989 N N . ALA A 1 387 ? 1.704 -32.062 -17.844 1 97 387 ALA A N 1
ATOM 2990 C CA . ALA A 1 387 ? 0.332 -32.562 -17.75 1 97 387 ALA A CA 1
ATOM 2991 C C . ALA A 1 387 ? -0.262 -32.781 -19.141 1 97 387 ALA A C 1
ATOM 2993 O O . ALA A 1 387 ? 0.079 -32.062 -20.094 1 97 387 ALA A O 1
ATOM 2994 N N . PRO A 1 388 ? -1.277 -33.719 -19.312 1 97.19 388 PRO A N 1
ATOM 2995 C CA . PRO A 1 388 ? -1.73 -34.625 -18.266 1 97.19 388 PRO A CA 1
ATOM 2996 C C . PRO A 1 388 ? -0.73 -35.75 -17.984 1 97.19 388 PRO A C 1
ATOM 2998 O O . PRO A 1 388 ? -0.092 -36.25 -18.922 1 97.19 388 PRO A O 1
ATOM 3001 N N . VAL A 1 389 ? -0.52 -36.094 -16.734 1 97.75 389 VAL A N 1
ATOM 3002 C CA . VAL A 1 389 ? 0.374 -37.188 -16.391 1 97.75 389 VAL A CA 1
ATOM 3003 C C . VAL A 1 389 ? -0.041 -37.812 -15.047 1 97.75 389 VAL A C 1
ATOM 3005 O O . VAL A 1 389 ? -0.425 -37.062 -14.125 1 97.75 389 VAL A O 1
ATOM 3008 N N . ASN A 1 390 ? 0.012 -39.125 -14.984 1 98.12 390 ASN A N 1
ATOM 3009 C CA . ASN A 1 390 ? -0.229 -39.844 -13.742 1 98.12 390 ASN A CA 1
ATOM 3010 C C . ASN A 1 390 ? 1.054 -40.469 -13.211 1 98.12 390 ASN A C 1
ATOM 3012 O O . ASN A 1 390 ? 1.641 -41.344 -13.852 1 98.12 390 ASN A O 1
ATOM 3016 N N . VAL A 1 391 ? 1.438 -40.062 -12.062 1 98.25 391 VAL A N 1
ATOM 3017 C CA . VAL A 1 391 ? 2.59 -40.625 -11.375 1 98.25 391 VAL A CA 1
ATOM 3018 C C . VAL A 1 391 ? 2.119 -41.656 -10.336 1 98.25 391 VAL A C 1
ATOM 3020 O O . VAL A 1 391 ? 1.493 -41.281 -9.336 1 98.25 391 VAL A O 1
ATOM 3023 N N . ALA A 1 392 ? 2.488 -42.844 -10.555 1 97.5 392 ALA A N 1
ATOM 3024 C CA . ALA A 1 392 ? 1.982 -43.938 -9.727 1 97.5 392 ALA A CA 1
ATOM 3025 C C . ALA A 1 392 ? 2.637 -43.938 -8.352 1 97.5 392 ALA A C 1
ATOM 3027 O O . ALA A 1 392 ? 3.66 -43.281 -8.141 1 97.5 392 ALA A O 1
ATOM 3028 N N . ASP A 1 393 ? 2.002 -44.781 -7.457 1 97 393 ASP A N 1
ATOM 3029 C CA . ASP A 1 393 ? 2.557 -44.969 -6.117 1 97 393 ASP A CA 1
ATOM 3030 C C . ASP A 1 393 ? 3.994 -45.469 -6.176 1 97 393 ASP A C 1
ATOM 3032 O O . ASP A 1 393 ? 4.363 -46.188 -7.109 1 97 393 ASP A O 1
ATOM 3036 N N . ASP A 1 394 ? 4.754 -45.062 -5.199 1 96 394 ASP A N 1
ATOM 3037 C CA . ASP A 1 394 ? 6.102 -45.594 -5.004 1 96 394 ASP A CA 1
ATOM 3038 C C . ASP A 1 394 ? 6.969 -45.375 -6.238 1 96 394 ASP A C 1
ATOM 3040 O O . ASP A 1 394 ? 7.672 -46.281 -6.695 1 96 394 ASP A O 1
ATOM 3044 N N . THR A 1 395 ? 6.773 -44.219 -6.828 1 96 395 THR A N 1
ATOM 3045 C CA . THR A 1 395 ? 7.621 -43.812 -7.941 1 96 395 THR A CA 1
ATOM 3046 C C . THR A 1 395 ? 8.766 -42.906 -7.461 1 96 395 THR A C 1
ATOM 3048 O O . THR A 1 395 ? 8.57 -42.062 -6.59 1 96 395 THR A O 1
ATOM 3051 N N . LEU A 1 396 ? 9.953 -43.156 -7.965 1 96.31 396 LEU A N 1
ATOM 3052 C CA . LEU A 1 396 ? 11.109 -42.281 -7.789 1 96.31 396 LEU A CA 1
ATOM 3053 C C . LEU A 1 396 ? 11.414 -41.531 -9.078 1 96.31 396 LEU A C 1
ATOM 3055 O O . LEU A 1 396 ? 11.641 -42.156 -10.125 1 96.31 396 LEU A O 1
ATOM 3059 N N . ILE A 1 397 ? 11.367 -40.281 -8.961 1 96.5 397 ILE A N 1
ATOM 3060 C CA . ILE A 1 397 ? 11.734 -39.469 -10.109 1 96.5 397 ILE A CA 1
ATOM 3061 C C . ILE A 1 397 ? 13.086 -38.781 -9.859 1 96.5 397 ILE A C 1
ATOM 3063 O O . ILE A 1 397 ? 13.25 -38.062 -8.883 1 96.5 397 ILE A O 1
ATOM 3067 N N . ALA A 1 398 ? 14.031 -38.969 -10.711 1 94.25 398 ALA A N 1
ATOM 3068 C CA . ALA A 1 398 ? 15.375 -38.406 -10.562 1 94.25 398 ALA A CA 1
ATOM 3069 C C . ALA A 1 398 ? 15.367 -36.906 -10.742 1 94.25 398 ALA A C 1
ATOM 3071 O O . ALA A 1 398 ? 14.594 -36.375 -11.547 1 94.25 398 ALA A O 1
ATOM 3072 N N . ALA A 1 399 ? 16.297 -36.281 -10.016 1 94.44 399 ALA A N 1
ATOM 3073 C CA . ALA A 1 399 ? 16.438 -34.812 -10.148 1 94.44 399 ALA A CA 1
ATOM 3074 C C . ALA A 1 399 ? 16.703 -34.438 -11.602 1 94.44 399 ALA A C 1
ATOM 3076 O O . ALA A 1 399 ? 17.391 -35.156 -12.328 1 94.44 399 ALA A O 1
ATOM 3077 N N . GLY A 1 400 ? 16.109 -33.281 -11.992 1 93.94 400 GLY A N 1
ATOM 3078 C CA . GLY A 1 400 ? 16.359 -32.75 -13.32 1 93.94 400 GLY A CA 1
ATOM 3079 C C . GLY A 1 400 ? 15.555 -33.438 -14.406 1 93.94 400 GLY A C 1
ATOM 3080 O O . GLY A 1 400 ? 15.805 -33.25 -15.594 1 93.94 400 GLY A O 1
ATOM 3081 N N . SER A 1 401 ? 14.586 -34.25 -14.016 1 94.81 401 SER A N 1
ATOM 3082 C CA . SER A 1 401 ? 13.828 -35 -14.992 1 94.81 401 SER A CA 1
ATOM 3083 C C . SER A 1 401 ? 12.578 -34.281 -15.438 1 94.81 401 SER A C 1
ATOM 3085 O O . SER A 1 401 ? 11.93 -33.594 -14.641 1 94.81 401 SER A O 1
ATOM 3087 N N . THR A 1 402 ? 12.336 -34.375 -16.766 1 96.06 402 THR A N 1
ATOM 3088 C CA . THR A 1 402 ? 11.047 -33.938 -17.312 1 96.06 402 THR A CA 1
ATOM 3089 C C . THR A 1 402 ? 10.172 -35.156 -17.609 1 96.06 402 THR A C 1
ATOM 3091 O O . THR A 1 402 ? 10.492 -35.969 -18.484 1 96.06 402 THR A O 1
ATOM 3094 N N . VAL A 1 403 ? 9.039 -35.219 -16.938 1 96 403 VAL A N 1
ATOM 3095 C CA . VAL A 1 403 ? 8.164 -36.375 -17.031 1 96 403 VAL A CA 1
ATOM 3096 C C . VAL A 1 403 ? 7.008 -36.094 -17.984 1 96 403 VAL A C 1
ATOM 3098 O O . VAL A 1 403 ? 6.195 -35.188 -17.719 1 96 403 VAL A O 1
ATOM 3101 N N . THR A 1 404 ? 6.941 -36.812 -19.062 1 95.5 404 THR A N 1
ATOM 3102 C CA . THR A 1 404 ? 5.91 -36.531 -20.047 1 95.5 404 THR A CA 1
ATOM 3103 C C . THR A 1 404 ? 4.977 -37.75 -20.203 1 95.5 404 THR A C 1
ATOM 3105 O O . THR A 1 404 ? 3.943 -37.656 -20.859 1 95.5 404 THR A O 1
ATOM 3108 N N . LYS A 1 405 ? 5.332 -38.844 -19.562 1 95.81 405 LYS A N 1
ATOM 3109 C CA . LYS A 1 405 ? 4.527 -40.062 -19.656 1 95.81 405 LYS A CA 1
ATOM 3110 C C . LYS A 1 405 ? 4.246 -40.625 -18.266 1 95.81 405 LYS A C 1
ATOM 3112 O O . LYS A 1 405 ? 5.043 -40.438 -17.344 1 95.81 405 LYS A O 1
ATOM 3117 N N . ASP A 1 406 ? 3.154 -41.375 -18.188 1 97.19 406 ASP A N 1
ATOM 3118 C CA . ASP A 1 406 ? 2.746 -42 -16.938 1 97.19 406 ASP A CA 1
ATOM 3119 C C . ASP A 1 406 ? 3.82 -42.938 -16.422 1 97.19 406 ASP A C 1
ATOM 3121 O O . ASP A 1 406 ? 4.66 -43.406 -17.188 1 97.19 406 ASP A O 1
ATOM 3125 N N . THR A 1 407 ? 3.756 -43.156 -15.125 1 96.81 407 THR A N 1
ATOM 3126 C CA . THR A 1 407 ? 4.672 -44.125 -14.508 1 96.81 407 THR A CA 1
ATOM 3127 C C . THR A 1 407 ? 3.912 -45.312 -13.93 1 96.81 407 THR A C 1
ATOM 3129 O O . THR A 1 407 ? 2.689 -45.25 -13.773 1 96.81 407 THR A O 1
ATOM 3132 N N . ASN A 1 408 ? 4.691 -46.344 -13.734 1 95.81 408 ASN A N 1
ATOM 3133 C CA . ASN A 1 408 ? 4.164 -47.5 -13.008 1 95.81 408 ASN A CA 1
ATOM 3134 C C . ASN A 1 408 ? 4.699 -47.562 -11.578 1 95.81 408 ASN A C 1
ATOM 3136 O O . ASN A 1 408 ? 5.738 -46.969 -11.281 1 95.81 408 ASN A O 1
ATOM 3140 N N . LYS A 1 409 ? 3.877 -48.219 -10.789 1 95.75 409 LYS A N 1
ATOM 3141 C CA . LYS A 1 409 ? 4.289 -48.406 -9.398 1 95.75 409 LYS A CA 1
ATOM 3142 C C . LYS A 1 409 ? 5.703 -48.969 -9.312 1 95.75 409 LYS A C 1
ATOM 3144 O O . LYS A 1 409 ? 6.039 -49.938 -10 1 95.75 409 LYS A O 1
ATOM 3149 N N . GLY A 1 410 ? 6.512 -48.281 -8.57 1 93.38 410 GLY A N 1
ATOM 3150 C CA . GLY A 1 410 ? 7.859 -48.781 -8.328 1 93.38 410 GLY A CA 1
ATOM 3151 C C . GLY A 1 410 ? 8.875 -48.25 -9.32 1 93.38 410 GLY A C 1
ATOM 3152 O O . GLY A 1 410 ? 10.078 -48.5 -9.172 1 93.38 410 GLY A O 1
ATOM 3153 N N . ASP A 1 411 ? 8.508 -47.406 -10.195 1 94 411 ASP A N 1
ATOM 3154 C CA . ASP A 1 411 ? 9.367 -46.938 -11.281 1 94 411 ASP A CA 1
ATOM 3155 C C . ASP A 1 411 ? 10.414 -45.938 -10.758 1 94 411 ASP A C 1
ATOM 3157 O O . ASP A 1 411 ? 10.141 -45.156 -9.844 1 94 411 ASP A O 1
ATOM 3161 N N . LEU A 1 412 ? 11.57 -46.031 -11.289 1 95.19 412 LEU A N 1
ATOM 3162 C CA . LEU A 1 412 ? 12.477 -44.875 -11.375 1 95.19 412 LEU A CA 1
ATOM 3163 C C . LEU A 1 412 ? 12.352 -44.188 -12.727 1 95.19 412 LEU A C 1
ATOM 3165 O O . LEU A 1 412 ? 12.469 -44.844 -13.773 1 95.19 412 LEU A O 1
ATOM 3169 N N . VAL A 1 413 ? 12.141 -42.906 -12.648 1 94.81 413 VAL A N 1
ATOM 3170 C CA . VAL A 1 413 ? 12.016 -42.125 -13.875 1 94.81 413 VAL A CA 1
ATOM 3171 C C . VAL A 1 413 ? 13.211 -41.188 -14.023 1 94.81 413 VAL A C 1
ATOM 3173 O O . VAL A 1 413 ? 13.547 -40.438 -13.086 1 94.81 413 VAL A O 1
ATOM 3176 N N . ILE A 1 414 ? 13.836 -41.188 -15.141 1 92.94 414 ILE A N 1
ATOM 3177 C CA . ILE A 1 414 ? 14.977 -40.344 -15.43 1 92.94 414 ILE A CA 1
ATOM 3178 C C . ILE A 1 414 ? 14.891 -39.844 -16.875 1 92.94 414 ILE A C 1
ATOM 3180 O O . ILE A 1 414 ? 14.555 -40.594 -17.781 1 92.94 414 ILE A O 1
ATOM 3184 N N . THR A 1 415 ? 15.18 -38.531 -17.062 1 91.81 415 THR A N 1
ATOM 3185 C CA . THR A 1 415 ? 15.164 -38 -18.406 1 91.81 415 THR A CA 1
ATOM 3186 C C . THR A 1 415 ? 16.422 -37.156 -18.672 1 91.81 415 THR A C 1
ATOM 3188 O O . THR A 1 415 ? 16.703 -36.781 -19.812 1 91.81 415 THR A O 1
ATOM 3191 N N . ARG A 1 416 ? 17.219 -36.875 -17.75 1 83.06 416 ARG A N 1
ATOM 3192 C CA . ARG A 1 416 ? 18.344 -35.969 -17.953 1 83.06 416 ARG A CA 1
ATOM 3193 C C . ARG A 1 416 ? 19.469 -36.656 -18.734 1 83.06 416 ARG A C 1
ATOM 3195 O O . ARG A 1 416 ? 19.562 -37.906 -18.734 1 83.06 416 ARG A O 1
ATOM 3202 N N . GLY A 1 417 ? 20.281 -35.906 -19.438 1 82.12 417 GLY A N 1
ATOM 3203 C CA . GLY A 1 417 ? 21.406 -36.438 -20.188 1 82.12 417 GLY A CA 1
ATOM 3204 C C . GLY A 1 417 ? 22.547 -36.938 -19.312 1 82.12 417 GLY A C 1
ATOM 3205 O O . GLY A 1 417 ? 22.562 -36.656 -18.109 1 82.12 417 GLY A O 1
ATOM 3206 N N . LYS A 1 418 ? 23.484 -37.594 -19.938 1 83.94 418 LYS A N 1
ATOM 3207 C CA . LYS A 1 418 ? 24.672 -38.062 -19.234 1 83.94 418 LYS A CA 1
ATOM 3208 C C . LYS A 1 418 ? 25.656 -36.906 -18.969 1 83.94 418 LYS A C 1
ATOM 3210 O O . LYS A 1 418 ? 25.828 -36.031 -19.812 1 83.94 418 LYS A O 1
ATOM 3215 N N . GLN A 1 419 ? 26.297 -37.031 -17.781 1 80.56 419 GLN A N 1
ATOM 3216 C CA . GLN A 1 419 ? 27.281 -36.031 -17.406 1 80.56 419 GLN A CA 1
ATOM 3217 C C . GLN A 1 419 ? 28.562 -36.156 -18.234 1 80.56 419 GLN A C 1
ATOM 3219 O O . GLN A 1 419 ? 29.047 -37.281 -18.422 1 80.56 419 GLN A O 1
ATOM 3224 N N . ILE A 1 420 ? 28.984 -35 -18.75 1 89.31 420 ILE A N 1
ATOM 3225 C CA . ILE A 1 420 ? 30.25 -34.938 -19.469 1 89.31 420 ILE A CA 1
ATOM 3226 C C . ILE A 1 420 ? 31.203 -34 -18.75 1 89.31 420 ILE A C 1
ATOM 3228 O O . ILE A 1 420 ? 30.828 -32.875 -18.375 1 89.31 420 ILE A O 1
ATOM 3232 N N . ASN A 1 421 ? 32.469 -34.469 -18.375 1 86 421 ASN A N 1
ATOM 3233 C CA . ASN A 1 421 ? 33.531 -33.625 -17.797 1 86 421 ASN A CA 1
ATOM 3234 C C . ASN A 1 421 ? 34.625 -33.344 -18.812 1 86 421 ASN A C 1
ATOM 3236 O O . ASN A 1 421 ? 35.281 -34.25 -19.312 1 86 421 ASN A O 1
ATOM 3240 N N . LYS A 1 422 ? 34.75 -32.031 -19.047 1 90.69 422 LYS A N 1
ATOM 3241 C CA . LYS A 1 422 ? 35.812 -31.609 -19.953 1 90.69 422 LYS A CA 1
ATOM 3242 C C . LYS A 1 422 ? 36.938 -30.969 -19.172 1 90.69 422 LYS A C 1
ATOM 3244 O O . LYS A 1 422 ? 36.844 -29.828 -18.719 1 90.69 422 LYS A O 1
ATOM 3249 N N . ALA A 1 423 ? 38 -31.5 -19.125 1 87 423 ALA A N 1
ATOM 3250 C CA . ALA A 1 423 ? 39.125 -31.125 -18.281 1 87 423 ALA A CA 1
ATOM 3251 C C . ALA A 1 423 ? 39.75 -29.812 -18.734 1 87 423 ALA A C 1
ATOM 3253 O O . ALA A 1 423 ? 39.906 -29.578 -19.938 1 87 423 ALA A O 1
ATOM 3254 N N . GLY A 1 424 ? 40.031 -28.891 -17.766 1 79.75 424 GLY A N 1
ATOM 3255 C CA . GLY A 1 424 ? 40.812 -27.672 -17.953 1 79.75 424 GLY A CA 1
ATOM 3256 C C . GLY A 1 424 ? 40.062 -26.562 -18.641 1 79.75 424 GLY A C 1
ATOM 3257 O O . GLY A 1 424 ? 40.625 -25.5 -18.938 1 79.75 424 GLY A O 1
ATOM 3258 N N . TYR A 1 425 ? 38.906 -26.75 -18.922 1 85.88 425 TYR A N 1
ATOM 3259 C CA . TYR A 1 425 ? 38.125 -25.828 -19.734 1 85.88 425 TYR A CA 1
ATOM 3260 C C . TYR A 1 425 ? 38 -24.469 -19.047 1 85.88 425 TYR A C 1
ATOM 3262 O O . TYR A 1 425 ? 38 -23.438 -19.703 1 85.88 425 TYR A O 1
ATOM 3270 N N . PHE A 1 426 ? 37.969 -24.453 -17.703 1 81.38 426 PHE A N 1
ATOM 3271 C CA . PHE A 1 426 ? 37.875 -23.219 -16.938 1 81.38 426 PHE A CA 1
ATOM 3272 C C . PHE A 1 426 ? 39.031 -22.281 -17.297 1 81.38 426 PHE A C 1
ATOM 3274 O O . PHE A 1 426 ? 38.781 -21.109 -17.609 1 81.38 426 PHE A O 1
ATOM 3281 N N . TYR A 1 427 ? 40.094 -22.688 -17.297 1 80.44 427 TYR A N 1
ATOM 3282 C CA . TYR A 1 427 ? 41.281 -21.891 -17.578 1 80.44 427 TYR A CA 1
ATOM 3283 C C . TYR A 1 427 ? 41.344 -21.484 -19.047 1 80.44 427 TYR A C 1
ATOM 3285 O O . TYR A 1 427 ? 41.875 -20.422 -19.375 1 80.44 427 TYR A O 1
ATOM 3293 N N . LYS A 1 428 ? 40.812 -22.281 -19.875 1 84.75 428 LYS A N 1
ATOM 3294 C CA . LYS A 1 428 ? 40.75 -21.938 -21.297 1 84.75 428 LYS A CA 1
ATOM 3295 C C . LYS A 1 428 ? 39.75 -20.797 -21.531 1 84.75 428 LYS A C 1
ATOM 3297 O O . LYS A 1 428 ? 40.031 -19.906 -22.344 1 84.75 428 LYS A O 1
ATOM 3302 N N . PHE A 1 429 ? 38.812 -20.828 -20.828 1 81.06 429 PHE A N 1
ATOM 3303 C CA . PHE A 1 429 ? 37.719 -19.875 -21.016 1 81.06 429 PHE A CA 1
ATOM 3304 C C . PHE A 1 429 ? 38.094 -18.531 -20.391 1 81.06 429 PHE A C 1
ATOM 3306 O O . PHE A 1 429 ? 37.906 -17.484 -21.016 1 81.06 429 PHE A O 1
ATOM 3313 N N . PHE A 1 430 ? 38.531 -18.5 -19.047 1 79.88 430 PHE A N 1
ATOM 3314 C CA . PHE A 1 430 ? 38.781 -17.266 -18.328 1 79.88 430 PHE A CA 1
ATOM 3315 C C . PHE A 1 430 ? 40.219 -16.828 -18.5 1 79.88 430 PHE A C 1
ATOM 3317 O O . PHE A 1 430 ? 40.562 -15.664 -18.281 1 79.88 430 PHE A O 1
ATOM 3324 N N . GLY A 1 431 ? 41.312 -17.734 -18.766 1 62.97 431 GLY A N 1
ATOM 3325 C CA . GLY A 1 431 ? 42.75 -17.547 -18.703 1 62.97 431 GLY A CA 1
ATOM 3326 C C . GLY A 1 431 ? 43.25 -16.469 -19.656 1 62.97 431 GLY A C 1
ATOM 3327 O O . GLY A 1 431 ? 44.188 -15.727 -19.328 1 62.97 431 GLY A O 1
ATOM 3328 N N . LYS A 1 432 ? 43.344 -16.531 -20.953 1 53.53 432 LYS A N 1
ATOM 3329 C CA . LYS A 1 432 ? 44.438 -15.641 -21.359 1 53.53 432 LYS A CA 1
ATOM 3330 C C . LYS A 1 432 ? 44.281 -14.258 -20.734 1 53.53 432 LYS A C 1
ATOM 3332 O O . LYS A 1 432 ? 45.25 -13.711 -20.172 1 53.53 432 LYS A O 1
ATOM 3337 N N . ASN A 1 433 ? 43.5 -13.289 -21.188 1 48.09 433 ASN A N 1
ATOM 3338 C CA . ASN A 1 433 ? 43.5 -11.844 -21.016 1 48.09 433 ASN A CA 1
ATOM 3339 C C . ASN A 1 433 ? 42.688 -11.414 -19.797 1 48.09 433 ASN A C 1
ATOM 3341 O O . ASN A 1 433 ? 42.531 -10.219 -19.547 1 48.09 433 ASN A O 1
ATOM 3345 N N . ASP A 1 434 ? 41.969 -12.25 -19.141 1 48.03 434 ASP A N 1
ATOM 3346 C CA . ASP A 1 434 ? 41 -11.703 -18.203 1 48.03 434 ASP A CA 1
ATOM 3347 C C . ASP A 1 434 ? 41.625 -11.516 -16.828 1 48.03 434 ASP A C 1
ATOM 3349 O O . ASP A 1 434 ? 40.906 -11.352 -15.836 1 48.03 434 ASP A O 1
ATOM 3353 N N . GLU A 1 435 ? 42.844 -11.773 -16.688 1 39.06 435 GLU A N 1
ATOM 3354 C CA . GLU A 1 435 ? 43.469 -11.234 -15.484 1 39.06 435 GLU A CA 1
ATOM 3355 C C . GLU A 1 435 ? 43.312 -9.719 -15.406 1 39.06 435 GLU A C 1
ATOM 3357 O O . GLU A 1 435 ? 43.906 -8.977 -16.188 1 39.06 435 GLU A O 1
ATOM 3362 N N . LYS A 1 436 ? 42.219 -9.07 -15.492 1 31.11 436 LYS A N 1
ATOM 3363 C CA . LYS A 1 436 ? 42.125 -7.785 -14.812 1 31.11 436 LYS A CA 1
ATOM 3364 C C . LYS A 1 436 ? 42.094 -7.969 -13.297 1 31.11 436 LYS A C 1
ATOM 3366 O O . LYS A 1 436 ? 41.375 -8.828 -12.781 1 31.11 436 LYS A O 1
ATOM 3371 N N . MET B 1 1 ? 15.688 43.25 -7.586 1 44.91 1 MET B N 1
ATOM 3372 C CA . MET B 1 1 ? 15.852 42.906 -6.176 1 44.91 1 MET B CA 1
ATOM 3373 C C . MET B 1 1 ? 14.906 41.781 -5.77 1 44.91 1 MET B C 1
ATOM 3375 O O . MET B 1 1 ? 13.703 41.844 -6.051 1 44.91 1 MET B O 1
ATOM 3379 N N . ASN B 1 2 ? 15.492 40.625 -5.418 1 65.38 2 ASN B N 1
ATOM 3380 C CA . ASN B 1 2 ? 14.609 39.531 -5.02 1 65.38 2 ASN B CA 1
ATOM 3381 C C . ASN B 1 2 ? 13.859 39.875 -3.73 1 65.38 2 ASN B C 1
ATOM 3383 O O . ASN B 1 2 ? 14.367 40.625 -2.889 1 65.38 2 ASN B O 1
ATOM 3387 N N . GLU B 1 3 ? 12.531 39.562 -3.613 1 86.88 3 GLU B N 1
ATOM 3388 C CA . GLU B 1 3 ? 11.75 39.875 -2.422 1 86.88 3 GLU B CA 1
ATOM 3389 C C . GLU B 1 3 ? 12.242 39.094 -1.208 1 86.88 3 GLU B C 1
ATOM 3391 O O . GLU B 1 3 ? 12.43 39.656 -0.131 1 86.88 3 GLU B O 1
ATOM 3396 N N . ILE B 1 4 ? 12.75 37.875 -1.473 1 96.56 4 ILE B N 1
ATOM 3397 C CA . ILE B 1 4 ? 13.172 37.031 -0.36 1 96.56 4 ILE B CA 1
ATOM 3398 C C . ILE B 1 4 ? 14.391 36.219 -0.775 1 96.56 4 ILE B C 1
ATOM 3400 O O . ILE B 1 4 ? 14.414 35.625 -1.87 1 96.56 4 ILE B O 1
ATOM 3404 N N . SER B 1 5 ? 15.461 36.219 -0.045 1 97.94 5 SER B N 1
ATOM 3405 C CA . SER B 1 5 ? 16.547 35.25 -0.136 1 97.94 5 SER B CA 1
ATOM 3406 C C . SER B 1 5 ? 16.453 34.188 0.971 1 97.94 5 SER B C 1
ATOM 3408 O O . SER B 1 5 ? 15.953 34.469 2.059 1 97.94 5 SER B O 1
ATOM 3410 N N . ILE B 1 6 ? 16.938 32.969 0.641 1 98.38 6 ILE B N 1
ATOM 3411 C CA . ILE B 1 6 ? 16.891 31.922 1.639 1 98.38 6 ILE B CA 1
ATOM 3412 C C . ILE B 1 6 ? 18.297 31.406 1.931 1 98.38 6 ILE B C 1
ATOM 3414 O O . ILE B 1 6 ? 19.062 31.125 1.008 1 98.38 6 ILE B O 1
ATOM 3418 N N . ILE B 1 7 ? 18.641 31.375 3.18 1 98.5 7 ILE B N 1
ATOM 3419 C CA . ILE B 1 7 ? 19.891 30.781 3.633 1 98.5 7 ILE B CA 1
ATOM 3420 C C . ILE B 1 7 ? 19.609 29.484 4.391 1 98.5 7 ILE B C 1
ATOM 3422 O O . ILE B 1 7 ? 18.875 29.5 5.391 1 98.5 7 ILE B O 1
ATOM 3426 N N . ILE B 1 8 ? 20.156 28.406 3.932 1 98.5 8 ILE B N 1
ATOM 3427 C CA . ILE B 1 8 ? 20.031 27.109 4.582 1 98.5 8 ILE B CA 1
ATOM 3428 C C . ILE B 1 8 ? 21.312 26.781 5.336 1 98.5 8 ILE B C 1
ATOM 3430 O O . ILE B 1 8 ? 22.391 26.656 4.73 1 98.5 8 ILE B O 1
ATOM 3434 N N . LEU B 1 9 ? 21.156 26.625 6.637 1 97.69 9 LEU B N 1
ATOM 3435 C CA . LEU B 1 9 ? 22.297 26.266 7.473 1 97.69 9 LEU B CA 1
AT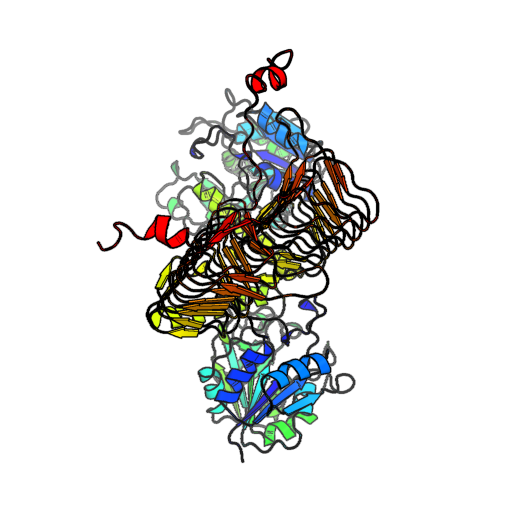OM 3436 C C . LEU B 1 9 ? 22.5 24.766 7.512 1 97.69 9 LEU B C 1
ATOM 3438 O O . LEU B 1 9 ? 21.734 24.047 8.141 1 97.69 9 LEU B O 1
ATOM 3442 N N . ALA B 1 10 ? 23.547 24.266 6.887 1 96.75 10 ALA B N 1
ATOM 3443 C CA . ALA B 1 10 ? 23.828 22.844 6.801 1 96.75 10 ALA B CA 1
ATOM 3444 C C . ALA B 1 10 ? 25.297 22.547 7.09 1 96.75 10 ALA B C 1
ATOM 3446 O O . ALA B 1 10 ? 25.891 21.672 6.465 1 96.75 10 ALA B O 1
ATOM 3447 N N . ALA B 1 11 ? 25.859 23.266 8.016 1 92.06 11 ALA B N 1
ATOM 3448 C CA . ALA B 1 11 ? 27.297 23.172 8.273 1 92.06 11 ALA B CA 1
ATOM 3449 C C . ALA B 1 11 ? 27.562 22.266 9.469 1 92.06 11 ALA B C 1
ATOM 3451 O O . ALA B 1 11 ? 28.734 21.953 9.766 1 92.06 11 ALA B O 1
ATOM 3452 N N . GLY B 1 12 ? 26.578 21.766 10.102 1 86.06 12 GLY B N 1
ATOM 3453 C CA . GLY B 1 12 ? 26.781 20.969 11.305 1 86.06 12 GLY B CA 1
ATOM 3454 C C . GLY B 1 12 ? 27.359 19.594 11.016 1 86.06 12 GLY B C 1
ATOM 3455 O O . GLY B 1 12 ? 27.062 19 9.969 1 86.06 12 GLY B O 1
ATOM 3456 N N . ASN B 1 13 ? 28.094 19.062 12.008 1 82.12 13 ASN B N 1
ATOM 3457 C CA . ASN B 1 13 ? 28.734 17.75 11.867 1 82.12 13 ASN B CA 1
ATOM 3458 C C . ASN B 1 13 ? 27.719 16.625 12.047 1 82.12 13 ASN B C 1
ATOM 3460 O O . ASN B 1 13 ? 27.844 15.57 11.406 1 82.12 13 ASN B O 1
ATOM 3464 N N . GLY B 1 14 ? 26.828 16.812 12.852 1 87.94 14 GLY B N 1
ATOM 3465 C CA . GLY B 1 14 ? 25.812 15.797 13.078 1 87.94 14 GLY B CA 1
ATOM 3466 C C . GLY B 1 14 ? 26.344 14.57 13.805 1 87.94 14 GLY B C 1
ATOM 3467 O O . GLY B 1 14 ? 26.078 13.438 13.398 1 87.94 14 GLY B O 1
ATOM 3468 N N . THR B 1 15 ? 27.078 14.758 14.883 1 88.19 15 THR B N 1
ATOM 3469 C CA . THR B 1 15 ? 27.766 13.68 15.586 1 88.19 15 THR B CA 1
ATOM 3470 C C . THR B 1 15 ? 26.766 12.711 16.203 1 88.19 15 THR B C 1
ATOM 3472 O O . THR B 1 15 ? 27.047 11.516 16.312 1 88.19 15 THR B O 1
ATOM 3475 N N . ARG B 1 16 ? 25.641 13.148 16.594 1 89.5 16 ARG B N 1
ATOM 3476 C CA . ARG B 1 16 ? 24.625 12.32 17.234 1 89.5 16 ARG B CA 1
ATOM 3477 C C . ARG B 1 16 ? 24.016 11.336 16.25 1 89.5 16 ARG B C 1
ATOM 3479 O O . ARG B 1 16 ? 23.359 10.375 16.641 1 89.5 16 ARG B O 1
ATOM 3486 N N . MET B 1 17 ? 24.266 11.516 15.047 1 93.12 17 MET B N 1
ATOM 3487 C CA . MET B 1 17 ? 23.828 10.57 14.031 1 93.12 17 MET B CA 1
ATOM 3488 C C . MET B 1 17 ? 24.672 9.297 14.07 1 93.12 17 MET B C 1
ATOM 3490 O O . MET B 1 17 ? 24.266 8.258 13.539 1 93.12 17 MET B O 1
ATOM 3494 N N . LYS B 1 18 ? 25.797 9.367 14.641 1 94.75 18 LYS B N 1
ATOM 3495 C CA . LYS B 1 18 ? 26.688 8.219 14.719 1 94.75 18 LYS B CA 1
ATOM 3496 C C . LYS B 1 18 ? 26.922 7.609 13.336 1 94.75 18 LYS B C 1
ATOM 3498 O O . LYS B 1 18 ? 26.766 6.402 13.156 1 94.75 18 LYS B O 1
ATOM 3503 N N . SER B 1 19 ? 27.281 8.391 12.453 1 93.5 19 SER B N 1
ATOM 3504 C CA . SER B 1 19 ? 27.5 7.996 11.062 1 93.5 19 SER B CA 1
ATOM 3505 C C . SER B 1 19 ? 28.688 8.711 10.453 1 93.5 19 SER B C 1
ATOM 3507 O O . SER B 1 19 ? 29.047 9.82 10.875 1 93.5 19 SER B O 1
ATOM 3509 N N . ASN B 1 20 ? 29.266 8.016 9.477 1 92.56 20 ASN B N 1
ATOM 3510 C CA . ASN B 1 20 ? 30.328 8.656 8.703 1 92.56 20 ASN B CA 1
ATOM 3511 C C . ASN B 1 20 ? 29.766 9.508 7.574 1 92.56 20 ASN B C 1
ATOM 3513 O O . ASN B 1 20 ? 30.5 10.227 6.898 1 92.56 20 ASN B O 1
ATOM 3517 N N . LYS B 1 21 ? 28.578 9.516 7.422 1 93.81 21 LYS B N 1
ATOM 3518 C CA . LYS B 1 21 ? 27.875 10.289 6.41 1 93.81 21 LYS B CA 1
ATOM 3519 C C . LYS B 1 21 ? 27.312 11.586 7 1 93.81 21 LYS B C 1
ATOM 3521 O O . LYS B 1 21 ? 26.781 11.594 8.109 1 93.81 21 LYS B O 1
ATOM 3526 N N . SER B 1 22 ? 27.516 12.656 6.258 1 95.5 22 SER B N 1
ATOM 3527 C CA . SER B 1 22 ? 26.969 13.93 6.695 1 95.5 22 SER B CA 1
ATOM 3528 C C . SER B 1 22 ? 25.484 13.805 7.023 1 95.5 22 SER B C 1
ATOM 3530 O O . SER B 1 22 ? 24.734 13.133 6.309 1 95.5 22 SER B O 1
ATOM 3532 N N . LYS B 1 23 ? 25.078 14.492 8.023 1 95.81 23 LYS B N 1
ATOM 3533 C CA . LYS B 1 23 ? 23.703 14.422 8.516 1 95.81 23 LYS B CA 1
ATOM 3534 C C . LYS B 1 23 ? 22.719 14.742 7.402 1 95.81 23 LYS B C 1
ATOM 3536 O O . LYS B 1 23 ? 21.719 14.039 7.227 1 95.81 23 LYS B O 1
ATOM 3541 N N . VAL B 1 24 ? 22.984 15.742 6.637 1 96.81 24 VAL B N 1
ATOM 3542 C CA . VAL B 1 24 ? 22.016 16.266 5.672 1 96.81 24 VAL B CA 1
ATOM 3543 C C . VAL B 1 24 ? 21.953 15.344 4.457 1 96.81 24 VAL B C 1
ATOM 3545 O O . VAL B 1 24 ? 21.078 15.492 3.607 1 96.81 24 VAL B O 1
ATOM 3548 N N . LEU B 1 25 ? 22.844 14.328 4.375 1 97.12 25 LEU B N 1
ATOM 3549 C CA . LEU B 1 25 ? 22.844 13.398 3.254 1 97.12 25 LEU B CA 1
ATOM 3550 C C . LEU B 1 25 ? 22.047 12.141 3.584 1 97.12 25 LEU B C 1
ATOM 3552 O O . LEU B 1 25 ? 21.781 11.32 2.705 1 97.12 25 LEU B O 1
ATOM 3556 N N . HIS B 1 26 ? 21.734 11.977 4.879 1 97.38 26 HIS B N 1
ATOM 3557 C CA . HIS B 1 26 ? 20.828 10.883 5.203 1 97.38 26 HIS B CA 1
ATOM 3558 C C . HIS B 1 26 ? 19.484 11.047 4.496 1 97.38 26 HIS B C 1
ATOM 3560 O O . HIS B 1 26 ? 19 12.172 4.324 1 97.38 26 HIS B O 1
ATOM 3566 N N . THR B 1 27 ? 18.875 9.898 4.129 1 97.31 27 THR B N 1
ATOM 3567 C CA . THR B 1 27 ? 17.734 9.961 3.221 1 97.31 27 THR B CA 1
ATOM 3568 C C . THR B 1 27 ? 16.422 9.812 3.984 1 97.31 27 THR B C 1
ATOM 3570 O O . THR B 1 27 ? 16.375 9.141 5.02 1 97.31 27 THR B O 1
ATOM 3573 N N . LEU B 1 28 ? 15.453 10.477 3.525 1 97.25 28 LEU B N 1
ATOM 3574 C CA . LEU B 1 28 ? 14.039 10.32 3.861 1 97.25 28 LEU B CA 1
ATOM 3575 C C . LEU B 1 28 ? 13.211 10.047 2.613 1 97.25 28 LEU B C 1
ATOM 3577 O O . LEU B 1 28 ? 13.203 10.852 1.678 1 97.25 28 LEU B O 1
ATOM 3581 N N . CYS B 1 29 ? 12.539 8.891 2.678 1 98.12 29 CYS B N 1
ATOM 3582 C CA . CYS B 1 29 ? 11.695 8.492 1.559 1 98.12 29 CYS B CA 1
ATOM 3583 C C . CYS B 1 29 ? 12.469 8.539 0.247 1 98.12 29 CYS B C 1
ATOM 3585 O O . CYS B 1 29 ? 11.977 9.07 -0.75 1 98.12 29 CYS B O 1
ATOM 3587 N N . GLY B 1 30 ? 13.703 8.188 0.293 1 97.5 30 GLY B N 1
ATOM 3588 C CA . GLY B 1 30 ? 14.469 7.938 -0.915 1 97.5 30 GLY B CA 1
ATOM 3589 C C . GLY B 1 30 ? 15.375 9.094 -1.295 1 97.5 30 GLY B C 1
ATOM 3590 O O . GLY B 1 30 ? 16.281 8.938 -2.121 1 97.5 30 GLY B O 1
ATOM 3591 N N . GLU B 1 31 ? 15.227 10.289 -0.677 1 97.5 31 GLU B N 1
ATOM 3592 C CA . GLU B 1 31 ? 16.016 11.461 -1.023 1 97.5 31 GLU B CA 1
ATOM 3593 C C . GLU B 1 31 ? 16.75 12.016 0.198 1 97.5 31 GLU B C 1
ATOM 3595 O O . GLU B 1 31 ? 16.25 11.914 1.322 1 97.5 31 GLU B O 1
ATOM 3600 N N . PRO B 1 32 ? 17.891 12.633 -0.123 1 97.38 32 PRO B N 1
ATOM 3601 C CA . PRO B 1 32 ? 18.609 13.25 1 1 97.38 32 PRO B CA 1
ATOM 3602 C C . PRO B 1 32 ? 17.781 14.336 1.693 1 97.38 32 PRO B C 1
ATOM 3604 O O . PRO B 1 32 ? 17 15.023 1.044 1 97.38 32 PRO B O 1
ATOM 3607 N N . MET B 1 33 ? 18.062 14.508 2.994 1 97.31 33 MET B N 1
ATOM 3608 C CA . MET B 1 33 ? 17.375 15.523 3.787 1 97.31 33 MET B CA 1
ATOM 3609 C C . MET B 1 33 ? 17.5 16.891 3.131 1 97.31 33 MET B C 1
ATOM 3611 O O . MET B 1 33 ? 16.516 17.625 3.02 1 97.31 33 MET B O 1
ATOM 3615 N N . ILE B 1 34 ? 18.594 17.203 2.646 1 97.12 34 ILE B N 1
ATOM 3616 C CA . ILE B 1 34 ? 18.906 18.516 2.092 1 97.12 34 ILE B CA 1
ATOM 3617 C C . ILE B 1 34 ? 18.094 18.734 0.816 1 97.12 34 ILE B C 1
ATOM 3619 O O . ILE B 1 34 ? 17.703 19.875 0.515 1 97.12 34 ILE B O 1
ATOM 3623 N N . SER B 1 35 ? 17.828 17.719 0.058 1 97.75 35 SER B N 1
ATOM 3624 C CA . SER B 1 35 ? 17.047 17.828 -1.164 1 97.75 35 SER B CA 1
ATOM 3625 C C . SER B 1 35 ? 15.609 18.266 -0.858 1 97.75 35 SER B C 1
ATOM 3627 O O . SER B 1 35 ? 15.039 19.094 -1.576 1 97.75 35 SER B O 1
ATOM 3629 N N . HIS B 1 36 ? 15.055 17.766 0.207 1 98.06 36 HIS B N 1
ATOM 3630 C CA . HIS B 1 36 ? 13.695 18.125 0.602 1 98.06 36 HIS B CA 1
ATOM 3631 C C . HIS B 1 36 ? 13.602 19.609 0.96 1 98.06 36 HIS B C 1
ATOM 3633 O O . HIS B 1 36 ? 12.648 20.281 0.561 1 98.06 36 HIS B O 1
ATOM 3639 N N . ILE B 1 37 ? 14.539 20.078 1.65 1 97.25 37 ILE B N 1
ATOM 3640 C CA . ILE B 1 37 ? 14.555 21.469 2.092 1 97.25 37 ILE B CA 1
ATOM 3641 C C . ILE B 1 37 ? 14.758 22.391 0.891 1 97.25 37 ILE B C 1
ATOM 3643 O O . ILE B 1 37 ? 14.133 23.438 0.796 1 97.25 37 ILE B O 1
ATOM 3647 N N . LEU B 1 38 ? 15.594 22 0.021 1 98 38 LEU B N 1
ATOM 3648 C CA . LEU B 1 38 ? 15.883 22.797 -1.167 1 98 38 LEU B CA 1
ATOM 3649 C C . LEU B 1 38 ? 14.648 22.906 -2.062 1 98 38 LEU B C 1
ATOM 3651 O O . LEU B 1 38 ? 14.328 23.984 -2.559 1 98 38 LEU B O 1
ATOM 3655 N N . LYS B 1 39 ? 13.977 21.812 -2.254 1 97.5 39 LYS B N 1
ATOM 3656 C CA . LYS B 1 39 ? 12.758 21.828 -3.057 1 97.5 39 LYS B CA 1
ATOM 3657 C C . LYS B 1 39 ? 11.75 22.844 -2.508 1 97.5 39 LYS B C 1
ATOM 3659 O O . LYS B 1 39 ? 11.203 23.641 -3.26 1 97.5 39 LYS B O 1
ATOM 3664 N N . LYS B 1 40 ? 11.562 22.844 -1.21 1 97.12 40 LYS B N 1
ATOM 3665 C CA . LYS B 1 40 ? 10.633 23.766 -0.563 1 97.12 40 LYS B CA 1
ATOM 3666 C C . LYS B 1 40 ? 11.125 25.219 -0.667 1 97.12 40 LYS B C 1
ATOM 3668 O O . LYS B 1 40 ? 10.328 26.125 -0.882 1 97.12 40 LYS B O 1
ATOM 3673 N N . SER B 1 41 ? 12.359 25.406 -0.558 1 97.81 41 SER B N 1
ATOM 3674 C CA . SER B 1 41 ? 12.953 26.734 -0.633 1 97.81 41 SER B CA 1
ATOM 3675 C C . SER B 1 41 ? 12.773 27.344 -2.018 1 97.81 41 SER B C 1
ATOM 3677 O O . SER B 1 41 ? 12.414 28.516 -2.143 1 97.81 41 SER B O 1
ATOM 3679 N N . TYR B 1 42 ? 12.914 26.547 -3.025 1 97.62 42 TYR B N 1
ATOM 3680 C CA . TYR B 1 42 ? 12.82 27.047 -4.395 1 97.62 42 TYR B CA 1
ATOM 3681 C C . TYR B 1 42 ? 11.383 27.359 -4.762 1 97.62 42 TYR B C 1
ATOM 3683 O O . TYR B 1 42 ? 11.125 28.078 -5.73 1 97.62 42 TYR B O 1
ATOM 3691 N N . GLU B 1 43 ? 10.453 26.844 -4.027 1 96.75 43 GLU B N 1
ATOM 3692 C CA . GLU B 1 43 ? 9.062 27.25 -4.199 1 96.75 43 GLU B CA 1
ATOM 3693 C C . GLU B 1 43 ? 8.828 28.672 -3.699 1 96.75 43 GLU B C 1
ATOM 3695 O O . GLU B 1 43 ? 7.844 29.312 -4.07 1 96.75 43 GLU B O 1
ATOM 3700 N N . ILE B 1 44 ? 9.727 29.094 -2.902 1 96.62 44 ILE B N 1
ATOM 3701 C CA . ILE B 1 44 ? 9.555 30.406 -2.262 1 96.62 44 ILE B CA 1
ATOM 3702 C C . ILE B 1 44 ? 10.398 31.453 -2.988 1 96.62 44 ILE B C 1
ATOM 3704 O O . ILE B 1 44 ? 9.938 32.562 -3.229 1 96.62 44 ILE B O 1
ATOM 3708 N N . SER B 1 45 ? 11.633 31.047 -3.346 1 96.88 45 SER B N 1
ATOM 3709 C CA . SER B 1 45 ? 12.562 32 -3.938 1 96.88 45 SER B CA 1
ATOM 3710 C C . SER B 1 45 ? 13.547 31.312 -4.871 1 96.88 45 SER B C 1
ATOM 3712 O O . SER B 1 45 ? 13.883 30.141 -4.676 1 96.88 45 SER B O 1
ATOM 3714 N N . ASN B 1 46 ? 14.055 32.125 -5.816 1 96.06 46 ASN B N 1
ATOM 3715 C CA . ASN B 1 46 ? 15.094 31.609 -6.707 1 96.06 46 ASN B CA 1
ATOM 3716 C C . ASN B 1 46 ? 16.484 31.906 -6.172 1 96.06 46 ASN B C 1
ATOM 3718 O O . ASN B 1 46 ? 17.484 31.391 -6.684 1 96.06 46 ASN B O 1
ATOM 3722 N N . ASP B 1 47 ? 16.562 32.719 -5.141 1 97.12 47 ASP B N 1
ATOM 3723 C CA . ASP B 1 47 ? 17.828 33 -4.488 1 97.12 47 ASP B CA 1
ATOM 3724 C C . ASP B 1 47 ? 18 32.156 -3.234 1 97.12 47 ASP B C 1
ATOM 3726 O O . ASP B 1 47 ? 17.703 32.594 -2.125 1 97.12 47 ASP B O 1
ATOM 3730 N N . VAL B 1 48 ? 18.531 30.969 -3.469 1 98 48 VAL B N 1
ATOM 3731 C CA . VAL B 1 48 ? 18.734 30 -2.396 1 98 48 VAL B CA 1
ATOM 3732 C C . VAL B 1 48 ? 20.219 29.781 -2.166 1 98 48 VAL B C 1
ATOM 3734 O O . VAL B 1 48 ? 20.969 29.5 -3.111 1 98 48 VAL B O 1
ATOM 3737 N N . ARG B 1 49 ? 20.578 29.906 -0.905 1 98.06 49 ARG B N 1
ATOM 3738 C CA . ARG B 1 49 ? 21.969 29.766 -0.474 1 98.06 49 ARG B CA 1
ATOM 3739 C C . ARG B 1 49 ? 22.109 28.672 0.574 1 98.06 49 ARG B C 1
ATOM 3741 O O . ARG B 1 49 ? 21.281 28.562 1.481 1 98.06 49 ARG B O 1
ATOM 3748 N N . ILE B 1 50 ? 23.125 27.875 0.38 1 98.12 50 ILE B N 1
ATOM 3749 C CA . ILE B 1 50 ? 23.375 26.828 1.365 1 98.12 50 ILE B CA 1
ATOM 3750 C C . ILE B 1 50 ? 24.781 26.969 1.934 1 98.12 50 ILE B C 1
ATOM 3752 O O . ILE B 1 50 ? 25.719 27.281 1.201 1 98.12 50 ILE B O 1
ATOM 3756 N N . VAL B 1 51 ? 24.859 26.812 3.232 1 98.31 51 VAL B N 1
ATOM 3757 C CA . VAL B 1 51 ? 26.141 26.891 3.906 1 98.31 51 VAL B CA 1
ATOM 3758 C C . VAL B 1 51 ? 26.547 25.5 4.391 1 98.31 51 VAL B C 1
ATOM 3760 O O . VAL B 1 51 ? 25.812 24.844 5.129 1 98.31 51 VAL B O 1
ATOM 3763 N N . LEU B 1 52 ? 27.703 25.078 3.969 1 97.69 52 LEU B N 1
ATOM 3764 C CA . LEU B 1 52 ? 28.219 23.75 4.273 1 97.69 52 LEU B CA 1
ATOM 3765 C C . LEU B 1 52 ? 29.531 23.828 5.047 1 97.69 52 LEU B C 1
ATOM 3767 O O . LEU B 1 52 ? 30.109 24.906 5.172 1 97.69 52 LEU B O 1
ATOM 3771 N N . SER B 1 53 ? 29.938 22.641 5.594 1 95.94 53 SER B N 1
ATOM 3772 C CA . SER B 1 53 ? 31.234 22.516 6.227 1 95.94 53 SER B CA 1
ATOM 3773 C C . SER B 1 53 ? 31.75 21.078 6.156 1 95.94 53 SER B C 1
ATOM 3775 O O . SER B 1 53 ? 32.406 20.688 5.188 1 95.94 53 SER B O 1
ATOM 3777 N N . TYR B 1 54 ? 31.172 20.25 7.043 1 91.75 54 TYR B N 1
ATOM 3778 C CA . TYR B 1 54 ? 31.562 18.844 7.113 1 91.75 54 TYR B CA 1
ATOM 3779 C C . TYR B 1 54 ? 31.25 18.125 5.801 1 91.75 54 TYR B C 1
ATOM 3781 O O . TYR B 1 54 ? 30.156 18.25 5.262 1 91.75 54 TYR B O 1
ATOM 3789 N N . GLN B 1 55 ? 32.312 17.422 5.203 1 95.44 55 GLN B N 1
ATOM 3790 C CA . GLN B 1 55 ? 32.188 16.688 3.945 1 95.44 55 GLN B CA 1
ATOM 3791 C C . GLN B 1 55 ? 31.672 17.609 2.832 1 95.44 55 GLN B C 1
ATOM 3793 O O . GLN B 1 55 ? 30.75 17.25 2.096 1 95.44 55 GLN B O 1
ATOM 3798 N N . PHE B 1 56 ? 32.312 18.766 2.816 1 96.81 56 PHE B N 1
ATOM 3799 C CA . PHE B 1 56 ? 31.906 19.859 1.936 1 96.81 56 PHE B CA 1
ATOM 3800 C C . PHE B 1 56 ? 31.734 19.375 0.505 1 96.81 56 PHE B C 1
ATOM 3802 O O . PHE B 1 56 ? 30.688 19.578 -0.103 1 96.81 56 PHE B O 1
ATOM 3809 N N . GLU B 1 57 ? 32.656 18.641 -0.015 1 97.44 57 GLU B N 1
ATOM 3810 C CA . GLU B 1 57 ? 32.656 18.234 -1.42 1 97.44 57 GLU B CA 1
ATOM 3811 C C . GLU B 1 57 ? 31.531 17.219 -1.688 1 97.44 57 GLU B C 1
ATOM 3813 O O . GLU B 1 57 ? 30.844 17.297 -2.709 1 97.44 57 GLU B O 1
ATOM 3818 N N . GLU B 1 58 ? 31.406 16.312 -0.798 1 96.62 58 GLU B N 1
ATOM 3819 C CA . GLU B 1 58 ? 30.391 15.289 -0.959 1 96.62 58 GLU B CA 1
ATOM 3820 C C . GLU B 1 58 ? 28.984 15.898 -0.968 1 96.62 58 GLU B C 1
ATOM 3822 O O . GLU B 1 58 ? 28.172 15.578 -1.838 1 96.62 58 GLU B O 1
ATOM 3827 N N . VAL B 1 59 ? 28.75 16.766 -0.001 1 97.5 59 VAL B N 1
ATOM 3828 C CA . VAL B 1 59 ? 27.438 17.391 0.089 1 97.5 59 VAL B CA 1
ATOM 3829 C C . VAL B 1 59 ? 27.219 18.297 -1.118 1 97.5 59 VAL B C 1
ATOM 3831 O O . VAL B 1 59 ? 26.141 18.297 -1.724 1 97.5 59 VAL B O 1
ATOM 3834 N N . LYS B 1 60 ? 28.203 19.047 -1.446 1 97.88 60 LYS B N 1
ATOM 3835 C CA . LYS B 1 60 ? 28.141 19.938 -2.602 1 97.88 60 LYS B CA 1
ATOM 3836 C C . LYS B 1 60 ? 27.781 19.172 -3.869 1 97.88 60 LYS B C 1
ATOM 3838 O O . LYS B 1 60 ? 26.875 19.578 -4.609 1 97.88 60 LYS B O 1
ATOM 3843 N N . ASN B 1 61 ? 28.422 18.062 -4.082 1 97.62 61 ASN B N 1
ATOM 3844 C CA . ASN B 1 61 ? 28.172 17.266 -5.273 1 97.62 61 ASN B CA 1
ATOM 3845 C C . ASN B 1 61 ? 26.75 16.719 -5.301 1 97.62 61 ASN B C 1
ATOM 3847 O O . ASN B 1 61 ? 26.094 16.719 -6.344 1 97.62 61 ASN B O 1
ATOM 3851 N N . SER B 1 62 ? 26.328 16.281 -4.207 1 96.75 62 SER B N 1
ATOM 3852 C CA . SER B 1 62 ? 24.969 15.766 -4.102 1 96.75 62 SER B CA 1
ATOM 3853 C C . SER B 1 62 ? 23.953 16.859 -4.418 1 96.75 62 SER B C 1
ATOM 3855 O O . SER B 1 62 ? 23 16.625 -5.172 1 96.75 62 SER B O 1
ATOM 3857 N N . VAL B 1 63 ? 24.172 18.031 -3.893 1 98.06 63 VAL B N 1
ATOM 3858 C CA . VAL B 1 63 ? 23.25 19.156 -4.074 1 98.06 63 VAL B CA 1
ATOM 3859 C C . VAL B 1 63 ? 23.266 19.594 -5.535 1 98.06 63 VAL B C 1
ATOM 3861 O O . VAL B 1 63 ? 22.203 19.75 -6.148 1 98.06 63 VAL B O 1
ATOM 3864 N N . LEU B 1 64 ? 24.391 19.688 -6.102 1 97.56 64 LEU B N 1
ATOM 3865 C CA . LEU B 1 64 ? 24.547 20.234 -7.453 1 97.56 64 LEU B CA 1
ATOM 3866 C C . LEU B 1 64 ? 24.016 19.234 -8.484 1 97.56 64 LEU B C 1
ATOM 3868 O O . LEU B 1 64 ? 23.688 19.625 -9.609 1 97.56 64 LEU B O 1
ATOM 3872 N N . SER B 1 65 ? 24 18 -8.148 1 96.62 65 SER B N 1
ATOM 3873 C CA . SER B 1 65 ? 23.453 17.016 -9.062 1 96.62 65 SER B CA 1
ATOM 3874 C C . SER B 1 65 ? 21.969 17.25 -9.312 1 96.62 65 SER B C 1
ATOM 3876 O O . SER B 1 65 ? 21.438 16.859 -10.359 1 96.62 65 SER B O 1
ATOM 3878 N N . GLU B 1 66 ? 21.328 17.922 -8.422 1 96.06 66 GLU B N 1
ATOM 3879 C CA . GLU B 1 66 ? 19.875 18.125 -8.531 1 96.06 66 GLU B CA 1
ATOM 3880 C C . GLU B 1 66 ? 19.531 19.594 -8.688 1 96.06 66 GLU B C 1
ATOM 3882 O O . GLU B 1 66 ? 18.578 19.953 -9.375 1 96.06 66 GLU B O 1
ATOM 3887 N N . PHE B 1 67 ? 20.344 20.422 -8.039 1 97.38 67 PHE B N 1
ATOM 3888 C CA . PHE B 1 67 ? 20.078 21.859 -8.016 1 97.38 67 PHE B CA 1
ATOM 3889 C C . PHE B 1 67 ? 21.281 22.641 -8.547 1 97.38 67 PHE B C 1
ATOM 3891 O O . PHE B 1 67 ? 22.172 23 -7.781 1 97.38 67 PHE B O 1
ATOM 3898 N N . LYS B 1 68 ? 21.188 23.094 -9.688 1 95.56 68 LYS B N 1
ATOM 3899 C CA . LYS B 1 68 ? 22.344 23.672 -10.359 1 95.56 68 LYS B CA 1
ATOM 3900 C C . LYS B 1 68 ? 22.5 25.141 -9.992 1 95.56 68 LYS B C 1
ATOM 3902 O O . LYS B 1 68 ? 23.625 25.672 -10.008 1 95.56 68 LYS B O 1
ATOM 3907 N N . ASP B 1 69 ? 21.469 25.797 -9.602 1 95.38 69 ASP B N 1
ATOM 3908 C CA . ASP B 1 69 ? 21.5 27.25 -9.438 1 95.38 69 ASP B CA 1
ATOM 3909 C C . ASP B 1 69 ? 21.703 27.625 -7.977 1 95.38 69 ASP B C 1
ATOM 3911 O O . ASP B 1 69 ? 21.766 28.812 -7.637 1 95.38 69 ASP B O 1
ATOM 3915 N N . VAL B 1 70 ? 21.828 26.672 -7.191 1 97.62 70 VAL B N 1
ATOM 3916 C CA . VAL B 1 70 ? 22 26.953 -5.77 1 97.62 70 VAL B CA 1
ATOM 3917 C C . VAL B 1 70 ? 23.375 27.562 -5.512 1 97.62 70 VAL B C 1
ATOM 3919 O O . VAL B 1 70 ? 24.359 27.172 -6.137 1 97.62 70 VAL B O 1
ATOM 3922 N N . LYS B 1 71 ? 23.438 28.562 -4.641 1 97.56 71 LYS B N 1
ATOM 3923 C CA . LYS B 1 71 ? 24.719 29.125 -4.211 1 97.56 71 LYS B CA 1
ATOM 3924 C C . LYS B 1 71 ? 25.25 28.422 -2.975 1 97.56 71 LYS B C 1
ATOM 3926 O O . LYS B 1 71 ? 24.562 28.328 -1.953 1 97.56 71 LYS B O 1
ATOM 3931 N N . ILE B 1 72 ? 26.453 27.922 -3.105 1 98.06 72 ILE B N 1
ATOM 3932 C CA . ILE B 1 72 ? 27 27.109 -2.029 1 98.06 72 ILE B CA 1
ATOM 3933 C C . ILE B 1 72 ? 28.188 27.844 -1.383 1 98.06 72 ILE B C 1
ATOM 3935 O O . ILE B 1 72 ? 29.078 28.328 -2.078 1 98.06 72 ILE B O 1
ATOM 3939 N N . TYR B 1 73 ? 28.141 27.906 -0.091 1 97.94 73 TYR B N 1
ATOM 3940 C CA . TYR B 1 73 ? 29.188 28.562 0.692 1 97.94 73 TYR B CA 1
ATOM 3941 C C . TYR B 1 73 ? 29.781 27.609 1.717 1 97.94 73 TYR B C 1
ATOM 3943 O O . TYR B 1 73 ? 29.125 26.641 2.125 1 97.94 73 TYR B O 1
ATOM 3951 N N . LYS B 1 74 ? 31 27.906 2.084 1 97.5 74 LYS B N 1
ATOM 3952 C CA . LYS B 1 74 ? 31.672 27.141 3.125 1 97.5 74 LYS B CA 1
ATOM 3953 C C . LYS B 1 74 ? 31.844 27.969 4.395 1 97.5 74 LYS B C 1
ATOM 3955 O O . LYS B 1 74 ? 32.375 29.094 4.344 1 97.5 74 LYS B O 1
ATOM 3960 N N . GLN B 1 75 ? 31.422 27.438 5.438 1 96.88 75 GLN B N 1
ATOM 3961 C CA . GLN B 1 75 ? 31.578 28.125 6.715 1 96.88 75 GLN B CA 1
ATOM 3962 C C . GLN B 1 75 ? 33.031 28.062 7.203 1 96.88 75 GLN B C 1
ATOM 3964 O O . GLN B 1 75 ? 33.688 27.031 7.078 1 96.88 75 GLN B O 1
ATOM 3969 N N . ASP B 1 76 ? 33.469 29.156 7.859 1 94.94 76 ASP B N 1
ATOM 3970 C CA . ASP B 1 76 ? 34.719 29.172 8.609 1 94.94 76 ASP B CA 1
ATOM 3971 C C . ASP B 1 76 ? 34.5 28.656 10.031 1 94.94 76 ASP B C 1
ATOM 3973 O O . ASP B 1 76 ? 34.344 29.438 10.969 1 94.94 76 ASP B O 1
ATOM 3977 N N . THR B 1 77 ? 34.594 27.406 10.156 1 92.5 77 THR B N 1
ATOM 3978 C CA . THR B 1 77 ? 34.25 26.781 11.43 1 92.5 77 THR B CA 1
ATOM 3979 C C . THR B 1 77 ? 35.344 27.047 12.453 1 92.5 77 THR B C 1
ATOM 3981 O O . THR B 1 77 ? 35.156 26.875 13.656 1 92.5 77 THR B O 1
ATOM 3984 N N . ILE B 1 78 ? 36.438 27.391 12.047 1 92.25 78 ILE B N 1
ATOM 3985 C CA . ILE B 1 78 ? 37.562 27.625 12.945 1 92.25 78 ILE B CA 1
ATOM 3986 C C . ILE B 1 78 ? 37.375 28.969 13.648 1 92.25 78 ILE B C 1
ATOM 3988 O O . ILE B 1 78 ? 37.406 29.047 14.875 1 92.25 78 ILE B O 1
ATOM 3992 N N . ASN B 1 79 ? 37.125 30 12.938 1 94.06 79 ASN B N 1
ATOM 3993 C CA . ASN B 1 79 ? 37.094 31.344 13.492 1 94.06 79 ASN B CA 1
ATOM 3994 C C . ASN B 1 79 ? 35.656 31.781 13.828 1 94.06 79 ASN B C 1
ATOM 3996 O O . ASN B 1 79 ? 35.438 32.625 14.688 1 94.06 79 ASN B O 1
ATOM 4000 N N . ARG B 1 80 ? 34.781 31.219 13.102 1 94.69 80 ARG B N 1
ATOM 4001 C CA . ARG B 1 80 ? 33.406 31.625 13.281 1 94.69 80 ARG B CA 1
ATOM 4002 C C . ARG B 1 80 ? 32.469 30.422 13.422 1 94.69 80 ARG B C 1
ATOM 4004 O O . ARG B 1 80 ? 31.562 30.219 12.625 1 94.69 80 ARG B O 1
ATOM 4011 N N . PRO B 1 81 ? 32.75 29.609 14.453 1 94.44 81 PRO B N 1
ATOM 4012 C CA . PRO B 1 81 ? 31.875 28.469 14.664 1 94.44 81 PRO B CA 1
ATOM 4013 C C . PRO B 1 81 ? 30.469 28.875 15.102 1 94.44 81 PRO B C 1
ATOM 4015 O O . PRO B 1 81 ? 30.266 30 15.578 1 94.44 81 PRO B O 1
ATOM 4018 N N . GLY B 1 82 ? 29.469 27.969 14.836 1 92.31 82 GLY B N 1
ATOM 4019 C CA . GLY B 1 82 ? 28.109 28.219 15.258 1 92.31 82 GLY B CA 1
ATOM 4020 C C . GLY B 1 82 ? 27.203 28.672 14.125 1 92.31 82 GLY B C 1
ATOM 4021 O O . GLY B 1 82 ? 27.672 28.891 13 1 92.31 82 GLY B O 1
ATOM 4022 N N . THR B 1 83 ? 25.938 28.891 14.453 1 93 83 THR B N 1
ATOM 4023 C CA . THR B 1 83 ? 24.922 29.172 13.445 1 93 83 THR B CA 1
ATOM 4024 C C . THR B 1 83 ? 25.078 30.594 12.898 1 93 83 THR B C 1
ATOM 4026 O O . THR B 1 83 ? 24.781 30.844 11.727 1 93 83 THR B O 1
ATOM 4029 N N . ALA B 1 84 ? 25.469 31.5 13.734 1 95.81 84 ALA B N 1
ATOM 4030 C CA . ALA B 1 84 ? 25.703 32.844 13.242 1 95.81 84 ALA B CA 1
ATOM 4031 C C . ALA B 1 84 ? 26.875 32.875 12.273 1 95.81 84 ALA B C 1
ATOM 4033 O O . ALA B 1 84 ? 26.828 33.594 11.266 1 95.81 84 ALA B O 1
ATOM 4034 N N . GLY B 1 85 ? 27.906 32.156 12.672 1 95.5 85 GLY B N 1
ATOM 4035 C CA . GLY B 1 85 ? 29.031 32.062 11.766 1 95.5 85 GLY B CA 1
ATOM 4036 C C . GLY B 1 85 ? 28.656 31.453 10.422 1 95.5 85 GLY B C 1
ATOM 4037 O O . GLY B 1 85 ? 29.156 31.891 9.383 1 95.5 85 GLY B O 1
ATOM 4038 N N . ALA B 1 86 ? 27.828 30.469 10.445 1 96.06 86 ALA B N 1
ATOM 4039 C CA . ALA B 1 86 ? 27.344 29.859 9.219 1 96.06 86 ALA B CA 1
ATOM 4040 C C . ALA B 1 86 ? 26.562 30.891 8.375 1 96.06 86 ALA B C 1
ATOM 4042 O O . ALA B 1 86 ? 26.844 31.047 7.184 1 96.06 86 ALA B O 1
ATOM 4043 N N . ALA B 1 87 ? 25.641 31.562 8.953 1 97.19 87 ALA B N 1
ATOM 4044 C CA . ALA B 1 87 ? 24.859 32.562 8.242 1 97.19 87 ALA B CA 1
ATOM 4045 C C . ALA B 1 87 ? 25.75 33.656 7.645 1 97.19 87 ALA B C 1
ATOM 4047 O O . ALA B 1 87 ? 25.516 34.125 6.531 1 97.19 87 ALA B O 1
ATOM 4048 N N . GLU B 1 88 ? 26.734 34.031 8.367 1 96.94 88 GLU B N 1
ATOM 4049 C CA . GLU B 1 88 ? 27.672 35.062 7.941 1 96.94 88 GLU B CA 1
ATOM 4050 C C . GLU B 1 88 ? 28.328 34.719 6.613 1 96.94 88 GLU B C 1
ATOM 4052 O O . GLU B 1 88 ? 28.531 35.594 5.766 1 96.94 88 GLU B O 1
ATOM 4057 N N . ALA B 1 89 ? 28.656 33.5 6.469 1 96.44 89 ALA B N 1
ATOM 4058 C CA . ALA B 1 89 ? 29.328 33.031 5.266 1 96.44 89 ALA B CA 1
ATOM 4059 C C . ALA B 1 89 ? 28.484 33.281 4.023 1 96.44 89 ALA B C 1
ATOM 4061 O O . ALA B 1 89 ? 29.016 33.406 2.918 1 96.44 89 ALA B O 1
ATOM 4062 N N . ALA B 1 90 ? 27.219 33.406 4.145 1 97 90 ALA B N 1
ATOM 4063 C CA . ALA B 1 90 ? 26.312 33.469 3.004 1 97 90 ALA B CA 1
ATOM 4064 C C . ALA B 1 90 ? 25.828 34.906 2.773 1 97 90 ALA B C 1
ATOM 4066 O O . ALA B 1 90 ? 24.969 35.125 1.936 1 97 90 ALA B O 1
ATOM 4067 N N . LEU B 1 91 ? 26.375 35.844 3.439 1 96.31 91 LEU B N 1
ATOM 4068 C CA . LEU B 1 91 ? 25.891 37.219 3.361 1 96.31 91 LEU B CA 1
ATOM 4069 C C . LEU B 1 91 ? 26.453 37.938 2.137 1 96.31 91 LEU B C 1
ATOM 4071 O O . LEU B 1 91 ? 25.953 39 1.731 1 96.31 91 LEU B O 1
ATOM 4075 N N . GLU B 1 92 ? 27.406 37.312 1.587 1 90.38 92 GLU B N 1
ATOM 4076 C CA . GLU B 1 92 ? 28.062 37.969 0.446 1 90.38 92 GLU B CA 1
ATOM 4077 C C . GLU B 1 92 ? 27.078 38.188 -0.698 1 90.38 92 GLU B C 1
ATOM 4079 O O . GLU B 1 92 ? 26.359 37.25 -1.1 1 90.38 92 GLU B O 1
ATOM 4084 N N . ASN B 1 93 ? 26.938 39.406 -1.229 1 90.62 93 ASN B N 1
ATOM 4085 C CA . ASN B 1 93 ? 26.109 39.781 -2.373 1 90.62 93 ASN B CA 1
ATOM 4086 C C . ASN B 1 93 ? 24.625 39.531 -2.105 1 90.62 93 ASN B C 1
ATOM 4088 O O . ASN B 1 93 ? 23.859 39.25 -3.033 1 90.62 93 ASN B O 1
ATOM 4092 N N . LEU B 1 94 ? 24.359 39.469 -0.868 1 93.88 94 LEU B N 1
ATOM 4093 C CA . LEU B 1 94 ? 22.953 39.375 -0.496 1 93.88 94 LEU B CA 1
ATOM 4094 C C . LEU B 1 94 ? 22.219 40.688 -0.707 1 93.88 94 LEU B C 1
ATOM 4096 O O . LEU B 1 94 ? 22.609 41.719 -0.138 1 93.88 94 LEU B O 1
ATOM 4100 N N . ASN B 1 95 ? 21.141 40.75 -1.562 1 90.19 95 ASN B N 1
ATOM 4101 C CA . ASN B 1 95 ? 20.531 42.031 -1.921 1 90.19 95 ASN B CA 1
ATOM 4102 C C . ASN B 1 95 ? 19 41.938 -1.873 1 90.19 95 ASN B C 1
ATOM 4104 O O . ASN B 1 95 ? 18.312 42.812 -2.426 1 90.19 95 ASN B O 1
ATOM 4108 N N . SER B 1 96 ? 18.469 41 -1.209 1 95.5 96 SER B N 1
ATOM 4109 C CA . SER B 1 96 ? 17.016 40.875 -1.07 1 95.5 96 SER B CA 1
ATOM 4110 C C . SER B 1 96 ? 16.484 41.812 0.02 1 95.5 96 SER B C 1
ATOM 4112 O O . SER B 1 96 ? 17.25 42.344 0.831 1 95.5 96 SER B O 1
ATOM 4114 N N . LYS B 1 97 ? 15.188 42.062 -0.003 1 95.88 97 LYS B N 1
ATOM 4115 C CA . LYS B 1 97 ? 14.547 42.844 1.058 1 95.88 97 LYS B CA 1
ATOM 4116 C C . LYS B 1 97 ? 14.531 42.062 2.369 1 95.88 97 LYS B C 1
ATOM 4118 O O . LYS B 1 97 ? 14.867 42.594 3.424 1 95.88 97 LYS B O 1
ATOM 4123 N N . LYS B 1 98 ? 14.172 40.844 2.283 1 97.38 98 LYS B N 1
ATOM 4124 C CA . LYS B 1 98 ? 14.125 39.938 3.438 1 97.38 98 LYS B CA 1
ATOM 4125 C C . LYS B 1 98 ? 14.992 38.688 3.213 1 97.38 98 LYS B C 1
ATOM 4127 O O . LYS B 1 98 ? 15.227 38.312 2.07 1 97.38 98 LYS B O 1
ATOM 4132 N N . THR B 1 99 ? 15.438 38.188 4.309 1 98 99 THR B N 1
ATOM 4133 C CA . THR B 1 99 ? 16.219 36.969 4.27 1 98 99 THR B CA 1
ATOM 4134 C C . THR B 1 99 ? 15.641 35.938 5.223 1 98 99 THR B C 1
ATOM 4136 O O . THR B 1 99 ? 15.539 36.156 6.43 1 98 99 THR B O 1
ATOM 4139 N N . LEU B 1 100 ? 15.234 34.812 4.641 1 98.19 100 LEU B N 1
ATOM 4140 C CA . LEU B 1 100 ? 14.766 33.688 5.422 1 98.19 100 LEU B CA 1
ATOM 4141 C C . LEU B 1 100 ? 15.922 32.719 5.75 1 98.19 100 LEU B C 1
ATOM 4143 O O . LEU B 1 100 ? 16.625 32.281 4.848 1 98.19 100 LEU B O 1
ATOM 4147 N N . VAL B 1 101 ? 16.141 32.5 7.047 1 98.25 101 VAL B N 1
ATOM 4148 C CA . VAL B 1 101 ? 17.172 31.562 7.496 1 98.25 101 VAL B CA 1
ATOM 4149 C C . VAL B 1 101 ? 16.547 30.297 8.055 1 98.25 101 VAL B C 1
ATOM 4151 O O . VAL B 1 101 ? 15.734 30.359 8.984 1 98.25 101 VAL B O 1
ATOM 4154 N N . ILE B 1 102 ? 16.891 29.141 7.492 1 97.88 102 ILE B N 1
ATOM 4155 C CA . ILE B 1 102 ? 16.344 27.859 7.945 1 97.88 102 ILE B CA 1
ATOM 4156 C C . ILE B 1 102 ? 17.484 26.859 8.125 1 97.88 102 ILE B C 1
ATOM 4158 O O . ILE B 1 102 ? 18.594 27.078 7.656 1 97.88 102 ILE B O 1
ATOM 4162 N N . CYS B 1 103 ? 17.141 25.75 8.828 1 96 103 CYS B N 1
ATOM 4163 C CA . CYS B 1 103 ? 18.125 24.719 9.109 1 96 103 CYS B CA 1
ATOM 4164 C C . CYS B 1 103 ? 18.031 23.594 8.094 1 96 103 CYS B C 1
ATOM 4166 O O . CYS B 1 103 ? 16.938 23.234 7.656 1 96 103 CYS B O 1
ATOM 4168 N N . GLY B 1 104 ? 19.156 23 7.777 1 96.25 104 GLY B N 1
ATOM 4169 C CA . GLY B 1 104 ? 19.219 21.938 6.785 1 96.25 104 GLY B CA 1
ATOM 4170 C C . GLY B 1 104 ? 18.672 20.625 7.285 1 96.25 104 GLY B C 1
ATOM 4171 O O . GLY B 1 104 ? 18.438 19.703 6.5 1 96.25 104 GLY B O 1
ATOM 4172 N N . ASP B 1 105 ? 18.453 20.484 8.609 1 95.06 105 ASP B N 1
ATOM 4173 C CA . ASP B 1 105 ? 18.016 19.219 9.164 1 95.06 105 ASP B CA 1
ATOM 4174 C C . ASP B 1 105 ? 16.516 19.219 9.469 1 95.06 105 ASP B C 1
ATOM 4176 O O . ASP B 1 105 ? 16.047 18.469 10.32 1 95.06 105 ASP B O 1
ATOM 4180 N N . MET B 1 106 ? 15.758 20.109 8.828 1 96.25 106 MET B N 1
ATOM 4181 C CA . MET B 1 106 ? 14.312 20.188 9 1 96.25 106 MET B CA 1
ATOM 4182 C C . MET B 1 106 ? 13.594 19.906 7.684 1 96.25 106 MET B C 1
ATOM 4184 O O . MET B 1 106 ? 12.898 20.766 7.145 1 96.25 106 MET B O 1
ATOM 4188 N N . PRO B 1 107 ? 13.594 18.703 7.262 1 97.38 107 PRO B N 1
ATOM 4189 C CA . PRO B 1 107 ? 13.062 18.375 5.934 1 97.38 107 PRO B CA 1
ATOM 4190 C C . PRO B 1 107 ? 11.539 18.422 5.875 1 97.38 107 PRO B C 1
ATOM 4192 O O . PRO B 1 107 ? 10.961 18.406 4.785 1 97.38 107 PRO B O 1
ATOM 4195 N N . LEU B 1 108 ? 10.82 18.562 6.988 1 98 108 LEU B N 1
ATOM 4196 C CA . LEU B 1 108 ? 9.367 18.453 7.012 1 98 108 LEU B CA 1
ATOM 4197 C C . LEU B 1 108 ? 8.711 19.828 6.953 1 98 108 LEU B C 1
ATOM 4199 O O . LEU B 1 108 ? 7.484 19.938 6.895 1 98 108 LEU B O 1
ATOM 4203 N N . VAL B 1 109 ? 9.445 20.922 6.871 1 97.44 109 VAL B N 1
ATOM 4204 C CA . VAL B 1 109 ? 8.891 22.281 6.863 1 97.44 109 VAL B CA 1
ATOM 4205 C C . VAL B 1 109 ? 7.91 22.422 5.699 1 97.44 109 VAL B C 1
ATOM 4207 O O . VAL B 1 109 ? 8.07 21.781 4.656 1 97.44 109 VAL B O 1
ATOM 4210 N N . GLU B 1 110 ? 6.977 23.266 5.922 1 97.06 110 GLU B N 1
ATOM 4211 C CA . GLU B 1 110 ? 5.973 23.516 4.891 1 97.06 110 GLU B CA 1
ATOM 4212 C C . GLU B 1 110 ? 6.102 24.938 4.332 1 97.06 110 GLU B C 1
ATOM 4214 O O . GLU B 1 110 ? 6.359 25.891 5.078 1 97.06 110 GLU B O 1
ATOM 4219 N N . VAL B 1 111 ? 5.855 25.047 3.105 1 97.31 111 VAL B N 1
ATOM 4220 C CA . VAL B 1 111 ? 6.035 26.297 2.377 1 97.31 111 VAL B CA 1
ATOM 4221 C C . VAL B 1 111 ? 5.125 27.375 2.961 1 97.31 111 VAL B C 1
ATOM 4223 O O . VAL B 1 111 ? 5.555 28.5 3.176 1 97.31 111 VAL B O 1
ATOM 4226 N N . ASN B 1 112 ? 3.91 26.984 3.223 1 96.5 112 ASN B N 1
ATOM 4227 C CA . ASN B 1 112 ? 2.953 27.969 3.738 1 96.5 112 ASN B CA 1
ATOM 4228 C C . ASN B 1 112 ? 3.414 28.547 5.066 1 96.5 112 ASN B C 1
ATOM 4230 O O . ASN B 1 112 ? 3.24 29.75 5.316 1 96.5 112 ASN B O 1
ATOM 4234 N N . GLU B 1 113 ? 4.012 27.734 5.859 1 96.44 113 GLU B N 1
ATOM 4235 C CA . GLU B 1 113 ? 4.492 28.219 7.152 1 96.44 113 GLU B CA 1
ATOM 4236 C C . GLU B 1 113 ? 5.73 29.094 6.988 1 96.44 113 GLU B C 1
ATOM 4238 O O . GLU B 1 113 ? 5.875 30.109 7.672 1 96.44 113 GLU B O 1
ATOM 4243 N N . LEU B 1 114 ? 6.574 28.75 6.078 1 97 114 LEU B N 1
ATOM 4244 C CA . LEU B 1 114 ? 7.762 29.562 5.809 1 97 114 LEU B CA 1
ATOM 4245 C C . LEU B 1 114 ? 7.379 30.922 5.223 1 97 114 LEU B C 1
ATOM 4247 O O . LEU B 1 114 ? 7.949 31.938 5.598 1 97 114 LEU B O 1
ATOM 4251 N N . LYS B 1 115 ? 6.422 30.906 4.391 1 96.44 115 LYS B N 1
ATOM 4252 C CA . LYS B 1 115 ? 5.938 32.156 3.805 1 96.44 115 LYS B CA 1
ATOM 4253 C C . LYS B 1 115 ? 5.312 33.062 4.863 1 96.44 115 LYS B C 1
ATOM 4255 O O . LYS B 1 115 ? 5.465 34.281 4.816 1 96.44 115 LYS B O 1
ATOM 4260 N N . SER B 1 116 ? 4.641 32.438 5.75 1 95.38 116 SER B N 1
ATOM 4261 C CA . SER B 1 116 ? 4.023 33.219 6.824 1 95.38 116 SER B CA 1
ATOM 4262 C C . SER B 1 116 ? 5.07 33.969 7.641 1 95.38 116 SER B C 1
ATOM 4264 O O . SER B 1 116 ? 4.812 35.062 8.133 1 95.38 116 SER B O 1
ATOM 4266 N N . LEU B 1 117 ? 6.184 33.375 7.754 1 95.38 117 LEU B N 1
ATOM 4267 C CA . LEU B 1 117 ? 7.289 34.062 8.438 1 95.38 117 LEU B CA 1
ATOM 4268 C C . LEU B 1 117 ? 7.742 35.281 7.672 1 95.38 117 LEU B C 1
ATOM 4270 O O . LEU B 1 117 ? 8.078 36.312 8.273 1 95.38 117 LEU B O 1
ATOM 4274 N N . CYS B 1 118 ? 7.695 35.219 6.402 1 94.94 118 CYS B N 1
ATOM 4275 C CA . CYS B 1 118 ? 8.203 36.281 5.539 1 94.94 118 CYS B CA 1
ATOM 4276 C C . CYS B 1 118 ? 7.172 37.375 5.375 1 94.94 118 CYS B C 1
ATOM 4278 O O . CYS B 1 118 ? 7.527 38.531 5.09 1 94.94 118 CYS B O 1
ATOM 4280 N N . ASP B 1 119 ? 5.902 37.062 5.527 1 92.5 119 ASP B N 1
ATOM 4281 C CA . ASP B 1 119 ? 4.82 38 5.312 1 92.5 119 ASP B CA 1
ATOM 4282 C C . ASP B 1 119 ? 4.652 38.938 6.52 1 92.5 119 ASP B C 1
ATOM 4284 O O . ASP B 1 119 ? 3.992 39.969 6.434 1 92.5 119 ASP B O 1
ATOM 4288 N N . ASN B 1 120 ? 5.293 38.625 7.512 1 84.69 120 ASN B N 1
ATOM 4289 C CA . ASN B 1 120 ? 5.18 39.438 8.719 1 84.69 120 ASN B CA 1
ATOM 4290 C C . ASN B 1 120 ? 5.863 40.812 8.555 1 84.69 120 ASN B C 1
ATOM 4292 O O . ASN B 1 120 ? 6.863 40.906 7.848 1 84.69 120 ASN B O 1
ATOM 4296 N N . THR B 1 121 ? 5.387 41.812 9.258 1 87.62 121 THR B N 1
ATOM 4297 C CA . THR B 1 121 ? 5.863 43.188 9.086 1 87.62 121 THR B CA 1
ATOM 4298 C C . THR B 1 121 ? 6.969 43.5 10.086 1 87.62 121 THR B C 1
ATOM 4300 O O . THR B 1 121 ? 7.598 44.562 10.008 1 87.62 121 THR B O 1
ATOM 4303 N N . ALA B 1 122 ? 7.297 42.625 10.906 1 91.88 122 ALA B N 1
ATOM 4304 C CA . ALA B 1 122 ? 8.344 42.844 11.898 1 91.88 122 ALA B CA 1
ATOM 4305 C C . ALA B 1 122 ? 9.727 42.875 11.234 1 91.88 122 ALA B C 1
ATOM 4307 O O . ALA B 1 122 ? 9.883 42.438 10.094 1 91.88 122 ALA B O 1
ATOM 4308 N N . ASP B 1 123 ? 10.68 43.469 11.977 1 95.31 123 ASP B N 1
ATOM 4309 C CA . ASP B 1 123 ? 12.055 43.5 11.492 1 95.31 123 ASP B CA 1
ATOM 4310 C C . ASP B 1 123 ? 12.656 42.094 11.508 1 95.31 123 ASP B C 1
ATOM 4312 O O . ASP B 1 123 ? 13.5 41.75 10.672 1 95.31 123 ASP B O 1
ATOM 4316 N N . ILE B 1 124 ? 12.227 41.375 12.492 1 96.12 124 ILE B N 1
ATOM 4317 C CA . ILE B 1 124 ? 12.57 39.969 12.617 1 96.12 124 ILE B CA 1
ATOM 4318 C C . ILE B 1 124 ? 11.32 39.156 12.977 1 96.12 124 ILE B C 1
ATOM 4320 O O . ILE B 1 124 ? 10.57 39.531 13.875 1 96.12 124 ILE B O 1
ATOM 4324 N N . SER B 1 125 ? 11.078 38.125 12.227 1 96.06 125 SER B N 1
ATOM 4325 C CA . SER B 1 125 ? 10.062 37.125 12.562 1 96.06 125 SER B CA 1
ATOM 4326 C C . SER B 1 125 ? 10.688 35.781 12.906 1 96.06 125 SER B C 1
ATOM 4328 O O . SER B 1 125 ? 11.453 35.219 12.117 1 96.06 125 SER B O 1
ATOM 4330 N N . LEU B 1 126 ? 10.414 35.375 14.109 1 95.94 126 LEU B N 1
ATOM 4331 C CA . LEU B 1 126 ? 10.953 34.062 14.469 1 95.94 126 LEU B CA 1
ATOM 4332 C C . LEU B 1 126 ? 9.844 33 14.531 1 95.94 126 LEU B C 1
ATOM 4334 O O . LEU B 1 126 ? 8.711 33.312 14.914 1 95.94 126 LEU B O 1
ATOM 4338 N N . SER B 1 127 ? 10.188 31.781 14.109 1 96.69 127 SER B N 1
ATOM 4339 C CA . SER B 1 127 ? 9.25 30.672 14.203 1 96.69 127 SER B CA 1
ATOM 4340 C C . SER B 1 127 ? 9.258 30.062 15.609 1 96.69 127 SER B C 1
ATOM 4342 O O . SER B 1 127 ? 10.312 29.922 16.219 1 96.69 127 SER B O 1
ATOM 4344 N N . ALA B 1 128 ? 8.039 29.797 16.094 1 96.44 128 ALA B N 1
ATOM 4345 C CA . ALA B 1 128 ? 7.883 29.156 17.406 1 96.44 128 ALA B CA 1
ATOM 4346 C C . ALA B 1 128 ? 6.762 28.125 17.391 1 96.44 128 ALA B C 1
ATOM 4348 O O . ALA B 1 128 ? 5.809 28.25 16.625 1 96.44 128 ALA B O 1
ATOM 4349 N N . PHE B 1 129 ? 6.973 27.125 18.141 1 96.25 129 PHE B N 1
ATOM 4350 C CA . PHE B 1 129 ? 5.898 26.156 18.297 1 96.25 129 PHE B CA 1
ATOM 4351 C C . PHE B 1 129 ? 5.711 25.766 19.75 1 96.25 129 PHE B C 1
ATOM 4353 O O . PHE B 1 129 ? 6.625 25.922 20.562 1 96.25 129 PHE B O 1
ATOM 4360 N N . ARG B 1 130 ? 4.5 25.344 20.109 1 95.06 130 ARG B N 1
ATOM 4361 C CA . ARG B 1 130 ? 4.223 24.781 21.422 1 95.06 130 ARG B CA 1
ATOM 4362 C C . ARG B 1 130 ? 4.617 23.312 21.5 1 95.06 130 ARG B C 1
ATOM 4364 O O . ARG B 1 130 ? 4.008 22.469 20.844 1 95.06 130 ARG B O 1
ATOM 4371 N N . ALA B 1 131 ? 5.566 23.094 22.344 1 93.44 131 ALA B N 1
ATOM 4372 C CA . ALA B 1 131 ? 6.109 21.734 22.406 1 93.44 131 ALA B CA 1
ATOM 4373 C C . ALA B 1 131 ? 5.391 20.906 23.469 1 93.44 131 ALA B C 1
ATOM 4375 O O . ALA B 1 131 ? 5.105 21.391 24.562 1 93.44 131 ALA B O 1
ATOM 4376 N N . LYS B 1 132 ? 5.082 19.625 23.125 1 90.69 132 LYS B N 1
ATOM 4377 C CA . LYS B 1 132 ? 4.59 18.688 24.125 1 90.69 132 LYS B CA 1
ATOM 4378 C C . LYS B 1 132 ? 5.645 18.422 25.203 1 90.69 132 LYS B C 1
ATOM 4380 O O . LYS B 1 132 ? 5.332 18.375 26.391 1 90.69 132 LYS B O 1
ATOM 4385 N N . ASN B 1 133 ? 6.898 18.281 24.766 1 89.94 133 ASN B N 1
ATOM 4386 C CA . ASN B 1 133 ? 8.07 18.172 25.625 1 89.94 133 ASN B CA 1
ATOM 4387 C C . ASN B 1 133 ? 9.125 19.219 25.266 1 89.94 133 ASN B C 1
ATOM 4389 O O . ASN B 1 133 ? 9.93 19.031 24.359 1 89.94 133 ASN B O 1
ATOM 4393 N N . PRO B 1 134 ? 9.164 20.234 26 1 91.62 134 PRO B N 1
ATOM 4394 C CA . PRO B 1 134 ? 10.023 21.375 25.656 1 91.62 134 PRO B CA 1
ATOM 4395 C C . PRO B 1 134 ? 11.5 21.094 25.922 1 91.62 134 PRO B C 1
ATOM 4397 O O . PRO B 1 134 ? 12.367 21.875 25.516 1 91.62 134 PRO B O 1
ATOM 4400 N N . PHE B 1 135 ? 11.82 19.984 26.547 1 86.31 135 PHE B N 1
ATOM 4401 C CA . PHE B 1 135 ? 13.195 19.703 26.922 1 86.31 135 PHE B CA 1
ATOM 4402 C C . PHE B 1 135 ? 14.102 19.672 25.688 1 86.31 135 PHE B C 1
ATOM 4404 O O . PHE B 1 135 ? 13.781 19.031 24.688 1 86.31 135 PHE B O 1
ATOM 4411 N N . GLY B 1 136 ? 15.156 20.469 25.734 1 83.38 136 GLY B N 1
ATOM 4412 C CA . GLY B 1 136 ? 16.141 20.469 24.672 1 83.38 136 GLY B CA 1
ATOM 4413 C C . GLY B 1 136 ? 15.977 21.625 23.703 1 83.38 136 GLY B C 1
ATOM 4414 O O . GLY B 1 136 ? 16.875 21.922 22.922 1 83.38 136 GLY B O 1
ATOM 4415 N N . TYR B 1 137 ? 14.844 22.234 23.797 1 88 137 TYR B N 1
ATOM 4416 C CA . TYR B 1 137 ? 14.586 23.344 22.891 1 88 137 TYR B CA 1
ATOM 4417 C C . TYR B 1 137 ? 14.906 24.672 23.562 1 88 137 TYR B C 1
ATOM 4419 O O . TYR B 1 137 ? 14.844 24.781 24.797 1 88 137 TYR B O 1
ATOM 4427 N N . GLY B 1 138 ? 15.266 25.625 22.703 1 89.19 138 GLY B N 1
ATOM 4428 C CA . GLY B 1 138 ? 15.281 26.984 23.203 1 89.19 138 GLY B CA 1
ATOM 4429 C C . GLY B 1 138 ? 13.898 27.531 23.484 1 89.19 138 GLY B C 1
ATOM 4430 O O . GLY B 1 138 ? 12.961 27.312 22.719 1 89.19 138 GLY B O 1
ATOM 4431 N N . ARG B 1 139 ? 13.812 28.266 24.594 1 93.31 139 ARG B N 1
ATOM 4432 C CA . ARG B 1 139 ? 12.523 28.797 25.016 1 93.31 139 ARG B CA 1
ATOM 4433 C C . ARG B 1 139 ? 12.328 30.219 24.516 1 93.31 139 ARG B C 1
ATOM 4435 O O . ARG B 1 139 ? 13.258 31.031 24.578 1 93.31 139 ARG B O 1
ATOM 4442 N N . VAL B 1 140 ? 11.164 30.438 23.969 1 94.12 140 VAL B N 1
ATOM 4443 C CA . VAL B 1 140 ? 10.805 31.781 23.547 1 94.12 140 VAL B CA 1
ATOM 4444 C C . VAL B 1 140 ? 10.047 32.5 24.672 1 94.12 140 VAL B C 1
ATOM 4446 O O . VAL B 1 140 ? 8.914 32.125 25 1 94.12 140 VAL B O 1
ATOM 4449 N N . VAL B 1 141 ? 10.664 33.5 25.219 1 90.81 141 VAL B N 1
ATOM 4450 C CA . VAL B 1 141 ? 10.062 34.25 26.312 1 90.81 141 VAL B CA 1
ATOM 4451 C C . VAL B 1 141 ? 9.305 35.438 25.766 1 90.81 141 VAL B C 1
ATOM 4453 O O . VAL B 1 141 ? 9.867 36.25 25.016 1 90.81 141 VAL B O 1
ATOM 4456 N N . LEU B 1 142 ? 8.062 35.5 26.141 1 90.5 142 LEU B N 1
ATOM 4457 C CA . LEU B 1 142 ? 7.215 36.562 25.656 1 90.5 142 LEU B CA 1
ATOM 4458 C C . LEU B 1 142 ? 6.828 37.531 26.781 1 90.5 142 LEU B C 1
ATOM 4460 O O . LEU B 1 142 ? 6.746 37.094 27.938 1 90.5 142 LEU B O 1
ATOM 4464 N N . ASN B 1 143 ? 6.766 38.75 26.453 1 85 143 ASN B N 1
ATOM 4465 C CA . ASN B 1 143 ? 6.031 39.719 27.234 1 85 143 ASN B CA 1
ATOM 4466 C C . ASN B 1 143 ? 4.801 40.219 26.484 1 85 143 ASN B C 1
ATOM 4468 O O . ASN B 1 143 ? 4.922 41.031 25.547 1 85 143 ASN B O 1
ATOM 4472 N N . GLN B 1 144 ? 3.688 39.719 26.891 1 80.94 144 GLN B N 1
ATOM 4473 C CA . GLN B 1 144 ? 2.461 39.875 26.125 1 80.94 144 GLN B CA 1
ATOM 4474 C C . GLN B 1 144 ? 2.604 39.312 24.719 1 80.94 144 GLN B C 1
ATOM 4476 O O . GLN B 1 144 ? 2.832 38.094 24.562 1 80.94 144 GLN B O 1
ATOM 4481 N N . GLN B 1 145 ? 2.721 40.031 23.734 1 78.88 145 GLN B N 1
ATOM 4482 C CA . GLN B 1 145 ? 2.795 39.469 22.391 1 78.88 145 GLN B CA 1
ATOM 4483 C C . GLN B 1 145 ? 4.16 39.75 21.766 1 78.88 145 GLN B C 1
ATOM 4485 O O . GLN B 1 145 ? 4.434 39.312 20.641 1 78.88 145 GLN B O 1
ATOM 4490 N N . ASN B 1 146 ? 5.008 40.219 22.688 1 83.56 146 ASN B N 1
ATOM 4491 C CA . ASN B 1 146 ? 6.309 40.594 22.156 1 83.56 146 ASN B CA 1
ATOM 4492 C C . ASN B 1 146 ? 7.41 39.656 22.641 1 83.56 146 ASN B C 1
ATOM 4494 O O . ASN B 1 146 ? 7.438 39.281 23.828 1 83.56 146 ASN B O 1
ATOM 4498 N N . VAL B 1 147 ? 8.273 39.312 21.797 1 91.81 147 VAL B N 1
ATOM 4499 C CA . VAL B 1 147 ? 9.414 38.469 22.156 1 91.81 147 VAL B CA 1
ATOM 4500 C C . VAL B 1 147 ? 10.414 39.281 22.969 1 91.81 147 VAL B C 1
ATOM 4502 O O . VAL B 1 147 ? 10.742 40.406 22.594 1 91.81 147 VAL B O 1
ATOM 4505 N N . ILE B 1 148 ? 10.906 38.656 24.016 1 87.06 148 ILE B N 1
ATOM 4506 C CA . ILE B 1 148 ? 11.883 39.312 24.875 1 87.06 148 ILE B CA 1
ATOM 4507 C C . ILE B 1 148 ? 13.266 38.719 24.656 1 87.06 148 ILE B C 1
ATOM 4509 O O . ILE B 1 148 ? 14.266 39.406 24.562 1 87.06 148 ILE B O 1
ATOM 4513 N N . LYS B 1 149 ? 13.211 37.469 24.656 1 85.69 149 LYS B N 1
ATOM 4514 C CA . LYS B 1 149 ? 14.469 36.75 24.438 1 85.69 149 LYS B CA 1
ATOM 4515 C C . LYS B 1 149 ? 14.203 35.281 24.109 1 85.69 149 LYS B C 1
ATOM 4517 O O . LYS B 1 149 ? 13.086 34.781 24.266 1 85.69 149 LYS B O 1
ATOM 4522 N N . ILE B 1 150 ? 15.258 34.688 23.609 1 89.19 150 ILE B N 1
ATOM 4523 C CA . ILE B 1 150 ? 15.328 33.219 23.469 1 89.19 150 ILE B CA 1
ATOM 4524 C C . ILE B 1 150 ? 16.375 32.656 24.422 1 89.19 150 ILE B C 1
ATOM 4526 O O . ILE B 1 150 ? 17.516 33.156 24.453 1 89.19 150 ILE B O 1
ATOM 4530 N N . VAL B 1 151 ? 15.945 31.703 25.203 1 86.31 151 VAL B N 1
ATOM 4531 C CA . VAL B 1 151 ? 16.875 31.141 26.172 1 86.31 151 VAL B CA 1
ATOM 4532 C C . VAL B 1 151 ? 17.094 29.656 25.859 1 86.31 151 VAL B C 1
ATOM 4534 O O . VAL B 1 151 ? 16.141 28.875 25.828 1 86.31 151 VAL B O 1
ATOM 4537 N N . GLU B 1 152 ? 18.359 29.328 25.562 1 83.88 152 GLU B N 1
ATOM 4538 C CA . GLU B 1 152 ? 18.688 27.938 25.297 1 83.88 152 GLU B CA 1
ATOM 4539 C C . GLU B 1 152 ? 18.5 27.062 26.531 1 83.88 152 GLU B C 1
ATOM 4541 O O . GLU B 1 152 ? 18.625 27.547 27.656 1 83.88 152 GLU B O 1
ATOM 4546 N N . GLN B 1 153 ? 18.25 25.812 26.312 1 83.88 153 GLN B N 1
ATOM 4547 C CA . GLN B 1 153 ? 17.938 24.859 27.359 1 83.88 153 GLN B CA 1
ATOM 4548 C C . GLN B 1 153 ? 19.016 24.859 28.453 1 83.88 153 GLN B C 1
ATOM 4550 O O . GLN B 1 153 ? 18.703 24.922 29.641 1 83.88 153 GLN B O 1
ATOM 4555 N N . LYS B 1 154 ? 20.234 24.875 27.984 1 81.12 154 LYS B N 1
ATOM 4556 C CA . LYS B 1 154 ? 21.359 24.781 28.922 1 81.12 154 LYS B CA 1
ATOM 4557 C C . LYS B 1 154 ? 21.5 26.047 29.75 1 81.12 154 LYS B C 1
ATOM 4559 O O . LYS B 1 154 ? 22.062 26.016 30.844 1 81.12 154 LYS B O 1
ATOM 4564 N N . ASP B 1 155 ? 20.906 27.156 29.281 1 82.5 155 ASP B N 1
ATOM 4565 C CA . ASP B 1 155 ? 21.078 28.453 29.938 1 82.5 155 ASP B CA 1
ATOM 4566 C C . ASP B 1 155 ? 19.797 28.906 30.625 1 82.5 155 ASP B C 1
ATOM 4568 O O . ASP B 1 155 ? 19.781 29.953 31.281 1 82.5 155 ASP B O 1
ATOM 4572 N N . ALA B 1 156 ? 18.781 28.125 30.531 1 86.5 156 ALA B N 1
ATOM 4573 C CA . ALA B 1 156 ? 17.469 28.5 31.047 1 86.5 156 ALA B CA 1
ATOM 4574 C C . ALA B 1 156 ? 17.375 28.234 32.562 1 86.5 156 ALA B C 1
ATOM 4576 O O . ALA B 1 156 ? 17.906 27.234 33.031 1 86.5 156 ALA B O 1
ATOM 4577 N N . ASN B 1 157 ? 16.781 29.141 33.219 1 90.94 157 ASN B N 1
ATOM 4578 C CA . ASN B 1 157 ? 16.469 28.906 34.625 1 90.94 157 ASN B CA 1
ATOM 4579 C C . ASN B 1 157 ? 15.227 28.031 34.781 1 90.94 157 ASN B C 1
ATOM 4581 O O . ASN B 1 157 ? 14.609 27.641 33.812 1 90.94 157 ASN B O 1
ATOM 4585 N N . ASP B 1 158 ? 14.922 27.734 36.031 1 92.12 158 ASP B N 1
ATOM 4586 C CA . ASP B 1 158 ? 13.859 26.781 36.312 1 92.12 158 ASP B CA 1
ATOM 4587 C C . ASP B 1 158 ? 12.516 27.281 35.781 1 92.12 158 ASP B C 1
ATOM 4589 O O . ASP B 1 158 ? 11.711 26.5 35.281 1 92.12 158 ASP B O 1
ATOM 4593 N N . ASP B 1 159 ? 12.25 28.516 35.875 1 92.44 159 ASP B N 1
ATOM 4594 C CA . ASP B 1 159 ? 10.992 29.094 35.406 1 92.44 159 ASP B CA 1
ATOM 4595 C C . ASP B 1 159 ? 10.93 29.094 33.875 1 92.44 159 ASP B C 1
ATOM 4597 O O . ASP B 1 159 ? 9.891 28.812 33.312 1 92.44 159 ASP B O 1
ATOM 4601 N N . GLU B 1 160 ? 12.008 29.375 33.344 1 90.62 160 GLU B N 1
ATOM 4602 C CA . GLU B 1 160 ? 12.094 29.422 31.875 1 90.62 160 GLU B CA 1
ATOM 4603 C C . GLU B 1 160 ? 11.938 28.031 31.266 1 90.62 160 GLU B C 1
ATOM 4605 O O . GLU B 1 160 ? 11.359 27.875 30.188 1 90.62 160 GLU B O 1
ATOM 4610 N N . LYS B 1 161 ? 12.398 27.094 32.031 1 91.88 161 LYS B N 1
ATOM 4611 C CA . LYS B 1 161 ? 12.328 25.703 31.547 1 91.88 161 LYS B CA 1
ATOM 4612 C C . LYS B 1 161 ? 10.883 25.219 31.484 1 91.88 161 LYS B C 1
ATOM 4614 O O . LYS B 1 161 ? 10.586 24.25 30.797 1 91.88 161 LYS B O 1
ATOM 4619 N N . LYS B 1 162 ? 10 25.891 32.094 1 92.06 162 LYS B N 1
ATOM 4620 C CA . LYS B 1 162 ? 8.594 25.516 32.125 1 92.06 162 LYS B CA 1
ATOM 4621 C C . LYS B 1 162 ? 7.848 26.047 30.906 1 92.06 162 LYS B C 1
ATOM 4623 O O . LYS B 1 162 ? 6.734 25.609 30.609 1 92.06 162 LYS B O 1
ATOM 4628 N N . ILE B 1 163 ? 8.484 27 30.266 1 93.19 163 ILE B N 1
ATOM 4629 C CA . ILE B 1 163 ? 7.867 27.578 29.078 1 93.19 163 ILE B CA 1
ATOM 4630 C C . ILE B 1 163 ? 7.781 26.531 27.984 1 93.19 163 ILE B C 1
ATOM 4632 O O . ILE B 1 163 ? 8.758 25.812 27.719 1 93.19 163 ILE B O 1
ATOM 4636 N N . ASP B 1 164 ? 6.586 26.453 27.328 1 94.38 164 ASP B N 1
ATOM 4637 C CA . ASP B 1 164 ? 6.414 25.422 26.312 1 94.38 164 ASP B CA 1
ATOM 4638 C C . ASP B 1 164 ? 6.52 26.016 24.906 1 94.38 164 ASP B C 1
ATOM 4640 O O . ASP B 1 164 ? 6.473 25.297 23.906 1 94.38 164 ASP B O 1
ATOM 4644 N N . LEU B 1 165 ? 6.648 27.344 24.906 1 95.69 165 LEU B N 1
ATOM 4645 C CA . LEU B 1 165 ? 6.898 27.984 23.625 1 95.69 165 LEU B CA 1
ATOM 4646 C C . LEU B 1 165 ? 8.375 27.891 23.234 1 95.69 165 LEU B C 1
ATOM 4648 O O . LEU B 1 165 ? 9.227 28.516 23.891 1 95.69 165 LEU B O 1
ATOM 4652 N N . CYS B 1 166 ? 8.594 27.109 22.203 1 95.06 166 CYS B N 1
ATOM 4653 C CA . CYS B 1 166 ? 9.977 26.781 21.875 1 95.06 166 CYS B CA 1
ATOM 4654 C C . CYS B 1 166 ? 10.375 27.391 20.531 1 95.06 166 CYS B C 1
ATOM 4656 O O . CYS B 1 166 ? 9.531 27.562 19.656 1 95.06 166 CYS B O 1
ATOM 4658 N N . ASN B 1 167 ? 11.656 27.703 20.406 1 94.38 167 ASN B N 1
ATOM 4659 C CA . ASN B 1 167 ? 12.242 28.188 19.156 1 94.38 167 ASN B CA 1
ATOM 4660 C C . ASN B 1 167 ? 12.273 27.094 18.094 1 94.38 167 ASN B C 1
ATOM 4662 O O . ASN B 1 167 ? 12.797 26 18.344 1 94.38 167 ASN B O 1
ATOM 4666 N N . ALA B 1 168 ? 11.727 27.438 16.953 1 95.31 168 ALA B N 1
ATOM 4667 C CA . ALA B 1 168 ? 11.594 26.422 15.922 1 95.31 168 ALA B CA 1
ATOM 4668 C C . ALA B 1 168 ? 12.789 26.453 14.969 1 95.31 168 ALA B C 1
ATOM 4670 O O . ALA B 1 168 ? 12.914 25.594 14.094 1 95.31 168 ALA B O 1
ATOM 4671 N N . GLY B 1 169 ? 13.602 27.453 15.031 1 94 169 GLY B N 1
ATOM 4672 C CA . GLY B 1 169 ? 14.883 27.422 14.336 1 94 169 GLY B CA 1
ATOM 4673 C C . GLY B 1 169 ? 14.828 28.062 12.961 1 94 169 GLY B C 1
ATOM 4674 O O . GLY B 1 169 ? 15.773 27.922 12.18 1 94 169 GLY B O 1
ATOM 4675 N N . ALA B 1 170 ? 13.75 28.703 12.602 1 96.94 170 ALA B N 1
ATOM 4676 C CA . ALA B 1 170 ? 13.641 29.469 11.359 1 96.94 170 ALA B CA 1
ATOM 4677 C C . ALA B 1 170 ? 13.359 30.938 11.641 1 96.94 170 ALA B C 1
ATOM 4679 O O . ALA B 1 170 ? 12.586 31.266 12.547 1 96.94 170 ALA B O 1
ATOM 4680 N N . TYR B 1 171 ? 14.008 31.844 10.797 1 97.25 171 TYR B N 1
ATOM 4681 C CA . TYR B 1 171 ? 13.922 33.281 11.023 1 97.25 171 TYR B CA 1
ATOM 4682 C C . TYR B 1 171 ? 13.805 34.031 9.703 1 97.25 171 TYR B C 1
ATOM 4684 O O . TYR B 1 171 ? 14.453 33.656 8.719 1 97.25 171 TYR B O 1
ATOM 4692 N N . CYS B 1 172 ? 13.047 35 9.75 1 97.88 172 CYS B N 1
ATOM 4693 C CA . CYS B 1 172 ? 13.031 35.938 8.641 1 97.88 172 CYS B CA 1
ATOM 4694 C C . CYS B 1 172 ? 13.477 37.312 9.102 1 97.88 172 CYS B C 1
ATOM 4696 O O . CYS B 1 172 ? 12.836 37.938 9.953 1 97.88 172 CYS B O 1
ATOM 4698 N N . PHE B 1 173 ? 14.523 37.844 8.484 1 97.44 173 PHE B N 1
ATOM 4699 C CA . PHE B 1 173 ? 15.133 39.094 8.852 1 97.44 173 PHE B CA 1
ATOM 4700 C C . PHE B 1 173 ? 14.922 40.125 7.746 1 97.44 173 PHE B C 1
ATOM 4702 O O . PHE B 1 173 ? 14.914 39.781 6.562 1 97.44 173 PHE B O 1
ATOM 4709 N N . ASP B 1 174 ? 14.766 41.312 8.258 1 96.62 174 ASP B N 1
ATOM 4710 C CA . ASP B 1 174 ? 15.195 42.375 7.336 1 96.62 174 ASP B CA 1
ATOM 4711 C C . ASP B 1 174 ? 16.656 42.156 6.945 1 96.62 174 ASP B C 1
ATOM 4713 O O . ASP B 1 174 ? 17.531 42.031 7.809 1 96.62 174 ASP B O 1
ATOM 4717 N N . THR B 1 175 ? 16.953 42.25 5.645 1 97.06 175 THR B N 1
ATOM 4718 C CA . THR B 1 175 ? 18.281 41.844 5.168 1 97.06 175 THR B CA 1
ATOM 4719 C C . THR B 1 175 ? 19.344 42.812 5.688 1 97.06 175 THR B C 1
ATOM 4721 O O . THR B 1 175 ? 20.422 42.375 6.113 1 97.06 175 THR B O 1
ATOM 4724 N N . ASN B 1 176 ? 19.047 44 5.656 1 96.31 176 ASN B N 1
ATOM 4725 C CA . ASN B 1 176 ? 20 45 6.145 1 96.31 176 ASN B CA 1
ATOM 4726 C C . ASN B 1 176 ? 20.266 44.812 7.641 1 96.31 176 ASN B C 1
ATOM 4728 O O . ASN B 1 176 ? 21.406 44.938 8.094 1 96.31 176 ASN B O 1
ATOM 4732 N N . LEU B 1 177 ? 19.234 44.625 8.297 1 97.06 177 LEU B N 1
ATOM 4733 C CA . LEU B 1 177 ? 19.391 44.375 9.727 1 97.06 177 LEU B CA 1
ATOM 4734 C C . LEU B 1 177 ? 20.25 43.125 9.977 1 97.06 177 LEU B C 1
ATOM 4736 O O . LEU B 1 177 ? 21.141 43.156 10.836 1 97.06 177 LEU B O 1
ATOM 4740 N N . LEU B 1 178 ? 20.062 42.125 9.242 1 97.44 178 LEU B N 1
ATOM 4741 C CA . LEU B 1 178 ? 20.828 40.906 9.375 1 97.44 178 LEU B CA 1
ATOM 4742 C C . LEU B 1 178 ? 22.312 41.188 9.148 1 97.44 178 LEU B C 1
ATOM 4744 O O . LEU B 1 178 ? 23.156 40.781 9.961 1 97.44 178 LEU B O 1
ATOM 4748 N N . LYS B 1 179 ? 22.625 41.875 8.148 1 96.75 179 LYS B N 1
ATOM 4749 C CA . LYS B 1 179 ? 24 42.188 7.785 1 96.75 179 LYS B CA 1
ATOM 4750 C C . LYS B 1 179 ? 24.688 43 8.883 1 96.75 179 LYS B C 1
ATOM 4752 O O . LYS B 1 179 ? 25.891 42.812 9.141 1 96.75 179 LYS B O 1
ATOM 4757 N N . ASN B 1 180 ? 23.906 43.781 9.531 1 96.56 180 ASN B N 1
ATOM 4758 C CA . ASN B 1 180 ? 24.484 44.688 10.531 1 96.56 180 ASN B CA 1
ATOM 4759 C C . ASN B 1 180 ? 24.594 44 11.898 1 96.56 180 ASN B C 1
ATOM 4761 O O . ASN B 1 180 ? 25.484 44.344 12.688 1 96.56 180 ASN B O 1
ATOM 4765 N N . ILE B 1 181 ? 23.781 43.062 12.125 1 96.75 181 ILE B N 1
ATOM 4766 C CA . ILE B 1 181 ? 23.688 42.531 13.477 1 96.75 181 ILE B CA 1
ATOM 4767 C C . ILE B 1 181 ? 24.641 41.344 13.625 1 96.75 181 ILE B C 1
ATOM 4769 O O . ILE B 1 181 ? 25.188 41.094 14.703 1 96.75 181 ILE B O 1
ATOM 4773 N N . ILE B 1 182 ? 24.875 40.562 12.656 1 96.56 182 ILE B N 1
ATOM 4774 C CA . ILE B 1 182 ? 25.609 39.281 12.719 1 96.56 182 ILE B CA 1
ATOM 4775 C C . ILE B 1 182 ? 27.031 39.562 13.219 1 96.56 182 ILE B C 1
ATOM 4777 O O . ILE B 1 182 ? 27.5 38.875 14.125 1 96.56 182 ILE B O 1
ATOM 4781 N N . PRO B 1 183 ? 27.719 40.594 12.719 1 93.94 183 PRO B N 1
ATOM 4782 C CA . PRO B 1 183 ? 29.078 40.844 13.172 1 93.94 183 PRO B CA 1
ATOM 4783 C C . PRO B 1 183 ? 29.156 41.219 14.656 1 93.94 183 PRO B C 1
ATOM 4785 O O . PRO B 1 183 ? 30.234 41.156 15.258 1 93.94 183 PRO B O 1
ATOM 4788 N N . LEU B 1 184 ? 28.047 41.562 15.227 1 95.88 184 LEU B N 1
ATOM 4789 C CA . LEU B 1 184 ? 28.016 42 16.609 1 95.88 184 LEU B CA 1
ATOM 4790 C C . LEU B 1 184 ? 27.844 40.844 17.578 1 95.88 184 LEU B C 1
ATOM 4792 O O . LEU B 1 184 ? 28.016 41 18.781 1 95.88 184 LEU B O 1
ATOM 4796 N N . ILE B 1 185 ? 27.547 39.719 17.016 1 95.56 185 ILE B N 1
ATOM 4797 C CA . ILE B 1 185 ? 27.281 38.531 17.844 1 95.56 185 ILE B CA 1
ATOM 4798 C C . ILE B 1 185 ? 28.594 38.031 18.438 1 95.56 185 ILE B C 1
ATOM 4800 O O . ILE B 1 185 ? 29.609 37.938 17.719 1 95.56 185 ILE B O 1
ATOM 4804 N N . LYS B 1 186 ? 28.562 37.719 19.719 1 93.5 186 LYS B N 1
ATOM 4805 C CA . LYS B 1 186 ? 29.75 37.219 20.438 1 93.5 186 LYS B CA 1
ATOM 4806 C C . LYS B 1 186 ? 29.609 35.75 20.734 1 93.5 186 LYS B C 1
ATOM 4808 O O . LYS B 1 186 ? 28.531 35.156 20.562 1 93.5 186 LYS B O 1
ATOM 4813 N N . ASN B 1 187 ? 30.734 35.156 21.094 1 92.12 187 ASN B N 1
ATOM 4814 C CA . ASN B 1 187 ? 30.75 33.719 21.391 1 92.12 187 ASN B CA 1
ATOM 4815 C C . ASN B 1 187 ? 31.031 33.469 22.859 1 92.12 187 ASN B C 1
ATOM 4817 O O . ASN B 1 187 ? 31.719 32.5 23.203 1 92.12 187 ASN B O 1
ATOM 4821 N N . GLU B 1 188 ? 30.484 34.344 23.672 1 87.31 188 GLU B N 1
ATOM 4822 C CA . GLU B 1 188 ? 30.688 34.188 25.109 1 87.31 188 GLU B CA 1
ATOM 4823 C C . GLU B 1 188 ? 29.641 33.25 25.719 1 87.31 188 GLU B C 1
ATOM 4825 O O . GLU B 1 188 ? 28.734 33.688 26.422 1 87.31 188 GLU B O 1
ATOM 4830 N N . ASN B 1 189 ? 29.688 32.125 25.5 1 82.75 189 ASN B N 1
ATOM 4831 C CA . ASN B 1 189 ? 28.828 31.062 26.031 1 82.75 189 ASN B CA 1
ATOM 4832 C C . ASN B 1 189 ? 29.594 29.766 26.266 1 82.75 189 ASN B C 1
ATOM 4834 O O . ASN B 1 189 ? 30.812 29.719 26.062 1 82.75 189 ASN B O 1
ATOM 4838 N N . ALA B 1 190 ? 28.938 28.719 26.797 1 79.44 190 ALA B N 1
ATOM 4839 C CA . ALA B 1 190 ? 29.562 27.453 27.219 1 79.44 190 ALA B CA 1
ATOM 4840 C C . ALA B 1 190 ? 30.203 26.75 26.031 1 79.44 190 ALA B C 1
ATOM 4842 O O . ALA B 1 190 ? 31.234 26.094 26.172 1 79.44 190 ALA B O 1
ATOM 4843 N N . SER B 1 191 ? 29.734 26.938 24.781 1 80.44 191 SER B N 1
ATOM 4844 C CA . SER B 1 191 ? 30.188 26.219 23.609 1 80.44 191 SER B CA 1
ATOM 4845 C C . SER B 1 191 ? 31.172 27.062 22.797 1 80.44 191 SER B C 1
ATOM 4847 O O . SER B 1 191 ? 31.766 26.578 21.828 1 80.44 191 SER B O 1
ATOM 4849 N N . ARG B 1 192 ? 31.312 28.312 23.125 1 89.12 192 ARG B N 1
ATOM 4850 C CA . ARG B 1 192 ? 32.188 29.234 22.406 1 89.12 192 ARG B CA 1
ATOM 4851 C C . ARG B 1 192 ? 31.797 29.344 20.938 1 89.12 192 ARG B C 1
ATOM 4853 O O . ARG B 1 192 ? 32.656 29.312 20.062 1 89.12 192 ARG B O 1
ATOM 4860 N N . GLU B 1 193 ? 30.484 29.328 20.75 1 89.94 193 GLU B N 1
ATOM 4861 C CA . GLU B 1 193 ? 29.953 29.438 19.406 1 89.94 193 GLU B CA 1
ATOM 4862 C C . GLU B 1 193 ? 29.172 30.734 19.219 1 89.94 193 GLU B C 1
ATOM 4864 O O . GLU B 1 193 ? 28.688 31.328 20.188 1 89.94 193 GLU B O 1
ATOM 4869 N N . PHE B 1 194 ? 29.141 31.188 17.984 1 93.44 194 PHE B N 1
ATOM 4870 C CA . PHE B 1 194 ? 28.312 32.312 17.609 1 93.44 194 PHE B CA 1
ATOM 4871 C C . PHE B 1 194 ? 26.891 31.844 17.266 1 93.44 194 PHE B C 1
ATOM 4873 O O . PHE B 1 194 ? 26.672 31.25 16.219 1 93.44 194 PHE B O 1
ATOM 4880 N N . TYR B 1 195 ? 25.953 32.188 18.156 1 90 195 TYR B N 1
ATOM 4881 C CA . TYR B 1 195 ? 24.578 31.719 17.969 1 90 195 TYR B CA 1
ATOM 4882 C C . TYR B 1 195 ? 23.734 32.75 17.25 1 90 195 TYR B C 1
ATOM 4884 O O . TYR B 1 195 ? 23.688 33.906 17.656 1 90 195 TYR B O 1
ATOM 4892 N N . LEU B 1 196 ? 23.031 32.25 16.297 1 92.38 196 LEU B N 1
ATOM 4893 C CA . LEU B 1 196 ? 22.141 33.156 15.555 1 92.38 196 LEU B CA 1
ATOM 4894 C C . LEU B 1 196 ? 21.031 33.688 16.453 1 92.38 196 LEU B C 1
ATOM 4896 O O . LEU B 1 196 ? 20.547 34.781 16.25 1 92.38 196 LEU B O 1
ATOM 4900 N N . THR B 1 197 ? 20.672 32.938 17.484 1 89.62 197 THR B N 1
ATOM 4901 C CA . THR B 1 197 ? 19.609 33.344 18.406 1 89.62 197 THR B CA 1
ATOM 4902 C C . THR B 1 197 ? 19.969 34.625 19.141 1 89.62 197 THR B C 1
ATOM 4904 O O . THR B 1 197 ? 19.094 35.375 19.547 1 89.62 197 THR B O 1
ATOM 4907 N N . ASP B 1 198 ? 21.266 34.938 19.25 1 90.25 198 ASP B N 1
ATOM 4908 C CA . ASP B 1 198 ? 21.719 36.156 19.906 1 90.25 198 ASP B CA 1
ATOM 4909 C C . ASP B 1 198 ? 21.375 37.375 19.094 1 90.25 198 ASP B C 1
ATOM 4911 O O . ASP B 1 198 ? 21.344 38.5 19.625 1 90.25 198 ASP B O 1
ATOM 4915 N N . ALA B 1 199 ? 21.188 37.156 17.828 1 93.12 199 ALA B N 1
ATOM 4916 C CA . ALA B 1 199 ? 20.781 38.25 16.969 1 93.12 199 ALA B CA 1
ATOM 4917 C C . ALA B 1 199 ? 19.453 38.844 17.438 1 93.12 199 ALA B C 1
ATOM 4919 O O . ALA B 1 199 ? 19.219 40.062 17.297 1 93.12 199 ALA B O 1
ATOM 4920 N N . ILE B 1 200 ? 18.625 38.031 17.953 1 91.81 200 ILE B N 1
ATOM 4921 C CA . ILE B 1 200 ? 17.297 38.469 18.391 1 91.81 200 ILE B CA 1
ATOM 4922 C C . ILE B 1 200 ? 17.422 39.438 19.578 1 91.81 200 ILE B C 1
ATOM 4924 O O . ILE B 1 200 ? 16.828 40.5 19.562 1 91.81 200 ILE B O 1
ATOM 4928 N N . GLU B 1 201 ? 18.203 39.062 20.5 1 88.62 201 GLU B N 1
ATOM 4929 C CA . GLU B 1 201 ? 18.422 39.906 21.672 1 88.62 201 GLU B CA 1
ATOM 4930 C C . GLU B 1 201 ? 19.062 41.219 21.281 1 88.62 201 GLU B C 1
ATOM 4932 O O . GLU B 1 201 ? 18.672 42.281 21.797 1 88.62 201 GLU B O 1
ATOM 4937 N N . LEU B 1 202 ? 20 41.156 20.453 1 93.88 202 LEU B N 1
ATOM 4938 C CA . LEU B 1 202 ? 20.688 42.375 20 1 93.88 202 LEU B CA 1
ATOM 4939 C C . LEU B 1 202 ? 19.734 43.281 19.266 1 93.88 202 LEU B C 1
ATOM 4941 O O . LEU B 1 202 ? 19.766 44.5 19.484 1 93.88 202 LEU B O 1
ATOM 4945 N N . ALA B 1 203 ? 18.922 42.75 18.453 1 95.5 203 ALA B N 1
ATOM 4946 C CA . ALA B 1 203 ? 17.938 43.531 17.703 1 95.5 203 ALA B CA 1
ATOM 4947 C C . ALA B 1 203 ? 16.953 44.219 18.656 1 95.5 203 ALA B C 1
ATOM 4949 O O . ALA B 1 203 ? 16.641 45.406 18.5 1 95.5 203 ALA B O 1
ATOM 4950 N N . LEU B 1 204 ? 16.562 43.531 19.609 1 92.81 204 LEU B N 1
ATOM 4951 C CA . LEU B 1 204 ? 15.641 44.062 20.578 1 92.81 204 LEU B CA 1
ATOM 4952 C C . LEU B 1 204 ? 16.266 45.219 21.344 1 92.81 204 LEU B C 1
ATOM 4954 O O . LEU B 1 204 ? 15.633 46.25 21.562 1 92.81 204 LEU B O 1
ATOM 4958 N N . LYS B 1 205 ? 17.453 45.062 21.703 1 92.25 205 LYS B N 1
ATOM 4959 C CA . LYS B 1 205 ? 18.188 46.094 22.422 1 92.25 205 LYS B CA 1
ATOM 4960 C C . LYS B 1 205 ? 18.328 47.375 21.562 1 92.25 205 LYS B C 1
ATOM 4962 O O . LYS B 1 205 ? 18.391 48.469 22.094 1 92.25 205 LYS B O 1
ATOM 4967 N N . GLN B 1 206 ? 18.312 47.125 20.297 1 94.56 206 GLN B N 1
ATOM 4968 C CA . GLN B 1 206 ? 18.469 48.25 19.375 1 94.56 206 GLN B CA 1
ATOM 4969 C C . GLN B 1 206 ? 17.125 48.844 19 1 94.56 206 GLN B C 1
ATOM 4971 O O . GLN B 1 206 ? 17.047 49.75 18.172 1 94.56 206 GLN B O 1
ATOM 4976 N N . GLY B 1 207 ? 16.047 48.281 19.438 1 92.62 207 GLY B N 1
ATOM 4977 C CA . GLY B 1 207 ? 14.719 48.875 19.266 1 92.62 207 GLY B CA 1
ATOM 4978 C C . GLY B 1 207 ? 13.977 48.312 18.078 1 92.62 207 GLY B C 1
ATOM 4979 O O . GLY B 1 207 ? 12.93 48.812 17.688 1 92.62 207 GLY B O 1
ATOM 4980 N N . PHE B 1 208 ? 14.492 47.312 17.516 1 94.5 208 PHE B N 1
ATOM 4981 C CA . PHE B 1 208 ? 13.82 46.688 16.375 1 94.5 208 PHE B CA 1
ATOM 4982 C C . PHE B 1 208 ? 12.656 45.844 16.828 1 94.5 208 PHE B C 1
ATOM 4984 O O . PHE B 1 208 ? 12.633 45.344 17.969 1 94.5 208 PHE B O 1
ATOM 4991 N N . MET B 1 209 ? 11.719 45.625 16 1 92.38 209 MET B N 1
ATOM 4992 C CA . MET B 1 209 ? 10.523 44.844 16.297 1 92.38 209 MET B CA 1
ATOM 4993 C C . MET B 1 209 ? 10.75 43.375 15.969 1 92.38 209 MET B C 1
ATOM 4995 O O . MET B 1 209 ? 11.133 43.031 14.844 1 92.38 209 MET B O 1
ATOM 4999 N N . VAL B 1 210 ? 10.523 42.594 17 1 94.69 210 VAL B N 1
ATOM 5000 C CA . VAL B 1 210 ? 10.633 41.156 16.828 1 94.69 210 VAL B CA 1
ATOM 5001 C C . VAL B 1 210 ? 9.289 40.5 17.141 1 94.69 210 VAL B C 1
ATOM 5003 O O . VAL B 1 210 ? 8.688 40.781 18.172 1 94.69 210 VAL B O 1
ATOM 5006 N N . LYS B 1 211 ? 8.789 39.625 16.219 1 93.06 211 LYS B N 1
ATOM 5007 C CA . LYS B 1 211 ? 7.535 38.906 16.422 1 93.06 211 LYS B CA 1
ATOM 5008 C C . LYS B 1 211 ? 7.738 37.406 16.25 1 93.06 211 LYS B C 1
ATOM 5010 O O . LYS B 1 211 ? 8.656 36.969 15.555 1 93.06 211 LYS B O 1
ATOM 5015 N N . SER B 1 212 ? 6.91 36.688 16.953 1 94.25 212 SER B N 1
ATOM 5016 C CA . SER B 1 212 ? 6.922 35.25 16.781 1 94.25 212 SER B CA 1
ATOM 5017 C C . SER B 1 212 ? 5.73 34.781 15.953 1 94.25 212 SER B C 1
ATOM 5019 O O . SER B 1 212 ? 4.641 35.344 16.047 1 94.25 212 SER B O 1
ATOM 5021 N N . VAL B 1 213 ? 6.023 33.844 15.109 1 94.62 213 VAL B N 1
ATOM 5022 C CA . VAL B 1 213 ? 4.984 33.219 14.312 1 94.62 213 VAL B CA 1
ATOM 5023 C C . VAL B 1 213 ? 4.836 31.75 14.734 1 94.62 213 VAL B C 1
ATOM 5025 O O . VAL B 1 213 ? 5.824 31.016 14.797 1 94.62 213 VAL B O 1
ATOM 5028 N N . LEU B 1 214 ? 3.59 31.406 15.102 1 95.06 214 LEU B N 1
ATOM 5029 C CA . LEU B 1 214 ? 3.336 30.031 15.523 1 95.06 214 LEU B CA 1
ATOM 5030 C C . LEU B 1 214 ? 3.365 29.078 14.328 1 95.06 214 LEU B C 1
ATOM 5032 O O . LEU B 1 214 ? 2.725 29.344 13.305 1 95.06 214 LEU B O 1
ATOM 5036 N N . VAL B 1 215 ? 4.172 28.031 14.492 1 96.31 215 VAL B N 1
ATOM 5037 C CA . VAL B 1 215 ? 4.293 27.016 13.445 1 96.31 215 VAL B CA 1
ATOM 5038 C C . VAL B 1 215 ? 4.023 25.625 14.039 1 96.31 215 VAL B C 1
ATOM 5040 O O . VAL B 1 215 ? 3.826 25.5 15.242 1 96.31 215 VAL B O 1
ATOM 5043 N N . ASP B 1 216 ? 3.912 24.625 13.211 1 96.12 216 ASP B N 1
ATOM 5044 C CA . ASP B 1 216 ? 3.611 23.25 13.633 1 96.12 216 ASP B CA 1
ATOM 5045 C C . ASP B 1 216 ? 4.859 22.562 14.164 1 96.12 216 ASP B C 1
ATOM 5047 O O . ASP B 1 216 ? 5.906 22.562 13.516 1 96.12 216 ASP B O 1
ATOM 5051 N N . GLU B 1 217 ? 4.766 21.984 15.336 1 95.56 217 GLU B N 1
ATOM 5052 C CA . GLU B 1 217 ? 5.895 21.312 15.977 1 95.56 217 GLU B CA 1
ATOM 5053 C C . GLU B 1 217 ? 6.441 20.188 15.086 1 95.56 217 GLU B C 1
ATOM 5055 O O . GLU B 1 217 ? 7.656 20.031 14.953 1 95.56 217 GLU B O 1
ATOM 5060 N N . THR B 1 218 ? 5.57 19.5 14.469 1 95.56 218 THR B N 1
ATOM 5061 C CA . THR B 1 218 ? 5.953 18.359 13.633 1 95.56 218 THR B CA 1
ATOM 5062 C C . THR B 1 218 ? 6.691 18.828 12.383 1 95.56 218 THR B C 1
ATOM 5064 O O . THR B 1 218 ? 7.707 18.25 12 1 95.56 218 THR B O 1
ATOM 5067 N N . ASN B 1 219 ? 6.281 19.906 11.789 1 97.12 219 ASN B N 1
ATOM 5068 C CA . ASN B 1 219 ? 6.863 20.438 10.562 1 97.12 219 ASN B CA 1
ATOM 5069 C C . ASN B 1 219 ? 8.273 20.969 10.797 1 97.12 219 ASN B C 1
ATOM 5071 O O . ASN B 1 219 ? 9.117 20.922 9.898 1 97.12 219 ASN B O 1
ATOM 5075 N N . PHE B 1 220 ? 8.5 21.406 11.977 1 96.31 220 PHE B N 1
ATOM 5076 C CA . PHE B 1 220 ? 9.766 22.078 12.25 1 96.31 220 PHE B CA 1
ATOM 5077 C C . PHE B 1 220 ? 10.656 21.203 13.125 1 96.31 220 PHE B C 1
ATOM 5079 O O . PHE B 1 220 ? 11.633 21.688 13.703 1 96.31 220 PHE B O 1
ATOM 5086 N N . MET B 1 221 ? 10.297 19.938 13.18 1 92.69 221 MET B N 1
ATOM 5087 C CA . MET B 1 221 ? 11.094 19 13.961 1 92.69 221 MET B CA 1
ATOM 5088 C C . MET B 1 221 ? 12.492 18.844 13.367 1 92.69 221 MET B C 1
ATOM 5090 O O . MET B 1 221 ? 12.641 18.562 12.18 1 92.69 221 MET B O 1
ATOM 5094 N N . GLY B 1 222 ? 13.469 19.062 14.18 1 91.88 222 GLY B N 1
ATOM 5095 C CA . GLY B 1 222 ? 14.836 18.781 13.766 1 91.88 222 GLY B CA 1
ATOM 5096 C C . GLY B 1 222 ? 15.203 17.312 13.883 1 91.88 222 GLY B C 1
ATOM 5097 O O . GLY B 1 222 ? 14.719 16.609 14.781 1 91.88 222 GLY B O 1
ATOM 5098 N N . ILE B 1 223 ? 16.078 16.875 13.023 1 94.88 223 ILE B N 1
ATOM 5099 C CA . ILE B 1 223 ? 16.547 15.492 13.055 1 94.88 223 ILE B CA 1
ATOM 5100 C C . ILE B 1 223 ? 17.969 15.438 13.625 1 94.88 223 ILE B C 1
ATOM 5102 O O . ILE B 1 223 ? 18.922 15.875 12.977 1 94.88 223 ILE B O 1
ATOM 5106 N N . ASN B 1 224 ? 18.078 14.789 14.758 1 90.75 224 ASN B N 1
ATOM 5107 C CA . ASN B 1 224 ? 19.359 14.828 15.445 1 90.75 224 ASN B CA 1
ATOM 5108 C C . ASN B 1 224 ? 19.969 13.43 15.57 1 90.75 224 ASN B C 1
ATOM 5110 O O . ASN B 1 224 ? 21.156 13.297 15.852 1 90.75 224 ASN B O 1
ATOM 5114 N N . ASP B 1 225 ? 19.188 12.391 15.445 1 94.62 225 ASP B N 1
ATOM 5115 C CA . ASP B 1 225 ? 19.656 11.016 15.477 1 94.62 225 ASP B CA 1
ATOM 5116 C C . ASP B 1 225 ? 18.812 10.125 14.57 1 94.62 225 ASP B C 1
ATOM 5118 O O . ASP B 1 225 ? 17.906 10.609 13.883 1 94.62 225 ASP B O 1
ATOM 5122 N N . LYS B 1 226 ? 19.156 8.883 14.602 1 96.44 226 LYS B N 1
ATOM 5123 C CA . LYS B 1 226 ? 18.516 7.973 13.664 1 96.44 226 LYS B CA 1
ATOM 5124 C C . LYS B 1 226 ? 17.078 7.664 14.078 1 96.44 226 LYS B C 1
ATOM 5126 O O . LYS B 1 226 ? 16.25 7.344 13.242 1 96.44 226 LYS B O 1
ATOM 5131 N N . PHE B 1 227 ? 16.797 7.723 15.336 1 96.69 227 PHE B N 1
ATOM 5132 C CA . PHE B 1 227 ? 15.422 7.574 15.789 1 96.69 227 PHE B CA 1
ATOM 5133 C C . PHE B 1 227 ? 14.555 8.711 15.258 1 96.69 227 PHE B C 1
ATOM 5135 O O . PHE B 1 227 ? 13.484 8.469 14.688 1 96.69 227 PHE B O 1
ATOM 5142 N N . ALA B 1 228 ? 15.039 9.945 15.414 1 95.12 228 ALA B N 1
ATOM 5143 C CA . ALA B 1 228 ? 14.336 11.109 14.875 1 95.12 228 ALA B CA 1
ATOM 5144 C C . ALA B 1 228 ? 14.148 10.984 13.367 1 95.12 228 ALA B C 1
ATOM 5146 O O . ALA B 1 228 ? 13.109 11.375 12.828 1 95.12 228 ALA B O 1
ATOM 5147 N N . LEU B 1 229 ? 15.148 10.469 12.742 1 97.31 229 LEU B N 1
ATOM 5148 C CA . LEU B 1 229 ? 15.086 10.242 11.305 1 97.31 229 LEU B CA 1
ATOM 5149 C C . LEU B 1 229 ? 13.906 9.344 10.945 1 97.31 229 LEU B C 1
ATOM 5151 O O . LEU B 1 229 ? 13.148 9.641 10.008 1 97.31 229 LEU B O 1
ATOM 5155 N N . SER B 1 230 ? 13.719 8.305 11.68 1 97.88 230 SER B N 1
ATOM 5156 C CA . SER B 1 230 ? 12.641 7.355 11.422 1 97.88 230 SER B CA 1
ATOM 5157 C C . SER B 1 230 ? 11.273 7.996 11.648 1 97.88 230 SER B C 1
ATOM 5159 O O . SER B 1 230 ? 10.328 7.734 10.898 1 97.88 230 SER B O 1
ATOM 5161 N N . ILE B 1 231 ? 11.18 8.828 12.633 1 97.31 231 ILE B N 1
ATOM 5162 C CA . ILE B 1 231 ? 9.93 9.531 12.914 1 97.31 231 ILE B CA 1
ATOM 5163 C C . ILE B 1 231 ? 9.594 10.477 11.766 1 97.31 231 ILE B C 1
ATOM 5165 O O . ILE B 1 231 ? 8.461 10.492 11.281 1 97.31 231 ILE B O 1
ATOM 5169 N N . ALA B 1 232 ? 10.586 11.156 11.352 1 97.75 232 ALA B N 1
ATOM 5170 C CA . ALA B 1 232 ? 10.398 12.086 10.242 1 97.75 232 ALA B CA 1
ATOM 5171 C C . ALA B 1 232 ? 9.977 11.352 8.977 1 97.75 232 ALA B C 1
ATOM 5173 O O . ALA B 1 232 ? 9.094 11.812 8.25 1 97.75 232 ALA B O 1
ATOM 5174 N N . GLU B 1 233 ? 10.586 10.281 8.766 1 98.31 233 GLU B N 1
ATOM 5175 C CA . GLU B 1 233 ? 10.25 9.516 7.574 1 98.31 233 GLU B CA 1
ATOM 5176 C C . GLU B 1 233 ? 8.812 9.008 7.633 1 98.31 233 GLU B C 1
ATOM 5178 O O . GLU B 1 233 ? 8.102 9.023 6.629 1 98.31 233 GLU B O 1
ATOM 5183 N N . GLU B 1 234 ? 8.43 8.555 8.75 1 98 234 GLU B N 1
ATOM 5184 C CA . GLU B 1 234 ? 7.055 8.102 8.922 1 98 234 GLU B CA 1
ATOM 5185 C C . GLU B 1 234 ? 6.062 9.227 8.633 1 98 234 GLU B C 1
ATOM 5187 O O . GLU B 1 234 ? 5.051 9.016 7.965 1 98 234 GLU B O 1
ATOM 5192 N N . ILE B 1 235 ? 6.348 10.391 9.117 1 98 235 ILE B N 1
ATOM 5193 C CA . ILE B 1 235 ? 5.492 11.547 8.891 1 98 235 ILE B CA 1
ATOM 5194 C C . ILE B 1 235 ? 5.426 11.859 7.398 1 98 235 ILE B C 1
ATOM 5196 O O . ILE B 1 235 ? 4.34 12.062 6.848 1 98 235 ILE B O 1
ATOM 5200 N N . MET B 1 236 ? 6.531 11.875 6.773 1 98.12 236 MET B N 1
ATOM 5201 C CA . MET B 1 236 ? 6.582 12.148 5.34 1 98.12 236 MET B CA 1
ATOM 5202 C C . MET B 1 236 ? 5.844 11.07 4.551 1 98.12 236 MET B C 1
ATOM 5204 O O . MET B 1 236 ? 5.117 11.375 3.604 1 98.12 236 MET B O 1
ATOM 5208 N N . GLN B 1 237 ? 6.008 9.812 4.945 1 98.5 237 GLN B N 1
ATOM 5209 C CA . GLN B 1 237 ? 5.293 8.695 4.324 1 98.5 237 GLN B CA 1
ATOM 5210 C C . GLN B 1 237 ? 3.783 8.898 4.406 1 98.5 237 GLN B C 1
ATOM 5212 O O . GLN B 1 237 ? 3.072 8.711 3.416 1 98.5 237 GLN B O 1
ATOM 5217 N N . ASN B 1 238 ? 3.391 9.266 5.543 1 98.19 238 ASN B N 1
ATOM 5218 C CA . ASN B 1 238 ? 1.962 9.492 5.738 1 98.19 238 ASN B CA 1
ATOM 5219 C C . ASN B 1 238 ? 1.441 10.602 4.828 1 98.19 238 ASN B C 1
ATOM 5221 O O . ASN B 1 238 ? 0.364 10.477 4.246 1 98.19 238 ASN B O 1
ATOM 5225 N N . ARG B 1 239 ? 2.217 11.672 4.691 1 97.62 239 ARG B N 1
ATOM 5226 C CA . ARG B 1 239 ? 1.838 12.773 3.811 1 97.62 239 ARG B CA 1
ATOM 5227 C C . ARG B 1 239 ? 1.759 12.305 2.359 1 97.62 239 ARG B C 1
ATOM 5229 O O . ARG B 1 239 ? 0.794 12.617 1.656 1 97.62 239 ARG B O 1
ATOM 5236 N N . ILE B 1 240 ? 2.734 11.578 1.992 1 98.12 240 ILE B N 1
ATOM 5237 C CA . ILE B 1 240 ? 2.803 11.078 0.623 1 98.12 240 ILE B CA 1
ATOM 5238 C C . ILE B 1 240 ? 1.598 10.188 0.337 1 98.12 240 ILE B C 1
ATOM 5240 O O . ILE B 1 240 ? 0.885 10.391 -0.649 1 98.12 240 ILE B O 1
ATOM 5244 N N . LYS B 1 241 ? 1.333 9.281 1.163 1 98.56 241 LYS B N 1
ATOM 5245 C CA . LYS B 1 241 ? 0.273 8.297 0.949 1 98.56 241 LYS B CA 1
ATOM 5246 C C . LYS B 1 241 ? -1.104 8.953 1.014 1 98.56 241 LYS B C 1
ATOM 5248 O O . LYS B 1 241 ? -1.988 8.633 0.217 1 98.56 241 LYS B O 1
ATOM 5253 N N . GLU B 1 242 ? -1.28 9.867 1.92 1 97.94 242 GLU B N 1
ATOM 5254 C CA . GLU B 1 242 ? -2.547 10.586 1.982 1 97.94 242 GLU B CA 1
ATOM 5255 C C . GLU B 1 242 ? -2.822 11.328 0.677 1 97.94 242 GLU B C 1
ATOM 5257 O O . GLU B 1 242 ? -3.924 11.242 0.129 1 97.94 242 GLU B O 1
ATOM 5262 N N . ASN B 1 243 ? -1.841 12.039 0.227 1 97.19 243 ASN B N 1
ATOM 5263 C CA . ASN B 1 243 ? -1.987 12.781 -1.019 1 97.19 243 ASN B CA 1
ATOM 5264 C C . ASN B 1 243 ? -2.314 11.859 -2.189 1 97.19 243 ASN B C 1
ATOM 5266 O O . ASN B 1 243 ? -3.205 12.156 -2.988 1 97.19 243 ASN B O 1
ATOM 5270 N N . LEU B 1 244 ? -1.639 10.805 -2.254 1 98 244 LEU B N 1
ATOM 5271 C CA . LEU B 1 244 ? -1.861 9.859 -3.336 1 98 244 LEU B CA 1
ATOM 5272 C C . LEU B 1 244 ? -3.262 9.258 -3.254 1 98 244 LEU B C 1
ATOM 5274 O O . LEU B 1 244 ? -3.945 9.125 -4.273 1 98 244 LEU B O 1
ATOM 5278 N N . MET B 1 245 ? -3.656 8.891 -2.111 1 97.5 245 MET B N 1
ATOM 5279 C CA . MET B 1 245 ? -4.98 8.297 -1.945 1 97.5 245 MET B CA 1
ATOM 5280 C C . MET B 1 245 ? -6.074 9.312 -2.26 1 97.5 245 MET B C 1
ATOM 5282 O O . MET B 1 245 ? -7.098 8.961 -2.85 1 97.5 245 MET B O 1
ATOM 5286 N N . LYS B 1 246 ? -5.871 10.539 -1.905 1 95.5 246 LYS B N 1
ATOM 5287 C CA . LYS B 1 246 ? -6.824 11.602 -2.232 1 95.5 246 LYS B CA 1
ATOM 5288 C C . LYS B 1 246 ? -6.867 11.859 -3.736 1 95.5 246 LYS B C 1
ATOM 5290 O O . LYS B 1 246 ? -7.828 12.43 -4.246 1 95.5 246 LYS B O 1
ATOM 5295 N N . ASN B 1 247 ? -5.793 11.375 -4.391 1 94.5 247 ASN B N 1
ATOM 5296 C CA . ASN B 1 247 ? -5.73 11.578 -5.832 1 94.5 247 ASN B CA 1
ATOM 5297 C C . ASN B 1 247 ? -5.953 10.273 -6.594 1 94.5 247 ASN B C 1
ATOM 5299 O O . ASN B 1 247 ? -5.512 10.133 -7.734 1 94.5 247 ASN B O 1
ATOM 5303 N N . GLY B 1 248 ? -6.469 9.328 -5.945 1 92.5 248 GLY B N 1
ATOM 5304 C CA . GLY B 1 248 ? -7.047 8.234 -6.711 1 92.5 248 GLY B CA 1
ATOM 5305 C C . GLY B 1 248 ? -6.332 6.91 -6.496 1 92.5 248 GLY B C 1
ATOM 5306 O O . GLY B 1 248 ? -6.758 5.879 -7.016 1 92.5 248 GLY B O 1
ATOM 5307 N N . VAL B 1 249 ? -5.285 6.85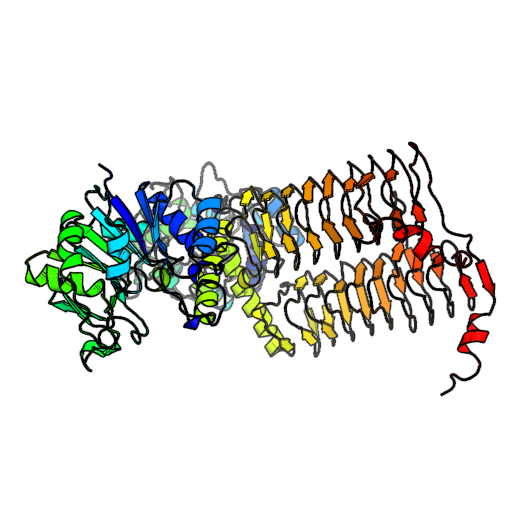2 -5.781 1 97.44 249 VAL B N 1
ATOM 5308 C CA . VAL B 1 249 ? -4.57 5.602 -5.535 1 97.44 249 VAL B CA 1
ATOM 5309 C C . VAL B 1 249 ? -5.215 4.859 -4.371 1 97.44 249 VAL B C 1
ATOM 5311 O O . VAL B 1 249 ? -5.434 5.434 -3.301 1 97.44 249 VAL B O 1
ATOM 5314 N N . ILE B 1 250 ? -5.508 3.625 -4.602 1 97.75 250 ILE B N 1
ATOM 5315 C CA . ILE B 1 250 ? -6.086 2.783 -3.557 1 97.75 250 ILE B CA 1
ATOM 5316 C C . ILE B 1 250 ? -4.973 2.062 -2.803 1 97.75 250 ILE B C 1
ATOM 5318 O O . ILE B 1 250 ? -4.051 1.514 -3.416 1 97.75 250 ILE B O 1
ATOM 5322 N N . MET B 1 251 ? -5.066 2.105 -1.434 1 98.19 251 MET B N 1
ATOM 5323 C CA . MET B 1 251 ? -4.082 1.39 -0.627 1 98.19 251 MET B CA 1
ATOM 5324 C C . MET B 1 251 ? -4.762 0.577 0.468 1 98.19 251 MET B C 1
ATOM 5326 O O . MET B 1 251 ? -5.656 1.079 1.155 1 98.19 251 MET B O 1
ATOM 5330 N N . SER B 1 252 ? -4.391 -0.646 0.565 1 97.38 252 SER B N 1
ATOM 5331 C CA . SER B 1 252 ? -4.773 -1.466 1.71 1 97.38 252 SER B CA 1
ATOM 5332 C C . SER B 1 252 ? -3.65 -1.543 2.736 1 97.38 252 SER B C 1
ATOM 5334 O O . SER B 1 252 ? -2.504 -1.837 2.391 1 97.38 252 SER B O 1
ATOM 5336 N N . LEU B 1 253 ? -3.961 -1.302 4.031 1 97.19 253 LEU B N 1
ATOM 5337 C CA . LEU B 1 253 ? -2.984 -1.237 5.109 1 97.19 253 LEU B CA 1
ATOM 5338 C C . LEU B 1 253 ? -1.829 -0.31 4.746 1 97.19 253 LEU B C 1
ATOM 5340 O O . LEU B 1 253 ? -0.67 -0.73 4.73 1 97.19 253 LEU B O 1
ATOM 5344 N N . PRO B 1 254 ? -2.102 0.923 4.59 1 98.19 254 PRO B N 1
ATOM 5345 C CA . PRO B 1 254 ? -1.094 1.861 4.094 1 98.19 254 PRO B CA 1
ATOM 5346 C C . PRO B 1 254 ? 0.157 1.903 4.969 1 98.19 254 PRO B C 1
ATOM 5348 O O . PRO B 1 254 ? 1.256 2.158 4.469 1 98.19 254 PRO B O 1
ATOM 5351 N N . ASP B 1 255 ? 0.051 1.598 6.223 1 97.19 255 ASP B N 1
ATOM 5352 C CA . ASP B 1 255 ? 1.18 1.688 7.145 1 97.19 255 ASP B CA 1
ATOM 5353 C C . ASP B 1 255 ? 2.258 0.663 6.793 1 97.19 255 ASP B C 1
ATOM 5355 O O . ASP B 1 255 ? 3.395 0.769 7.254 1 97.19 255 ASP B O 1
ATOM 5359 N N . THR B 1 256 ? 1.903 -0.353 5.973 1 98 256 THR B N 1
ATOM 5360 C CA . THR B 1 256 ? 2.865 -1.384 5.602 1 98 256 THR B CA 1
ATOM 5361 C C . THR B 1 256 ? 3.486 -1.079 4.238 1 98 256 THR B C 1
ATOM 5363 O O . THR B 1 256 ? 4.344 -1.824 3.762 1 98 256 THR B O 1
ATOM 5366 N N . ILE B 1 257 ? 3.012 -0.033 3.623 1 98.69 257 ILE B N 1
ATOM 5367 C CA . ILE B 1 257 ? 3.447 0.327 2.279 1 98.69 257 ILE B CA 1
ATOM 5368 C C . ILE B 1 257 ? 4.5 1.432 2.355 1 98.69 257 ILE B C 1
ATOM 5370 O O . ILE B 1 257 ? 4.375 2.363 3.152 1 98.69 257 ILE B O 1
ATOM 5374 N N . PHE B 1 258 ? 5.566 1.275 1.57 1 98.81 258 PHE B N 1
ATOM 5375 C CA . PHE B 1 258 ? 6.594 2.305 1.479 1 98.81 258 PHE B CA 1
ATOM 5376 C C . PHE B 1 258 ? 6.652 2.893 0.075 1 98.81 258 PHE B C 1
ATOM 5378 O O . PHE B 1 258 ? 6.703 2.154 -0.911 1 98.81 258 PHE B O 1
ATOM 5385 N N . ILE B 1 259 ? 6.66 4.273 -0.024 1 98.88 259 ILE B N 1
ATOM 5386 C CA . ILE B 1 259 ? 6.668 4.93 -1.326 1 98.88 259 ILE B CA 1
ATOM 5387 C C . ILE B 1 259 ? 7.746 6.012 -1.352 1 98.88 259 ILE B C 1
ATOM 5389 O O . ILE B 1 259 ? 7.723 6.938 -0.537 1 98.88 259 ILE B O 1
ATOM 5393 N N . ASP B 1 260 ? 8.609 5.875 -2.336 1 98.75 260 ASP B N 1
ATOM 5394 C CA . ASP B 1 260 ? 9.617 6.895 -2.592 1 98.75 260 ASP B CA 1
ATOM 5395 C C . ASP B 1 260 ? 8.977 8.242 -2.916 1 98.75 260 ASP B C 1
ATOM 5397 O O . ASP B 1 260 ? 7.969 8.297 -3.619 1 98.75 260 ASP B O 1
ATOM 5401 N N . SER B 1 261 ? 9.602 9.359 -2.445 1 98.19 261 SER B N 1
ATOM 5402 C CA . SER B 1 261 ? 9.062 10.695 -2.684 1 98.19 261 SER B CA 1
ATOM 5403 C C . SER B 1 261 ? 9.078 11.039 -4.168 1 98.19 261 SER B C 1
ATOM 5405 O O . SER B 1 261 ? 8.375 11.953 -4.605 1 98.19 261 SER B O 1
ATOM 5407 N N . ARG B 1 262 ? 9.852 10.391 -4.988 1 97.38 262 ARG B N 1
ATOM 5408 C CA . ARG B 1 262 ? 10.016 10.672 -6.41 1 97.38 262 ARG B CA 1
ATOM 5409 C C . ARG B 1 262 ? 9.047 9.844 -7.246 1 97.38 262 ARG B C 1
ATOM 5411 O O . ARG B 1 262 ? 8.906 10.07 -8.453 1 97.38 262 ARG B O 1
ATOM 5418 N N . ALA B 1 263 ? 8.406 8.828 -6.648 1 98.69 263 ALA B N 1
ATOM 5419 C CA . ALA B 1 263 ? 7.496 7.949 -7.387 1 98.69 263 ALA B CA 1
ATOM 5420 C C . ALA B 1 263 ? 6.293 8.727 -7.914 1 98.69 263 ALA B C 1
ATOM 5422 O O . ALA B 1 263 ? 5.812 9.656 -7.262 1 98.69 263 ALA B O 1
ATOM 5423 N N . GLU B 1 264 ? 5.855 8.336 -9.07 1 98.5 264 GLU B N 1
ATOM 5424 C CA . GLU B 1 264 ? 4.711 8.984 -9.703 1 98.5 264 GLU B CA 1
ATOM 5425 C C . GLU B 1 264 ? 3.621 7.973 -10.055 1 98.5 264 GLU B C 1
ATOM 5427 O O . GLU B 1 264 ? 3.922 6.852 -10.469 1 98.5 264 GLU B O 1
ATOM 5432 N N . PHE B 1 265 ? 2.416 8.445 -9.875 1 98.56 265 PHE B N 1
ATOM 5433 C CA . PHE B 1 265 ? 1.25 7.625 -10.172 1 98.56 265 PHE B CA 1
ATOM 5434 C C . PHE B 1 265 ? 0.286 8.359 -11.094 1 98.56 265 PHE B C 1
ATOM 5436 O O . PHE B 1 265 ? 0.101 9.578 -10.961 1 98.56 265 PHE B O 1
ATOM 5443 N N . GLU B 1 266 ? -0.251 7.703 -12.023 1 97.25 266 GLU B N 1
ATOM 5444 C CA . GLU B 1 266 ? -1.27 8.242 -12.922 1 97.25 266 GLU B CA 1
ATOM 5445 C C . GLU B 1 266 ? -2.443 7.281 -13.07 1 97.25 266 GLU B C 1
ATOM 5447 O O . GLU B 1 266 ? -2.248 6.066 -13.172 1 97.25 266 GLU B O 1
ATOM 5452 N N . GLY B 1 267 ? -3.625 7.824 -13.016 1 94.25 267 GLY B N 1
ATOM 5453 C CA . GLY B 1 267 ? -4.812 7 -13.141 1 94.25 267 GLY B CA 1
ATOM 5454 C C . GLY B 1 267 ? -5.156 6.242 -11.875 1 94.25 267 GLY B C 1
ATOM 5455 O O . GLY B 1 267 ? -4.84 6.691 -10.773 1 94.25 267 GLY B O 1
ATOM 5456 N N . GLU B 1 268 ? -5.926 5.168 -11.984 1 93.38 268 GLU B N 1
ATOM 5457 C CA . GLU B 1 268 ? -6.344 4.387 -10.828 1 93.38 268 GLU B CA 1
ATOM 5458 C C . GLU B 1 268 ? -5.383 3.227 -10.57 1 93.38 268 GLU B C 1
ATOM 5460 O O . GLU B 1 268 ? -5.32 2.279 -11.359 1 93.38 268 GLU B O 1
ATOM 5465 N N . CYS B 1 269 ? -4.66 3.367 -9.57 1 97.69 269 CYS B N 1
ATOM 5466 C CA . CYS B 1 269 ? -3.705 2.35 -9.148 1 97.69 269 CYS B CA 1
ATOM 5467 C C . CYS B 1 269 ? -4.113 1.74 -7.809 1 97.69 269 CYS B C 1
ATOM 5469 O O . CYS B 1 269 ? -4.785 2.391 -7.004 1 97.69 269 CYS B O 1
ATOM 5471 N N . LYS B 1 270 ? -3.764 0.507 -7.645 1 98.25 270 LYS B N 1
ATOM 5472 C CA . LYS B 1 270 ? -4.023 -0.191 -6.391 1 98.25 270 LYS B CA 1
ATOM 5473 C C . LYS B 1 270 ? -2.742 -0.797 -5.824 1 98.25 270 LYS B C 1
ATOM 5475 O O . LYS B 1 270 ? -2.002 -1.477 -6.539 1 98.25 270 LYS B O 1
ATOM 5480 N N . LEU B 1 271 ? -2.482 -0.486 -4.547 1 98.75 271 LEU B N 1
ATOM 5481 C CA . LEU B 1 271 ? -1.343 -1.049 -3.832 1 98.75 271 LEU B CA 1
ATOM 5482 C C . LEU B 1 271 ? -1.808 -1.925 -2.674 1 98.75 271 LEU B C 1
ATOM 5484 O O . LEU B 1 271 ? -2.516 -1.455 -1.78 1 98.75 271 LEU B O 1
ATOM 5488 N N . GLU B 1 272 ? -1.378 -3.172 -2.693 1 98.44 272 GLU B N 1
ATOM 5489 C CA . GLU B 1 272 ? -1.683 -4.098 -1.608 1 98.44 272 GLU B CA 1
ATOM 5490 C C . GLU B 1 272 ? -0.663 -3.982 -0.479 1 98.44 272 GLU B C 1
ATOM 5492 O O . GLU B 1 272 ? 0.302 -3.223 -0.583 1 98.44 272 GLU B O 1
ATOM 5497 N N . PRO B 1 273 ? -0.947 -4.68 0.639 1 97.94 273 PRO B N 1
ATOM 5498 C CA . PRO B 1 273 ? -0.064 -4.547 1.801 1 97.94 273 PRO B CA 1
ATOM 5499 C C . PRO B 1 273 ? 1.379 -4.941 1.492 1 97.94 273 PRO B C 1
ATOM 5501 O O . PRO B 1 273 ? 1.621 -5.809 0.652 1 97.94 273 PRO B O 1
ATOM 5504 N N . ASN B 1 274 ? 2.377 -4.273 2.15 1 97.62 274 ASN B N 1
ATOM 5505 C CA . ASN B 1 274 ? 3.795 -4.609 2.176 1 97.62 274 ASN B CA 1
ATOM 5506 C C . ASN B 1 274 ? 4.465 -4.324 0.834 1 97.62 274 ASN B C 1
ATOM 5508 O O . ASN B 1 274 ? 5.484 -4.934 0.502 1 97.62 274 ASN B O 1
ATOM 5512 N N . VAL B 1 275 ? 3.881 -3.475 0.069 1 98.62 275 VAL B N 1
ATOM 5513 C CA . VAL B 1 275 ? 4.461 -3.053 -1.2 1 98.62 275 VAL B CA 1
ATOM 5514 C C . VAL B 1 275 ? 5.527 -1.986 -0.953 1 98.62 275 VAL B C 1
ATOM 5516 O O . VAL B 1 275 ? 5.383 -1.15 -0.057 1 98.62 275 VAL B O 1
ATOM 5519 N N . VAL B 1 276 ? 6.641 -2.084 -1.726 1 98.75 276 VAL B N 1
ATOM 5520 C CA . VAL B 1 276 ? 7.699 -1.086 -1.661 1 98.75 276 VAL B CA 1
ATOM 5521 C C . VAL B 1 276 ? 7.949 -0.506 -3.053 1 98.75 276 VAL B C 1
ATOM 5523 O O . VAL B 1 276 ? 8.25 -1.243 -3.994 1 98.75 276 VAL B O 1
ATOM 5526 N N . ILE B 1 277 ? 7.781 0.809 -3.215 1 98.88 277 ILE B N 1
ATOM 5527 C CA . ILE B 1 277 ? 8.055 1.519 -4.461 1 98.88 277 ILE B CA 1
ATOM 5528 C C . ILE B 1 277 ? 9.25 2.451 -4.27 1 98.88 277 ILE B C 1
ATOM 5530 O O . ILE B 1 277 ? 9.195 3.385 -3.463 1 98.88 277 ILE B O 1
ATOM 5534 N N . LEU B 1 278 ? 10.32 2.219 -4.996 1 98.62 278 LEU B N 1
ATOM 5535 C CA . LEU B 1 278 ? 11.562 2.963 -4.805 1 98.62 278 LEU B CA 1
ATOM 5536 C C . LEU B 1 278 ? 11.922 3.75 -6.059 1 98.62 278 LEU B C 1
ATOM 5538 O O . LEU B 1 278 ? 11.57 3.354 -7.172 1 98.62 278 LEU B O 1
ATOM 5542 N N . GLY B 1 279 ? 12.602 4.84 -5.875 1 98 279 GLY B N 1
ATOM 5543 C CA . GLY B 1 279 ? 13.117 5.668 -6.953 1 98 279 GLY B CA 1
ATOM 5544 C C . GLY B 1 279 ? 12.031 6.41 -7.707 1 98 279 GLY B C 1
ATOM 5545 O O . GLY B 1 279 ? 10.953 6.668 -7.164 1 98 279 GLY B O 1
ATOM 5546 N N . ASN B 1 280 ? 12.344 6.902 -8.961 1 97.94 280 ASN B N 1
ATOM 5547 C CA . ASN B 1 280 ? 11.391 7.613 -9.812 1 97.94 280 ASN B CA 1
ATOM 5548 C C . ASN B 1 280 ? 10.531 6.645 -10.617 1 97.94 280 ASN B C 1
ATOM 5550 O O . ASN B 1 280 ? 10.344 6.832 -11.82 1 97.94 280 ASN B O 1
ATOM 5554 N N . SER B 1 281 ? 10.117 5.637 -9.922 1 98.75 281 SER B N 1
ATOM 5555 C CA . SER B 1 281 ? 9.219 4.68 -10.562 1 98.75 281 SER B CA 1
ATOM 5556 C C . SER B 1 281 ? 7.918 5.344 -11 1 98.75 281 SER B C 1
ATOM 5558 O O . SER B 1 281 ? 7.449 6.285 -10.359 1 98.75 281 SER B O 1
ATOM 5560 N N . PHE B 1 282 ? 7.418 4.891 -12.109 1 98.81 282 PHE B N 1
ATOM 5561 C CA . PHE B 1 282 ? 6.172 5.398 -12.672 1 98.81 282 PHE B CA 1
ATOM 5562 C C . PHE B 1 282 ? 5.137 4.289 -12.789 1 98.81 282 PHE B C 1
ATOM 5564 O O . PHE B 1 282 ? 5.371 3.279 -13.461 1 98.81 282 PHE B O 1
ATOM 5571 N N . ILE B 1 283 ? 3.979 4.43 -12.109 1 98.88 283 ILE B N 1
ATOM 5572 C CA . ILE B 1 283 ? 2.914 3.432 -12.117 1 98.88 283 ILE B CA 1
ATOM 5573 C C . ILE B 1 283 ? 1.631 4.047 -12.672 1 98.88 283 ILE B C 1
ATOM 5575 O O . ILE B 1 283 ? 1.146 5.055 -12.148 1 98.88 283 ILE B O 1
ATOM 5579 N N . LYS B 1 284 ? 1.138 3.475 -13.672 1 98.56 284 LYS B N 1
ATOM 5580 C CA . LYS B 1 284 ? -0.076 3.979 -14.305 1 98.56 284 LYS B CA 1
ATOM 5581 C C . LYS B 1 284 ? -1.127 2.879 -14.43 1 98.56 284 LYS B C 1
ATOM 5583 O O . LYS B 1 284 ? -0.853 1.81 -14.984 1 98.56 284 LYS B O 1
ATOM 5588 N N . ASN B 1 285 ? -2.297 3.09 -13.945 1 97.69 285 ASN B N 1
ATOM 5589 C CA . ASN B 1 285 ? -3.426 2.18 -14.109 1 97.69 285 ASN B CA 1
ATOM 5590 C C . ASN B 1 285 ? -3.02 0.732 -13.844 1 97.69 285 ASN B C 1
ATOM 5592 O O . ASN B 1 285 ? -3.277 -0.148 -14.672 1 97.69 285 ASN B O 1
ATOM 5596 N N . SER B 1 286 ? -2.389 0.504 -12.695 1 98.62 286 SER B N 1
ATOM 5597 C CA . SER B 1 286 ? -1.833 -0.823 -12.453 1 98.62 286 SER B CA 1
ATOM 5598 C C . SER B 1 286 ? -2.121 -1.296 -11.031 1 98.62 286 SER B C 1
ATOM 5600 O O . SER B 1 286 ? -2.475 -0.493 -10.164 1 98.62 286 SER B O 1
ATOM 5602 N N . HIS B 1 287 ? -2.08 -2.545 -10.883 1 98.75 287 HIS B N 1
ATOM 5603 C CA . HIS B 1 287 ? -2.303 -3.215 -9.609 1 98.75 287 HIS B CA 1
ATOM 5604 C C . HIS B 1 287 ? -1.024 -3.869 -9.102 1 98.75 287 HIS B C 1
ATOM 5606 O O . HIS B 1 287 ? -0.536 -4.836 -9.695 1 98.75 287 HIS B O 1
ATOM 5612 N N . ILE B 1 288 ? -0.459 -3.283 -8.016 1 98.88 288 ILE B N 1
ATOM 5613 C CA . ILE B 1 288 ? 0.734 -3.846 -7.391 1 98.88 288 ILE B CA 1
ATOM 5614 C C . ILE B 1 288 ? 0.339 -4.672 -6.168 1 98.88 288 ILE B C 1
ATOM 5616 O O . ILE B 1 288 ? -0.137 -4.125 -5.172 1 98.88 288 ILE B O 1
ATOM 5620 N N . LYS B 1 289 ? 0.601 -5.953 -6.215 1 98.56 289 LYS B N 1
ATOM 5621 C CA . LYS B 1 289 ? 0.097 -6.895 -5.219 1 98.56 289 LYS B CA 1
ATOM 5622 C C . LYS B 1 289 ? 1.089 -7.062 -4.07 1 98.56 289 LYS B C 1
ATOM 5624 O O . LYS B 1 289 ? 2.217 -6.57 -4.141 1 98.56 289 LYS B O 1
ATOM 5629 N N . SER B 1 290 ? 0.646 -7.75 -3.078 1 98.25 290 SER B 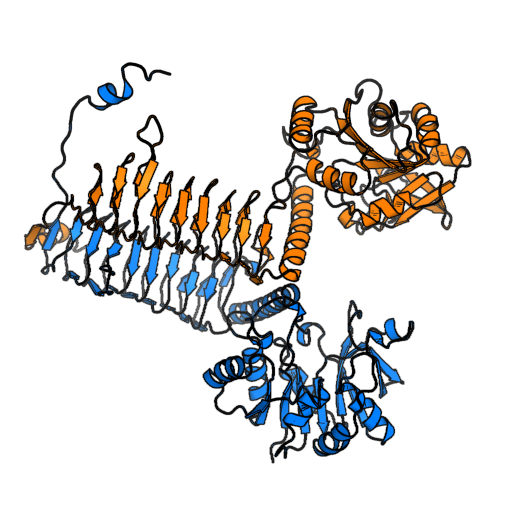N 1
ATOM 5630 C CA . SER B 1 290 ? 1.277 -7.773 -1.764 1 98.25 290 SER B CA 1
ATOM 5631 C C . SER B 1 290 ? 2.729 -8.234 -1.854 1 98.25 290 SER B C 1
ATOM 5633 O O . SER B 1 290 ? 3.035 -9.203 -2.557 1 98.25 290 SER B O 1
ATOM 5635 N N . GLY B 1 291 ? 3.615 -7.535 -1.135 1 97.44 291 GLY B N 1
ATOM 5636 C CA . GLY B 1 291 ? 5 -7.941 -0.959 1 97.44 291 GLY B CA 1
ATOM 5637 C C . GLY B 1 291 ? 5.867 -7.645 -2.166 1 97.44 291 GLY B C 1
ATOM 5638 O O . GLY B 1 291 ? 7.051 -7.984 -2.186 1 97.44 291 GLY B O 1
ATOM 5639 N N . SER B 1 292 ? 5.336 -7.004 -3.145 1 98.5 292 SER B N 1
ATOM 5640 C CA . SER B 1 292 ? 6.121 -6.707 -4.34 1 98.5 292 SER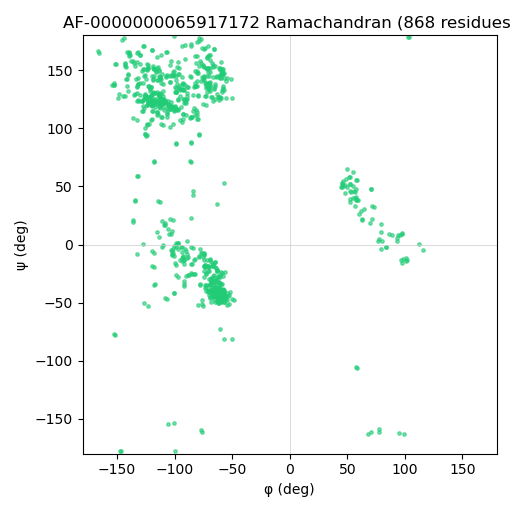 B CA 1
ATOM 5641 C C . SER B 1 292 ? 6.988 -5.469 -4.141 1 98.5 292 SER B C 1
ATOM 5643 O O . SER B 1 292 ? 6.645 -4.582 -3.354 1 98.5 292 SER B O 1
ATOM 5645 N N . VAL B 1 293 ? 8.133 -5.469 -4.82 1 98.75 293 VAL B N 1
ATOM 5646 C CA . VAL B 1 293 ? 9.086 -4.363 -4.77 1 98.75 293 VAL B CA 1
ATOM 5647 C C . VAL B 1 293 ? 9.352 -3.846 -6.184 1 98.75 293 VAL B C 1
ATOM 5649 O O . VAL B 1 293 ? 9.711 -4.617 -7.074 1 98.75 293 VAL B O 1
ATOM 5652 N N . ILE B 1 294 ? 9.156 -2.568 -6.434 1 98.88 294 ILE B N 1
ATOM 5653 C CA . ILE B 1 294 ? 9.422 -1.929 -7.719 1 98.88 294 ILE B CA 1
ATOM 5654 C C . ILE B 1 294 ? 10.484 -0.849 -7.547 1 98.88 294 ILE B C 1
ATOM 5656 O O . ILE B 1 294 ? 10.328 0.067 -6.738 1 98.88 294 ILE B O 1
ATOM 5660 N N . GLU B 1 295 ? 11.562 -0.992 -8.281 1 98.62 295 GLU B N 1
ATOM 5661 C CA . GLU B 1 295 ? 12.664 -0.038 -8.195 1 98.62 295 GLU B CA 1
ATOM 5662 C C . GLU B 1 295 ? 12.93 0.616 -9.547 1 98.62 295 GLU B C 1
ATOM 5664 O O . GLU B 1 295 ? 13.234 -0.069 -10.531 1 98.62 295 GLU B O 1
ATOM 5669 N N . PHE B 1 296 ? 12.852 1.935 -9.641 1 98.38 296 PHE B N 1
ATOM 5670 C CA . PHE B 1 296 ? 13.281 2.686 -10.812 1 98.38 296 PHE B CA 1
ATOM 5671 C C . PHE B 1 296 ? 12.75 2.045 -12.094 1 98.38 296 PHE B C 1
ATOM 5673 O O . PHE B 1 296 ? 13.508 1.784 -13.023 1 98.38 296 PHE B O 1
ATOM 5680 N N . SER B 1 297 ? 11.445 1.79 -12.102 1 98.75 297 SER B N 1
ATOM 5681 C CA . SER B 1 297 ? 10.828 1.087 -13.227 1 98.75 297 SER B CA 1
ATOM 5682 C C . SER B 1 297 ? 9.477 1.691 -13.578 1 98.75 297 SER B C 1
ATOM 5684 O O . SER B 1 297 ? 8.953 2.533 -12.844 1 98.75 297 SER B O 1
ATOM 5686 N N . GLU B 1 298 ? 9.031 1.327 -14.758 1 98.81 298 GLU B N 1
ATOM 5687 C CA . GLU B 1 298 ? 7.746 1.804 -15.266 1 98.81 298 GLU B CA 1
ATOM 5688 C C . GLU B 1 298 ? 6.754 0.657 -15.414 1 98.81 298 GLU B C 1
ATOM 5690 O O . GLU B 1 298 ? 7.074 -0.381 -16 1 98.81 298 GLU B O 1
ATOM 5695 N N . VAL B 1 299 ? 5.574 0.838 -14.867 1 98.88 299 VAL B N 1
ATOM 5696 C CA . VAL B 1 299 ? 4.508 -0.154 -14.945 1 98.88 299 VAL B CA 1
ATOM 5697 C C . VAL B 1 299 ? 3.225 0.502 -15.453 1 98.88 299 VAL B C 1
ATOM 5699 O O . VAL B 1 299 ? 2.676 1.392 -14.797 1 98.88 299 VAL B O 1
ATOM 5702 N N . CYS B 1 300 ? 2.771 0.097 -16.609 1 98.81 300 CYS B N 1
ATOM 5703 C CA . CYS B 1 300 ? 1.569 0.679 -17.188 1 98.81 300 CYS B CA 1
ATOM 5704 C C . CYS B 1 300 ? 0.554 -0.403 -17.531 1 98.81 300 CYS B C 1
ATOM 5706 O O . CYS B 1 300 ? 0.89 -1.385 -18.203 1 98.81 300 CYS B O 1
ATOM 5708 N N . ASP B 1 301 ? -0.681 -0.247 -17.078 1 98.56 301 ASP B N 1
ATOM 5709 C CA . ASP B 1 301 ? -1.809 -1.113 -17.406 1 98.56 301 ASP B CA 1
ATOM 5710 C C . ASP B 1 301 ? -1.478 -2.576 -17.125 1 98.56 301 ASP B C 1
ATOM 5712 O O . ASP B 1 301 ? -1.725 -3.447 -17.953 1 98.56 301 ASP B O 1
ATOM 5716 N N . SER B 1 302 ? -0.883 -2.838 -15.969 1 98.81 302 SER B N 1
ATOM 5717 C CA . SER B 1 302 ? -0.355 -4.164 -15.672 1 98.81 302 SER B CA 1
ATOM 5718 C C . SER B 1 302 ? -0.644 -4.559 -14.227 1 98.81 302 SER B C 1
ATOM 5720 O O . SER B 1 302 ? -1.106 -3.732 -13.43 1 98.81 302 SER B O 1
ATOM 5722 N N . ASP B 1 303 ? -0.524 -5.762 -13.93 1 98.62 303 ASP B N 1
ATOM 5723 C CA . ASP B 1 303 ? -0.564 -6.25 -12.555 1 98.62 303 ASP B CA 1
ATOM 5724 C C . ASP B 1 303 ? 0.734 -6.965 -12.188 1 98.62 303 ASP B C 1
ATOM 5726 O O . ASP B 1 303 ? 1.259 -7.758 -12.977 1 98.62 303 ASP B O 1
ATOM 5730 N N . ILE B 1 304 ? 1.233 -6.652 -10.984 1 98.75 304 ILE B N 1
ATOM 5731 C CA . ILE B 1 304 ? 2.531 -7.145 -10.539 1 98.75 304 ILE B CA 1
ATOM 5732 C C . ILE B 1 304 ? 2.367 -7.898 -9.219 1 98.75 304 ILE B C 1
ATOM 5734 O O . ILE B 1 304 ? 1.838 -7.359 -8.25 1 98.75 304 ILE B O 1
ATOM 5738 N N . GLY B 1 305 ? 2.852 -9.164 -9.195 1 97.38 305 GLY B N 1
ATOM 5739 C CA . GLY B 1 305 ? 2.912 -9.922 -7.949 1 97.38 305 GLY B CA 1
ATOM 5740 C C . GLY B 1 305 ? 1.768 -10.898 -7.789 1 97.38 305 GLY B C 1
ATOM 5741 O O . GLY B 1 305 ? 1.068 -11.211 -8.758 1 97.38 305 GLY B O 1
ATOM 5742 N N . PRO B 1 306 ? 1.676 -11.273 -6.484 1 97.56 306 PRO B N 1
ATOM 5743 C CA . PRO B 1 306 ? 2.375 -10.836 -5.273 1 97.56 306 PRO B CA 1
ATOM 5744 C C . PRO B 1 306 ? 3.84 -11.266 -5.25 1 97.56 306 PRO B C 1
ATOM 5746 O O . PRO B 1 306 ? 4.254 -12.102 -6.059 1 97.56 306 PRO B O 1
ATOM 5749 N N . MET B 1 307 ? 4.777 -10.656 -4.348 1 97.56 307 MET B N 1
ATOM 5750 C CA . MET B 1 307 ? 6.164 -10.992 -4.043 1 97.56 307 MET B CA 1
ATOM 5751 C C . MET B 1 307 ? 7.016 -10.992 -5.309 1 97.56 307 MET B C 1
ATOM 5753 O O . MET B 1 307 ? 7.863 -11.867 -5.492 1 97.56 307 MET B O 1
ATOM 5757 N N . ALA B 1 308 ? 6.68 -10.148 -6.199 1 98.25 308 ALA B N 1
ATOM 5758 C CA . ALA B 1 308 ? 7.516 -9.922 -7.375 1 98.25 308 ALA B CA 1
ATOM 5759 C C . ALA B 1 308 ? 8.516 -8.797 -7.125 1 98.25 308 ALA B C 1
ATOM 5761 O O . ALA B 1 308 ? 8.359 -8.016 -6.184 1 98.25 308 ALA B O 1
ATOM 5762 N N . HIS B 1 309 ? 9.586 -8.773 -7.934 1 98.69 309 HIS B N 1
ATOM 5763 C CA . HIS B 1 309 ? 10.625 -7.77 -7.773 1 98.69 309 HIS B CA 1
ATOM 5764 C C . HIS B 1 309 ? 11.055 -7.195 -9.125 1 98.69 309 HIS B C 1
ATOM 5766 O O . HIS B 1 309 ? 11.68 -7.891 -9.922 1 98.69 309 HIS B O 1
ATOM 5772 N N . LEU B 1 310 ? 10.688 -5.957 -9.375 1 98.81 310 LEU B N 1
ATOM 5773 C CA . LEU B 1 310 ? 11.164 -5.242 -10.555 1 98.81 310 LEU B CA 1
ATOM 5774 C C . LEU B 1 310 ? 12.375 -4.387 -10.219 1 98.81 310 LEU B C 1
ATOM 5776 O O . LEU B 1 310 ? 12.25 -3.352 -9.562 1 98.81 310 LEU B O 1
ATOM 5780 N N . ARG B 1 311 ? 13.469 -4.801 -10.641 1 98.44 311 ARG B N 1
ATOM 5781 C CA . ARG B 1 311 ? 14.711 -4.051 -10.477 1 98.44 311 ARG B CA 1
ATOM 5782 C C . ARG B 1 311 ? 14.828 -2.951 -11.523 1 98.44 311 ARG B C 1
ATOM 5784 O O . ARG B 1 311 ? 13.945 -2.797 -12.367 1 98.44 311 ARG B O 1
ATOM 5791 N N . PRO B 1 312 ? 15.812 -2.117 -11.445 1 98.44 312 PRO B N 1
ATOM 5792 C CA . PRO B 1 312 ? 15.883 -0.891 -12.25 1 98.44 312 PRO B CA 1
ATOM 5793 C C . PRO B 1 312 ? 15.836 -1.162 -13.75 1 98.44 312 PRO B C 1
ATOM 5795 O O . PRO B 1 312 ? 16.375 -2.174 -14.211 1 98.44 312 PRO B O 1
ATOM 5798 N N . ASN B 1 313 ? 15.266 -0.276 -14.43 1 98.31 313 ASN B N 1
ATOM 5799 C CA . ASN B 1 313 ? 15.227 -0.19 -15.883 1 98.31 313 ASN B CA 1
ATOM 5800 C C . ASN B 1 313 ? 14.305 -1.248 -16.484 1 98.31 313 ASN B C 1
ATOM 5802 O O . ASN B 1 313 ? 14.594 -1.806 -17.547 1 98.31 313 ASN B O 1
ATOM 5806 N N . SER B 1 314 ? 13.297 -1.56 -15.766 1 98.62 314 SER B N 1
ATOM 5807 C CA . SER B 1 314 ? 12.258 -2.428 -16.297 1 98.62 314 SER B CA 1
ATOM 5808 C C . SER B 1 314 ? 11.07 -1.618 -16.797 1 98.62 314 SER B C 1
ATOM 5810 O O . SER B 1 314 ? 10.656 -0.647 -16.172 1 98.62 314 SER B O 1
ATOM 5812 N N . LYS B 1 315 ? 10.633 -1.907 -17.969 1 98.75 315 LYS B N 1
ATOM 5813 C CA . LYS B 1 315 ? 9.469 -1.282 -18.578 1 98.75 315 LYS B CA 1
ATOM 5814 C C . LYS B 1 315 ? 8.391 -2.316 -18.891 1 98.75 315 LYS B C 1
ATOM 5816 O O . LYS B 1 315 ? 8.562 -3.16 -19.766 1 98.75 315 LYS B O 1
ATOM 5821 N N . ILE B 1 316 ? 7.273 -2.205 -18.234 1 98.69 316 ILE B N 1
ATOM 5822 C CA . ILE B 1 316 ? 6.211 -3.203 -18.312 1 98.69 316 ILE B CA 1
ATOM 5823 C C . ILE B 1 316 ? 4.93 -2.557 -18.828 1 98.69 316 ILE B C 1
ATOM 5825 O O . ILE B 1 316 ? 4.43 -1.594 -18.25 1 98.69 316 ILE B O 1
ATOM 5829 N N . TYR B 1 317 ? 4.43 -3.039 -19.906 1 98.62 317 TYR B N 1
ATOM 5830 C CA . TYR B 1 317 ? 3.215 -2.506 -20.5 1 98.62 317 TYR B CA 1
ATOM 5831 C C . TYR B 1 317 ? 2.209 -3.619 -20.781 1 98.62 317 TYR B C 1
ATOM 5833 O O . TYR B 1 317 ? 2.525 -4.598 -21.453 1 98.62 317 TYR B O 1
ATOM 5841 N N . LYS B 1 318 ? 0.997 -3.531 -20.25 1 98.56 318 LYS B N 1
ATOM 5842 C CA . LYS B 1 318 ? -0.088 -4.484 -20.453 1 98.56 318 LYS B CA 1
ATOM 5843 C C . LYS B 1 318 ? 0.386 -5.918 -20.219 1 98.56 318 LYS B C 1
ATOM 5845 O O . LYS B 1 318 ? 0.166 -6.793 -21.062 1 98.56 318 LYS B O 1
ATOM 5850 N N . THR B 1 319 ? 1.027 -6.102 -19.125 1 98.69 319 THR B N 1
ATOM 5851 C CA . THR B 1 319 ? 1.725 -7.352 -18.844 1 98.69 319 THR B CA 1
ATOM 5852 C C . THR B 1 319 ? 1.371 -7.867 -17.438 1 98.69 319 THR B C 1
ATOM 5854 O O . THR B 1 319 ? 1.16 -7.078 -16.516 1 98.69 319 THR B O 1
ATOM 5857 N N . HIS B 1 320 ? 1.265 -9.172 -17.359 1 98.69 320 HIS B N 1
ATOM 5858 C CA . HIS B 1 320 ? 1.076 -9.82 -16.062 1 98.69 320 HIS B CA 1
ATOM 5859 C C . HIS B 1 320 ? 2.391 -10.383 -15.539 1 98.69 320 HIS B C 1
ATOM 5861 O O . HIS B 1 320 ? 3.02 -11.219 -16.188 1 98.69 320 HIS B O 1
ATOM 5867 N N . ILE B 1 321 ? 2.818 -9.883 -14.391 1 98.56 321 ILE B N 1
ATOM 5868 C CA . ILE B 1 321 ? 3.961 -10.422 -13.664 1 98.56 321 ILE B CA 1
ATOM 5869 C C . ILE B 1 321 ? 3.482 -11.07 -12.367 1 98.56 321 ILE B C 1
ATOM 5871 O O . ILE B 1 321 ? 2.889 -10.414 -11.516 1 98.56 321 ILE B O 1
ATOM 5875 N N . GLY B 1 322 ? 3.814 -12.367 -12.273 1 96.69 322 GLY B N 1
ATOM 5876 C CA . GLY B 1 322 ? 3.268 -13.094 -11.141 1 96.69 322 GLY B CA 1
ATOM 5877 C C . GLY B 1 322 ? 4.262 -13.266 -10.008 1 96.69 322 GLY B C 1
ATOM 5878 O O . GLY B 1 322 ? 5.168 -12.445 -9.836 1 96.69 322 GLY B O 1
ATOM 5879 N N . ASN B 1 323 ? 4.062 -14.312 -9.227 1 94.12 323 ASN B N 1
ATOM 5880 C CA . ASN B 1 323 ? 4.805 -14.539 -7.988 1 94.12 323 ASN B CA 1
ATOM 5881 C C . ASN B 1 323 ? 6.266 -14.875 -8.266 1 94.12 323 ASN B C 1
ATOM 5883 O O . ASN B 1 323 ? 6.57 -15.672 -9.156 1 94.12 323 ASN B O 1
ATOM 5887 N N . PHE B 1 324 ? 7.113 -14.273 -7.465 1 95.69 324 PHE B N 1
ATOM 5888 C CA . PHE B 1 324 ? 8.531 -14.609 -7.398 1 95.69 324 PHE B CA 1
ATOM 5889 C C . PHE B 1 324 ? 9.203 -14.406 -8.75 1 95.69 324 PHE B C 1
ATOM 5891 O O . PHE B 1 324 ? 10.086 -15.172 -9.133 1 95.69 324 PHE B O 1
ATOM 5898 N N . VAL B 1 325 ? 8.625 -13.539 -9.461 1 98.06 325 VAL B N 1
ATOM 5899 C CA . VAL B 1 325 ? 9.258 -13.164 -10.727 1 98.06 325 VAL B CA 1
ATOM 5900 C C . VAL B 1 325 ? 10.156 -11.945 -10.508 1 98.06 325 VAL B C 1
ATOM 5902 O O . VAL B 1 325 ? 9.766 -10.992 -9.828 1 98.06 325 VAL B O 1
ATOM 5905 N N . GLU B 1 326 ? 11.359 -12 -11.008 1 98.44 326 GLU B N 1
ATOM 5906 C CA . GLU B 1 326 ? 12.32 -10.898 -10.938 1 98.44 326 GLU B CA 1
ATOM 5907 C C . GLU B 1 326 ? 12.672 -10.383 -12.328 1 98.44 326 GLU B C 1
ATOM 5909 O O . GLU B 1 326 ? 12.977 -11.172 -13.234 1 98.44 326 GLU B O 1
ATOM 5914 N N . LEU B 1 327 ? 12.594 -9.102 -12.492 1 98.56 327 LEU B N 1
ATOM 5915 C CA . LEU B 1 327 ? 13.008 -8.43 -13.727 1 98.56 327 LEU B CA 1
ATOM 5916 C C . LEU B 1 327 ? 14.156 -7.469 -13.461 1 98.56 327 LEU B C 1
ATOM 5918 O O . LEU B 1 327 ? 14.219 -6.844 -12.398 1 98.56 327 LEU B O 1
ATOM 5922 N N . LYS B 1 328 ? 15.008 -7.352 -14.359 1 97.88 328 LYS B N 1
ATOM 5923 C CA . LYS B 1 328 ? 16.078 -6.363 -14.352 1 97.88 328 LYS B CA 1
ATOM 5924 C C . LYS B 1 328 ? 16.453 -5.949 -15.773 1 97.88 328 LYS B C 1
ATOM 5926 O O . LYS B 1 328 ? 16.797 -6.793 -16.609 1 97.88 328 LYS B O 1
ATOM 5931 N N . ASN B 1 329 ? 16.438 -4.672 -16.047 1 98.19 329 ASN B N 1
ATOM 5932 C CA . ASN B 1 329 ? 16.734 -4.199 -17.391 1 98.19 329 ASN B CA 1
ATOM 5933 C C . ASN B 1 329 ? 15.938 -4.969 -18.438 1 98.19 329 ASN B C 1
ATOM 5935 O O . ASN B 1 329 ? 16.516 -5.535 -19.375 1 98.19 329 ASN B O 1
ATOM 5939 N N . ALA B 1 330 ? 14.641 -4.953 -18.266 1 98.69 330 ALA B N 1
ATOM 5940 C CA . ALA B 1 330 ? 13.766 -5.789 -19.094 1 98.69 330 ALA B CA 1
ATOM 5941 C C . ALA B 1 330 ? 12.594 -4.98 -19.641 1 98.69 330 ALA B C 1
ATOM 5943 O O . ALA B 1 330 ? 12.023 -4.145 -18.938 1 98.69 330 ALA B O 1
ATOM 5944 N N . SER B 1 331 ? 12.266 -5.188 -20.859 1 98.75 331 SER B N 1
ATOM 5945 C CA . SER B 1 331 ? 11.102 -4.59 -21.5 1 98.75 331 SER B CA 1
ATOM 5946 C C . SER B 1 331 ? 10.078 -5.656 -21.906 1 98.75 331 SER B C 1
ATOM 5948 O O . SER B 1 331 ? 10.367 -6.52 -22.734 1 98.75 331 SER B O 1
ATOM 5950 N N . LEU B 1 332 ? 8.953 -5.645 -21.312 1 98.81 332 LEU B N 1
ATOM 5951 C CA . LEU B 1 332 ? 7.891 -6.602 -21.578 1 98.81 332 LEU B CA 1
ATOM 5952 C C . LEU B 1 332 ? 6.633 -5.887 -22.062 1 98.81 332 LEU B C 1
ATOM 5954 O O . LEU B 1 332 ? 6.113 -5 -21.375 1 98.81 332 LEU B O 1
ATOM 5958 N N . ASN B 1 333 ? 6.145 -6.242 -23.219 1 98.56 333 ASN B N 1
ATOM 5959 C CA . ASN B 1 333 ? 4.957 -5.664 -23.844 1 98.56 333 ASN B CA 1
ATOM 5960 C C . ASN B 1 333 ? 3.885 -6.723 -24.094 1 98.56 333 ASN B C 1
ATOM 5962 O O . ASN B 1 333 ? 3.973 -7.484 -25.047 1 98.56 333 ASN B O 1
ATOM 5966 N N . GLU B 1 334 ? 2.779 -6.77 -23.344 1 98.31 334 GLU B N 1
ATOM 5967 C CA . GLU B 1 334 ? 1.681 -7.723 -23.453 1 98.31 334 GLU B CA 1
ATOM 5968 C C . GLU B 1 334 ? 2.174 -9.156 -23.281 1 98.31 334 GLU B C 1
ATOM 5970 O O . GLU B 1 334 ? 1.938 -10.008 -24.141 1 98.31 334 GLU B O 1
ATOM 5975 N N . VAL B 1 335 ? 2.812 -9.383 -22.219 1 98.44 335 VAL B N 1
ATOM 5976 C CA . VAL B 1 335 ? 3.445 -10.664 -21.891 1 98.44 335 VAL B CA 1
ATOM 5977 C C . VAL B 1 335 ? 2.818 -11.242 -20.625 1 98.44 335 VAL B C 1
ATOM 5979 O O . VAL B 1 335 ? 2.246 -10.508 -19.812 1 98.44 335 VAL B O 1
ATOM 5982 N N . LYS B 1 336 ? 2.818 -12.508 -20.531 1 97.88 336 LYS B N 1
ATOM 5983 C CA . LYS B 1 336 ? 2.461 -13.203 -19.297 1 97.88 336 LYS B CA 1
ATOM 5984 C C . LYS B 1 336 ? 3.66 -13.953 -18.719 1 97.88 336 LYS B C 1
ATOM 5986 O O . LYS B 1 336 ? 4.184 -14.875 -19.359 1 97.88 336 LYS B O 1
ATOM 5991 N N . ALA B 1 337 ? 4.148 -13.555 -17.625 1 97.88 337 ALA B N 1
ATOM 5992 C CA . ALA B 1 337 ? 5.172 -14.219 -16.828 1 97.88 337 ALA B CA 1
ATOM 5993 C C . ALA B 1 337 ? 4.699 -14.422 -15.383 1 97.88 337 ALA B C 1
ATOM 5995 O O . ALA B 1 337 ? 4.93 -13.57 -14.523 1 97.88 337 ALA B O 1
ATOM 5996 N N . GLY B 1 338 ? 4.188 -15.562 -15.133 1 95.69 338 GLY B N 1
ATOM 5997 C CA . GLY B 1 338 ? 3.34 -15.664 -13.953 1 95.69 338 GLY B CA 1
ATOM 5998 C C . GLY B 1 338 ? 4.059 -16.25 -12.75 1 95.69 338 GLY B C 1
ATOM 5999 O O . GLY B 1 338 ? 3.57 -16.141 -11.625 1 95.69 338 GLY B O 1
ATOM 6000 N N . HIS B 1 339 ? 5.262 -16.906 -13.047 1 94.12 339 HIS B N 1
ATOM 6001 C CA . HIS B 1 339 ? 5.715 -17.688 -11.906 1 94.12 339 HIS B CA 1
ATOM 6002 C C . HIS B 1 339 ? 7.23 -17.875 -11.93 1 94.12 339 HIS B C 1
ATOM 6004 O O . HIS B 1 339 ? 7.809 -18.172 -12.969 1 94.12 339 HIS B O 1
ATOM 6010 N N . LEU B 1 340 ? 7.871 -17.734 -10.797 1 95.94 340 LEU B N 1
ATOM 6011 C CA . LEU B 1 340 ? 9.195 -18.25 -10.469 1 95.94 340 LEU B CA 1
ATOM 6012 C C . LEU B 1 340 ? 10.172 -18.016 -11.609 1 95.94 340 LEU B C 1
ATOM 6014 O O . LEU B 1 340 ? 10.898 -18.938 -12.008 1 95.94 340 LEU B O 1
ATOM 6018 N N . SER B 1 341 ? 10.242 -16.859 -12.102 1 97.19 341 SER B N 1
ATOM 6019 C CA . SER B 1 341 ? 11.102 -16.625 -13.258 1 97.19 341 SER B CA 1
ATOM 6020 C C . SER B 1 341 ? 12.039 -15.445 -13.023 1 97.19 341 SER B C 1
ATOM 6022 O O . SER B 1 341 ? 11.711 -14.531 -12.266 1 97.19 341 SER B O 1
ATOM 6024 N N . TYR B 1 342 ? 13.219 -15.547 -13.664 1 98 342 TYR B N 1
ATOM 6025 C CA . TYR B 1 342 ? 14.141 -14.422 -13.75 1 98 342 TYR B CA 1
ATOM 6026 C C . TYR B 1 342 ? 14.312 -13.969 -15.195 1 98 342 TYR B C 1
ATOM 6028 O O . TYR B 1 342 ? 14.75 -14.742 -16.047 1 98 342 TYR B O 1
ATOM 6036 N N . LEU B 1 343 ? 13.984 -12.727 -15.422 1 98.62 343 LEU B N 1
ATOM 6037 C CA . LEU B 1 343 ? 14.07 -12.133 -16.75 1 98.62 343 LEU B CA 1
ATOM 6038 C C . LEU B 1 343 ? 14.938 -10.875 -16.734 1 98.62 343 LEU B C 1
ATOM 6040 O O . LEU B 1 343 ? 14.453 -9.781 -16.422 1 98.62 343 LEU B O 1
ATOM 6044 N N . GLY B 1 344 ? 16.172 -11.07 -17.031 1 98.38 344 GLY B N 1
ATOM 6045 C CA . GLY B 1 344 ? 17.141 -9.984 -17.047 1 98.38 344 GLY B CA 1
ATOM 6046 C C . GLY B 1 344 ? 17.688 -9.703 -18.438 1 98.38 344 GLY B C 1
ATOM 6047 O O . GLY B 1 344 ? 17.922 -10.625 -19.219 1 98.38 344 GLY B O 1
ATOM 6048 N N . ASP B 1 345 ? 17.891 -8.414 -18.781 1 98.31 345 ASP B N 1
ATOM 6049 C CA . ASP B 1 345 ? 18.469 -7.977 -20.047 1 98.31 345 ASP B CA 1
ATOM 6050 C C . ASP B 1 345 ? 17.734 -8.602 -21.219 1 98.31 345 ASP B C 1
ATOM 6052 O O . ASP B 1 345 ? 18.359 -9.234 -22.078 1 98.31 345 ASP B O 1
ATOM 6056 N N . CYS B 1 346 ? 16.453 -8.328 -21.234 1 98.62 346 CYS B N 1
ATOM 6057 C CA . CYS B 1 346 ? 15.664 -8.984 -22.266 1 98.62 346 CYS B CA 1
ATOM 6058 C C . CYS B 1 346 ? 14.578 -8.055 -22.797 1 98.62 346 CYS B C 1
ATOM 6060 O O . CYS B 1 346 ? 14.273 -7.035 -22.172 1 98.62 346 CYS B O 1
ATOM 6062 N N . GLU B 1 347 ? 14.148 -8.312 -23.969 1 98.75 347 GLU B N 1
ATOM 6063 C CA . GLU B 1 347 ? 12.977 -7.738 -24.609 1 98.75 347 GLU B CA 1
ATOM 6064 C C . GLU B 1 347 ? 12 -8.828 -25.047 1 98.75 347 GLU B C 1
ATOM 6066 O O . GLU B 1 347 ? 12.367 -9.758 -25.766 1 98.75 347 GLU B O 1
ATOM 6071 N N . ILE B 1 348 ? 10.828 -8.734 -24.578 1 98.81 348 ILE B N 1
ATOM 6072 C CA . ILE B 1 348 ? 9.82 -9.75 -24.875 1 98.81 348 ILE B CA 1
ATOM 6073 C C . ILE B 1 348 ? 8.586 -9.094 -25.484 1 98.81 348 ILE B C 1
ATOM 6075 O O . ILE B 1 348 ? 8.031 -8.156 -24.906 1 98.81 348 ILE B O 1
ATOM 6079 N N . ASN B 1 349 ? 8.141 -9.586 -26.609 1 98.12 349 ASN B N 1
ATOM 6080 C CA . ASN B 1 349 ? 7.098 -8.938 -27.391 1 98.12 349 ASN B CA 1
ATOM 6081 C C . ASN B 1 349 ? 5.734 -9.586 -27.156 1 98.12 349 ASN B C 1
ATOM 6083 O O . ASN B 1 349 ? 5.629 -10.586 -26.438 1 98.12 349 ASN B O 1
ATOM 6087 N N . SER B 1 350 ? 4.738 -9.102 -27.844 1 98.25 350 SER B N 1
ATOM 6088 C CA . SER B 1 350 ? 3.328 -9.297 -27.516 1 98.25 350 SER B CA 1
ATOM 6089 C C . SER B 1 350 ? 2.902 -10.742 -27.766 1 98.25 350 SER B C 1
ATOM 6091 O O . SER B 1 350 ? 3.346 -11.367 -28.734 1 98.25 350 SER B O 1
ATOM 6093 N N . GLY B 1 351 ? 1.974 -11.188 -26.844 1 96.88 351 GLY B N 1
ATOM 6094 C CA . GLY B 1 351 ? 1.356 -12.492 -27 1 96.88 351 GLY B CA 1
ATOM 6095 C C . GLY B 1 351 ? 2.205 -13.625 -26.453 1 96.88 351 GLY B C 1
ATOM 6096 O O . GLY B 1 351 ? 1.785 -14.781 -26.453 1 96.88 351 GLY B O 1
ATOM 6097 N N . THR B 1 352 ? 3.326 -13.336 -25.984 1 97.56 352 THR B N 1
ATOM 6098 C CA . THR B 1 352 ? 4.273 -14.344 -25.516 1 97.56 352 THR B CA 1
ATOM 6099 C C . THR B 1 352 ? 3.939 -14.781 -24.094 1 97.56 352 THR B C 1
ATOM 6101 O O . THR B 1 352 ? 3.576 -13.961 -23.25 1 97.56 352 THR B O 1
ATOM 6104 N N . ASN B 1 353 ? 4.008 -16.094 -23.906 1 97.75 353 ASN B N 1
ATOM 6105 C CA . ASN B 1 353 ? 3.805 -16.703 -22.594 1 97.75 353 ASN B CA 1
ATOM 6106 C C . ASN B 1 353 ? 5.098 -17.312 -22.047 1 97.75 353 ASN B C 1
ATOM 6108 O O . ASN B 1 353 ? 5.672 -18.219 -22.656 1 97.75 353 ASN B O 1
ATOM 6112 N N . ILE B 1 354 ? 5.473 -16.844 -20.844 1 98.06 354 ILE B N 1
ATOM 6113 C CA . ILE B 1 354 ? 6.684 -17.312 -20.188 1 98.06 354 ILE B CA 1
ATOM 6114 C C . ILE B 1 354 ? 6.328 -18.406 -19.188 1 98.06 354 ILE B C 1
ATOM 6116 O O . ILE B 1 354 ? 5.641 -18.141 -18.188 1 98.06 354 ILE B O 1
ATOM 6120 N N . GLY B 1 355 ? 6.828 -19.578 -19.438 1 96.56 355 GLY B N 1
ATOM 6121 C CA . GLY B 1 355 ? 6.555 -20.672 -18.547 1 96.56 355 GLY B CA 1
ATOM 6122 C C . GLY B 1 355 ? 7.23 -20.516 -17.188 1 96.56 355 GLY B C 1
ATOM 6123 O O . GLY B 1 355 ? 8.227 -19.812 -17.062 1 96.56 355 GLY B O 1
ATOM 6124 N N . CYS B 1 356 ? 6.672 -21.234 -16.234 1 96.38 356 CYS B N 1
ATOM 6125 C CA . CYS B 1 356 ? 7.211 -21.219 -14.875 1 96.38 356 CYS B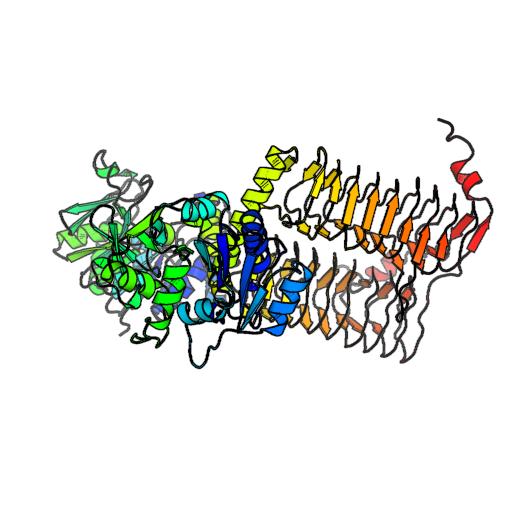 CA 1
ATOM 6126 C C . CYS B 1 356 ? 8.664 -21.672 -14.859 1 96.38 356 CYS B C 1
ATOM 6128 O O . CYS B 1 356 ? 9.016 -22.672 -15.492 1 96.38 356 CYS B O 1
ATOM 6130 N N . GLY B 1 357 ? 9.539 -20.875 -14.125 1 96.69 357 GLY B N 1
ATOM 6131 C CA . GLY B 1 357 ? 10.914 -21.297 -13.945 1 96.69 357 GLY B CA 1
ATOM 6132 C C . GLY B 1 357 ? 11.828 -20.875 -15.078 1 96.69 357 GLY B C 1
ATOM 6133 O O . GLY B 1 357 ? 13 -21.25 -15.117 1 96.69 357 GLY B O 1
ATOM 6134 N N . THR B 1 358 ? 11.344 -20.078 -15.938 1 97.5 358 THR B N 1
ATOM 6135 C CA . THR B 1 358 ? 12.148 -19.625 -17.062 1 97.5 358 THR B CA 1
ATOM 6136 C C . THR B 1 358 ? 13.219 -18.641 -16.594 1 97.5 358 THR B C 1
ATOM 6138 O O . THR B 1 358 ? 12.953 -17.766 -15.766 1 97.5 358 THR B O 1
ATOM 6141 N N . ILE B 1 359 ? 14.469 -18.781 -17.156 1 98.19 359 ILE B N 1
ATOM 6142 C CA . ILE B 1 359 ? 15.586 -17.922 -16.797 1 98.19 359 ILE B CA 1
ATOM 6143 C C . ILE B 1 359 ? 16.266 -17.391 -18.062 1 98.19 359 ILE B C 1
ATOM 6145 O O . ILE B 1 359 ? 16.641 -18.172 -18.938 1 98.19 359 ILE B O 1
ATOM 6149 N N . THR B 1 360 ? 16.359 -16.109 -18.188 1 98.25 360 THR B N 1
ATOM 6150 C CA . THR B 1 360 ? 17.312 -15.547 -19.141 1 98.25 360 THR B CA 1
ATOM 6151 C C . THR B 1 360 ? 18.719 -15.531 -18.562 1 98.25 360 THR B C 1
ATOM 6153 O O . THR B 1 360 ? 19.016 -14.766 -17.641 1 98.25 360 THR B O 1
ATOM 6156 N N . CYS B 1 361 ? 19.531 -16.391 -19.078 1 97.44 361 CYS B N 1
ATOM 6157 C CA . CYS B 1 361 ? 20.922 -16.453 -18.656 1 97.44 361 CYS B CA 1
ATOM 6158 C C . CYS B 1 361 ? 21.75 -15.352 -19.297 1 97.44 361 CYS B C 1
ATOM 6160 O O . CYS B 1 361 ? 22.375 -15.562 -20.328 1 97.44 361 CYS B O 1
ATOM 6162 N N . ASN B 1 362 ? 21.891 -14.258 -18.578 1 95.62 362 ASN B N 1
ATOM 6163 C CA . ASN B 1 362 ? 22.328 -13.039 -19.25 1 95.62 362 ASN B CA 1
ATOM 6164 C C . ASN B 1 362 ? 23.812 -12.766 -18.984 1 95.62 362 ASN B C 1
ATOM 6166 O O . ASN B 1 362 ? 24.391 -11.836 -19.547 1 95.62 362 ASN B O 1
ATOM 6170 N N . TYR B 1 363 ? 24.469 -13.43 -18.156 1 93.38 363 TYR B N 1
ATOM 6171 C CA . TYR B 1 363 ? 25.859 -13.18 -17.797 1 93.38 363 TYR B CA 1
ATOM 6172 C C . TYR B 1 363 ? 26.719 -14.414 -18.047 1 93.38 363 TYR B C 1
ATOM 6174 O O . TYR B 1 363 ? 26.406 -15.508 -17.578 1 93.38 363 TYR B O 1
ATOM 6182 N N . ASP B 1 364 ? 27.797 -14.281 -18.781 1 89.94 364 ASP B N 1
ATOM 6183 C CA . ASP B 1 364 ? 28.594 -15.438 -19.156 1 89.94 364 ASP B CA 1
ATOM 6184 C C . ASP B 1 364 ? 29.859 -15.531 -18.297 1 89.94 364 ASP B C 1
ATOM 6186 O O . ASP B 1 364 ? 30.719 -16.375 -18.547 1 89.94 364 ASP B O 1
ATOM 6190 N N . GLY B 1 365 ? 29.797 -14.648 -17.219 1 88.62 365 GLY B N 1
ATOM 6191 C CA . GLY B 1 365 ? 31 -14.609 -16.406 1 88.62 365 GLY B CA 1
ATOM 6192 C C . GLY B 1 365 ? 31.922 -13.461 -16.766 1 88.62 365 GLY B C 1
ATOM 6193 O O . GLY B 1 365 ? 32.812 -13.109 -15.984 1 88.62 365 GLY B O 1
ATOM 6194 N N . LYS B 1 366 ? 31.656 -12.914 -17.938 1 87.44 366 LYS B N 1
ATOM 6195 C CA . LYS B 1 366 ? 32.469 -11.797 -18.406 1 87.44 366 LYS B CA 1
ATOM 6196 C C . LYS B 1 366 ? 31.594 -10.578 -18.703 1 87.44 366 LYS B C 1
ATOM 6198 O O . LYS B 1 366 ? 31.891 -9.477 -18.25 1 87.44 366 LYS B O 1
ATOM 6203 N N . LYS B 1 367 ? 30.656 -10.805 -19.453 1 93.06 367 LYS B N 1
ATOM 6204 C CA . LYS B 1 367 ? 29.781 -9.711 -19.859 1 93.06 367 LYS B CA 1
ATOM 6205 C C . LYS B 1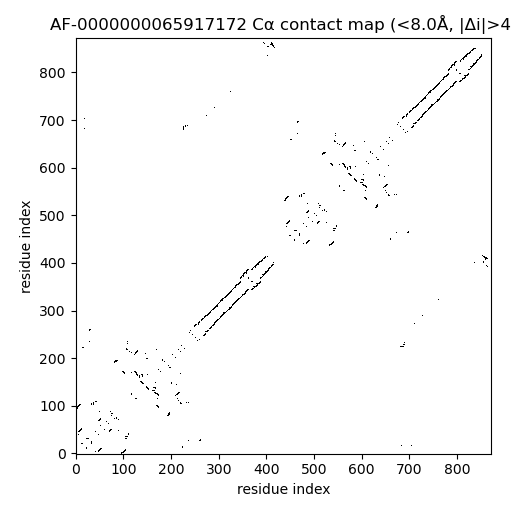 367 ? 28.312 -10.148 -19.891 1 93.06 367 LYS B C 1
ATOM 6207 O O . LYS B 1 367 ? 28.016 -11.344 -19.859 1 93.06 367 LYS B O 1
ATOM 6212 N N . LYS B 1 368 ? 27.5 -9.18 -19.891 1 95.81 368 LYS B N 1
ATOM 6213 C CA . LYS B 1 368 ? 26.062 -9.43 -20.016 1 95.81 368 LYS B CA 1
ATOM 6214 C C . LYS B 1 368 ? 25.625 -9.352 -21.469 1 95.81 368 LYS B C 1
ATOM 6216 O O . LYS B 1 368 ? 26.172 -8.57 -22.25 1 95.81 368 LYS B O 1
ATOM 6221 N N . HIS B 1 369 ? 24.672 -10.25 -21.719 1 96.38 369 HIS B N 1
ATOM 6222 C CA . HIS B 1 369 ? 24.141 -10.305 -23.078 1 96.38 369 HIS B CA 1
ATOM 6223 C C . HIS B 1 369 ? 22.609 -10.273 -23.062 1 96.38 369 HIS B C 1
ATOM 6225 O O . HIS B 1 369 ? 21.984 -10.562 -22.031 1 96.38 369 HIS B O 1
ATOM 6231 N N . LYS B 1 370 ? 22.094 -9.969 -24.25 1 97.69 370 LYS B N 1
ATOM 6232 C CA . LYS B 1 370 ? 20.641 -9.742 -24.328 1 97.69 370 LYS B CA 1
ATOM 6233 C C . LYS B 1 370 ? 19.922 -10.969 -24.891 1 97.69 370 LYS B C 1
ATOM 6235 O O . LYS B 1 370 ? 20.469 -11.688 -25.734 1 97.69 370 LYS B O 1
ATOM 6240 N N . THR B 1 371 ? 18.734 -11.219 -24.391 1 98.44 371 THR B N 1
ATOM 6241 C CA . THR B 1 371 ? 17.781 -12.164 -24.938 1 98.44 371 THR B CA 1
ATOM 6242 C C . THR B 1 371 ? 16.609 -11.43 -25.578 1 98.44 371 THR B C 1
ATOM 6244 O O . THR B 1 371 ? 15.977 -10.578 -24.953 1 98.44 371 THR B O 1
ATOM 6247 N N . ILE B 1 372 ? 16.375 -11.695 -26.844 1 98.69 372 ILE B N 1
ATOM 6248 C CA . ILE B 1 372 ? 15.242 -11.109 -27.547 1 98.69 372 ILE B CA 1
ATOM 6249 C C . ILE B 1 372 ? 14.203 -12.188 -27.844 1 98.69 372 ILE B C 1
ATOM 6251 O O . ILE B 1 372 ? 14.516 -13.195 -28.484 1 98.69 372 ILE B O 1
ATOM 6255 N N . ILE B 1 373 ? 13 -11.992 -27.375 1 98.75 373 ILE B N 1
ATOM 6256 C CA . ILE B 1 373 ? 11.914 -12.945 -27.578 1 98.75 373 ILE B CA 1
ATOM 6257 C C . ILE B 1 373 ? 10.805 -12.305 -28.406 1 98.75 373 ILE B C 1
ATOM 6259 O O . ILE B 1 373 ? 10.266 -11.266 -28.016 1 98.75 373 ILE B O 1
ATOM 6263 N N . GLY B 1 374 ? 10.43 -12.914 -29.5 1 98 374 GLY B N 1
ATOM 6264 C CA . GLY B 1 374 ? 9.469 -12.375 -30.453 1 98 374 GLY B CA 1
ATOM 6265 C C . GLY B 1 374 ? 8.031 -12.492 -29.984 1 98 374 GLY B C 1
ATOM 6266 O O . GLY B 1 374 ? 7.773 -12.609 -28.781 1 98 374 GLY B O 1
ATOM 6267 N N . LYS B 1 375 ? 7.098 -12.406 -31 1 97.81 375 LYS B N 1
ATOM 6268 C CA . LYS B 1 375 ? 5.664 -12.422 -30.734 1 97.81 375 LYS B CA 1
ATOM 6269 C C . LYS B 1 375 ? 5.137 -13.859 -30.672 1 97.81 375 LYS B C 1
ATOM 6271 O O . LYS B 1 375 ? 5.594 -14.719 -31.422 1 97.81 375 LYS B O 1
ATOM 6276 N N . ASN B 1 376 ? 4.16 -14.055 -29.781 1 96.81 376 ASN B N 1
ATOM 6277 C CA . ASN B 1 376 ? 3.41 -15.297 -29.703 1 96.81 376 ASN B CA 1
ATOM 6278 C C . ASN B 1 376 ? 4.332 -16.5 -29.453 1 96.81 376 ASN B C 1
ATOM 6280 O O . ASN B 1 376 ? 4.172 -17.547 -30.078 1 96.81 376 ASN B O 1
ATOM 6284 N N . VAL B 1 377 ? 5.273 -16.281 -28.672 1 96.44 377 VAL B N 1
ATOM 6285 C CA . VAL B 1 377 ? 6.168 -17.375 -28.297 1 96.44 377 VAL B CA 1
ATOM 6286 C C . VAL B 1 377 ? 5.621 -18.078 -27.062 1 96.44 377 VAL B C 1
ATOM 6288 O O . VAL B 1 377 ? 5.133 -17.422 -26.125 1 96.44 377 VAL B O 1
ATOM 6291 N N . PHE B 1 378 ? 5.641 -19.406 -27.109 1 97.25 378 PHE B N 1
ATOM 6292 C CA . PHE B 1 378 ? 5.305 -20.219 -25.953 1 97.25 378 PHE B CA 1
ATOM 6293 C C . PHE B 1 378 ? 6.551 -20.859 -25.359 1 97.25 378 PHE B C 1
ATOM 6295 O O . PHE B 1 378 ? 7.121 -21.781 -25.953 1 97.25 378 PHE B O 1
ATOM 6302 N N . ILE B 1 379 ? 6.879 -20.422 -24.188 1 97.06 379 ILE B N 1
ATOM 6303 C CA . ILE B 1 379 ? 8.062 -20.953 -23.516 1 97.06 379 ILE B CA 1
ATOM 6304 C C . ILE B 1 379 ? 7.645 -21.938 -22.438 1 97.06 379 ILE B C 1
ATOM 6306 O O . ILE B 1 379 ? 6.992 -21.562 -21.453 1 97.06 379 ILE B O 1
ATOM 6310 N N . GLY B 1 380 ? 8.047 -23.156 -22.641 1 95.19 380 GLY B N 1
ATOM 6311 C CA . GLY B 1 380 ? 7.734 -24.172 -21.641 1 95.19 380 GLY B CA 1
ATOM 6312 C C . GLY B 1 380 ? 8.422 -23.938 -20.312 1 95.19 380 GLY B C 1
ATOM 6313 O O . GLY B 1 380 ? 9.336 -23.109 -20.219 1 95.19 380 GLY B O 1
ATOM 6314 N N . SER B 1 381 ? 7.988 -24.688 -19.312 1 95.56 381 SER B N 1
ATOM 6315 C CA . SER B 1 381 ? 8.469 -24.5 -17.953 1 95.56 381 SER B CA 1
ATOM 6316 C C . SER B 1 381 ? 9.93 -24.922 -17.812 1 95.56 381 SER B C 1
ATOM 6318 O O . SER B 1 381 ? 10.391 -25.812 -18.547 1 95.56 381 SER B O 1
ATOM 6320 N N . ASP B 1 382 ? 10.57 -24.25 -16.828 1 96.12 382 ASP B N 1
ATOM 6321 C CA . ASP B 1 382 ? 11.93 -24.594 -16.422 1 96.12 382 ASP B CA 1
ATOM 6322 C C . ASP B 1 382 ? 12.875 -24.562 -17.625 1 96.12 382 ASP B C 1
ATOM 6324 O O . ASP B 1 382 ? 13.594 -25.531 -17.875 1 96.12 382 ASP B O 1
ATOM 6328 N N . THR B 1 383 ? 12.82 -23.484 -18.344 1 96.12 383 THR B N 1
ATOM 6329 C CA . THR B 1 383 ? 13.648 -23.297 -19.531 1 96.12 383 THR B CA 1
ATOM 6330 C C . THR B 1 383 ? 14.758 -22.281 -19.25 1 96.12 383 THR B C 1
ATOM 6332 O O . THR B 1 383 ? 14.578 -21.344 -18.469 1 96.12 383 THR B O 1
ATOM 6335 N N . GLN B 1 384 ? 15.93 -22.516 -19.859 1 97.25 384 GLN B N 1
ATOM 6336 C CA . GLN B 1 384 ? 17.047 -21.578 -19.812 1 97.25 384 GLN B CA 1
ATOM 6337 C C . GLN B 1 384 ? 17.328 -21 -21.203 1 97.25 384 GLN B C 1
ATOM 6339 O O . GLN B 1 384 ? 17.578 -21.75 -22.156 1 97.25 384 GLN B O 1
ATOM 6344 N N . LEU B 1 385 ? 17.281 -19.719 -21.297 1 97.88 385 LEU B N 1
ATOM 6345 C CA . LEU B 1 385 ? 17.656 -19.016 -22.531 1 97.88 385 LEU B CA 1
ATOM 6346 C C . LEU B 1 385 ? 19.031 -18.375 -22.391 1 97.88 385 LEU B C 1
ATOM 6348 O O . LEU B 1 385 ? 19.172 -17.312 -21.781 1 97.88 385 LEU B O 1
ATOM 6352 N N . VAL B 1 386 ? 20 -19.047 -22.969 1 97.88 386 VAL B N 1
ATOM 6353 C CA . VAL B 1 386 ? 21.375 -18.609 -22.797 1 97.88 386 VAL B CA 1
ATOM 6354 C C . VAL B 1 386 ? 21.688 -17.469 -23.781 1 97.88 386 VAL B C 1
ATOM 6356 O O . VAL B 1 386 ? 21.828 -17.703 -24.984 1 97.88 386 VAL B O 1
ATOM 6359 N N . ALA B 1 387 ? 21.859 -16.359 -23.203 1 97.06 387 ALA B N 1
ATOM 6360 C CA . ALA B 1 387 ? 22.109 -15.164 -24.016 1 97.06 387 ALA B CA 1
ATOM 6361 C C . ALA B 1 387 ? 23.531 -15.156 -24.547 1 97.06 387 ALA B C 1
ATOM 6363 O O . ALA B 1 387 ? 24.453 -15.664 -23.906 1 97.06 387 ALA B O 1
ATOM 6364 N N . PRO B 1 388 ? 23.781 -14.414 -25.766 1 97.31 388 PRO B N 1
ATOM 6365 C CA . PRO B 1 388 ? 22.75 -13.789 -26.609 1 97.31 388 PRO B CA 1
ATOM 6366 C C . PRO B 1 388 ? 21.938 -14.812 -27.391 1 97.31 388 PRO B C 1
ATOM 6368 O O . PRO B 1 388 ? 22.469 -15.82 -27.844 1 97.31 388 PRO B O 1
ATOM 6371 N N . VAL B 1 389 ? 20.656 -14.664 -27.484 1 98.12 389 VAL B N 1
ATOM 6372 C CA . VAL B 1 389 ? 19.797 -15.555 -28.25 1 98.12 389 VAL B CA 1
ATOM 6373 C C . VAL B 1 389 ? 18.547 -14.805 -28.719 1 98.12 389 VAL B C 1
ATOM 6375 O O . VAL B 1 389 ? 17.984 -14 -27.984 1 98.12 389 VAL B O 1
ATOM 6378 N N . ASN B 1 390 ? 18.188 -15.055 -29.969 1 98.06 390 ASN B N 1
ATOM 6379 C CA . ASN B 1 390 ? 16.953 -14.523 -30.547 1 98.06 390 ASN B CA 1
ATOM 6380 C C . ASN B 1 390 ? 15.922 -15.625 -30.766 1 98.06 390 ASN B C 1
ATOM 6382 O O . ASN B 1 390 ? 16.141 -16.531 -31.562 1 98.06 390 ASN B O 1
ATOM 6386 N N . VAL B 1 391 ? 14.836 -15.516 -30.062 1 98.12 391 VAL B N 1
ATOM 6387 C CA . VAL B 1 391 ? 13.727 -16.438 -30.234 1 98.12 391 VAL B CA 1
ATOM 6388 C C . VAL B 1 391 ? 12.688 -15.812 -31.172 1 98.12 391 VAL B C 1
ATOM 6390 O O . VAL B 1 391 ? 12.039 -14.82 -30.812 1 98.12 391 VAL B O 1
ATOM 6393 N N . ALA B 1 392 ? 12.477 -16.406 -32.312 1 97.44 392 ALA B N 1
ATOM 6394 C CA . ALA B 1 392 ? 11.625 -15.852 -33.344 1 97.44 392 ALA B CA 1
ATOM 6395 C C . ALA B 1 392 ? 10.148 -15.977 -32.969 1 97.44 392 ALA B C 1
ATOM 6397 O O . ALA B 1 392 ? 9.789 -16.734 -32.094 1 97.44 392 ALA B O 1
ATOM 6398 N N . ASP B 1 393 ? 9.352 -15.258 -33.812 1 96.75 393 ASP B N 1
ATOM 6399 C CA . ASP B 1 393 ? 7.906 -15.32 -33.625 1 96.75 393 ASP B CA 1
ATOM 6400 C C . ASP B 1 393 ? 7.395 -16.75 -33.75 1 96.75 393 ASP B C 1
ATOM 6402 O O . ASP B 1 393 ? 7.961 -17.562 -34.5 1 96.75 393 ASP B O 1
ATOM 6406 N N . ASP B 1 394 ? 6.34 -17.047 -32.969 1 96.56 394 ASP B N 1
ATOM 6407 C CA . ASP B 1 394 ? 5.582 -18.281 -33.125 1 96.56 394 ASP B CA 1
ATOM 6408 C C . ASP B 1 394 ? 6.457 -19.5 -32.812 1 96.56 394 ASP B C 1
ATOM 6410 O O . ASP B 1 394 ? 6.309 -20.547 -33.438 1 96.56 394 ASP B O 1
ATOM 6414 N N . THR B 1 395 ? 7.422 -19.328 -31.922 1 95.25 395 THR B N 1
ATOM 6415 C CA . THR B 1 395 ? 8.281 -20.438 -31.5 1 95.25 395 THR B CA 1
ATOM 6416 C C . THR B 1 395 ? 7.688 -21.141 -30.281 1 95.25 395 THR B C 1
ATOM 6418 O O . THR B 1 395 ? 7.152 -20.484 -29.375 1 95.25 395 THR B O 1
ATOM 6421 N N . LEU B 1 396 ? 7.742 -22.469 -30.328 1 96.56 396 LEU B N 1
ATOM 6422 C CA . LEU B 1 396 ? 7.43 -23.297 -29.156 1 96.56 396 LEU B CA 1
ATOM 6423 C C . LEU B 1 396 ? 8.695 -23.891 -28.547 1 96.56 396 LEU B C 1
ATOM 6425 O O . LEU B 1 396 ? 9.469 -24.562 -29.25 1 96.56 396 LEU B O 1
ATOM 6429 N N . ILE B 1 397 ? 8.867 -23.609 -27.281 1 94.88 397 ILE B N 1
ATOM 6430 C CA . ILE B 1 397 ? 9.992 -24.219 -26.562 1 94.88 397 ILE B CA 1
ATOM 6431 C C . ILE B 1 397 ? 9.461 -25.219 -25.531 1 94.88 397 ILE B C 1
ATOM 6433 O O . ILE B 1 397 ? 8.672 -24.859 -24.656 1 94.88 397 ILE B O 1
ATOM 6437 N N . ALA B 1 398 ? 9.922 -26.406 -25.656 1 93.44 398 ALA B N 1
ATOM 6438 C CA . ALA B 1 398 ? 9.453 -27.469 -24.781 1 93.44 398 ALA B CA 1
ATOM 6439 C C . ALA B 1 398 ? 9.969 -27.281 -23.344 1 93.44 398 ALA B C 1
ATOM 6441 O O . ALA B 1 398 ? 11.078 -26.781 -23.141 1 93.44 398 ALA B O 1
ATOM 6442 N N . ALA B 1 399 ? 9.117 -27.75 -22.422 1 94.25 399 ALA B N 1
ATOM 6443 C CA . ALA B 1 399 ? 9.516 -27.703 -21.016 1 94.25 399 ALA B CA 1
ATOM 6444 C C . ALA B 1 399 ? 10.852 -28.406 -20.797 1 94.25 399 ALA B C 1
ATOM 6446 O O . ALA B 1 399 ? 11.125 -29.438 -21.422 1 94.25 399 ALA B O 1
ATOM 6447 N N . GLY B 1 400 ? 11.68 -27.828 -19.938 1 93.25 400 GLY B N 1
ATOM 6448 C CA . GLY B 1 400 ? 12.945 -28.438 -19.562 1 93.25 400 GLY B CA 1
ATOM 6449 C C . GLY B 1 400 ? 14.039 -28.234 -20.594 1 93.25 400 GLY B C 1
ATOM 6450 O O . GLY B 1 400 ? 15.055 -28.922 -20.562 1 93.25 400 GLY B O 1
ATOM 6451 N N . SER B 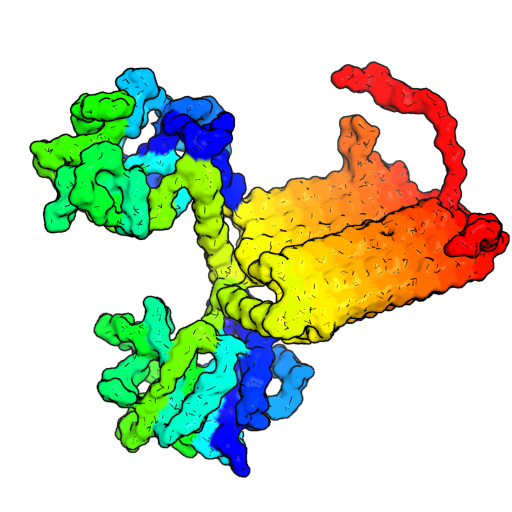1 401 ? 13.859 -27.297 -21.469 1 94 401 SER B N 1
ATOM 6452 C CA . SER B 1 401 ? 14.82 -27.109 -22.547 1 94 401 SER B CA 1
ATOM 6453 C C . SER B 1 401 ? 15.797 -25.984 -22.219 1 94 401 SER B C 1
ATOM 6455 O O . SER B 1 401 ? 15.422 -24.984 -21.578 1 94 401 SER B O 1
ATOM 6457 N N . THR B 1 402 ? 17.016 -26.172 -22.578 1 95.75 402 THR B N 1
ATOM 6458 C CA . THR B 1 402 ? 18.016 -25.109 -22.609 1 95.75 402 THR B CA 1
ATOM 6459 C C . THR B 1 402 ? 18.266 -24.656 -24.047 1 95.75 402 THR B C 1
ATOM 6461 O O . THR B 1 402 ? 18.688 -25.453 -24.891 1 95.75 402 THR B O 1
ATOM 6464 N N . VAL B 1 403 ? 18.062 -23.375 -24.312 1 96.06 403 VAL B N 1
ATOM 6465 C CA . VAL B 1 403 ? 18.188 -22.844 -25.656 1 96.06 403 VAL B CA 1
ATOM 6466 C C . VAL B 1 403 ? 19.484 -22.062 -25.797 1 96.06 403 VAL B C 1
ATOM 6468 O O . VAL B 1 403 ? 19.688 -21.047 -25.109 1 96.06 403 VAL B O 1
ATOM 6471 N N . THR B 1 404 ? 20.297 -22.5 -26.688 1 96.25 404 THR B N 1
ATOM 6472 C CA . THR B 1 404 ? 21.609 -21.875 -26.828 1 96.25 404 THR B CA 1
ATOM 6473 C C . THR B 1 404 ? 21.781 -21.281 -28.219 1 96.25 404 THR B C 1
ATOM 6475 O O . THR B 1 404 ? 22.797 -20.641 -28.5 1 96.25 404 THR B O 1
ATOM 6478 N N . LYS B 1 405 ? 20.812 -21.5 -29.125 1 96.81 405 LYS B N 1
ATOM 6479 C CA . LYS B 1 405 ? 20.891 -20.984 -30.484 1 96.81 405 LYS B CA 1
ATOM 6480 C C . LYS B 1 405 ? 19.578 -20.312 -30.891 1 96.81 405 LYS B C 1
ATOM 6482 O O . LYS B 1 405 ? 18.516 -20.625 -30.359 1 96.81 405 LYS B O 1
ATOM 6487 N N . ASP B 1 406 ? 19.672 -19.406 -31.891 1 97.5 406 ASP B N 1
ATOM 6488 C CA . ASP B 1 406 ? 18.516 -18.703 -32.406 1 97.5 406 ASP B CA 1
ATOM 6489 C C . ASP B 1 406 ? 17.5 -19.688 -33 1 97.5 406 ASP B C 1
ATOM 6491 O O . ASP B 1 406 ? 17.859 -20.781 -33.438 1 97.5 406 ASP B O 1
ATOM 6495 N N . THR B 1 407 ? 16.266 -19.234 -32.938 1 97.5 407 THR B N 1
ATOM 6496 C CA . THR B 1 407 ? 15.211 -20.047 -33.562 1 97.5 407 THR B CA 1
ATOM 6497 C C . THR B 1 407 ? 14.641 -19.359 -34.781 1 97.5 407 THR B C 1
ATOM 6499 O O . THR B 1 407 ? 14.891 -18.172 -35.031 1 97.5 407 THR B O 1
ATOM 6502 N N . ASN B 1 408 ? 13.953 -20.156 -35.594 1 96.31 408 ASN B N 1
ATOM 6503 C CA . ASN B 1 408 ? 13.172 -19.641 -36.719 1 96.31 408 ASN B CA 1
ATOM 6504 C C . ASN B 1 408 ? 11.68 -19.625 -36.406 1 96.31 408 ASN B C 1
ATOM 6506 O O . ASN B 1 408 ? 11.219 -20.344 -35.531 1 96.31 408 ASN B O 1
ATOM 6510 N N . LYS B 1 409 ? 11.039 -18.75 -37.188 1 95.75 409 LYS B N 1
ATOM 6511 C CA . LYS B 1 409 ? 9.594 -18.672 -37 1 95.75 409 LYS B CA 1
ATOM 6512 C C . LYS B 1 409 ? 8.938 -20.047 -37.156 1 95.75 409 LYS B C 1
ATOM 6514 O O . LYS B 1 409 ? 9.242 -20.781 -38.094 1 95.75 409 LYS B O 1
ATOM 6519 N N . GLY B 1 410 ? 8.195 -20.438 -36.188 1 94.81 410 GLY B N 1
ATOM 6520 C CA . GLY B 1 410 ? 7.441 -21.688 -36.25 1 94.81 410 GLY B CA 1
ATOM 6521 C C . GLY B 1 410 ? 8.188 -22.875 -35.656 1 94.81 410 GLY B C 1
ATOM 6522 O O . GLY B 1 410 ? 7.652 -23.984 -35.594 1 94.81 410 GLY B O 1
ATOM 6523 N N . ASP B 1 411 ? 9.336 -22.734 -35.062 1 95.19 411 ASP B N 1
ATOM 6524 C CA . ASP B 1 411 ? 10.172 -23.828 -34.562 1 95.19 411 ASP B CA 1
ATOM 6525 C C . ASP B 1 411 ? 9.602 -24.438 -33.281 1 95.19 411 ASP B C 1
ATOM 6527 O O . ASP B 1 411 ? 8.969 -23.734 -32.5 1 95.19 411 ASP B O 1
ATOM 6531 N N . LEU B 1 412 ? 9.711 -25.688 -33.188 1 95.94 412 LEU B N 1
ATOM 6532 C CA . LEU B 1 412 ? 9.719 -26.344 -31.875 1 95.94 412 LEU B CA 1
ATOM 6533 C C . LEU B 1 412 ? 11.148 -26.609 -31.406 1 95.94 412 LEU B C 1
ATOM 6535 O O . LEU B 1 412 ? 11.945 -27.219 -32.125 1 95.94 412 LEU B O 1
ATOM 6539 N N . VAL B 1 413 ? 11.438 -26.109 -30.219 1 93.94 413 VAL B N 1
ATOM 6540 C CA . VAL B 1 413 ? 12.773 -26.297 -29.672 1 93.94 413 VAL B CA 1
ATOM 6541 C C . VAL B 1 413 ? 12.719 -27.266 -28.484 1 93.94 413 VAL B C 1
ATOM 6543 O O . VAL B 1 413 ? 11.938 -27.062 -27.547 1 93.94 413 VAL B O 1
ATOM 6546 N N . ILE B 1 414 ? 13.508 -28.312 -28.531 1 93.06 414 ILE B N 1
ATOM 6547 C CA . ILE B 1 414 ? 13.586 -29.297 -27.453 1 93.06 414 ILE B CA 1
ATOM 6548 C C . ILE B 1 414 ? 15.039 -29.734 -27.25 1 93.06 414 ILE B C 1
ATOM 6550 O O . ILE B 1 414 ? 15.734 -30.062 -28.219 1 93.06 414 ILE B O 1
ATOM 6554 N N . THR B 1 415 ? 15.484 -29.734 -25.984 1 89.25 415 THR B N 1
ATOM 6555 C CA . THR B 1 415 ? 16.859 -30.141 -25.734 1 89.25 415 THR B CA 1
ATOM 6556 C C . THR B 1 415 ? 16.906 -31.234 -24.656 1 89.25 415 THR B C 1
ATOM 6558 O O . THR B 1 415 ? 17.969 -31.766 -24.359 1 89.25 415 THR B O 1
ATOM 6561 N N . ARG B 1 416 ? 15.883 -31.688 -24.094 1 81.94 416 ARG B N 1
ATOM 6562 C CA . ARG B 1 416 ? 15.875 -32.688 -23.031 1 81.94 416 ARG B CA 1
ATOM 6563 C C . ARG B 1 416 ? 16 -34.094 -23.625 1 81.94 416 ARG B C 1
ATOM 6565 O O . ARG B 1 416 ? 15.672 -34.312 -24.781 1 81.94 416 ARG B O 1
ATOM 6572 N N . GLY B 1 417 ? 16.5 -35 -22.766 1 81.25 417 GLY B N 1
ATOM 6573 C CA . GLY B 1 417 ? 16.609 -36.406 -23.172 1 81.25 417 GLY B CA 1
ATOM 6574 C C . GLY B 1 417 ? 15.273 -37.125 -23.156 1 81.25 417 GLY B C 1
ATOM 6575 O O . GLY B 1 417 ? 14.273 -36.594 -22.672 1 81.25 417 GLY B O 1
ATOM 6576 N N . LYS B 1 418 ? 15.289 -38.344 -23.734 1 85.38 418 LYS B N 1
ATOM 6577 C CA . LYS B 1 418 ? 14.086 -39.156 -23.719 1 85.38 418 LYS B CA 1
ATOM 6578 C C . LYS B 1 418 ? 13.836 -39.75 -22.328 1 85.38 418 LYS B C 1
ATOM 6580 O O . LYS B 1 418 ? 14.773 -40.125 -21.625 1 85.38 418 LYS B O 1
ATOM 6585 N N . GLN B 1 419 ? 12.609 -39.844 -21.969 1 84.31 419 GLN B N 1
ATOM 6586 C CA . GLN B 1 419 ? 12.219 -40.375 -20.688 1 84.31 419 GLN B CA 1
ATOM 6587 C C . GLN B 1 419 ? 12.5 -41.875 -20.609 1 84.31 419 GLN B C 1
ATOM 6589 O O . GLN B 1 419 ? 12.156 -42.625 -21.531 1 84.31 419 GLN B O 1
ATOM 6594 N N . ILE B 1 420 ? 13.109 -42.281 -19.531 1 81.88 420 ILE B N 1
ATOM 6595 C CA . ILE B 1 420 ? 13.367 -43.688 -19.266 1 81.88 420 ILE B CA 1
ATOM 6596 C C . ILE B 1 420 ? 12.711 -44.094 -17.938 1 81.88 420 ILE B C 1
ATOM 6598 O O . ILE B 1 420 ? 12.852 -43.406 -16.938 1 81.88 420 ILE B O 1
ATOM 6602 N N . ASN B 1 421 ? 11.875 -45.219 -18.031 1 88.5 421 ASN B N 1
ATOM 6603 C CA . ASN B 1 421 ? 11.289 -45.812 -16.828 1 88.5 421 ASN B CA 1
ATOM 6604 C C . ASN B 1 421 ? 11.961 -47.125 -16.469 1 88.5 421 ASN B C 1
ATOM 6606 O O . ASN B 1 421 ? 11.891 -48.094 -17.234 1 88.5 421 ASN B O 1
ATOM 6610 N N . LYS B 1 422 ? 12.586 -47.188 -15.336 1 87.38 422 LYS B N 1
ATOM 6611 C CA . LYS B 1 422 ? 13.18 -48.438 -14.844 1 87.38 422 LYS B CA 1
ATOM 6612 C C . LYS B 1 422 ? 12.289 -49.094 -13.805 1 87.38 422 LYS B C 1
ATOM 6614 O O . LYS B 1 422 ? 12.148 -48.594 -12.688 1 87.38 422 LYS B O 1
ATOM 6619 N N . ALA B 1 423 ? 11.789 -50.219 -14.109 1 87.75 423 ALA B N 1
ATOM 6620 C CA . ALA B 1 423 ? 10.789 -50.906 -13.297 1 87.75 423 ALA B CA 1
ATOM 6621 C C . ALA B 1 423 ? 11.391 -51.406 -11.984 1 87.75 423 ALA B C 1
ATOM 6623 O O . ALA B 1 423 ? 12.508 -51.906 -11.961 1 87.75 423 ALA B O 1
ATOM 6624 N N . GLY B 1 424 ? 10.648 -51.219 -10.852 1 81.88 424 GLY B N 1
ATOM 6625 C CA . GLY B 1 424 ? 10.945 -51.844 -9.57 1 81.88 424 GLY B CA 1
ATOM 6626 C C . GLY B 1 424 ? 12.062 -51.125 -8.82 1 81.88 424 GLY B C 1
ATOM 6627 O O . GLY B 1 424 ? 12.422 -51.562 -7.711 1 81.88 424 GLY B O 1
ATOM 6628 N N . TYR B 1 425 ? 12.633 -50.188 -9.359 1 83.06 425 TYR B N 1
ATOM 6629 C CA . TYR B 1 425 ? 13.812 -49.562 -8.797 1 83.06 425 TYR B CA 1
ATOM 6630 C C . TYR B 1 425 ? 13.5 -48.906 -7.449 1 83.06 425 TYR B C 1
ATOM 6632 O O . TYR B 1 425 ? 14.352 -48.875 -6.562 1 83.06 425 TYR B O 1
ATOM 6640 N N . PHE B 1 426 ? 12.328 -48.469 -7.258 1 83.44 426 PHE B N 1
ATOM 6641 C CA . PHE B 1 426 ? 11.898 -47.875 -6.004 1 83.44 426 PHE B CA 1
ATOM 6642 C C . PHE B 1 426 ? 12.156 -48.812 -4.828 1 83.44 426 PHE B C 1
ATOM 6644 O O . PHE B 1 426 ? 12.734 -48.375 -3.818 1 83.44 426 PHE B O 1
ATOM 6651 N N . TYR B 1 427 ? 11.734 -49.969 -4.906 1 83.5 427 TYR B N 1
ATOM 6652 C CA . TYR B 1 427 ? 11.844 -50.969 -3.83 1 83.5 427 TYR B CA 1
ATOM 6653 C C . TYR B 1 427 ? 13.297 -51.375 -3.613 1 83.5 427 TYR B C 1
ATOM 6655 O O . TYR B 1 427 ? 13.688 -51.719 -2.496 1 83.5 427 TYR B O 1
ATOM 6663 N N . LYS B 1 428 ? 14.086 -51.312 -4.676 1 81.75 428 LYS B N 1
ATOM 6664 C CA . LYS B 1 428 ? 15.516 -51.562 -4.531 1 81.75 428 LYS B CA 1
ATOM 6665 C C . LYS B 1 428 ? 16.188 -50.438 -3.736 1 81.75 428 LYS B C 1
ATOM 6667 O O . LYS B 1 428 ? 17.078 -50.719 -2.918 1 81.75 428 LYS B O 1
ATOM 6672 N N . PHE B 1 429 ? 15.805 -49.312 -3.996 1 81.31 429 PHE B N 1
ATOM 6673 C CA . PHE B 1 429 ? 16.406 -48.125 -3.389 1 81.31 429 PHE B CA 1
ATOM 6674 C C . PHE B 1 429 ? 15.938 -47.969 -1.946 1 81.31 429 PHE B C 1
ATOM 6676 O O . PHE B 1 429 ? 16.75 -47.75 -1.047 1 81.31 429 PHE B O 1
ATOM 6683 N N . PHE B 1 430 ? 14.57 -47.969 -1.6 1 77.12 430 PHE B N 1
ATOM 6684 C CA . PHE B 1 430 ? 14.016 -47.719 -0.274 1 77.12 430 PHE B CA 1
ATOM 6685 C C . PHE B 1 430 ? 13.844 -49.031 0.505 1 77.12 430 PHE B C 1
ATOM 6687 O O . PHE B 1 430 ? 13.664 -49 1.724 1 77.12 430 PHE B O 1
ATOM 6694 N N . GLY B 1 431 ? 13.539 -50.375 -0.039 1 62 431 GLY B N 1
ATOM 6695 C CA . GLY B 1 431 ? 13.242 -51.656 0.563 1 62 431 GLY B CA 1
ATOM 6696 C C . GLY B 1 431 ? 14.273 -52.094 1.581 1 62 431 GLY B C 1
ATOM 6697 O O . GLY B 1 431 ? 14.023 -53 2.393 1 62 431 GLY B O 1
ATOM 6698 N N . LYS B 1 432 ? 15.562 -52.156 1.448 1 54.5 432 LYS B N 1
ATOM 6699 C CA . LYS B 1 432 ? 16.156 -53 2.465 1 54.5 432 LYS B CA 1
ATOM 6700 C C . LYS B 1 432 ? 15.805 -52.531 3.869 1 54.5 432 LYS B C 1
ATOM 6702 O O . LYS B 1 432 ? 15.359 -53.312 4.707 1 54.5 432 LYS B O 1
ATOM 6707 N N . ASN B 1 433 ? 16.406 -51.531 4.574 1 44.25 433 ASN B N 1
ATOM 6708 C CA . ASN B 1 433 ? 16.547 -51.281 6.004 1 44.25 433 ASN B CA 1
ATOM 6709 C C . ASN B 1 433 ? 15.438 -50.375 6.535 1 44.25 433 ASN B C 1
ATOM 6711 O O . ASN B 1 433 ? 15.469 -49.969 7.691 1 44.25 433 ASN B O 1
ATOM 6715 N N . ASP B 1 434 ? 14.516 -49.75 5.926 1 41.34 434 ASP B N 1
ATOM 6716 C CA . ASP B 1 434 ? 13.766 -48.719 6.609 1 41.34 434 ASP B CA 1
ATOM 6717 C C . ASP B 1 434 ? 12.594 -49.281 7.391 1 41.34 434 ASP B C 1
ATOM 6719 O O . ASP B 1 434 ? 11.672 -48.562 7.762 1 41.34 434 ASP B O 1
ATOM 6723 N N . GLU B 1 435 ? 12.453 -50.5 7.84 1 33.25 435 GLU B N 1
ATOM 6724 C CA . GLU B 1 435 ? 11.766 -50.938 9.055 1 33.25 435 GLU B CA 1
ATOM 6725 C C . GLU B 1 435 ? 12.453 -50.375 10.305 1 33.25 435 GLU B C 1
ATOM 6727 O O . GLU B 1 435 ? 12.164 -50.812 11.422 1 33.25 435 GLU B O 1
ATOM 6732 N N . LYS B 1 436 ? 13.031 -49.281 10.5 1 27.58 436 LYS B N 1
ATOM 6733 C CA . LYS B 1 436 ? 13.086 -48.688 11.836 1 27.58 436 LYS B CA 1
ATOM 6734 C C . LYS B 1 436 ? 11.828 -47.875 12.133 1 27.58 436 LYS B C 1
ATOM 6736 O O . LYS B 1 436 ? 11.406 -47.062 11.312 1 27.58 436 LYS B O 1
#

pLDDT: mean 94.19, std 7.82, range [27.58, 98.88]

Organism: Campylobacter fetus subsp. fetus (strain 82-40) (NCBI:txid360106)

Foldseek 3Di:
DWQEAEEEEQADQLVQAVDPDRQQQDDFLFGGLQVLVVVLRVVPTLHYEYEYERVQVVVVVSCCVVPVSYHYWYFPCPPANEDLSRVLRGLPPDDHQKYKYAYSQQSLAHNVQSVVQSPDPFQKEFEKEFAPQCQQFWAFDDDVFATQATHGNVRDDPVRNPHRIGGLGMMMHRSVLSNPQSVVFFQPDPVSHGYPRVSVNVCVVVPTGYGYDYDDCLNSDGDNYVVSSVVNSQVVQVVQVVVVVVVAEAEDPSSQERHRPLDEEEDHEYEYGNEYEHDNEYEYCEYEYDNEYAYQEYHYCEYEEDCEYEYHLEYYECEYHYYCEYEENEYEHQEYHHECEYHYQEYADHQEYAEHQEYEQQDPPPDGAYDYHEHNEYAYHNEYEYPPEYEYACEYEYHPYYHDYYDDHNYYHHDDDDDDDDPPVVCVVCPDPNPD/DWQEAEEEEQADQLVQAVDPDRQQQDDFLFGGLQVLVVVLRVVPTLHYEYEYEVVQVVVVVSCCVVPVSYHYWYFPCPPANEDLSRVLRGLPPDDHQKYKYAYSQQSLAHNVQSVVQSPDPFQKEFEKEQAPQCQQFWAFDDDPFATQATHGNVRDDPVRNPHRIGGLGMMMHRSVLSNVQSVVFFQPDPVSHGYPRVSVNVCVVVPTGYGYDYDDCLNSDGDNYVVSSVVNSQVVQVVVVVVVVVVAEAEDPSSLERHRPLDEEEDHEYEYGNEYEHDNEYEYCEYEYDCEYAYQEYHYCEYAEDNEYEYHLEYYECEYHYYCEYEENEYEHQEYHHECEYHYQEYADHQEYAEHQEYEQQDPPPDGAYDYHEYNEYAYHNEYEDPPEYEYACEYEYHPYYDDYYDDHNYYHHDDDDDDDDPPVVCVVPPDPPPD

InterPro domains:
  IPR001451 Hexapeptide repeat [PF00132] (371-405)
  IPR005882 Bifunctional protein GlmU [MF_01631] (3-428)
  IPR005882 Bifunctional protein GlmU [TIGR01173] (5-428)
  IPR011004 Trimeric LpxA-like superfamily [SSF51161] (255-413)
  IPR025877 MobA-like NTP transferase [PF12804] (7-152)
  IPR029044 Nucleotide-diphospho-sugar transferases [G3DSA:3.90.550.10] (4-243)
  IPR029044 Nucleotide-diphospho-sugar transferases [SSF53448] (3-249)
  IPR038009 GlmU, C-terminal LbH domain [cd03353] (229-419)
  IPR050065 Bifunctional protein GlmU-like [PTHR43584] (5-414)

Solvent-accessible surface area (backbone atoms only — not comparable to full-atom values): 42253 Å² total; per-residue (Å²): 119,51,68,45,29,37,39,32,47,47,43,64,65,45,72,58,37,54,57,95,58,50,52,42,61,45,65,46,50,81,37,34,26,40,55,46,41,48,58,46,46,56,74,74,25,85,47,41,33,38,24,27,40,60,63,42,66,62,54,49,52,60,46,46,73,75,43,76,76,56,42,78,33,68,35,52,58,87,85,34,29,46,57,31,24,32,53,56,52,60,50,71,90,64,66,31,59,26,32,37,37,36,53,29,46,28,49,55,54,49,60,71,60,56,47,54,37,63,68,50,87,46,46,29,22,35,36,26,20,71,41,95,68,41,79,79,37,29,22,52,41,63,57,86,80,33,62,65,42,71,37,43,48,93,74,39,50,78,74,51,62,68,43,34,38,22,54,44,64,35,38,21,30,32,31,67,57,47,68,64,40,56,80,69,53,60,41,88,54,99,80,56,33,20,47,49,68,51,45,56,44,52,39,47,76,70,67,48,48,51,36,69,40,86,49,59,52,76,30,44,42,67,53,60,28,32,42,44,43,36,54,52,31,50,55,50,45,50,53,52,51,50,53,41,43,77,64,48,35,46,65,46,62,58,89,45,42,45,60,19,74,62,42,44,77,44,65,58,28,39,39,33,41,46,22,36,39,32,45,67,17,38,42,27,42,24,40,41,28,39,48,17,37,42,26,38,27,38,40,31,52,26,38,38,27,40,42,17,36,37,32,52,56,22,41,38,34,50,25,43,38,14,38,52,22,36,34,28,41,19,38,35,36,37,26,40,36,50,30,48,20,40,42,33,36,31,39,38,30,45,64,18,39,46,24,45,40,25,32,42,42,25,64,78,89,83,53,76,32,48,34,40,37,32,36,44,22,40,37,27,37,47,19,37,42,35,39,60,31,44,40,28,37,36,21,32,34,40,56,52,15,53,42,68,64,64,50,50,65,17,17,29,36,42,11,58,71,84,90,81,88,70,83,69,48,66,53,66,73,57,40,85,79,59,79,118,120,52,68,43,29,36,40,32,48,46,43,65,62,43,70,67,46,72,58,97,59,51,50,44,62,45,65,45,51,81,36,33,25,40,55,46,41,48,56,47,46,55,74,75,25,86,46,39,34,38,23,26,38,57,63,42,67,62,53,49,50,59,47,46,73,76,39,75,77,56,43,78,34,66,36,51,59,83,86,33,28,47,58,30,24,32,55,56,51,60,52,71,91,65,65,30,58,26,32,36,38,37,52,29,49,28,48,55,55,49,57,70,61,56,48,53,36,62,71,48,87,45,46,29,22,35,34,25,20,71,41,95,69,40,81,80,36,29,22,52,41,63,58,87,81,32,61,65,42,72,38,44,50,92,74,39,50,79,72,50,62,68,44,36,38,22,53,42,65,34,36,21,29,32,31,67,57,48,68,64,40,55,80,70,54,62,40,88,54,98,79,55,33,21,48,49,69,51,46,54,44,53,38,47,76,70,68,49,47,49,35,70,40,84,47,59,53,74,30,44,42,67,53,58,31,62,67,45,43,51,53,52,32,51,53,50,44,51,52,52,50,45,55,41,10,60,64,22,29,39,45,42,58,57,90,47,41,45,63,20,73,61,42,43,76,42,65,54,29,38,38,32,43,45,22,37,41,34,46,67,18,38,42,26,41,22,38,40,28,39,49,16,35,42,27,38,27,37,38,31,52,25,39,38,29,40,43,15,36,36,33,51,55,22,40,38,34,49,24,43,35,15,35,50,21,37,35,30,42,20,40,35,35,36,26,39,38,51,30,50,22,42,42,33,34,32,40,38,31,43,64,17,38,44,24,45,41,24,31,42,42,26,62,79,89,80,53,76,30,49,34,41,36,33,36,44,21,42,37,27,33,47,20,39,40,37,38,60,31,44,38,29,36,45,22,37,33,39,60,50,16,62,42,70,64,63,51,50,70,62,34,76,45,76,61,61,47,72,70,42,76,41,78,50,43,29,51,67,72,62,52,78,73,68,87,113

Sequence (872 aa):
MNEISIIILAAGNGTRMKSNKSKVLHTLCGEPMISHILKKSYEISNDVRIVLSYQFEEVKNSVLSEFKDVKIYKQDTINRPGTAGAAEAALENLNSKKTLVICGDMPLVEVNELKSLCDNTADISLSAFRAKNPFGYGRVVLNQQNVIKIVEQKDANDDEKKIDLCNAGAYCFDTNLLKNIIPLIKNENASREFYLTDAIELALKQGFMVKSVLVDETNFMGINDKFALSIAEEIMQNRIKENLMKNGVIMSLPDTIFIDSRAEFEGECKLEPNVVILGNSFIKNSHIKSGSVIEFSEVCDSDIGPMAHLRPNSKIYKTHIGNFVELKNASLNEVKAGHLSYLGDCEINSGTNIGCGTITCNYDGKKKHKTIIGKNVFIGSDTQLVAPVNVADDTLIAAGSTVTKDTNKGDLVITRGKQINKAGYFYKFFGKNDEKMNEISIIILAAGNGTRMKSNKSKVLHTLCGEPMISHILKKSYEISNDVRIVLSYQFEEVKNSVLSEFKDVKIYKQDTINRPGTAGAAEAALENLNSKKTLVICGDMPLVEVNELKSLCDNTADISLSAFRAKNPFGYGRVVLNQQNVIKIVEQKDANDDEKKIDLCNAGAYCFDTNLLKNIIPLIKNENASREFYLTDAIELALKQGFMVKSVLVDETNFMGINDKFALSIAEEIMQNRIKENLMKNGVIMSLPDTIFIDSRAEFEGECKLEPNVVILGNSFIKNSHIKSGSVIEFSEVCDSDIGPMAHLRPNSKIYKTHIGNFVELKNASLNEVKAGHLSYLGDCEINSGTNIGCGTITCNYDGKKKHKTIIGKNVFIGSDTQLVAPVNVADDTLIAAGSTVTKDTNKGDLVITRGKQINKAGYFYKFFGKNDEK